Protein AF-0000000073184006 (afdb_homodimer)

Solvent-accessible surface area (backbone atoms only — not comparable to full-atom values): 55940 Å² total; per-residue (Å²): 137,84,79,75,76,76,75,74,73,73,73,68,73,70,74,76,70,82,68,46,38,36,36,34,36,39,58,52,59,40,64,73,55,41,53,49,51,47,51,55,48,47,58,39,32,74,72,57,28,47,37,34,39,36,26,44,23,31,24,74,56,84,70,75,70,82,86,47,90,74,44,45,78,46,77,43,80,19,70,65,43,59,43,68,60,50,50,52,52,45,60,64,46,42,82,42,94,69,55,82,81,32,68,66,49,44,50,49,50,50,51,54,47,51,31,54,53,52,19,42,52,44,48,68,67,34,57,67,58,51,52,50,53,41,70,63,62,40,46,28,35,38,24,35,73,82,38,63,56,38,55,54,48,36,59,73,39,62,34,69,25,50,32,45,34,28,83,35,62,81,44,58,66,59,35,54,45,50,49,38,66,66,54,39,40,30,41,57,47,57,65,32,80,45,43,42,76,53,53,72,68,53,26,44,51,32,45,53,48,52,56,49,51,54,54,47,46,42,65,61,43,46,48,53,52,30,50,48,42,21,72,72,74,33,78,77,50,70,54,47,63,62,54,52,37,61,49,42,33,34,38,23,38,28,44,70,76,67,39,82,36,52,56,33,44,88,33,54,43,61,38,33,66,68,88,49,47,77,89,63,55,54,85,71,57,70,68,58,30,55,52,56,70,74,38,77,27,30,30,39,36,42,38,62,91,81,40,53,54,61,71,50,52,67,68,53,54,51,18,51,52,58,28,51,61,73,40,73,65,36,33,34,41,31,44,32,70,66,68,87,54,67,93,68,60,52,91,42,49,43,77,28,68,70,72,65,60,70,38,49,44,62,33,89,46,33,62,33,36,36,30,28,23,50,65,68,60,47,49,43,29,38,56,44,25,28,16,34,40,25,40,36,54,55,63,48,10,35,24,43,38,36,42,38,37,72,60,40,23,34,41,76,45,53,70,91,57,71,36,37,65,49,52,36,50,44,49,47,50,51,74,68,37,63,60,19,43,50,34,12,38,51,52,19,51,48,65,73,58,44,67,80,50,30,67,58,50,52,47,41,46,50,53,45,39,56,71,58,36,68,42,71,47,47,44,36,56,58,58,77,45,53,75,52,54,46,68,36,44,64,50,49,49,52,52,50,50,52,50,49,51,49,50,51,50,50,50,50,50,51,50,50,51,49,51,52,52,52,51,52,52,53,51,50,53,51,55,53,68,73,100,138,84,79,76,78,78,76,76,74,74,75,69,75,70,74,76,72,82,68,45,38,36,35,34,36,38,58,51,58,39,63,74,53,41,53,50,50,47,51,55,49,48,58,39,32,72,71,57,28,47,36,34,41,36,26,46,23,31,24,74,56,85,72,76,70,81,84,47,90,73,44,46,76,46,77,45,81,17,70,65,43,61,44,67,60,50,50,52,53,46,60,64,48,42,84,43,92,70,54,82,80,31,66,66,50,44,50,51,50,50,51,54,46,50,30,52,53,53,20,41,52,43,50,68,66,33,58,69,58,52,52,51,53,41,70,62,60,39,45,28,35,38,23,34,73,82,39,63,56,39,55,53,48,38,59,73,38,62,33,70,25,51,32,46,34,28,82,34,62,80,44,59,66,59,36,55,45,50,48,36,65,64,52,39,39,30,42,58,46,56,66,31,80,45,43,43,77,53,52,74,68,51,28,43,51,34,45,53,48,52,56,48,51,54,53,47,46,43,65,63,43,44,48,51,51,32,50,48,42,22,72,71,73,33,78,77,50,70,55,47,65,62,54,49,37,61,51,41,34,34,37,23,39,30,41,69,75,65,39,80,37,53,57,33,42,88,34,54,44,60,37,34,64,67,88,47,47,75,88,64,57,55,86,70,57,70,68,58,32,55,53,55,71,73,37,76,26,31,31,39,35,42,38,63,91,82,40,53,54,62,71,51,53,68,69,54,54,51,17,50,54,59,28,51,61,74,40,72,66,36,34,35,41,30,44,31,71,65,69,87,55,66,93,67,59,53,92,43,49,43,77,28,69,68,72,67,60,67,37,50,45,62,33,87,46,34,63,33,38,36,30,29,22,49,64,67,61,48,50,42,30,37,56,44,26,29,16,32,40,23,40,37,54,56,62,51,12,36,25,43,38,35,42,39,37,72,61,40,21,34,41,76,46,55,70,91,56,70,35,36,65,51,50,36,50,44,49,47,50,51,74,69,37,63,60,20,42,53,34,13,37,51,52,19,52,46,66,74,57,45,68,79,49,29,67,58,50,52,48,42,46,49,53,45,38,56,72,58,37,69,41,70,48,48,46,34,55,55,59,77,45,52,75,49,53,46,66,37,44,64,50,50,50,52,52,50,50,52,50,50,50,50,50,51,50,51,49,52,50,52,50,51,51,51,50,52,51,51,51,52,53,53,51,51,54,52,54,54,68,75,99

pLDDT: mean 89.47, std 13.34, range [26.56, 98.81]

Foldseek 3Di:
DPPPPPPPPPPPVPPVQDAFEEEEEFQVQDPLRLVLVVLLQVLQLVVPHQAEYEHLYQDPDPPDRPDDPRYHYHYDYQHDDHSVVLLVLLQVQLLDDDDCPDPSVVVNVLSVLVSLLSSLLSCLVPPVNLVVLLVSQGLEYEYEQQNLSVLLSCVLSPRLAYEDEYSAADALQLCVLLPWDAQLCQRAHLFALDHSHDDPVSSVVRVVVSVVVNVCCVVRPQVSSQVSCCVRPNVPRDRSSVSSNQHFAYEHQDDPLQDRDGTDFPRYHYQHDRCQAPVNADDDDDPVNVLLVPAQAEEEEDADPSHAPQSDDPQLVVLVQLLVVVCQRYQYEYQHQDCPCPPPHDPSYHYDVDDPLSNLLLDPRYAEYEYQQPRNSLSNNLLSLHAYEHEHRGGSSSVSQNRLVVLLQAHYDYSVRRGSVVVNVRCCCRRVDCSNSVSSVVSNVCQVPPPDHSSRCSNVVVSVCSVVSGDSVRRDPLSVDDPCVSVVVVVVVVVVVVVVVVVVVVVVVVVVVVVVVVVVVVVVVVVVVVD/DPPPPPPPPPPPVPPVQDAFEEEEEFQVQDPLRLVLVVLLQVLQLVVPHQAEYEHLYQDPHPPDRPDDPRYHYHYDYQHDDHSVVLLVLLQVQLLDDDDCPDPSVVVNVLSVLVSLLSSLLSCLVPPVNLVVLLVVQGLEYEYEQQNLSVLLSCVLSPRLAYEYEYSAADALQLCVLLPWDAQLCQRAHLFALDHSHDDPVSSVVRVVVSVVVNVCCVVRPQVSSQVSCCVRPNVPRDRSSVSSNQHFAYEHQDDPLQDRDGTDFPRYHYQHDRCQAPVNADDDDDPVNVLLVPAQAEEEEDADPSHAPQSDDPQLVVLVQLLVVVPQRYQYEYQHQDCPCPPVHDPSYHYDVDDPLSNLLLDPRYAEYEYQQPRNSLSNNLLSLHAYEHEHRGGSSSVSQNRLVVLLQAHYDYSVRRGNVVVNVRCCCRRVDCSNSVSSVVSNVCQVPPPDHSSRCSNVVVSVCSVVSGDSVRRDPLSVDDPCVSVVVVVVVVVVVVVVVVVVVVVVVVVVVVVVVVVVVVVVVVVVVVD

Radius of gyration: 33.99 Å; Cα contacts (8 Å, |Δi|>4): 1767; chains: 2; bounding box: 88×113×123 Å

Structure (mmCIF, N/CA/C/O backbone):
data_AF-0000000073184006-model_v1
#
loop_
_entity.id
_entity.type
_entity.pdbx_description
1 polymer UDP-glucuronosyltransferase
#
loop_
_atom_site.group_PDB
_atom_site.id
_atom_site.type_symbol
_atom_site.label_atom_id
_atom_site.label_alt_id
_atom_site.label_comp_id
_atom_site.label_asym_id
_atom_site.label_entity_id
_atom_site.label_seq_id
_atom_site.pdbx_PDB_ins_code
_atom_site.Cartn_x
_atom_site.Cartn_y
_atom_site.Cartn_z
_atom_site.occupancy
_atom_site.B_iso_or_equiv
_atom_site.auth_seq_id
_atom_site.auth_comp_id
_atom_site.auth_asym_id
_atom_site.auth_atom_id
_atom_site.pdbx_PDB_model_num
ATOM 1 N N . MET A 1 1 ? 23.328 18.406 -59.219 1 26.56 1 MET A N 1
ATOM 2 C CA . MET A 1 1 ? 23.328 17.562 -58.031 1 26.56 1 MET A CA 1
ATOM 3 C C . MET A 1 1 ? 22.422 18.141 -56.938 1 26.56 1 MET A C 1
ATOM 5 O O . MET A 1 1 ? 22.781 19.109 -56.281 1 26.56 1 MET A O 1
ATOM 9 N N . ARG A 1 2 ? 21.047 18.125 -57.156 1 30.03 2 ARG A N 1
ATOM 10 C CA . ARG A 1 2 ? 19.875 18.641 -56.469 1 30.03 2 ARG A CA 1
ATOM 11 C C . ARG A 1 2 ? 19.703 17.953 -55.125 1 30.03 2 ARG A C 1
ATOM 13 O O . ARG A 1 2 ? 19.578 16.734 -55.062 1 30.03 2 ARG A O 1
ATOM 20 N N . VAL A 1 3 ? 20.344 18.5 -54 1 33.91 3 VAL A N 1
ATOM 21 C CA . VAL A 1 3 ? 20.328 18.094 -52.594 1 33.91 3 VAL A CA 1
ATOM 22 C C . VAL A 1 3 ? 18.891 17.953 -52.125 1 33.91 3 VAL A C 1
ATOM 24 O O . VAL A 1 3 ? 18.141 18.938 -52.062 1 33.91 3 VAL A O 1
ATOM 27 N N . SER A 1 4 ? 18.188 16.906 -52.531 1 35.41 4 SER A N 1
ATOM 28 C CA . SER A 1 4 ? 16.859 16.625 -51.969 1 35.41 4 SER A CA 1
ATOM 29 C C . SER A 1 4 ? 16.891 16.547 -50.469 1 35.41 4 SER A C 1
ATOM 31 O O . SER A 1 4 ? 17.609 15.727 -49.906 1 35.41 4 SER A O 1
ATOM 33 N N . GLY A 1 5 ? 16.859 17.703 -49.75 1 34.31 5 GLY A N 1
ATOM 34 C CA . GLY A 1 5 ? 16.672 17.812 -48.312 1 34.31 5 GLY A CA 1
ATOM 35 C C . GLY A 1 5 ? 15.57 16.922 -47.781 1 34.31 5 GLY A C 1
ATOM 36 O O . GLY A 1 5 ? 14.414 17.047 -48.188 1 34.31 5 GLY A O 1
ATOM 37 N N . LEU A 1 6 ? 15.859 15.672 -47.562 1 35.38 6 LEU A N 1
ATOM 38 C CA . LEU A 1 6 ? 14.945 14.758 -46.875 1 35.38 6 LEU A CA 1
ATOM 39 C C . LEU A 1 6 ? 14.422 15.367 -45.594 1 35.38 6 LEU A C 1
ATOM 41 O O . LEU A 1 6 ? 15.195 15.609 -44.656 1 35.38 6 LEU A O 1
ATOM 45 N N . LEU A 1 7 ? 13.383 16.156 -45.656 1 35.84 7 LEU A N 1
ATOM 46 C CA . LEU A 1 7 ? 12.586 16.547 -44.5 1 35.84 7 LEU A CA 1
ATOM 47 C C . LEU A 1 7 ? 12.18 15.344 -43.688 1 35.84 7 LEU A C 1
ATOM 49 O O . LEU A 1 7 ? 11.438 14.477 -44.156 1 35.84 7 LEU A O 1
ATOM 53 N N . CYS A 1 8 ? 13.047 14.836 -42.875 1 33.84 8 CYS A N 1
ATOM 54 C CA . CYS A 1 8 ? 12.617 13.906 -41.812 1 33.84 8 CYS A CA 1
ATOM 55 C C . CYS A 1 8 ? 11.414 14.445 -41.062 1 33.84 8 CYS A C 1
ATOM 57 O O . CYS A 1 8 ? 11.531 15.398 -40.312 1 33.84 8 CYS A O 1
ATOM 59 N N . LEU A 1 9 ? 10.289 14.32 -41.625 1 34.09 9 LEU A N 1
ATOM 60 C CA . LEU A 1 9 ? 9.07 14.492 -40.844 1 34.09 9 LEU A CA 1
ATOM 61 C C . LEU A 1 9 ? 9.133 13.688 -39.562 1 34.09 9 LEU A C 1
ATOM 63 O O . LEU A 1 9 ? 9.133 12.453 -39.594 1 34.09 9 LEU A O 1
ATOM 67 N N . ILE A 1 10 ? 9.812 14.102 -38.562 1 37.25 10 ILE A N 1
ATOM 68 C CA . ILE A 1 10 ? 9.586 13.617 -37.188 1 37.25 10 ILE A CA 1
ATOM 69 C C . ILE A 1 10 ? 8.086 13.516 -36.938 1 37.25 10 ILE A C 1
ATOM 71 O O . ILE A 1 10 ? 7.379 14.523 -36.906 1 37.25 10 ILE A O 1
ATOM 75 N N . SER A 1 11 ? 7.504 12.5 -37.375 1 35.28 11 SER A N 1
ATOM 76 C CA . SER A 1 11 ? 6.176 12.188 -36.875 1 35.28 11 SER A CA 1
ATOM 77 C C . SER A 1 11 ? 6.129 12.289 -35.344 1 35.28 11 SER A C 1
ATOM 79 O O . SER A 1 11 ? 6.695 11.453 -34.656 1 35.28 11 SER A O 1
ATOM 81 N N . LEU A 1 12 ? 6.238 13.43 -34.812 1 37.41 12 LEU A N 1
ATOM 82 C CA . LEU A 1 12 ? 5.715 13.578 -33.469 1 37.41 12 LEU A CA 1
ATOM 83 C C . LEU A 1 12 ? 4.395 12.836 -33.312 1 37.41 12 LEU A C 1
ATOM 85 O O . LEU A 1 12 ? 3.367 13.258 -33.844 1 37.41 12 LEU A O 1
ATOM 89 N N . GLY A 1 13 ? 4.426 11.57 -33.375 1 37.16 13 GLY A N 1
ATOM 90 C CA . GLY A 1 13 ? 3.215 10.953 -32.875 1 37.16 13 GLY A CA 1
ATOM 91 C C . GLY A 1 13 ? 2.58 11.742 -31.734 1 37.16 13 GLY A C 1
ATOM 92 O O . GLY A 1 13 ? 3.174 11.883 -30.656 1 37.16 13 GLY A O 1
ATOM 93 N N . VAL A 1 14 ? 1.919 12.758 -32.031 1 40.69 14 VAL A N 1
ATOM 94 C CA . VAL A 1 14 ? 0.985 13.422 -31.125 1 40.69 14 VAL A CA 1
ATOM 95 C C . VAL A 1 14 ? 0.227 12.367 -30.312 1 40.69 14 VAL A C 1
ATOM 97 O O . VAL A 1 14 ? -0.559 11.594 -30.875 1 40.69 14 VAL A O 1
ATOM 100 N N . VAL A 1 15 ? 0.821 11.68 -29.406 1 45.91 15 VAL A N 1
ATOM 101 C CA . VAL A 1 15 ? -0.024 11.008 -28.422 1 45.91 15 VAL A CA 1
ATOM 102 C C . VAL A 1 15 ? -1.228 11.891 -28.078 1 45.91 15 VAL A C 1
ATOM 104 O O . VAL A 1 15 ? -1.075 12.977 -27.516 1 45.91 15 VAL A O 1
ATOM 107 N N . SER A 1 16 ? -2.137 12.062 -28.938 1 49.19 16 SER A N 1
ATOM 108 C CA . SER A 1 16 ? -3.396 12.75 -28.672 1 49.19 16 SER A CA 1
ATOM 109 C C . SER A 1 16 ? -3.877 12.484 -27.25 1 49.19 16 SER A C 1
ATOM 111 O O . SER A 1 16 ? -4.352 11.391 -26.938 1 49.19 16 SER A O 1
ATOM 113 N N . SER A 1 17 ? -3.223 12.938 -26.281 1 65.44 17 SER A N 1
ATOM 114 C CA . SER A 1 17 ? -3.762 12.906 -24.922 1 65.44 17 SER A CA 1
ATOM 115 C C . SER A 1 17 ? -5.18 13.469 -24.891 1 65.44 17 SER A C 1
ATOM 117 O O . SER A 1 17 ? -5.445 14.539 -25.438 1 65.44 17 SER A O 1
ATOM 119 N N . ASN A 1 18 ? -6.246 12.602 -24.688 1 84.75 18 ASN A N 1
ATOM 120 C CA . ASN A 1 18 ? -7.637 13 -24.5 1 84.75 18 ASN A CA 1
ATOM 121 C C . ASN A 1 18 ? -7.758 14.133 -23.484 1 84.75 18 ASN A C 1
ATOM 123 O O . ASN A 1 18 ? -7.109 14.102 -22.438 1 84.75 18 ASN A O 1
ATOM 127 N N . VAL A 1 19 ? -8.25 15.266 -23.953 1 95.56 19 VAL A N 1
ATOM 128 C CA . VAL A 1 19 ? -8.562 16.375 -23.062 1 95.56 19 VAL A CA 1
ATOM 129 C C . VAL A 1 19 ? -9.797 16.031 -22.234 1 95.56 19 VAL A C 1
ATOM 131 O O . VAL A 1 19 ? -10.867 15.766 -22.781 1 95.56 19 VAL A O 1
ATOM 134 N N . TYR A 1 20 ? -9.648 16 -20.922 1 98 20 TYR A N 1
ATOM 135 C CA . TYR A 1 20 ? -10.758 15.656 -20.031 1 98 20 TYR A CA 1
ATOM 136 C C . TYR A 1 20 ? -11.297 16.906 -19.328 1 98 20 TYR A C 1
ATOM 138 O O . TYR A 1 20 ? -10.547 17.828 -19.016 1 98 20 TYR A O 1
ATOM 146 N N . LYS A 1 21 ? -12.617 16.969 -19.141 1 98.25 21 LYS A N 1
ATOM 147 C CA . LYS A 1 21 ? -13.266 17.953 -18.297 1 98.25 21 LYS A CA 1
ATOM 148 C C . LYS A 1 21 ? -13.305 17.484 -16.844 1 98.25 21 LYS A C 1
ATOM 150 O O . LYS A 1 21 ? -13.977 16.5 -16.516 1 98.25 21 LYS A O 1
ATOM 155 N N . ILE A 1 22 ? -12.664 18.281 -15.961 1 98.56 22 ILE A N 1
ATOM 156 C CA . ILE A 1 22 ? -12.477 17.812 -14.594 1 98.56 22 ILE A CA 1
ATOM 157 C C . ILE A 1 22 ? -13.062 18.828 -13.617 1 98.56 22 ILE A C 1
ATOM 159 O O . ILE A 1 22 ? -12.781 20.031 -13.719 1 98.56 22 ILE A O 1
ATOM 163 N N . ALA A 1 23 ? -13.875 18.375 -12.688 1 98.19 23 ALA A N 1
ATOM 164 C CA . ALA A 1 23 ? -14.461 19.234 -11.656 1 98.19 23 ALA A CA 1
ATOM 165 C C . ALA A 1 23 ? -13.781 19 -10.305 1 98.19 23 ALA A C 1
ATOM 167 O O . ALA A 1 23 ? -13.438 17.875 -9.953 1 98.19 23 ALA A O 1
ATOM 168 N N . PHE A 1 24 ? -13.562 20.078 -9.586 1 96.94 24 PHE A N 1
ATOM 169 C CA . PHE A 1 24 ? -13.086 20.031 -8.211 1 96.94 24 PHE A CA 1
ATOM 170 C C . PHE A 1 24 ? -14.141 20.578 -7.254 1 96.94 24 PHE A C 1
ATOM 172 O O . PHE A 1 24 ? -14.492 21.75 -7.316 1 96.94 24 PHE A O 1
ATOM 179 N N . PHE A 1 25 ? -14.656 19.719 -6.348 1 95.12 25 PHE A N 1
ATOM 180 C CA . PHE A 1 25 ? -15.516 20.203 -5.27 1 95.12 25 PHE A CA 1
ATOM 181 C C . PHE A 1 25 ? -14.688 20.547 -4.035 1 95.12 25 PHE A C 1
ATOM 183 O O . PHE A 1 25 ? -14 19.672 -3.482 1 95.12 25 PHE A O 1
ATOM 190 N N . VAL A 1 26 ? -14.742 21.781 -3.562 1 90 26 VAL A N 1
ATOM 191 C CA . VAL A 1 26 ? -13.867 22.188 -2.469 1 90 26 VAL A CA 1
ATOM 192 C C . VAL A 1 26 ? -14.617 23.156 -1.545 1 90 26 VAL A C 1
ATOM 194 O O . VAL A 1 26 ? -15.422 23.969 -2.004 1 90 26 VAL A O 1
ATOM 197 N N . PRO A 1 27 ? -14.422 22.906 -0.224 1 83.06 27 PRO A N 1
ATOM 198 C CA . PRO A 1 27 ? -14.898 23.953 0.671 1 83.06 27 PRO A CA 1
ATOM 199 C C . PRO A 1 27 ? -14.078 25.234 0.557 1 83.06 27 PRO A C 1
ATOM 201 O O . PRO A 1 27 ? -13.016 25.359 1.163 1 83.06 27 PRO A O 1
ATOM 204 N N . SER A 1 28 ? -14.57 26.219 -0.041 1 74.88 28 SER A N 1
ATOM 205 C CA . SER A 1 28 ? -13.781 27.375 -0.485 1 74.88 28 SER A CA 1
ATOM 206 C C . SER A 1 28 ? -13.641 28.406 0.625 1 74.88 28 SER A C 1
ATOM 208 O O . SER A 1 28 ? -12.977 29.422 0.442 1 74.88 28 SER A O 1
ATOM 210 N N . TRP A 1 29 ? -14.141 28.031 1.824 1 72.62 29 TRP A N 1
ATOM 211 C CA . TRP A 1 29 ? -14.008 29 2.918 1 72.62 29 TRP A CA 1
ATOM 212 C C . TRP A 1 29 ? -12.773 28.688 3.76 1 72.62 29 TRP A C 1
ATOM 214 O O . TRP A 1 29 ? -12.414 29.469 4.648 1 72.62 29 TRP A O 1
ATOM 224 N N . ILE A 1 30 ? -12.109 27.625 3.428 1 74.75 30 ILE A N 1
ATOM 225 C CA . ILE A 1 30 ? -10.875 27.266 4.113 1 74.75 30 ILE A CA 1
ATOM 226 C C . ILE A 1 30 ? -9.68 27.484 3.182 1 74.75 30 ILE A C 1
ATOM 228 O O . ILE A 1 30 ? -9.438 26.688 2.279 1 74.75 30 ILE A O 1
ATOM 232 N N . PRO A 1 31 ? -8.93 28.484 3.418 1 74.75 31 PRO A N 1
ATOM 233 C CA . PRO A 1 31 ? -7.887 28.891 2.477 1 74.75 31 PRO A CA 1
ATOM 234 C C . PRO A 1 31 ? -6.859 27.781 2.223 1 74.75 31 PRO A C 1
ATOM 236 O O . PRO A 1 31 ? -6.465 27.562 1.077 1 74.75 31 PRO A O 1
ATOM 239 N N . SER A 1 32 ? -6.348 27.141 3.258 1 76.56 32 SER A N 1
ATOM 240 C CA . SER A 1 32 ? -5.32 26.125 3.092 1 76.56 32 SER A CA 1
ATOM 241 C C . SER A 1 32 ? -5.805 25 2.184 1 76.56 32 SER A C 1
ATOM 243 O O . SER A 1 32 ? -5.031 24.453 1.391 1 76.56 32 SER A O 1
ATOM 245 N N . GLN A 1 33 ? -7.098 24.688 2.225 1 82.44 33 GLN A N 1
ATOM 246 C CA . GLN A 1 33 ? -7.672 23.641 1.384 1 82.44 33 GLN A CA 1
ATOM 247 C C . GLN A 1 33 ? -7.762 24.094 -0.071 1 82.44 33 GLN A C 1
ATOM 249 O O . GLN A 1 33 ? -7.512 23.312 -0.987 1 82.44 33 GLN A O 1
ATOM 254 N N . LEU A 1 34 ? -8.109 25.328 -0.178 1 82.06 34 LEU A N 1
ATOM 255 C CA . LEU A 1 34 ? -8.219 25.891 -1.521 1 82.06 34 LEU A CA 1
ATOM 256 C C . LEU A 1 34 ? -6.848 25.953 -2.191 1 82.06 34 LEU A C 1
ATOM 258 O O . LEU A 1 34 ? -6.715 25.641 -3.377 1 82.06 34 LEU A O 1
ATOM 262 N N . ILE A 1 35 ? -5.852 26.328 -1.453 1 81.38 35 ILE A N 1
ATOM 263 C CA . ILE A 1 35 ? -4.496 26.438 -1.988 1 81.38 35 ILE A CA 1
ATOM 264 C C . ILE A 1 35 ? -4.047 25.062 -2.51 1 81.38 35 ILE A C 1
ATOM 266 O O . ILE A 1 35 ? -3.521 24.969 -3.619 1 81.38 35 ILE A O 1
ATOM 270 N N . TRP A 1 36 ? -4.258 24.062 -1.742 1 87.19 36 TRP A N 1
ATOM 271 C CA . TRP A 1 36 ? -3.893 22.703 -2.141 1 87.19 36 TRP A CA 1
ATOM 272 C C . TRP A 1 36 ? -4.648 22.281 -3.396 1 87.19 36 TRP A C 1
ATOM 274 O O . TRP A 1 36 ? -4.051 21.766 -4.344 1 87.19 36 TRP A O 1
ATOM 284 N N . THR A 1 37 ? -5.898 22.531 -3.396 1 90.44 37 THR A N 1
ATOM 285 C CA . THR A 1 37 ? -6.738 22.156 -4.531 1 90.44 37 THR A CA 1
ATOM 286 C C . THR A 1 37 ? -6.273 22.859 -5.805 1 90.44 37 THR A C 1
ATOM 288 O O . THR A 1 37 ? -6.227 22.25 -6.875 1 90.44 37 THR A O 1
ATOM 291 N N . VAL A 1 38 ? -5.93 24.062 -5.648 1 89 38 VAL A N 1
ATOM 292 C CA . VAL A 1 38 ? -5.492 24.844 -6.797 1 89 38 VAL A CA 1
ATOM 293 C C . VAL A 1 38 ? -4.188 24.281 -7.348 1 89 38 VAL A C 1
ATOM 295 O O . VAL A 1 38 ? -4 24.203 -8.562 1 89 38 VAL A O 1
ATOM 298 N N . ARG A 1 39 ? -3.281 23.891 -6.477 1 89.38 39 ARG A N 1
ATOM 299 C CA . ARG A 1 39 ? -2.025 23.297 -6.922 1 89.38 39 ARG A CA 1
ATOM 300 C C . ARG A 1 39 ? -2.279 22.031 -7.746 1 89.38 39 ARG A C 1
ATOM 302 O O . ARG A 1 39 ? -1.637 21.812 -8.773 1 89.38 39 ARG A O 1
ATOM 309 N N . VAL A 1 40 ? -3.201 21.234 -7.309 1 95.62 40 VAL A N 1
ATOM 310 C CA . VAL A 1 40 ? -3.561 20.016 -8.023 1 95.62 40 VAL A CA 1
ATOM 311 C C . VAL A 1 40 ? -4.188 20.375 -9.367 1 95.62 40 VAL A C 1
ATOM 313 O O . VAL A 1 40 ? -3.805 19.828 -10.406 1 95.62 40 VAL A O 1
ATOM 316 N N . ALA A 1 41 ? -5.082 21.328 -9.344 1 95.19 41 ALA A N 1
ATOM 317 C CA . ALA A 1 41 ? -5.793 21.781 -10.539 1 95.19 41 ALA A CA 1
ATOM 318 C C . ALA A 1 41 ? -4.832 22.359 -11.57 1 95.19 41 ALA A C 1
ATOM 320 O O . ALA A 1 41 ? -4.961 22.094 -12.766 1 95.19 41 ALA A O 1
ATOM 321 N N . GLU A 1 42 ? -3.895 23.078 -11.094 1 92.56 42 GLU A N 1
ATOM 322 C CA . GLU A 1 42 ? -2.928 23.719 -11.984 1 92.56 42 GLU A CA 1
ATOM 323 C C . GLU A 1 42 ? -2.104 22.672 -12.734 1 92.56 42 GLU A C 1
ATOM 325 O O . GLU A 1 42 ? -1.852 22.812 -13.938 1 92.56 42 GLU A O 1
ATOM 330 N N . GLU A 1 43 ? -1.637 21.688 -12.031 1 94.19 43 GLU A N 1
ATOM 331 C CA . GLU A 1 43 ? -0.847 20.641 -12.664 1 94.19 43 GLU A CA 1
ATOM 332 C C . GLU A 1 43 ? -1.646 19.922 -13.758 1 94.19 43 GLU A C 1
ATOM 334 O O . GLU A 1 43 ? -1.104 19.594 -14.812 1 94.19 43 GLU A O 1
ATOM 339 N N . LEU A 1 44 ? -2.891 19.703 -13.547 1 96.81 44 LEU A N 1
ATOM 340 C CA . LEU A 1 44 ? -3.744 19.047 -14.523 1 96.81 44 LEU A CA 1
ATOM 341 C C . LEU A 1 44 ? -4.039 19.969 -15.703 1 96.81 44 LEU A C 1
ATOM 343 O O . LEU A 1 44 ? -4.129 19.531 -16.844 1 96.81 44 LEU A O 1
ATOM 347 N N . ALA A 1 45 ? -4.215 21.266 -15.398 1 95.5 45 ALA A N 1
ATOM 348 C CA . ALA A 1 45 ? -4.406 22.25 -16.469 1 95.5 45 ALA A CA 1
ATOM 349 C C . ALA A 1 45 ? -3.184 22.328 -17.375 1 95.5 45 ALA A C 1
ATOM 351 O O . ALA A 1 45 ? -3.314 22.391 -18.594 1 95.5 45 ALA A O 1
ATOM 352 N N . LYS A 1 46 ? -2.033 22.297 -16.766 1 92.56 46 LYS A N 1
ATOM 353 C CA . LYS A 1 46 ? -0.783 22.297 -17.516 1 92.56 46 LYS A CA 1
ATOM 354 C C . LYS A 1 46 ? -0.712 21.094 -18.453 1 92.56 46 LYS A C 1
ATOM 356 O O . LYS A 1 46 ? -0.126 21.172 -19.547 1 92.56 46 LYS A O 1
ATOM 361 N N . ALA A 1 47 ? -1.275 20.031 -18.016 1 95 47 ALA A N 1
ATOM 362 C CA . ALA A 1 47 ? -1.268 18.797 -18.812 1 95 47 ALA A CA 1
ATOM 363 C C . ALA A 1 47 ? -2.299 18.875 -19.938 1 95 47 ALA A C 1
ATOM 365 O O . ALA A 1 47 ? -2.43 17.922 -20.719 1 95 47 ALA A O 1
ATOM 366 N N . GLY A 1 48 ? -3.104 19.922 -20 1 95.12 48 GLY A N 1
ATOM 367 C CA . GLY A 1 48 ? -3.979 20.156 -21.141 1 95.12 48 GLY A CA 1
ATOM 368 C C . GLY A 1 48 ? -5.438 19.875 -20.828 1 95.12 48 GLY A C 1
ATOM 369 O O . GLY A 1 48 ? -6.289 19.953 -21.719 1 95.12 48 GLY A O 1
ATOM 370 N N . HIS A 1 49 ? -5.797 19.609 -19.594 1 97.44 49 HIS A N 1
ATOM 371 C CA . HIS A 1 49 ? -7.176 19.297 -19.25 1 97.44 49 HIS A CA 1
ATOM 372 C C . HIS A 1 49 ? -7.977 20.547 -18.938 1 97.44 49 HIS A C 1
ATOM 374 O O . HIS A 1 49 ? -7.398 21.594 -18.656 1 97.44 49 HIS A O 1
ATOM 380 N N . LYS A 1 50 ? -9.273 20.5 -19.078 1 97.44 50 LYS A N 1
ATOM 381 C CA . LYS A 1 50 ? -10.18 21.609 -18.734 1 97.44 50 LYS A CA 1
ATOM 382 C C . LYS A 1 50 ? -10.656 21.484 -17.281 1 97.44 50 LYS A C 1
ATOM 384 O O . LYS A 1 50 ? -11.375 20.547 -16.938 1 97.44 50 LYS A O 1
ATOM 389 N N . ILE A 1 51 ? -10.305 22.5 -16.547 1 97.75 51 ILE A N 1
ATOM 390 C CA . ILE A 1 51 ? -10.516 22.375 -15.109 1 97.75 51 ILE A CA 1
ATOM 391 C C . ILE A 1 51 ? -11.586 23.375 -14.664 1 97.75 51 ILE A C 1
ATOM 393 O O . ILE A 1 51 ? -11.586 24.531 -15.109 1 97.75 51 ILE A O 1
ATOM 397 N N . THR A 1 52 ? -12.508 22.922 -13.82 1 97 52 THR A N 1
ATOM 398 C CA . THR A 1 52 ? -13.469 23.781 -13.133 1 97 52 THR A CA 1
ATOM 399 C C . THR A 1 52 ? -13.406 23.547 -11.625 1 97 52 THR A C 1
ATOM 401 O O . THR A 1 52 ? -13.641 22.438 -11.148 1 97 52 THR A O 1
ATOM 404 N N . ILE A 1 53 ? -13.094 24.562 -10.891 1 94.81 53 ILE A N 1
ATOM 405 C CA . ILE A 1 53 ? -13.148 24.516 -9.438 1 94.81 53 ILE A CA 1
ATOM 406 C C . ILE A 1 53 ? -14.516 24.984 -8.953 1 94.81 53 ILE A C 1
ATOM 408 O O . ILE A 1 53 ? -14.93 26.109 -9.242 1 94.81 53 ILE A O 1
ATOM 412 N N . ILE A 1 54 ? -15.18 24.141 -8.273 1 94.12 54 ILE A N 1
ATOM 413 C CA . ILE A 1 54 ? -16.5 24.438 -7.719 1 94.12 54 ILE A CA 1
ATOM 414 C C . ILE A 1 54 ? -16.391 24.641 -6.211 1 94.12 54 ILE A C 1
ATOM 416 O O . ILE A 1 54 ? -16.344 23.672 -5.445 1 94.12 54 ILE A O 1
ATOM 420 N N . GLY A 1 55 ? -16.422 25.906 -5.863 1 89.88 55 GLY A N 1
ATOM 421 C CA . GLY A 1 55 ? -16.344 26.281 -4.457 1 89.88 55 GLY A CA 1
ATOM 422 C C . GLY A 1 55 ? -17.703 26.359 -3.783 1 89.88 55 GLY A C 1
ATOM 423 O O . GLY A 1 55 ? -18.547 27.172 -4.184 1 89.88 55 GLY A O 1
ATOM 424 N N . ILE A 1 56 ? -17.922 25.484 -2.822 1 86.25 56 ILE A N 1
ATOM 425 C CA . ILE A 1 56 ? -19.094 25.609 -1.969 1 86.25 56 ILE A CA 1
ATOM 426 C C . ILE A 1 56 ? -18.797 26.562 -0.815 1 86.25 56 ILE A C 1
ATOM 428 O O . ILE A 1 56 ? -17.984 26.266 0.056 1 86.25 56 ILE A O 1
ATOM 432 N N . ARG A 1 57 ? -19.438 27.672 -0.867 1 82.62 57 ARG A N 1
ATOM 433 C CA . ARG A 1 57 ? -19.141 28.734 0.095 1 82.62 57 ARG A CA 1
ATOM 434 C C . ARG A 1 57 ? -20.141 28.703 1.248 1 82.62 57 ARG A C 1
ATOM 436 O O . ARG A 1 57 ? -21.234 29.266 1.137 1 82.62 57 ARG A O 1
ATOM 443 N N . GLU A 1 58 ? -19.688 28.156 2.314 1 77.81 58 GLU A N 1
ATOM 444 C CA . GLU A 1 58 ? -20.531 28.094 3.496 1 77.81 58 GLU A CA 1
ATOM 445 C C . GLU A 1 58 ? -20.438 29.359 4.332 1 77.81 58 GLU A C 1
ATOM 447 O O . GLU A 1 58 ? -21.266 29.594 5.215 1 77.81 58 GLU A O 1
ATOM 452 N N . ALA A 1 59 ? -19.375 30.047 4.07 1 76.19 59 ALA A N 1
ATOM 453 C CA . ALA A 1 59 ? -19.188 31.344 4.734 1 76.19 59 ALA A CA 1
ATOM 454 C C . ALA A 1 59 ? -18.766 32.406 3.734 1 76.19 59 ALA A C 1
ATOM 456 O O . ALA A 1 59 ? -18.172 32.125 2.701 1 76.19 59 ALA A O 1
ATOM 457 N N . GLU A 1 60 ? -19.266 33.594 4.078 1 69.25 60 GLU A N 1
ATOM 458 C CA . GLU A 1 60 ? -18.859 34.719 3.225 1 69.25 60 GLU A CA 1
ATOM 459 C C . GLU A 1 60 ? -17.375 35.031 3.41 1 69.25 60 GLU A C 1
ATOM 461 O O . GLU A 1 60 ? -16.922 35.219 4.535 1 69.25 60 GLU A O 1
ATOM 466 N N . SER A 1 61 ? -16.594 34.312 2.631 1 63.09 61 SER A N 1
ATOM 467 C CA . SER A 1 61 ? -15.172 34.594 2.775 1 63.09 61 SER A CA 1
ATOM 468 C C . SER A 1 61 ? -14.672 35.531 1.669 1 63.09 61 SER A C 1
ATOM 470 O O . SER A 1 61 ? -15.203 35.5 0.556 1 63.09 61 SER A O 1
ATOM 472 N N . THR A 1 62 ? -13.875 36.531 2.131 1 56.31 62 THR A N 1
ATOM 473 C CA . THR A 1 62 ? -13.188 37.406 1.202 1 56.31 62 THR A CA 1
ATOM 474 C C . THR A 1 62 ? -11.953 36.75 0.612 1 56.31 62 THR A C 1
ATOM 476 O O . THR A 1 62 ? -11.117 37.406 -0.008 1 56.31 62 THR A O 1
ATOM 479 N N . ILE A 1 63 ? -11.914 35.469 0.895 1 58.75 63 ILE A N 1
ATOM 480 C CA . ILE A 1 63 ? -10.695 34.844 0.375 1 58.75 63 ILE A CA 1
ATOM 481 C C . ILE A 1 63 ? -10.695 34.938 -1.151 1 58.75 63 ILE A C 1
ATOM 483 O O . ILE A 1 63 ? -11.641 34.469 -1.798 1 58.75 63 ILE A O 1
ATOM 487 N N . LYS A 1 64 ? -9.828 35.781 -1.695 1 56.53 64 LYS A N 1
ATOM 488 C CA . LYS A 1 64 ? -9.656 35.875 -3.143 1 56.53 64 LYS A CA 1
ATOM 489 C C . LYS A 1 64 ? -8.945 34.656 -3.689 1 56.53 64 LYS A C 1
ATOM 491 O O . LYS A 1 64 ? -7.805 34.375 -3.322 1 56.53 64 LYS A O 1
ATOM 496 N N . THR A 1 65 ? -9.695 33.75 -4.234 1 62.25 65 THR A N 1
ATOM 497 C CA . THR A 1 65 ? -9.078 32.625 -4.969 1 62.25 65 THR A CA 1
ATOM 498 C C . THR A 1 65 ? -8.195 33.156 -6.09 1 62.25 65 THR A C 1
ATOM 500 O O . THR A 1 65 ? -8.594 34.062 -6.84 1 62.25 65 THR A O 1
ATOM 503 N N . PRO A 1 66 ? -6.887 32.75 -5.992 1 62.59 66 PRO A N 1
ATOM 504 C CA . PRO A 1 66 ? -6.066 33.188 -7.113 1 62.59 66 PRO A CA 1
ATOM 505 C C . PRO A 1 66 ? -6.707 32.906 -8.469 1 62.59 66 PRO A C 1
ATOM 507 O O . PRO A 1 66 ? -7.293 31.844 -8.664 1 62.59 66 PRO A O 1
ATOM 510 N N . VAL A 1 67 ? -6.922 33.938 -9.164 1 66.06 67 VAL A N 1
ATOM 511 C CA . VAL A 1 67 ? -7.449 33.781 -10.516 1 66.06 67 VAL A CA 1
ATOM 512 C C . VAL A 1 67 ? -6.391 33.125 -11.414 1 66.06 67 VAL A C 1
ATOM 514 O O . VAL A 1 67 ? -5.289 33.688 -11.562 1 66.06 67 VAL A O 1
ATOM 517 N N . ILE A 1 68 ? -6.703 31.938 -11.703 1 73 68 ILE A N 1
ATOM 518 C CA . ILE A 1 68 ? -5.844 31.25 -12.656 1 73 68 ILE A CA 1
ATOM 519 C C . ILE A 1 68 ? -6.543 31.156 -14.016 1 73 68 ILE A C 1
ATOM 521 O O . ILE A 1 68 ? -7.629 30.594 -14.117 1 73 68 ILE A O 1
ATOM 525 N N . GLU A 1 69 ? -6.027 31.797 -15.031 1 74.56 69 GLU A N 1
ATOM 526 C CA . GLU A 1 69 ? -6.629 31.969 -16.344 1 74.56 69 GLU A CA 1
ATOM 527 C C . GLU A 1 69 ? -7.074 30.625 -16.938 1 74.56 69 GLU A C 1
ATOM 529 O O . GLU A 1 69 ? -8.141 30.531 -17.531 1 74.56 69 GLU A O 1
ATOM 534 N N . GLU A 1 70 ? -6.398 29.562 -16.703 1 85.75 70 GLU A N 1
ATOM 535 C CA . GLU A 1 70 ? -6.68 28.281 -17.359 1 85.75 70 GLU A CA 1
ATOM 536 C C . GLU A 1 70 ? -7.645 27.438 -16.531 1 85.75 70 GLU A C 1
ATOM 538 O O . GLU A 1 70 ? -7.992 26.328 -16.922 1 85.75 70 GLU A O 1
ATOM 543 N N . ILE A 1 71 ? -8.227 28.047 -15.5 1 92.06 71 ILE A N 1
ATOM 544 C CA . ILE A 1 71 ? -9.102 27.281 -14.609 1 92.06 71 ILE A CA 1
ATOM 545 C C . ILE A 1 71 ? -10.406 28.047 -14.406 1 92.06 71 ILE A C 1
ATOM 547 O O . ILE A 1 71 ? -10.398 29.219 -14.031 1 92.06 71 ILE A O 1
ATOM 551 N N . GLU A 1 72 ? -11.469 27.453 -14.766 1 94.12 72 GLU A N 1
ATOM 552 C CA . GLU A 1 72 ? -12.781 28.016 -14.516 1 94.12 72 GLU A CA 1
ATOM 553 C C . GLU A 1 72 ? -13.18 27.875 -13.047 1 94.12 72 GLU A C 1
ATOM 555 O O . GLU A 1 72 ? -12.914 26.828 -12.43 1 94.12 72 GLU A O 1
ATOM 560 N N . GLN A 1 73 ? -13.844 28.938 -12.516 1 92.12 73 GLN A N 1
ATOM 561 C CA . GLN A 1 73 ? -14.266 28.891 -11.117 1 92.12 73 GLN A CA 1
ATOM 562 C C . GLN A 1 73 ? -15.773 29.109 -10.992 1 92.12 73 GLN A C 1
ATOM 564 O O . GLN A 1 73 ? -16.312 30.047 -11.586 1 92.12 73 GLN A O 1
ATOM 569 N N . TRP A 1 74 ? -16.422 28.094 -10.359 1 92.12 74 TRP A N 1
ATOM 570 C CA . TRP A 1 74 ? -17.812 28.234 -9.961 1 92.12 74 TRP A CA 1
ATOM 571 C C . TRP A 1 74 ? -17.938 28.469 -8.453 1 92.12 74 TRP A C 1
ATOM 573 O O . TRP A 1 74 ? -17.109 27.969 -7.68 1 92.12 74 TRP A O 1
ATOM 583 N N . HIS A 1 75 ? -18.875 29.281 -8.094 1 88.5 75 HIS A N 1
ATOM 584 C CA . HIS A 1 75 ? -19.203 29.469 -6.688 1 88.5 75 HIS A CA 1
ATOM 585 C C . HIS A 1 75 ? -20.688 29.172 -6.434 1 88.5 75 HIS A C 1
ATOM 587 O O . HIS A 1 75 ? -21.531 29.531 -7.246 1 88.5 75 HIS A O 1
ATOM 593 N N . VAL A 1 76 ? -20.859 28.406 -5.422 1 88 76 VAL A N 1
ATOM 594 C CA . VAL A 1 76 ? -22.234 28.203 -4.957 1 88 76 VAL A CA 1
ATOM 595 C C . VAL A 1 76 ? -22.375 28.688 -3.518 1 88 76 VAL A C 1
ATOM 597 O O . VAL A 1 76 ? -21.672 28.203 -2.619 1 88 76 VAL A O 1
ATOM 600 N N . ASP A 1 77 ? -23.234 29.688 -3.387 1 83.38 77 ASP A N 1
ATOM 601 C CA . ASP A 1 77 ? -23.406 30.297 -2.076 1 83.38 77 ASP A CA 1
ATOM 602 C C . ASP A 1 77 ? -24.297 29.438 -1.18 1 83.38 77 ASP A C 1
ATOM 604 O O . ASP A 1 77 ? -25.391 29.031 -1.582 1 83.38 77 ASP A O 1
ATOM 608 N N . ALA A 1 78 ? -23.734 29 -0.078 1 80.19 78 ALA A N 1
ATOM 609 C CA . ALA A 1 78 ? -24.438 28.297 0.989 1 80.19 78 ALA A CA 1
ATOM 610 C C . ALA A 1 78 ? -24.094 28.875 2.355 1 80.19 78 ALA A C 1
ATOM 612 O O . ALA A 1 78 ? -23.703 28.141 3.27 1 80.19 78 ALA A O 1
ATOM 613 N N . PHE A 1 79 ? -24.281 30.156 2.43 1 75.44 79 PHE A N 1
ATOM 614 C CA . PHE A 1 79 ? -23.812 30.922 3.582 1 75.44 79 PHE A CA 1
ATOM 615 C C . PHE A 1 79 ? -24.578 30.516 4.84 1 75.44 79 PHE A C 1
ATOM 617 O O . PHE A 1 79 ? -25.797 30.734 4.93 1 75.44 79 PHE A O 1
ATOM 624 N N . VAL A 1 80 ? -23.812 29.812 5.688 1 77.19 80 VAL A N 1
ATOM 625 C CA . VAL A 1 80 ? -24.406 29.359 6.934 1 77.19 80 VAL A CA 1
ATOM 626 C C . VAL A 1 80 ? -23.594 29.859 8.125 1 77.19 80 VAL A C 1
ATOM 628 O O . VAL A 1 80 ? -24.094 29.953 9.242 1 77.19 80 VAL A O 1
ATOM 631 N N . LEU A 1 81 ? -22.312 30.188 7.781 1 77.5 81 LEU A N 1
ATOM 632 C CA . LEU A 1 81 ? -21.391 30.531 8.859 1 77.5 81 LEU A CA 1
ATOM 633 C C . LEU A 1 81 ? -20.969 32 8.766 1 77.5 81 LEU A C 1
ATOM 635 O O . LEU A 1 81 ? -20.75 32.5 7.672 1 77.5 81 LEU A O 1
ATOM 639 N N . ASN A 1 82 ? -20.984 32.562 9.938 1 74 82 ASN A N 1
ATOM 640 C CA . ASN A 1 82 ? -20.328 33.844 10.039 1 74 82 ASN A CA 1
ATOM 641 C C . ASN A 1 82 ? -18.812 33.719 10.195 1 74 82 ASN A C 1
ATOM 643 O O . ASN A 1 82 ? -18.328 33.344 11.258 1 74 82 ASN A O 1
ATOM 647 N N . LEU A 1 83 ? -18.094 34 9.117 1 74.5 83 LEU A N 1
ATOM 648 C CA . LEU A 1 83 ? -16.656 33.75 9.055 1 74.5 83 LEU A CA 1
ATOM 649 C C . LEU A 1 83 ? -15.922 34.562 10.125 1 74.5 83 LEU A C 1
ATOM 651 O O . LEU A 1 83 ? -14.977 34.062 10.742 1 74.5 83 LEU A O 1
ATOM 655 N N . THR A 1 84 ? -16.344 35.75 10.281 1 69.69 84 THR A N 1
ATOM 656 C CA . THR A 1 84 ? -15.688 36.594 11.266 1 69.69 84 THR A CA 1
ATOM 657 C C . THR A 1 84 ? -15.805 36 12.664 1 69.69 84 THR A C 1
ATOM 659 O O . THR A 1 84 ? -14.82 35.969 13.406 1 69.69 84 THR A O 1
ATOM 662 N N . GLU A 1 85 ? -16.969 35.562 12.945 1 69.56 85 GLU A N 1
ATOM 663 C CA . GLU A 1 85 ? -17.188 34.938 14.25 1 69.56 85 GLU A CA 1
ATOM 664 C C . GLU A 1 85 ? -16.391 33.656 14.391 1 69.56 85 GLU A C 1
ATOM 666 O O . GLU A 1 85 ? -15.805 33.406 15.445 1 69.56 85 GLU A O 1
ATOM 671 N N . PHE A 1 86 ? -16.391 33 13.352 1 73 86 PHE A N 1
ATOM 672 C CA . PHE A 1 86 ? -15.664 31.734 13.344 1 73 86 PHE A CA 1
ATOM 673 C C . PHE A 1 86 ? -14.172 31.953 13.539 1 73 86 PHE A C 1
ATOM 675 O O . PHE A 1 86 ? -13.539 31.297 14.367 1 73 86 PHE A O 1
ATOM 682 N N . GLU A 1 87 ? -13.625 32.875 12.859 1 70.5 87 GLU A N 1
ATOM 683 C CA . GLU A 1 87 ? -12.195 33.188 12.938 1 70.5 87 GLU A CA 1
ATOM 684 C C . GLU A 1 87 ? -11.82 33.75 14.305 1 70.5 87 GLU A C 1
ATOM 686 O O . GLU A 1 87 ? -10.75 33.438 14.836 1 70.5 87 GLU A O 1
ATOM 691 N N . SER A 1 88 ? -12.703 34.562 14.758 1 67.06 88 SER A N 1
ATOM 692 C CA . SER A 1 88 ? -12.453 35.125 16.078 1 67.06 88 SER A CA 1
ATOM 693 C C . SER A 1 88 ? -12.43 34.062 17.156 1 67.06 88 SER A C 1
ATOM 695 O O . SER A 1 88 ? -11.57 34.062 18.031 1 67.06 88 SER A O 1
ATOM 697 N N . ARG A 1 89 ? -13.297 33.156 17.062 1 68.88 89 ARG A N 1
ATOM 698 C CA . ARG A 1 89 ? -13.367 32.062 18.016 1 68.88 89 ARG A CA 1
ATOM 699 C C . ARG A 1 89 ? -12.148 31.141 17.875 1 68.88 89 ARG A C 1
ATOM 701 O O . ARG A 1 89 ? -11.562 30.734 18.891 1 68.88 89 ARG A O 1
ATOM 708 N N . LYS A 1 90 ? -11.852 30.953 16.703 1 71.38 90 LYS A N 1
ATOM 709 C CA . LYS A 1 90 ? -10.695 30.094 16.422 1 71.38 90 LYS A CA 1
ATOM 710 C C . LYS A 1 90 ? -9.414 30.719 16.969 1 71.38 90 LYS A C 1
ATOM 712 O O . LYS A 1 90 ? -8.609 30.031 17.609 1 71.38 90 LYS A O 1
ATOM 717 N N . SER A 1 91 ? -9.25 31.984 16.703 1 66.88 91 SER A N 1
ATOM 718 C CA . SER A 1 91 ? -8.039 32.688 17.125 1 66.88 91 SER A CA 1
ATOM 719 C C . SER A 1 91 ? -7.879 32.656 18.641 1 66.88 91 SER A C 1
ATOM 721 O O . SER A 1 91 ? -6.762 32.594 19.156 1 66.88 91 SER A O 1
ATOM 723 N N . ARG A 1 92 ? -9.016 32.656 19.328 1 64.5 92 ARG A N 1
ATOM 724 C CA . ARG A 1 92 ? -8.977 32.656 20.781 1 64.5 92 ARG A CA 1
ATOM 725 C C . ARG A 1 92 ? -8.633 31.281 21.328 1 64.5 92 ARG A C 1
ATOM 727 O O . ARG A 1 92 ? -8.008 31.156 22.375 1 64.5 92 ARG A O 1
ATOM 734 N N . LEU A 1 93 ? -8.93 30.344 20.531 1 71.56 93 LEU A N 1
ATOM 735 C CA . LEU A 1 93 ? -8.836 28.984 21.047 1 71.56 93 LEU A CA 1
ATOM 736 C C . LEU A 1 93 ? -7.508 28.344 20.656 1 71.56 93 LEU A C 1
ATOM 738 O O . LEU A 1 93 ? -7.008 27.469 21.359 1 71.56 93 LEU A O 1
ATOM 742 N N . ILE A 1 94 ? -6.871 28.906 19.703 1 75.88 94 ILE A N 1
ATOM 743 C CA . ILE A 1 94 ? -5.738 28.203 19.109 1 75.88 94 ILE A CA 1
ATOM 744 C C . ILE A 1 94 ? -4.547 28.234 20.062 1 75.88 94 ILE A C 1
ATOM 746 O O . ILE A 1 94 ? -3.764 27.281 20.125 1 75.88 94 ILE A O 1
ATOM 750 N N . TYR A 1 95 ? -4.438 29.25 20.922 1 74.69 95 TYR A N 1
ATOM 751 C CA . TYR A 1 95 ? -3.258 29.375 21.766 1 74.69 95 TYR A CA 1
ATOM 752 C C . TYR A 1 95 ? -3.543 28.859 23.172 1 74.69 95 TYR A C 1
ATOM 754 O O . TYR A 1 95 ? -2.643 28.797 24.016 1 74.69 95 TYR A O 1
ATOM 762 N N . LYS A 1 96 ? -4.84 28.344 23.297 1 71.31 96 LYS A N 1
ATOM 763 C CA . LYS A 1 96 ? -5.207 27.797 24.609 1 71.31 96 LYS A CA 1
ATOM 764 C C . LYS A 1 96 ? -5.047 26.281 24.625 1 71.31 96 LYS A C 1
ATOM 766 O O . LYS A 1 96 ? -5.16 25.625 23.594 1 71.31 96 LYS A O 1
ATOM 771 N N . GLU A 1 97 ? -4.605 25.828 25.781 1 67.75 97 GLU A N 1
ATOM 772 C CA . GLU A 1 97 ? -4.562 24.375 25.953 1 67.75 97 GLU A CA 1
ATOM 773 C C . GLU A 1 97 ? -5.961 23.797 26.156 1 67.75 97 GLU A C 1
ATOM 775 O O . GLU A 1 97 ? -6.633 24.109 27.141 1 67.75 97 GLU A O 1
ATOM 780 N N . MET A 1 98 ? -6.516 23.266 25.109 1 62.97 98 MET A N 1
ATOM 781 C CA . MET A 1 98 ? -7.879 22.781 25.297 1 62.97 98 MET A CA 1
ATOM 782 C C . MET A 1 98 ? -7.973 21.297 24.969 1 62.97 98 MET A C 1
ATOM 784 O O . MET A 1 98 ? -7.273 20.812 24.078 1 62.97 98 MET A O 1
ATOM 788 N N . SER A 1 99 ? -8.711 20.609 25.875 1 62.81 99 SER A N 1
ATOM 789 C CA . SER A 1 99 ? -9.047 19.219 25.625 1 62.81 99 SER A CA 1
ATOM 790 C C . SER A 1 99 ? -10.172 19.078 24.609 1 62.81 99 SER A C 1
ATOM 792 O O . SER A 1 99 ? -10.914 20.047 24.375 1 62.81 99 SER A O 1
ATOM 794 N N . ILE A 1 100 ? -10.195 18.047 23.953 1 63.69 100 ILE A N 1
ATOM 795 C CA . ILE A 1 100 ? -11.273 17.781 23.016 1 63.69 100 ILE A CA 1
ATOM 796 C C . ILE A 1 100 ? -12.617 17.828 23.734 1 63.69 100 ILE A C 1
ATOM 798 O O . ILE A 1 100 ? -13.656 18.047 23.125 1 63.69 100 ILE A O 1
ATOM 802 N N . LEU A 1 101 ? -12.516 17.797 25.094 1 63.44 101 LEU A N 1
ATOM 803 C CA . LEU A 1 101 ? -13.734 17.797 25.891 1 63.44 101 LEU A CA 1
ATOM 804 C C . LEU A 1 101 ? -14.148 19.203 26.266 1 63.44 101 LEU A C 1
ATOM 806 O O . LEU A 1 101 ? -15.227 19.422 26.828 1 63.44 101 LEU A O 1
ATOM 810 N N . ASP A 1 102 ? -13.352 20.078 25.781 1 70.25 102 ASP A N 1
ATOM 811 C CA . ASP A 1 102 ? -13.648 21.469 26.078 1 70.25 102 ASP A CA 1
ATOM 812 C C . ASP A 1 102 ? -14.906 21.938 25.344 1 70.25 102 ASP A C 1
ATOM 814 O O . ASP A 1 102 ? -15.07 21.688 24.156 1 70.25 102 ASP A O 1
ATOM 818 N N . PRO A 1 103 ? -15.836 22.5 26.094 1 72.25 103 PRO A N 1
ATOM 819 C CA . PRO A 1 103 ? -17.094 22.953 25.484 1 72.25 103 PRO A CA 1
ATOM 820 C C . PRO A 1 103 ? -16.875 23.844 24.281 1 72.25 103 PRO A C 1
ATOM 822 O O . PRO A 1 103 ? -17.641 23.797 23.312 1 72.25 103 PRO A O 1
ATOM 825 N N . ASP A 1 104 ? -15.828 24.594 24.344 1 70.81 104 ASP A N 1
ATOM 826 C CA . ASP A 1 104 ? -15.547 25.5 23.219 1 70.81 104 ASP A CA 1
ATOM 827 C C . ASP A 1 104 ? -15.148 24.703 21.984 1 70.81 104 ASP A C 1
ATOM 829 O O . ASP A 1 104 ? -15.555 25.047 20.859 1 70.81 104 ASP A O 1
ATOM 833 N N . MET A 1 105 ? -14.422 23.688 22.219 1 70.81 105 MET A N 1
ATOM 834 C CA . MET A 1 105 ? -14.008 22.844 21.109 1 70.81 105 MET A CA 1
ATOM 835 C C . MET A 1 105 ? -15.203 22.094 20.531 1 70.81 105 MET A C 1
ATOM 837 O O . MET A 1 105 ? -15.328 21.969 19.312 1 70.81 105 MET A O 1
ATOM 841 N N . ARG A 1 106 ? -16.016 21.672 21.391 1 71.94 106 ARG A N 1
ATOM 842 C CA . ARG A 1 106 ? -17.203 20.953 20.953 1 71.94 106 ARG A CA 1
ATOM 843 C C . ARG A 1 106 ? -18.109 21.859 20.125 1 71.94 106 ARG A C 1
ATOM 845 O O . ARG A 1 106 ? -18.672 21.438 19.125 1 71.94 106 ARG A O 1
ATOM 852 N N . GLU A 1 107 ? -18.266 23.078 20.656 1 72.38 107 GLU A N 1
ATOM 853 C CA . GLU A 1 107 ? -19.094 24.031 19.938 1 72.38 107 GLU A CA 1
ATOM 854 C C . GLU A 1 107 ? -18.484 24.375 18.578 1 72.38 107 GLU A C 1
ATOM 856 O O . GLU A 1 107 ? -19.219 24.531 17.594 1 72.38 107 GLU A O 1
ATOM 861 N N . PHE A 1 108 ? -17.25 24.469 18.625 1 72.19 108 PHE A N 1
ATOM 862 C CA . PHE A 1 108 ? -16.547 24.766 17.375 1 72.19 108 PHE A CA 1
ATOM 863 C C . PHE A 1 108 ? -16.766 23.641 16.359 1 72.19 108 PHE A C 1
ATOM 865 O O . PHE A 1 108 ? -17.094 23.891 15.203 1 72.19 108 PHE A O 1
ATOM 872 N N . PHE A 1 109 ? -16.656 22.453 16.781 1 71.69 109 PHE A N 1
ATOM 873 C CA . PHE A 1 109 ? -16.828 21.297 15.891 1 71.69 109 PHE A CA 1
ATOM 874 C C . PHE A 1 109 ? -18.266 21.172 15.438 1 71.69 109 PHE A C 1
ATOM 876 O O . PHE A 1 109 ? -18.531 20.828 14.289 1 71.69 109 PHE A O 1
ATOM 883 N N . SER A 1 110 ? -19.156 21.438 16.406 1 73.38 110 SER A N 1
ATOM 884 C CA . SER A 1 110 ? -20.578 21.375 16.078 1 73.38 110 SER A CA 1
ATOM 885 C C . SER A 1 110 ? -20.938 22.422 15.023 1 73.38 110 SER A C 1
ATOM 887 O O . SER A 1 110 ? -21.719 22.156 14.125 1 73.38 110 SER A O 1
ATOM 889 N N . MET A 1 111 ? -20.359 23.547 15.172 1 74.06 111 MET A N 1
ATOM 890 C CA . MET A 1 111 ? -20.594 24.625 14.211 1 74.06 111 MET A CA 1
ATOM 891 C C . MET A 1 111 ? -20.047 24.25 12.844 1 74.06 111 MET A C 1
ATOM 893 O O . MET A 1 111 ? -20.703 24.453 11.82 1 74.06 111 MET A O 1
ATOM 897 N N . ALA A 1 112 ? -18.906 23.719 12.914 1 73.19 112 ALA A N 1
ATOM 898 C CA . ALA A 1 112 ? -18.25 23.359 11.656 1 73.19 112 ALA A CA 1
ATOM 899 C C . ALA A 1 112 ? -19.031 22.266 10.93 1 73.19 112 ALA A C 1
ATOM 901 O O . ALA A 1 112 ? -19.328 22.375 9.742 1 73.19 112 ALA A O 1
ATOM 902 N N . THR A 1 113 ? -19.422 21.25 11.625 1 75.81 113 THR A N 1
ATOM 903 C CA . THR A 1 113 ? -20.125 20.125 11.016 1 75.81 113 THR A CA 1
ATOM 904 C C . THR A 1 113 ? -21.547 20.516 10.625 1 75.81 113 THR A C 1
ATOM 906 O O . THR A 1 113 ? -22.047 20.109 9.57 1 75.81 113 THR A O 1
ATOM 909 N N . GLY A 1 114 ? -22.219 21.281 11.5 1 76.12 114 GLY A N 1
ATOM 910 C CA . GLY A 1 114 ? -23.547 21.766 11.195 1 76.12 114 GLY A CA 1
ATOM 911 C C . GLY A 1 114 ? -23.594 22.625 9.961 1 76.12 114 GLY A C 1
ATOM 912 O O . GLY A 1 114 ? -24.547 22.547 9.172 1 76.12 114 GLY A O 1
ATOM 913 N N . SER A 1 115 ? -22.594 23.312 9.758 1 78.81 115 SER A N 1
ATOM 914 C CA . SER A 1 115 ? -22.531 24.188 8.602 1 78.81 115 SER A CA 1
ATOM 915 C C . SER A 1 115 ? -22.375 23.406 7.305 1 78.81 115 SER A C 1
ATOM 917 O O . SER A 1 115 ? -22.891 23.797 6.258 1 78.81 115 SER A O 1
ATOM 919 N N . LEU A 1 116 ? -21.641 22.328 7.391 1 80.88 116 LEU A N 1
ATOM 920 C CA . LEU A 1 116 ? -21.469 21.5 6.195 1 80.88 116 LEU A CA 1
ATOM 921 C C . LEU A 1 116 ? -22.797 20.859 5.781 1 80.88 116 LEU A C 1
ATOM 923 O O . LEU A 1 116 ? -23.109 20.797 4.594 1 80.88 116 LEU A O 1
ATOM 927 N N . ASN A 1 117 ? -23.594 20.453 6.773 1 85.94 117 ASN A N 1
ATOM 928 C CA . ASN A 1 117 ? -24.891 19.844 6.477 1 85.94 117 ASN A CA 1
ATOM 929 C C . ASN A 1 117 ? -25.859 20.875 5.91 1 85.94 117 ASN A C 1
ATOM 931 O O . ASN A 1 117 ? -26.516 20.625 4.891 1 85.94 117 ASN A O 1
ATOM 935 N N . LYS A 1 118 ? -25.891 21.953 6.566 1 87.81 118 LYS A N 1
ATOM 936 C CA . LYS A 1 118 ? -26.797 23 6.102 1 87.81 118 LYS A CA 1
ATOM 937 C C . LYS A 1 118 ? -26.344 23.547 4.75 1 87.81 118 LYS A C 1
ATOM 939 O O . LYS A 1 118 ? -27.188 23.875 3.906 1 87.81 118 LYS A O 1
ATOM 944 N N . GLY A 1 119 ? -25.094 23.688 4.613 1 88.44 119 GLY A N 1
ATOM 945 C CA . GLY A 1 119 ? -24.578 24.094 3.32 1 88.44 119 GLY A CA 1
ATOM 946 C C . GLY A 1 119 ? -24.969 23.172 2.189 1 88.44 119 GLY A C 1
ATOM 947 O O . GLY A 1 119 ? -25.375 23.625 1.117 1 88.44 119 GLY A O 1
ATOM 948 N N . CYS A 1 120 ? -24.859 21.875 2.416 1 92.31 120 CYS A N 1
ATOM 949 C CA . CYS A 1 120 ? -25.234 20.891 1.411 1 92.31 120 CYS A CA 1
ATOM 950 C C . CYS A 1 120 ? -26.719 20.984 1.083 1 92.31 120 CYS A C 1
ATOM 952 O O . CYS A 1 120 ? -27.109 20.875 -0.08 1 92.31 120 CYS A O 1
ATOM 954 N N . GLU A 1 121 ? -27.5 21.219 2.109 1 94.12 121 GLU A N 1
ATOM 955 C CA . GLU A 1 121 ? -28.938 21.375 1.906 1 94.12 121 GLU A CA 1
ATOM 956 C C . GLU A 1 121 ? -29.25 22.547 0.985 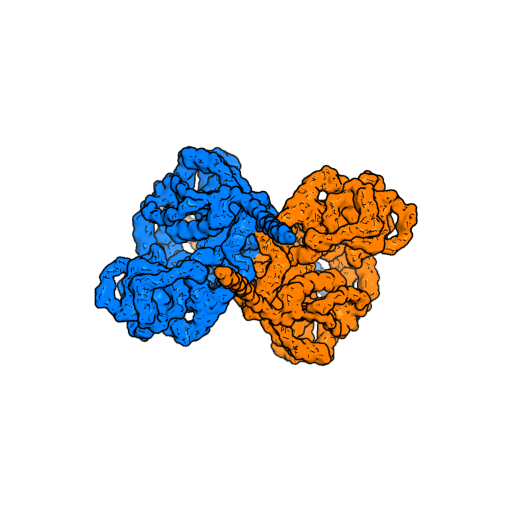1 94.12 121 GLU A C 1
ATOM 958 O O . GLU A 1 121 ? -30.062 22.438 0.065 1 94.12 121 GLU A O 1
ATOM 963 N N . LEU A 1 122 ? -28.594 23.609 1.215 1 93.56 122 LEU A N 1
ATOM 964 C CA . LEU A 1 122 ? -28.797 24.812 0.409 1 93.56 122 LEU A CA 1
ATOM 965 C C . LEU A 1 122 ? -28.344 24.578 -1.025 1 93.56 122 LEU A C 1
ATOM 967 O O . LEU A 1 122 ? -28.984 25.047 -1.97 1 93.56 122 LEU A O 1
ATOM 971 N N . VAL A 1 123 ? -27.281 23.875 -1.177 1 94.75 123 VAL A N 1
ATOM 972 C CA . VAL A 1 123 ? -26.766 23.578 -2.506 1 94.75 123 VAL A CA 1
ATOM 973 C C . VAL A 1 123 ? -27.781 22.734 -3.279 1 94.75 123 VAL A C 1
ATOM 975 O O . VAL A 1 123 ? -28.047 23 -4.457 1 94.75 123 VAL A O 1
ATOM 978 N N . LEU A 1 124 ? -28.406 21.766 -2.629 1 96.06 124 LEU A N 1
ATOM 979 C CA . LEU A 1 124 ? -29.344 20.859 -3.266 1 96.06 124 LEU A CA 1
ATOM 980 C C . LEU A 1 124 ? -30.641 21.578 -3.643 1 96.06 124 LEU A C 1
ATOM 982 O O . LEU A 1 124 ? -31.359 21.156 -4.555 1 96.06 124 LEU A O 1
ATOM 986 N N . GLN A 1 125 ? -30.859 22.703 -2.979 1 95.56 125 GLN A N 1
ATOM 987 C CA . GLN A 1 125 ? -32.062 23.5 -3.26 1 95.56 125 GLN A CA 1
ATOM 988 C C . GLN A 1 125 ? -31.797 24.484 -4.387 1 95.56 125 GLN A C 1
ATOM 990 O O . GLN A 1 125 ? -32.75 25.078 -4.926 1 95.56 125 GLN A O 1
ATOM 995 N N . ASN A 1 126 ? -30.531 24.688 -4.699 1 95.69 126 ASN A N 1
ATOM 996 C CA . ASN A 1 126 ? -30.172 25.578 -5.785 1 95.69 126 ASN A CA 1
ATOM 997 C C . ASN A 1 126 ? -30.328 24.922 -7.148 1 95.69 126 ASN A C 1
ATOM 999 O O . ASN A 1 126 ? -29.359 24.438 -7.719 1 95.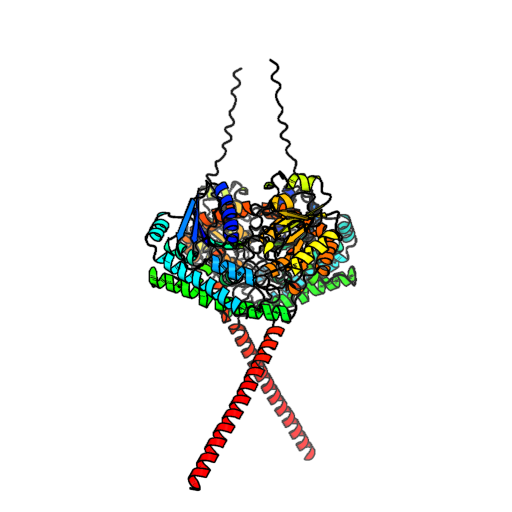69 126 ASN A O 1
ATOM 1003 N N . LYS A 1 127 ? -31.469 25.078 -7.707 1 95.88 127 LYS A N 1
ATOM 1004 C CA . LYS A 1 127 ? -31.812 24.375 -8.945 1 95.88 127 LYS A CA 1
ATOM 1005 C C . LYS A 1 127 ? -30.953 24.859 -10.109 1 95.88 127 LYS A C 1
ATOM 1007 O O . LYS A 1 127 ? -30.578 24.078 -10.977 1 95.88 127 LYS A O 1
ATOM 1012 N N . THR A 1 128 ? -30.688 26.078 -10.086 1 96.25 128 THR A N 1
ATOM 1013 C CA . THR A 1 128 ? -29.875 26.656 -11.148 1 96.25 128 THR A CA 1
ATOM 1014 C C . THR A 1 128 ? -28.484 26.016 -11.156 1 96.25 128 THR A C 1
ATOM 1016 O O . THR A 1 128 ? -27.969 25.656 -12.219 1 96.25 128 THR A O 1
ATOM 1019 N N . PHE A 1 129 ? -27.938 25.922 -10.07 1 96.12 129 PHE A N 1
ATOM 1020 C CA . PHE A 1 129 ? -26.625 25.328 -9.953 1 96.12 129 PHE A CA 1
ATOM 1021 C C . PHE A 1 129 ? -26.641 23.859 -10.352 1 96.12 129 PHE A C 1
ATOM 1023 O O . PHE A 1 129 ? -25.766 23.391 -11.086 1 96.12 129 PHE A O 1
ATOM 1030 N N . ILE A 1 130 ? -27.641 23.094 -9.875 1 97.31 130 ILE A N 1
ATOM 1031 C CA . ILE A 1 130 ? -27.734 21.672 -10.148 1 97.31 130 ILE A CA 1
ATOM 1032 C C . ILE A 1 130 ? -27.875 21.438 -11.648 1 97.31 130 ILE A C 1
ATOM 1034 O O . ILE A 1 130 ? -27.234 20.531 -12.203 1 97.31 130 ILE A O 1
ATOM 1038 N N . ASP A 1 131 ? -28.672 22.266 -12.266 1 97.62 131 ASP A N 1
ATOM 1039 C CA . ASP A 1 131 ? -28.875 22.125 -13.711 1 97.62 131 ASP A CA 1
ATOM 1040 C C . ASP A 1 131 ? -27.578 22.422 -14.469 1 97.62 131 ASP A C 1
ATOM 1042 O O . ASP A 1 131 ? -27.25 21.719 -15.43 1 97.62 131 ASP A O 1
ATOM 1046 N N . ARG A 1 132 ? -26.875 23.438 -14.023 1 97.56 132 ARG A N 1
ATOM 1047 C CA . ARG A 1 132 ? -25.578 23.766 -14.625 1 97.56 132 ARG A CA 1
ATOM 1048 C C . ARG A 1 132 ? -24.594 22.609 -14.469 1 97.56 132 ARG A C 1
ATOM 1050 O O . ARG A 1 132 ? -23.859 22.281 -15.406 1 97.56 132 ARG A O 1
ATOM 1057 N N . LEU A 1 133 ? -24.562 22.047 -13.312 1 98.12 133 LEU A N 1
ATOM 1058 C CA . LEU A 1 133 ? -23.656 20.938 -13.008 1 98.12 133 LEU A CA 1
ATOM 1059 C C . LEU A 1 133 ? -23.953 19.734 -13.898 1 98.12 133 LEU A C 1
ATOM 1061 O O . LEU A 1 133 ? -23.031 19.125 -14.453 1 98.12 133 LEU A O 1
ATOM 1065 N N . LYS A 1 134 ? -25.234 19.422 -14.07 1 98.06 134 LYS A N 1
ATOM 1066 C CA . LYS A 1 134 ? -25.641 18.312 -14.922 1 98.06 134 LYS A CA 1
ATOM 1067 C C . LYS A 1 134 ? -25.281 18.578 -16.391 1 98.06 134 LYS A C 1
ATOM 1069 O O . LYS A 1 134 ? -24.844 17.672 -17.094 1 98.06 134 LYS A O 1
ATOM 1074 N N . ALA A 1 135 ? -25.406 19.766 -16.797 1 98.12 135 ALA A N 1
ATOM 1075 C CA . ALA A 1 135 ? -25.203 20.156 -18.188 1 98.12 135 ALA A CA 1
ATOM 1076 C C . ALA A 1 135 ? -23.719 20.156 -18.547 1 98.12 135 ALA A C 1
ATOM 1078 O O . ALA A 1 135 ? -23.344 20.031 -19.703 1 98.12 135 ALA A O 1
ATOM 1079 N N . ALA A 1 136 ? -22.875 20.281 -17.562 1 97.81 136 ALA A N 1
ATOM 1080 C CA . ALA A 1 136 ? -21.438 20.422 -17.797 1 97.81 136 ALA A CA 1
ATOM 1081 C C . ALA A 1 136 ? -20.828 19.125 -18.312 1 97.81 136 ALA A C 1
ATOM 1083 O O . ALA A 1 136 ? -19.844 19.141 -19.047 1 97.81 136 ALA A O 1
ATOM 1084 N N . LYS A 1 137 ? -21.359 18.031 -17.938 1 98.12 137 LYS A N 1
ATOM 1085 C CA . LYS A 1 137 ? -20.938 16.703 -18.375 1 98.12 137 LYS A CA 1
ATOM 1086 C C . LYS A 1 137 ? -19.453 16.5 -18.109 1 98.12 137 LYS A C 1
ATOM 1088 O O . LYS A 1 137 ? -18.703 16.125 -19.016 1 98.12 137 LYS A O 1
ATOM 1093 N N . PHE A 1 138 ? -19.031 16.625 -16.875 1 98.62 138 PHE A N 1
ATOM 1094 C CA . PHE A 1 138 ? -17.656 16.375 -16.469 1 98.62 138 PHE A CA 1
ATOM 1095 C C . PHE A 1 138 ? -17.297 14.898 -16.641 1 98.62 138 PHE A C 1
ATOM 1097 O O . PHE A 1 138 ? -18.156 14.023 -16.5 1 98.62 138 PHE A O 1
ATOM 1104 N N . ASP A 1 139 ? -16.031 14.672 -17 1 98.44 139 ASP A N 1
ATOM 1105 C CA . ASP A 1 139 ? -15.531 13.312 -17.156 1 98.44 139 ASP A CA 1
ATOM 1106 C C . ASP A 1 139 ? -15.125 12.719 -15.805 1 98.44 139 ASP A C 1
ATOM 1108 O O . ASP A 1 139 ? -15.164 11.5 -15.617 1 98.44 139 ASP A O 1
ATOM 1112 N N . LEU A 1 140 ? -14.695 13.594 -14.914 1 98.44 140 LEU A N 1
ATOM 1113 C CA . LEU A 1 140 ? -14.117 13.18 -13.641 1 98.44 140 LEU A CA 1
ATOM 1114 C C . LEU A 1 140 ? -14.258 14.281 -12.594 1 98.44 140 LEU A C 1
ATOM 1116 O O . LEU A 1 140 ? -14.203 15.469 -12.93 1 98.44 140 LEU A O 1
ATOM 1120 N N . ALA A 1 141 ? -14.414 13.875 -11.352 1 98.5 141 ALA A N 1
ATOM 1121 C CA . ALA A 1 141 ? -14.484 14.844 -10.266 1 98.5 141 ALA A CA 1
ATOM 1122 C C . ALA A 1 141 ? -13.438 14.547 -9.195 1 98.5 141 ALA A C 1
ATOM 1124 O O . ALA A 1 141 ? -13.109 13.383 -8.953 1 98.5 141 ALA A O 1
ATOM 1125 N N . PHE A 1 142 ? -12.883 15.586 -8.664 1 98.38 142 PHE A N 1
ATOM 1126 C CA . PHE A 1 142 ? -12.133 15.516 -7.414 1 98.38 142 PHE A CA 1
ATOM 1127 C C . PHE A 1 142 ? -12.992 15.977 -6.242 1 98.38 142 PHE A C 1
ATOM 1129 O O . PHE A 1 142 ? -13.555 17.078 -6.273 1 98.38 142 PHE A O 1
ATOM 1136 N N . ASN A 1 143 ? -13.117 15.117 -5.266 1 97 143 ASN A N 1
ATOM 1137 C CA . ASN A 1 143 ? -13.852 15.469 -4.051 1 97 143 ASN A CA 1
ATOM 1138 C C . ASN A 1 143 ? -12.914 15.617 -2.855 1 97 143 ASN A C 1
ATOM 1140 O O . ASN A 1 143 ? -12.062 14.758 -2.619 1 97 143 ASN A O 1
ATOM 1144 N N . HIS A 1 144 ? -13.125 16.625 -2.158 1 92.75 144 HIS A N 1
ATOM 1145 C CA . HIS A 1 144 ? -12.305 16.922 -0.989 1 92.75 144 HIS A CA 1
ATOM 1146 C C . HIS A 1 144 ? -12.609 15.953 0.152 1 92.75 144 HIS A C 1
ATOM 1148 O O . HIS A 1 144 ? -13.742 15.484 0.29 1 92.75 144 HIS A O 1
ATOM 1154 N N . MET A 1 145 ? -11.703 15.68 1.026 1 89.81 145 MET A N 1
ATOM 1155 C CA . MET A 1 145 ? -11.766 14.727 2.125 1 89.81 145 MET A CA 1
ATOM 1156 C C . MET A 1 145 ? -12.945 15.031 3.049 1 89.81 145 MET A C 1
ATOM 1158 O O . MET A 1 145 ? -13.57 14.125 3.582 1 89.81 145 MET A O 1
ATOM 1162 N N . GLY A 1 146 ? -13.242 16.266 3.248 1 82.31 146 GLY A N 1
ATOM 1163 C CA . GLY A 1 146 ? -14.258 16.656 4.211 1 82.31 146 GLY A CA 1
ATOM 1164 C C . GLY A 1 146 ? -15.562 17.078 3.564 1 82.31 146 GLY A C 1
ATOM 1165 O O . GLY A 1 146 ? -16.547 17.328 4.254 1 82.31 146 GLY A O 1
ATOM 1166 N N . GLN A 1 147 ? -15.562 17.25 2.303 1 79.62 147 GLN A N 1
ATOM 1167 C CA . GLN A 1 147 ? -16.75 17.703 1.593 1 79.62 147 GLN A CA 1
ATOM 1168 C C . GLN A 1 147 ? -17.547 16.516 1.03 1 79.62 147 GLN A C 1
ATOM 1170 O O . GLN A 1 147 ? -17.531 16.281 -0.178 1 79.62 147 GLN A O 1
ATOM 1175 N N . LEU A 1 148 ? -18.359 15.945 1.831 1 88.5 148 LEU A N 1
ATOM 1176 C CA . LEU A 1 148 ? -19.078 14.734 1.446 1 88.5 148 LEU A CA 1
ATOM 1177 C C . LEU A 1 148 ? -20.234 15.07 0.514 1 88.5 148 LEU A C 1
ATOM 1179 O O . LEU A 1 148 ? -20.688 14.219 -0.26 1 88.5 148 LEU A O 1
ATOM 1183 N N . CYS A 1 149 ? -20.625 16.359 0.622 1 93.06 149 CYS A N 1
ATOM 1184 C CA . CYS A 1 149 ? -21.656 16.812 -0.314 1 93.06 149 CYS A CA 1
ATOM 1185 C C . CYS A 1 149 ? -21.203 16.625 -1.755 1 93.06 149 CYS A C 1
ATOM 1187 O O . CYS A 1 149 ? -21.984 16.25 -2.623 1 93.06 149 CYS A O 1
ATOM 1189 N N . GLY A 1 150 ? -19.938 16.875 -1.998 1 95.19 150 GLY A N 1
ATOM 1190 C CA . GLY A 1 150 ? -19.375 16.719 -3.328 1 95.19 150 GLY A CA 1
ATOM 1191 C C . GLY A 1 150 ? -19.516 15.312 -3.879 1 95.19 150 GLY A C 1
ATOM 1192 O O . GLY A 1 150 ? -19.734 15.133 -5.078 1 95.19 150 GLY A O 1
ATOM 1193 N N . VAL A 1 151 ? -19.422 14.289 -3.043 1 96.56 151 VAL A N 1
ATOM 1194 C CA . VAL A 1 151 ? -19.562 12.898 -3.447 1 96.56 151 VAL A CA 1
ATOM 1195 C C . VAL A 1 151 ? -20.969 12.648 -3.977 1 96.56 151 VAL A C 1
ATOM 1197 O O . VAL A 1 151 ? -21.156 12.047 -5.035 1 96.56 151 VAL A O 1
ATOM 1200 N N . GLY A 1 152 ? -21.953 13.164 -3.225 1 97.31 152 GLY A N 1
ATOM 1201 C CA . GLY A 1 152 ? -23.328 13.031 -3.682 1 97.31 152 GLY A CA 1
ATOM 1202 C C . GLY A 1 152 ? -23.594 13.773 -4.98 1 97.31 152 GLY A C 1
ATOM 1203 O O . GLY A 1 152 ? -24.312 13.266 -5.852 1 97.31 152 GLY A O 1
ATOM 1204 N N . LEU A 1 153 ? -23.047 14.953 -5.094 1 97.69 153 LEU A N 1
ATOM 1205 C CA . LEU A 1 153 ? -23.219 15.766 -6.297 1 97.69 153 LEU A CA 1
ATOM 1206 C C . LEU A 1 153 ? -22.609 15.07 -7.508 1 97.69 153 LEU A C 1
ATOM 1208 O O . LEU A 1 153 ? -23.125 15.195 -8.625 1 97.69 153 LEU A O 1
ATOM 1212 N N . THR A 1 154 ? -21.484 14.414 -7.273 1 98.06 154 THR A N 1
ATOM 1213 C CA . THR A 1 154 ? -20.844 13.648 -8.344 1 98.06 154 THR A CA 1
ATOM 1214 C C . THR A 1 154 ? -21.797 12.586 -8.891 1 98.06 154 THR A C 1
ATOM 1216 O O . THR A 1 154 ? -21.922 12.43 -10.102 1 98.06 154 THR A O 1
ATOM 1219 N N . ARG A 1 155 ? -22.422 11.867 -7.984 1 97.62 155 ARG A N 1
ATOM 1220 C CA . ARG A 1 155 ? -23.391 10.859 -8.367 1 97.62 155 ARG A CA 1
ATOM 1221 C C . ARG A 1 155 ? -24.625 11.492 -9.023 1 97.62 155 ARG A C 1
ATOM 1223 O O . ARG A 1 155 ? -25.125 10.992 -10.023 1 97.62 155 ARG A O 1
ATOM 1230 N N . LEU A 1 156 ? -25.094 12.586 -8.414 1 97.88 156 LEU A N 1
ATOM 1231 C CA . LEU A 1 156 ? -26.281 13.289 -8.891 1 97.88 156 LEU A CA 1
ATOM 1232 C C . LEU A 1 156 ? -26.078 13.766 -10.328 1 97.88 156 LEU A C 1
ATOM 1234 O O . LEU A 1 156 ? -27 13.688 -11.141 1 97.88 156 LEU A O 1
ATOM 1238 N N . ALA A 1 157 ? -24.906 14.227 -10.664 1 98.19 157 ALA A N 1
ATOM 1239 C CA . ALA A 1 157 ? -24.609 14.797 -11.977 1 98.19 157 ALA A CA 1
ATOM 1240 C C . ALA A 1 157 ? -24.172 13.719 -12.953 1 98.19 157 ALA A C 1
ATOM 1242 O O . ALA A 1 157 ? -23.828 14.016 -14.102 1 98.19 157 ALA A O 1
ATOM 1243 N N . ASN A 1 158 ? -24.109 12.523 -12.562 1 97.56 158 ASN A N 1
ATOM 1244 C CA . ASN A 1 158 ? -23.719 11.375 -13.375 1 97.56 158 ASN A CA 1
ATOM 1245 C C . ASN A 1 158 ? -22.297 11.523 -13.906 1 97.56 158 ASN A C 1
ATOM 1247 O O . ASN A 1 158 ? -22.031 11.258 -15.078 1 97.56 158 ASN A O 1
ATOM 1251 N N . ILE A 1 159 ? -21.469 12.07 -13.086 1 98.38 159 ILE A N 1
ATOM 1252 C CA . ILE A 1 159 ? -20.047 12.062 -13.43 1 98.38 159 ILE A CA 1
ATOM 1253 C C . ILE A 1 159 ? -19.5 10.641 -13.344 1 98.38 159 ILE A C 1
ATOM 1255 O O . ILE A 1 159 ? -19.625 9.984 -12.305 1 98.38 159 ILE A O 1
ATOM 1259 N N . PRO A 1 160 ? -18.844 10.18 -14.383 1 97.75 160 PRO A N 1
ATOM 1260 C CA . PRO A 1 160 ? -18.562 8.75 -14.523 1 97.75 160 PRO A CA 1
ATOM 1261 C C . PRO A 1 160 ? -17.609 8.234 -13.445 1 97.75 160 PRO A C 1
ATOM 1263 O O . PRO A 1 160 ? -17.609 7.035 -13.141 1 97.75 160 PRO A O 1
ATOM 1266 N N . THR A 1 161 ? -16.703 9.133 -12.961 1 98.25 161 THR A N 1
ATOM 1267 C CA . THR A 1 161 ? -15.719 8.68 -11.992 1 98.25 161 THR A CA 1
ATOM 1268 C C . THR A 1 161 ? -15.227 9.836 -11.133 1 98.25 161 THR A C 1
ATOM 1270 O O . THR A 1 161 ? -15.625 10.984 -11.344 1 98.25 161 THR A O 1
ATOM 1273 N N . TRP A 1 162 ? -14.445 9.484 -10.086 1 98.19 162 TRP A N 1
ATOM 1274 C CA . TRP A 1 162 ? -13.984 10.555 -9.203 1 98.19 162 TRP A CA 1
ATOM 1275 C C . TRP A 1 162 ? -12.805 10.086 -8.352 1 98.19 162 TRP A C 1
ATOM 1277 O O . TRP A 1 162 ? -12.516 8.891 -8.289 1 98.19 162 TRP A O 1
ATOM 1287 N N . ILE A 1 163 ? -12.094 11.031 -7.809 1 98.62 163 ILE A N 1
ATOM 1288 C CA . ILE A 1 163 ? -10.945 10.828 -6.938 1 98.62 163 ILE A CA 1
ATOM 1289 C C . ILE A 1 163 ? -11.188 11.523 -5.594 1 98.62 163 ILE A C 1
ATOM 1291 O O . ILE A 1 163 ? -11.625 12.672 -5.555 1 98.62 163 ILE A O 1
ATOM 1295 N N . TRP A 1 164 ? -11.023 10.773 -4.488 1 98.19 164 TRP A N 1
ATOM 1296 C CA . TRP A 1 164 ? -11.07 11.367 -3.154 1 98.19 164 TRP A CA 1
ATOM 1297 C C . TRP A 1 164 ? -9.742 12.023 -2.801 1 98.19 164 TRP A C 1
ATOM 1299 O O . TRP A 1 164 ? -8.695 11.359 -2.801 1 98.19 164 TRP A O 1
ATOM 1309 N N . LEU A 1 165 ? -9.734 13.312 -2.566 1 97.56 165 LEU A N 1
ATOM 1310 C CA . LEU A 1 165 ? -8.516 14.109 -2.432 1 97.56 165 LEU A CA 1
ATOM 1311 C C . LEU A 1 165 ? -8.312 14.547 -0.987 1 97.56 165 LEU A C 1
ATOM 1313 O O . LEU A 1 165 ? -9.18 15.211 -0.41 1 97.56 165 LEU A O 1
ATOM 1317 N N . SER A 1 166 ? -7.207 14.117 -0.441 1 95.69 166 SER A N 1
ATOM 1318 C CA . SER A 1 166 ? -6.832 14.547 0.903 1 95.69 166 SER A CA 1
ATOM 1319 C C . SER A 1 166 ? -5.84 15.703 0.859 1 95.69 166 SER A C 1
ATOM 1321 O O . SER A 1 166 ? -4.824 15.625 0.164 1 95.69 166 SER A O 1
ATOM 1323 N N . SER A 1 167 ? -6.074 16.766 1.601 1 92.31 167 SER A N 1
ATOM 1324 C CA . SER A 1 167 ? -5.207 17.938 1.587 1 92.31 167 SER A CA 1
ATOM 1325 C C . SER A 1 167 ? -4.023 17.766 2.535 1 92.31 167 SER A C 1
ATOM 1327 O O . SER A 1 167 ? -3.109 18.594 2.555 1 92.31 167 SER A O 1
ATOM 1329 N N . GLY A 1 168 ? -3.977 16.75 3.275 1 92.44 168 GLY A N 1
ATOM 1330 C CA . GLY A 1 168 ? -2.896 16.344 4.152 1 92.44 168 GLY A CA 1
ATOM 1331 C C . GLY A 1 168 ? -2.654 14.844 4.133 1 92.44 168 GLY A C 1
ATOM 1332 O O . GLY A 1 168 ? -2.777 14.203 3.086 1 92.44 168 GLY A O 1
ATOM 1333 N N . GLN A 1 169 ? -2.273 14.344 5.258 1 93.75 169 GLN A N 1
ATOM 1334 C CA . GLN A 1 169 ? -2.119 12.898 5.375 1 93.75 169 GLN A CA 1
ATOM 1335 C C . GLN A 1 169 ? -3.451 12.18 5.168 1 93.75 169 GLN A C 1
ATOM 1337 O O . GLN A 1 169 ? -4.508 12.812 5.184 1 93.75 169 GLN A O 1
ATOM 1342 N N . LEU A 1 170 ? -3.361 10.922 4.898 1 95.75 170 LEU A N 1
ATOM 1343 C CA . LEU A 1 170 ? -4.582 10.133 4.773 1 95.75 170 LEU A CA 1
ATOM 1344 C C . LEU A 1 170 ? -5.422 10.219 6.043 1 95.75 170 LEU A C 1
ATOM 1346 O O . LEU A 1 170 ? -4.984 9.797 7.113 1 95.75 170 LEU A O 1
ATOM 1350 N N . VAL A 1 171 ? -6.586 10.766 5.93 1 93.88 171 VAL A N 1
ATOM 1351 C CA . VAL A 1 171 ? -7.414 11.016 7.105 1 93.88 171 VAL A CA 1
ATOM 1352 C C . VAL A 1 171 ? -8.078 9.711 7.551 1 93.88 171 VAL A C 1
ATOM 1354 O O . VAL A 1 171 ? -8.281 8.805 6.742 1 93.88 171 VAL A O 1
ATOM 1357 N N . ASP A 1 172 ? -8.43 9.656 8.805 1 94.75 172 ASP A N 1
ATOM 1358 C CA . ASP A 1 172 ? -8.891 8.43 9.445 1 94.75 172 ASP A CA 1
ATOM 1359 C C . ASP A 1 172 ? -10.148 7.891 8.781 1 94.75 172 ASP A C 1
ATOM 1361 O O . ASP A 1 172 ? -10.242 6.695 8.484 1 94.75 172 ASP A O 1
ATOM 1365 N N . HIS A 1 173 ? -11.102 8.766 8.57 1 94.5 173 HIS A N 1
ATOM 1366 C CA . HIS A 1 173 ? -12.359 8.273 8.023 1 94.5 173 HIS A CA 1
ATOM 1367 C C . HIS A 1 173 ? -12.188 7.793 6.586 1 94.5 173 HIS A C 1
ATOM 1369 O O . HIS A 1 173 ? -12.828 6.828 6.168 1 94.5 173 HIS A O 1
ATOM 1375 N N . MET A 1 174 ? -11.352 8.469 5.797 1 96.25 174 MET A N 1
ATOM 1376 C CA . MET A 1 174 ? -11.07 7.992 4.445 1 96.25 174 MET A CA 1
ATOM 1377 C C . MET A 1 174 ? -10.469 6.594 4.477 1 96.25 174 MET A C 1
ATOM 1379 O O . MET A 1 174 ? -10.922 5.699 3.758 1 96.25 174 MET A O 1
ATOM 1383 N N . ALA A 1 175 ? -9.43 6.457 5.34 1 96.69 175 ALA A N 1
ATOM 1384 C CA . ALA A 1 175 ? -8.773 5.156 5.469 1 96.69 175 ALA A CA 1
ATOM 1385 C C . ALA A 1 175 ? -9.773 4.07 5.844 1 96.69 175 ALA A C 1
ATOM 1387 O O . ALA A 1 175 ? -9.758 2.979 5.27 1 96.69 175 ALA A O 1
ATOM 1388 N N . GLU A 1 176 ? -10.586 4.414 6.738 1 94.81 176 GLU A N 1
ATOM 1389 C CA . GLU A 1 176 ? -11.57 3.455 7.227 1 94.81 176 GLU A CA 1
ATOM 1390 C C . GLU A 1 176 ? -12.539 3.047 6.121 1 94.81 176 GLU A C 1
ATOM 1392 O O . GLU A 1 176 ? -12.766 1.857 5.891 1 94.81 176 GLU A O 1
ATOM 1397 N N . TYR A 1 177 ? -13.125 3.973 5.449 1 95.69 177 TYR A N 1
ATOM 1398 C CA . TYR A 1 177 ? -14.172 3.691 4.477 1 95.69 177 TYR A CA 1
ATOM 1399 C C . TYR A 1 177 ? -13.602 2.99 3.25 1 95.69 177 TYR A C 1
ATOM 1401 O O . TYR A 1 177 ? -14.273 2.152 2.639 1 95.69 177 TYR A O 1
ATOM 1409 N N . ILE A 1 178 ? -12.383 3.281 2.889 1 96.56 178 ILE A N 1
ATOM 1410 C CA . ILE A 1 178 ? -11.836 2.689 1.669 1 96.56 178 ILE A CA 1
ATOM 1411 C C . ILE A 1 178 ? -11.195 1.342 1.989 1 96.56 178 ILE A C 1
ATOM 1413 O O . ILE A 1 178 ? -10.734 0.637 1.088 1 96.56 178 ILE A O 1
ATOM 1417 N N . GLY A 1 179 ? -11.055 1.026 3.211 1 95.56 179 GLY A N 1
ATOM 1418 C CA . GLY A 1 179 ? -10.672 -0.323 3.598 1 95.56 179 GLY A CA 1
ATOM 1419 C C . GLY A 1 179 ? -9.203 -0.459 3.93 1 95.56 179 GLY A C 1
ATOM 1420 O O . GLY A 1 179 ? -8.625 -1.538 3.783 1 95.56 179 GLY A O 1
ATOM 1421 N N . VAL A 1 180 ? -8.516 0.553 4.352 1 96.69 180 VAL A N 1
ATOM 1422 C CA . VAL A 1 180 ? -7.113 0.505 4.766 1 96.69 180 VAL A CA 1
ATOM 1423 C C . VAL A 1 180 ? -7.027 0.142 6.246 1 96.69 180 VAL A C 1
ATOM 1425 O O . VAL A 1 180 ? -7.586 0.838 7.094 1 96.69 180 VAL A O 1
ATOM 1428 N N . PRO A 1 181 ? -6.305 -0.967 6.539 1 95.75 181 PRO A N 1
ATOM 1429 C CA . PRO A 1 181 ? -6.086 -1.233 7.961 1 95.75 181 PRO A CA 1
ATOM 1430 C C . PRO A 1 181 ? -5.254 -0.149 8.641 1 95.75 181 PRO A C 1
ATOM 1432 O O . PRO A 1 181 ? -4.27 0.329 8.07 1 95.75 181 PRO A O 1
ATOM 1435 N N . SER A 1 182 ? -5.723 0.28 9.812 1 96.19 182 SER A N 1
ATOM 1436 C CA . SER A 1 182 ? -5 1.255 10.625 1 96.19 182 SER A CA 1
ATOM 1437 C C . SER A 1 182 ? -4.836 0.765 12.055 1 96.19 182 SER A C 1
ATOM 1439 O O . SER A 1 182 ? -5.52 1.242 12.969 1 96.19 182 SER A O 1
ATOM 1441 N N . PRO A 1 183 ? -3.885 -0.157 12.273 1 96.5 183 PRO A N 1
ATOM 1442 C CA . PRO A 1 183 ? -3.693 -0.645 13.641 1 96.5 183 PRO A CA 1
ATOM 1443 C C . PRO A 1 183 ? -3.416 0.48 14.641 1 96.5 183 PRO A C 1
ATOM 1445 O O . PRO A 1 183 ? -2.473 1.253 14.453 1 96.5 183 PRO A O 1
ATOM 1448 N N . PRO A 1 184 ? -4.199 0.522 15.68 1 96.12 184 PRO A N 1
ATOM 1449 C CA . PRO A 1 184 ? -4.027 1.622 16.641 1 96.12 184 PRO A CA 1
ATOM 1450 C C . PRO A 1 184 ? -2.707 1.544 17.391 1 96.12 184 PRO A C 1
ATOM 1452 O O . PRO A 1 184 ? -2.311 2.51 18.047 1 96.12 184 PRO A O 1
ATOM 1455 N N . SER A 1 185 ? -2.062 0.445 17.297 1 97.44 185 SER A N 1
ATOM 1456 C CA . SER A 1 185 ? -0.828 0.231 18.047 1 97.44 185 SER A CA 1
ATOM 1457 C C . SER A 1 185 ? 0.322 1.045 17.453 1 97.44 185 SER A C 1
ATOM 1459 O O . SER A 1 185 ? 1.307 1.322 18.141 1 97.44 185 SER A O 1
ATOM 1461 N N . TYR A 1 186 ? 0.21 1.434 16.156 1 97.75 186 TYR A N 1
ATOM 1462 C CA . TYR A 1 186 ? 1.358 2.156 15.625 1 97.75 186 TYR A CA 1
ATOM 1463 C C . TYR A 1 186 ? 0.93 3.131 14.531 1 97.75 186 TYR A C 1
ATOM 1465 O O . TYR A 1 186 ? 1.767 3.816 13.945 1 97.75 186 TYR A O 1
ATOM 1473 N N . VAL A 1 187 ? -0.347 3.182 14.164 1 97.62 187 VAL A N 1
ATOM 1474 C CA . VAL A 1 187 ? -0.87 4.176 13.227 1 97.62 187 VAL A CA 1
ATOM 1475 C C . VAL A 1 187 ? -1.655 5.238 13.992 1 97.62 187 VAL A C 1
ATOM 1477 O O . VAL A 1 187 ? -2.795 5.004 14.398 1 97.62 187 VAL A O 1
ATOM 1480 N N . PRO A 1 188 ? -1.121 6.359 14.133 1 96.25 188 PRO A N 1
ATOM 1481 C CA . PRO A 1 188 ? -1.818 7.402 14.883 1 96.25 188 PRO A CA 1
ATOM 1482 C C . PRO A 1 188 ? -3.021 7.969 14.133 1 96.25 188 PRO A C 1
ATOM 1484 O O . PRO A 1 188 ? -3.119 7.812 12.914 1 96.25 188 PRO A O 1
ATOM 1487 N N . THR A 1 189 ? -3.9 8.539 14.875 1 93.81 189 THR A N 1
ATOM 1488 C CA . THR A 1 189 ? -4.98 9.289 14.242 1 93.81 189 THR A CA 1
ATOM 1489 C C . THR A 1 189 ? -4.508 10.68 13.828 1 93.81 189 THR A C 1
ATOM 1491 O O . THR A 1 189 ? -3.461 11.141 14.289 1 93.81 189 THR A O 1
ATOM 1494 N N . LEU A 1 190 ? -5.199 11.281 13 1 84.25 190 LEU A N 1
ATOM 1495 C CA . LEU A 1 190 ? -4.816 12.578 12.445 1 84.25 190 LEU A CA 1
ATOM 1496 C C . LEU A 1 190 ? -4.633 13.609 13.555 1 84.25 190 LEU A C 1
ATOM 1498 O O . LEU A 1 190 ? -3.77 14.484 13.461 1 84.25 190 LEU A O 1
ATOM 1502 N N . PHE A 1 191 ? -5.375 13.5 14.695 1 82.06 191 PHE A N 1
ATOM 1503 C CA . PHE A 1 191 ? -5.363 14.547 15.703 1 82.06 191 PHE A CA 1
ATOM 1504 C C . PHE A 1 191 ? -4.562 14.109 16.922 1 82.06 191 PHE A C 1
ATOM 1506 O O . PHE A 1 191 ? -4.477 14.844 17.922 1 82.06 191 PHE A O 1
ATOM 1513 N N . SER A 1 192 ? -3.975 13 16.75 1 87 192 SER A N 1
ATOM 1514 C CA . SER A 1 192 ? -3.246 12.508 17.906 1 87 192 SER A CA 1
ATOM 1515 C C . SER A 1 192 ? -1.856 13.125 18 1 87 192 SER A C 1
ATOM 1517 O O . SER A 1 192 ? -1.242 13.438 16.984 1 87 192 SER A O 1
ATOM 1519 N N . ASP A 1 193 ? -1.47 13.375 19.203 1 89.62 193 ASP A N 1
ATOM 1520 C CA . ASP A 1 193 ? -0.093 13.766 19.5 1 89.62 193 ASP A CA 1
ATOM 1521 C C . ASP A 1 193 ? 0.781 12.547 19.766 1 89.62 193 ASP A C 1
ATOM 1523 O O . ASP A 1 193 ? 1.255 12.359 20.891 1 89.62 193 ASP A O 1
ATOM 1527 N N . SER A 1 194 ? 0.954 11.75 18.781 1 92.56 194 SER A N 1
ATOM 1528 C CA . SER A 1 194 ? 1.76 10.539 18.906 1 92.56 194 SER A CA 1
ATOM 1529 C C . SER A 1 194 ? 2.439 10.188 17.594 1 92.56 194 SER A C 1
ATOM 1531 O O . SER A 1 194 ? 1.924 10.508 16.516 1 92.56 194 SER A O 1
ATOM 1533 N N . SER A 1 195 ? 3.588 9.602 17.719 1 94.94 195 SER A N 1
ATOM 1534 C CA . SER A 1 195 ? 4.246 8.984 16.562 1 94.94 195 SER A CA 1
ATOM 1535 C C . SER A 1 195 ? 3.77 7.551 16.359 1 94.94 195 SER A C 1
ATOM 1537 O O . SER A 1 195 ? 2.773 7.133 16.953 1 94.94 195 SER A O 1
ATOM 1539 N N . ASP A 1 196 ? 4.406 6.855 15.453 1 96.31 196 ASP A N 1
ATOM 1540 C CA . ASP A 1 196 ? 4.09 5.445 15.234 1 96.31 196 ASP A CA 1
ATOM 1541 C C . ASP A 1 196 ? 4.695 4.574 16.328 1 96.31 196 ASP A C 1
ATOM 1543 O O . ASP A 1 196 ? 4.391 3.383 16.422 1 96.31 196 ASP A O 1
ATOM 1547 N N . GLU A 1 197 ? 5.602 5.109 17.109 1 96.75 197 GLU A N 1
ATOM 1548 C CA . GLU A 1 197 ? 6.086 4.484 18.344 1 96.75 197 GLU A CA 1
ATOM 1549 C C . GLU A 1 197 ? 5.305 4.977 19.562 1 96.75 197 GLU A C 1
ATOM 1551 O O . GLU A 1 197 ? 5.547 6.078 20.047 1 96.75 197 GLU A O 1
ATOM 1556 N N . MET A 1 198 ? 4.457 4.137 20.078 1 97.12 198 MET A N 1
ATOM 1557 C CA . MET A 1 198 ? 3.486 4.629 21.062 1 97.12 198 MET A CA 1
ATOM 1558 C C . MET A 1 198 ? 3.676 3.945 22.406 1 97.12 198 MET A C 1
ATOM 1560 O O . MET A 1 198 ? 3.965 2.75 22.469 1 97.12 198 MET A O 1
ATOM 1564 N N . SER A 1 199 ? 3.453 4.727 23.438 1 96.69 199 SER A N 1
ATOM 1565 C CA . SER A 1 199 ? 3.307 4.176 24.781 1 96.69 199 SER A CA 1
ATOM 1566 C C . SER A 1 199 ? 1.932 3.547 24.969 1 96.69 199 SER A C 1
ATOM 1568 O O . SER A 1 199 ? 1.069 3.646 24.094 1 96.69 199 SER A O 1
ATOM 1570 N N . PHE A 1 200 ? 1.786 2.867 26.156 1 97.19 200 PHE A N 1
ATOM 1571 C CA . PHE A 1 200 ? 0.495 2.277 26.484 1 97.19 200 PHE A CA 1
ATOM 1572 C C . PHE A 1 200 ? -0.606 3.33 26.453 1 97.19 200 PHE A C 1
ATOM 1574 O O . PHE A 1 200 ? -1.662 3.111 25.859 1 97.19 200 PHE A O 1
ATOM 1581 N N . THR A 1 201 ? -0.366 4.488 27.062 1 96.62 201 THR A N 1
ATOM 1582 C CA . THR A 1 201 ? -1.358 5.555 27.156 1 96.62 201 THR A CA 1
ATOM 1583 C C . THR A 1 201 ? -1.684 6.113 25.766 1 96.62 201 THR A C 1
ATOM 1585 O O . THR A 1 201 ? -2.836 6.441 25.484 1 96.62 201 THR A O 1
ATOM 1588 N N . GLU A 1 202 ? -0.704 6.258 24.938 1 96.31 202 GLU A N 1
ATOM 1589 C CA . GLU A 1 202 ? -0.931 6.754 23.578 1 96.31 202 GLU A CA 1
ATOM 1590 C C . GLU A 1 202 ? -1.775 5.777 22.766 1 96.31 202 GLU A C 1
ATOM 1592 O O . GLU A 1 202 ? -2.688 6.188 22.047 1 96.31 202 GLU A O 1
ATOM 1597 N N . ARG A 1 203 ? -1.474 4.453 22.875 1 97.31 203 ARG A N 1
ATOM 1598 C CA . ARG A 1 203 ? -2.279 3.443 22.203 1 97.31 203 ARG A CA 1
ATOM 1599 C C . ARG A 1 203 ? -3.725 3.48 22.688 1 97.31 203 ARG A C 1
ATOM 1601 O O . ARG A 1 203 ? -4.656 3.318 21.891 1 97.31 203 ARG A O 1
ATOM 1608 N N . LEU A 1 204 ? -3.832 3.646 24.016 1 96.75 204 LEU A N 1
ATOM 1609 C CA . LEU A 1 204 ? -5.164 3.76 24.609 1 96.75 204 LEU A CA 1
ATOM 1610 C C . LEU A 1 204 ? -5.938 4.914 23.984 1 96.75 204 LEU A C 1
ATOM 1612 O O . LEU A 1 204 ? -7.082 4.738 23.547 1 96.75 204 LEU A O 1
ATOM 1616 N N . LYS A 1 205 ? -5.34 6.078 23.906 1 94.12 205 LYS A N 1
ATOM 1617 C CA . LYS A 1 205 ? -5.98 7.266 23.344 1 94.12 205 LYS A CA 1
ATOM 1618 C C . LYS A 1 205 ? -6.312 7.066 21.859 1 94.12 205 LYS A C 1
ATOM 1620 O O . LYS A 1 205 ? -7.383 7.465 21.406 1 94.12 205 LYS A O 1
ATOM 1625 N N . VAL A 1 206 ? -5.387 6.457 21.156 1 95.94 206 VAL A N 1
ATOM 1626 C CA . VAL A 1 206 ? -5.57 6.254 19.719 1 95.94 206 VAL A CA 1
ATOM 1627 C C . VAL A 1 206 ? -6.719 5.273 19.484 1 95.94 206 VAL A C 1
ATOM 1629 O O . VAL A 1 206 ? -7.562 5.5 18.609 1 95.94 206 VAL A O 1
ATOM 1632 N N . LEU A 1 207 ? -6.738 4.207 20.266 1 96 207 LEU A N 1
ATOM 1633 C CA . LEU A 1 207 ? -7.805 3.221 20.109 1 96 207 LEU A CA 1
ATOM 1634 C C . LEU A 1 207 ? -9.172 3.854 20.375 1 96 207 LEU A C 1
ATOM 1636 O O . LEU A 1 207 ? -10.094 3.68 19.578 1 96 207 LEU A O 1
ATOM 1640 N N . ILE A 1 208 ? -9.305 4.59 21.438 1 93.38 208 ILE A N 1
ATOM 1641 C CA . ILE A 1 208 ? -10.555 5.258 21.781 1 93.38 208 ILE A CA 1
ATOM 1642 C C . ILE A 1 208 ? -10.914 6.285 20.703 1 93.38 208 ILE A C 1
ATOM 1644 O O . ILE A 1 208 ? -12.062 6.355 20.266 1 93.38 208 ILE A O 1
ATOM 1648 N N . GLY A 1 209 ? -9.898 7.102 20.328 1 91.62 209 GLY A N 1
ATOM 1649 C CA . GLY A 1 209 ? -10.109 8.109 19.297 1 91.62 209 GLY A CA 1
ATOM 1650 C C . GLY A 1 209 ? -10.625 7.531 17.984 1 91.62 209 GLY A C 1
ATOM 1651 O O . GLY A 1 209 ? -11.516 8.109 17.359 1 91.62 209 GLY A O 1
ATOM 1652 N N . ARG A 1 210 ? -10.141 6.426 17.609 1 92.88 210 ARG A N 1
ATOM 1653 C CA . ARG A 1 210 ? -10.547 5.797 16.344 1 92.88 210 ARG A CA 1
ATOM 1654 C C . ARG A 1 210 ? -12.016 5.379 16.406 1 92.88 210 ARG A C 1
ATOM 1656 O O . ARG A 1 210 ? -12.75 5.547 15.422 1 92.88 210 ARG A O 1
ATOM 1663 N N . VAL A 1 211 ? -12.414 4.816 17.5 1 90.69 211 VAL A N 1
ATOM 1664 C CA . VAL A 1 211 ? -13.805 4.406 17.656 1 90.69 211 VAL A CA 1
ATOM 1665 C C . VAL A 1 211 ? -14.719 5.637 17.625 1 90.69 211 VAL A C 1
ATOM 1667 O O . VAL A 1 211 ? -15.734 5.641 16.938 1 90.69 211 VAL A O 1
ATOM 1670 N N . ILE A 1 212 ? -14.312 6.668 18.281 1 89.12 212 ILE A N 1
ATOM 1671 C CA . ILE A 1 212 ? -15.117 7.883 18.375 1 89.12 212 ILE A CA 1
ATOM 1672 C C . ILE A 1 212 ? -15.227 8.539 17 1 89.12 212 ILE A C 1
ATOM 1674 O O . ILE A 1 212 ? -16.312 8.945 16.578 1 89.12 212 ILE A O 1
ATOM 1678 N N . ILE A 1 213 ? -14.117 8.664 16.281 1 89.69 213 ILE A N 1
ATOM 1679 C CA . ILE A 1 213 ? -14.102 9.305 14.977 1 89.69 213 ILE A CA 1
ATOM 1680 C C . ILE A 1 213 ? -15.055 8.586 14.031 1 89.69 213 ILE A C 1
ATOM 1682 O O . ILE A 1 213 ? -15.828 9.227 13.32 1 89.69 213 ILE A O 1
ATOM 1686 N N . ARG A 1 214 ? -15.016 7.309 14.016 1 89.31 214 ARG A N 1
ATOM 1687 C CA . ARG A 1 214 ? -15.891 6.539 13.141 1 89.31 214 ARG A CA 1
ATOM 1688 C C . ARG A 1 214 ? -17.359 6.824 13.445 1 89.31 214 ARG A C 1
ATOM 1690 O O . ARG A 1 214 ? -18.156 7.066 12.531 1 89.31 214 ARG A O 1
ATOM 1697 N N . LEU A 1 215 ? -17.734 6.82 14.703 1 90 215 LEU A N 1
ATOM 1698 C CA . LEU A 1 215 ? -19.109 7.023 15.125 1 90 215 LEU A CA 1
ATOM 1699 C C . LEU A 1 215 ? -19.562 8.445 14.812 1 90 215 LEU A C 1
ATOM 1701 O O . LEU A 1 215 ? -20.672 8.648 14.312 1 90 215 LEU A O 1
ATOM 1705 N N . VAL A 1 216 ? -18.734 9.367 15.055 1 86.81 216 VAL A N 1
ATOM 1706 C CA . VAL A 1 216 ? -19.062 10.773 14.883 1 86.81 216 VAL A CA 1
ATOM 1707 C C . VAL A 1 216 ? -19.234 11.086 13.398 1 86.81 216 VAL A C 1
ATOM 1709 O O . VAL A 1 216 ? -20.203 11.734 13 1 86.81 216 VAL A O 1
ATOM 1712 N N . VAL A 1 217 ? -18.328 10.648 12.586 1 89.31 217 VAL A N 1
ATOM 1713 C CA . VAL A 1 217 ? -18.391 10.93 11.156 1 89.31 217 VAL A CA 1
ATOM 1714 C C . VAL A 1 217 ? -19.656 10.305 10.562 1 89.31 217 VAL A C 1
ATOM 1716 O O . VAL A 1 217 ? -20.344 10.93 9.758 1 89.31 217 VAL A O 1
ATOM 1719 N N . GLU A 1 218 ? -19.969 9.133 10.945 1 91.88 218 GLU A N 1
ATOM 1720 C CA . GLU A 1 218 ? -21.141 8.453 10.43 1 91.88 218 GLU A CA 1
ATOM 1721 C C . GLU A 1 218 ? -22.422 9.18 10.852 1 91.88 218 GLU A C 1
ATOM 1723 O O . GLU A 1 218 ? -23.297 9.438 10.016 1 91.88 218 GLU A O 1
ATOM 1728 N N . LYS A 1 219 ? -22.516 9.578 12.117 1 89.56 219 LYS A N 1
ATOM 1729 C CA . LYS A 1 219 ? -23.75 10.125 12.68 1 89.56 219 LYS A CA 1
ATOM 1730 C C . LYS A 1 219 ? -23.922 11.594 12.305 1 89.56 219 LYS A C 1
ATOM 1732 O O . LYS A 1 219 ? -25.031 12.062 12.086 1 89.56 219 LYS A O 1
ATOM 1737 N N . ILE A 1 220 ? -22.844 12.266 12.156 1 88.12 220 ILE A N 1
ATOM 1738 C CA . ILE A 1 220 ? -22.953 13.711 12.055 1 88.12 220 ILE A CA 1
ATOM 1739 C C . ILE A 1 220 ? -22.734 14.148 10.609 1 88.12 220 ILE A C 1
ATOM 1741 O O . ILE A 1 220 ? -23.109 15.258 10.219 1 88.12 220 ILE A O 1
ATOM 1745 N N . SER A 1 221 ? -22.141 13.281 9.82 1 89.38 221 SER A N 1
ATOM 1746 C CA . SER A 1 221 ? -21.812 13.727 8.469 1 89.38 221 SER A CA 1
ATOM 1747 C C . SER A 1 221 ? -22.406 12.781 7.426 1 89.38 221 SER A C 1
ATOM 1749 O O . SER A 1 221 ? -23.328 13.141 6.699 1 89.38 221 SER A O 1
ATOM 1751 N N . MET A 1 222 ? -22.078 11.492 7.43 1 92.19 222 MET A N 1
ATOM 1752 C CA . MET A 1 222 ? -22.453 10.562 6.367 1 92.19 222 MET A CA 1
ATOM 1753 C C . MET A 1 222 ? -23.969 10.352 6.332 1 92.19 222 MET A C 1
ATOM 1755 O O . MET A 1 222 ? -24.594 10.484 5.281 1 92.19 222 MET A O 1
ATOM 1759 N N . ASN A 1 223 ? -24.531 10.086 7.469 1 94.06 223 ASN A N 1
ATOM 1760 C CA . ASN A 1 223 ? -25.953 9.789 7.512 1 94.06 223 ASN A CA 1
ATOM 1761 C C . ASN A 1 223 ? -26.797 11.016 7.16 1 94.06 223 ASN A C 1
ATOM 1763 O O . ASN A 1 223 ? -27.688 10.945 6.301 1 94.06 223 ASN A O 1
ATOM 1767 N N . PRO A 1 224 ? -26.5 12.148 7.781 1 93.19 224 PRO A N 1
ATOM 1768 C CA . PRO A 1 224 ? -27.281 13.328 7.434 1 93.19 224 PRO A CA 1
ATOM 1769 C C . PRO A 1 224 ? -27.172 13.703 5.957 1 93.19 224 PRO A C 1
ATOM 1771 O O . PRO A 1 224 ? -28.172 14.094 5.34 1 93.19 224 PRO A O 1
ATOM 1774 N N . HIS A 1 225 ? -26.031 13.586 5.359 1 94.56 225 HIS A N 1
ATOM 1775 C CA . HIS A 1 225 ? -25.875 13.883 3.938 1 94.56 225 HIS A CA 1
ATOM 1776 C C . HIS A 1 225 ? -26.688 12.914 3.08 1 94.56 225 HIS A C 1
ATOM 1778 O O . HIS A 1 225 ? -27.312 13.32 2.102 1 94.56 225 HIS A O 1
ATOM 1784 N N . THR A 1 226 ? -26.594 11.609 3.408 1 96.88 226 THR A N 1
ATOM 1785 C CA . THR A 1 226 ? -27.391 10.625 2.693 1 96.88 226 THR A CA 1
ATOM 1786 C C . THR A 1 226 ? -28.875 10.992 2.736 1 96.88 226 THR A C 1
ATOM 1788 O O . THR A 1 226 ? -29.562 10.938 1.713 1 96.88 226 THR A O 1
ATOM 1791 N N . GLU A 1 227 ? -29.359 11.43 3.914 1 96.94 227 GLU A N 1
ATOM 1792 C CA . GLU A 1 227 ? -30.766 11.789 4.086 1 96.94 227 GLU A CA 1
ATOM 1793 C C . GLU A 1 227 ? -31.125 13.016 3.25 1 96.94 227 GLU A C 1
ATOM 1795 O O . GLU A 1 227 ? -32.219 13.102 2.701 1 96.94 227 GLU A O 1
ATOM 1800 N N . LEU A 1 228 ? -30.25 13.977 3.176 1 96.69 228 LEU A N 1
ATOM 1801 C CA . LEU A 1 228 ? -30.484 15.172 2.373 1 96.69 228 LEU A CA 1
ATOM 1802 C C . LEU A 1 228 ? -30.641 14.812 0.898 1 96.69 228 LEU A C 1
ATOM 1804 O O . LEU A 1 228 ? -31.547 15.312 0.227 1 96.69 228 LEU A O 1
ATOM 1808 N N . PHE A 1 229 ? -29.797 13.945 0.39 1 97.88 229 PHE A N 1
ATOM 1809 C CA . PHE A 1 229 ? -29.875 13.547 -1.011 1 97.88 229 PHE A CA 1
ATOM 1810 C C . PHE A 1 229 ? -31.141 12.727 -1.266 1 97.88 229 PHE A C 1
ATOM 1812 O O . PHE A 1 229 ? -31.75 12.836 -2.332 1 97.88 229 PHE A O 1
ATOM 1819 N N . ARG A 1 230 ? -31.516 11.922 -0.332 1 97.94 230 ARG A N 1
ATOM 1820 C CA . ARG A 1 230 ? -32.75 11.148 -0.471 1 97.94 230 ARG A CA 1
ATOM 1821 C C . ARG A 1 230 ? -33.969 12.062 -0.423 1 97.94 230 ARG A C 1
ATOM 1823 O O . ARG A 1 230 ? -34.969 11.805 -1.1 1 97.94 230 ARG A O 1
ATOM 1830 N N . LYS A 1 231 ? -33.906 13.133 0.34 1 97.69 231 LYS A N 1
ATOM 1831 C CA . LYS A 1 231 ? -35 14.086 0.487 1 97.69 231 LYS A CA 1
ATOM 1832 C C . LYS A 1 231 ? -35.156 14.953 -0.758 1 97.69 231 LYS A C 1
ATOM 1834 O O . LYS A 1 231 ? -36.25 15.188 -1.237 1 97.69 231 LYS A O 1
ATOM 1839 N N . TYR A 1 232 ? -34.031 15.461 -1.332 1 97 232 TYR A N 1
ATOM 1840 C CA . TYR A 1 232 ? -34.094 16.531 -2.326 1 97 232 TYR A CA 1
ATOM 1841 C C . TYR A 1 232 ? -33.844 15.984 -3.727 1 97 232 TYR A C 1
ATOM 1843 O O . TYR A 1 232 ? -34.125 16.656 -4.723 1 97 232 TYR A O 1
ATOM 1851 N N . VAL A 1 233 ? -33.281 14.766 -3.834 1 96.75 233 VAL A N 1
ATOM 1852 C CA . VAL A 1 233 ? -32.906 14.258 -5.145 1 96.75 233 VAL A CA 1
ATOM 1853 C C . VAL A 1 233 ? -33.719 13.016 -5.473 1 96.75 233 VAL A C 1
ATOM 1855 O O . VAL A 1 233 ? -34.5 13.008 -6.438 1 96.75 233 VAL A O 1
ATOM 1858 N N . ASP A 1 234 ? -33.5 11.953 -4.719 1 97 234 ASP A N 1
ATOM 1859 C CA . ASP A 1 234 ? -34.125 10.656 -4.957 1 97 234 ASP A CA 1
ATOM 1860 C C . ASP A 1 234 ? -34.25 9.852 -3.662 1 97 234 ASP A C 1
ATOM 1862 O O . ASP A 1 234 ? -33.219 9.555 -3.025 1 97 234 ASP A O 1
ATOM 1866 N N . PRO A 1 235 ? -35.438 9.484 -3.303 1 97.38 235 PRO A N 1
ATOM 1867 C CA . PRO A 1 235 ? -35.594 8.703 -2.074 1 97.38 235 PRO A CA 1
ATOM 1868 C C . PRO A 1 235 ? -34.75 7.426 -2.082 1 97.38 235 PRO A C 1
ATOM 1870 O O . PRO A 1 235 ? -34.469 6.871 -1.021 1 97.38 235 PRO A O 1
ATOM 1873 N N . ASN A 1 236 ? -34.344 7 -3.246 1 97.38 236 ASN A N 1
ATOM 1874 C CA . ASN A 1 236 ? -33.562 5.793 -3.363 1 97.38 236 ASN A CA 1
ATOM 1875 C C . ASN A 1 236 ? -32.094 6.121 -3.627 1 97.38 236 ASN A C 1
ATOM 1877 O O . ASN A 1 236 ? -31.328 5.273 -4.105 1 97.38 236 ASN A O 1
ATOM 1881 N N . PHE A 1 237 ? -31.719 7.363 -3.387 1 97.69 237 PHE A N 1
ATOM 1882 C CA . PHE A 1 237 ? -30.328 7.734 -3.541 1 97.69 237 PHE A CA 1
ATOM 1883 C C . PHE A 1 237 ? -29.422 6.805 -2.738 1 97.69 237 PHE A C 1
ATOM 1885 O O . PHE A 1 237 ? -29.734 6.449 -1.603 1 97.69 237 PHE A O 1
ATOM 1892 N N . PRO A 1 238 ? -28.359 6.32 -3.307 1 97.06 238 PRO A N 1
ATOM 1893 C CA . PRO A 1 238 ? -27.469 5.398 -2.586 1 97.06 238 PRO A CA 1
ATOM 1894 C C . PRO A 1 238 ? -26.875 6.016 -1.321 1 97.06 238 PRO A C 1
ATOM 1896 O O . PRO A 1 238 ? -26.703 7.234 -1.251 1 97.06 238 PRO A O 1
ATOM 1899 N N . ASP A 1 239 ? -26.578 5.109 -0.351 1 96.75 239 ASP A N 1
ATOM 1900 C CA . ASP A 1 239 ? -25.875 5.555 0.847 1 96.75 239 ASP A CA 1
ATOM 1901 C C . ASP A 1 239 ? -24.484 6.105 0.498 1 96.75 239 ASP A C 1
ATOM 1903 O O . ASP A 1 239 ? -23.75 5.5 -0.283 1 96.75 239 ASP A O 1
ATOM 1907 N N . LEU A 1 240 ? -24.203 7.273 1.062 1 96.25 240 LEU A N 1
ATOM 1908 C CA . LEU A 1 240 ? -22.922 7.883 0.773 1 96.25 240 LEU A CA 1
ATOM 1909 C C . LEU A 1 240 ? -21.766 6.969 1.202 1 96.25 240 LEU A C 1
ATOM 1911 O O . LEU A 1 240 ? -20.703 6.973 0.589 1 96.25 240 LEU A O 1
ATOM 1915 N N . ILE A 1 241 ? -21.969 6.176 2.215 1 95.38 241 ILE A N 1
ATOM 1916 C CA . ILE A 1 241 ? -20.938 5.238 2.68 1 95.38 241 ILE A CA 1
ATOM 1917 C C . ILE A 1 241 ? -20.641 4.227 1.579 1 95.38 241 ILE A C 1
ATOM 1919 O O . ILE A 1 241 ? -19.469 3.922 1.314 1 95.38 241 ILE A O 1
ATOM 1923 N N . ASP A 1 242 ? -21.656 3.738 0.918 1 95.56 242 ASP A N 1
ATOM 1924 C CA . ASP A 1 242 ? -21.469 2.805 -0.188 1 95.56 242 ASP A CA 1
ATOM 1925 C C . ASP A 1 242 ? -20.688 3.457 -1.325 1 95.56 242 ASP A C 1
ATOM 1927 O O . ASP A 1 242 ? -19.828 2.818 -1.946 1 95.56 242 ASP A O 1
ATOM 1931 N N . LEU A 1 243 ? -21 4.707 -1.541 1 96.19 243 LEU A N 1
ATOM 1932 C CA . LEU A 1 243 ? -20.328 5.426 -2.623 1 96.19 243 LEU A CA 1
ATOM 1933 C C . LEU A 1 243 ? -18.844 5.609 -2.33 1 96.19 243 LEU A C 1
ATOM 1935 O O . LEU A 1 243 ? -18 5.402 -3.207 1 96.19 243 LEU A O 1
ATOM 1939 N N . VAL A 1 244 ? -18.516 5.992 -1.099 1 96.44 244 VAL A N 1
ATOM 1940 C CA . VAL A 1 244 ? -17.125 6.273 -0.795 1 96.44 244 VAL A CA 1
ATOM 1941 C C . VAL A 1 244 ? -16.344 4.965 -0.674 1 96.44 244 VAL A C 1
ATOM 1943 O O . VAL A 1 244 ? -15.148 4.914 -0.983 1 96.44 244 VAL A O 1
ATOM 1946 N N . GLN A 1 245 ? -16.984 3.889 -0.236 1 95.94 245 GLN A N 1
ATOM 1947 C CA . GLN A 1 245 ? -16.344 2.584 -0.167 1 95.94 245 GLN A CA 1
ATOM 1948 C C . GLN A 1 245 ? -15.938 2.096 -1.555 1 95.94 245 GLN A C 1
ATOM 1950 O O . GLN A 1 245 ? -14.945 1.375 -1.701 1 95.94 245 GLN A O 1
ATOM 1955 N N . ALA A 1 246 ? -16.625 2.539 -2.541 1 95.38 246 ALA A N 1
ATOM 1956 C CA . ALA A 1 246 ? -16.375 2.131 -3.92 1 95.38 246 ALA A CA 1
ATOM 1957 C C . ALA A 1 246 ? -15.453 3.125 -4.621 1 95.38 246 ALA A C 1
ATOM 1959 O O . ALA A 1 246 ? -15.172 2.99 -5.812 1 95.38 246 ALA A O 1
ATOM 1960 N N . CYS A 1 247 ? -14.961 4.105 -3.889 1 96 247 CYS A N 1
ATOM 1961 C CA . CYS A 1 247 ? -14.078 5.113 -4.477 1 96 247 CYS A CA 1
ATOM 1962 C C . CYS A 1 247 ? -12.945 4.457 -5.25 1 96 247 CYS A C 1
ATOM 1964 O O . CYS A 1 247 ? -12.242 3.598 -4.719 1 96 247 CYS A O 1
ATOM 1966 N N . PRO A 1 248 ? -12.727 4.844 -6.48 1 97.31 248 PRO A N 1
ATOM 1967 C CA . PRO A 1 248 ? -11.742 4.141 -7.305 1 97.31 248 PRO A CA 1
ATOM 1968 C C . PRO A 1 248 ? -10.305 4.52 -6.957 1 97.31 248 PRO A C 1
ATOM 1970 O O . PRO A 1 248 ? -9.414 3.666 -6.969 1 97.31 248 PRO A O 1
ATOM 1973 N N . LEU A 1 249 ? -10.086 5.832 -6.684 1 98.19 249 LEU A N 1
ATOM 1974 C CA . LEU A 1 249 ? -8.734 6.309 -6.391 1 98.19 249 LEU A CA 1
ATOM 1975 C C . LEU A 1 249 ? -8.758 7.355 -5.285 1 98.19 249 LEU A C 1
ATOM 1977 O O . LEU A 1 249 ? -9.703 8.133 -5.18 1 98.19 249 LEU A O 1
ATOM 1981 N N . VAL A 1 250 ? -7.746 7.301 -4.52 1 98.5 250 VAL A N 1
ATOM 1982 C CA . VAL A 1 250 ? -7.5 8.297 -3.482 1 98.5 250 VAL A CA 1
ATOM 1983 C C . VAL A 1 250 ? -6.141 8.953 -3.705 1 98.5 250 VAL A C 1
ATOM 1985 O O . VAL A 1 250 ? -5.16 8.266 -4.016 1 98.5 250 VAL A O 1
ATOM 1988 N N . MET A 1 251 ? -6.098 10.234 -3.646 1 98.44 251 MET A N 1
ATOM 1989 C CA . MET A 1 251 ? -4.828 10.945 -3.715 1 98.44 251 MET A CA 1
ATOM 1990 C C . MET A 1 251 ? -4.574 11.734 -2.432 1 98.44 251 MET A C 1
ATOM 1992 O O . MET A 1 251 ? -5.488 12.367 -1.897 1 98.44 251 MET A O 1
ATOM 1996 N N . VAL A 1 252 ? -3.393 11.617 -1.949 1 97.56 252 VAL A N 1
ATOM 1997 C CA . VAL A 1 252 ? -3.053 12.125 -0.625 1 97.56 252 VAL A CA 1
ATOM 1998 C C . VAL A 1 252 ? -1.92 13.141 -0.739 1 97.56 252 VAL A C 1
ATOM 2000 O O . VAL A 1 252 ? -0.908 12.883 -1.395 1 97.56 252 VAL A O 1
ATOM 2003 N N . ASN A 1 253 ? -2.156 14.297 -0.064 1 96.38 253 ASN A N 1
ATOM 2004 C CA . ASN A 1 253 ? -1.113 15.32 0 1 96.38 253 ASN A CA 1
ATOM 2005 C C . ASN A 1 253 ? -0.018 14.938 0.992 1 96.38 253 ASN A C 1
ATOM 2007 O O . ASN A 1 253 ? 0.186 15.625 1.993 1 96.38 253 ASN A O 1
ATOM 2011 N N . SER A 1 254 ? 0.642 13.875 0.75 1 95.94 254 SER A N 1
ATOM 2012 C CA . SER A 1 254 ? 1.78 13.398 1.528 1 95.94 254 SER A CA 1
ATOM 2013 C C . SER A 1 254 ? 2.766 12.633 0.652 1 95.94 254 SER A C 1
ATOM 2015 O O . SER A 1 254 ? 2.668 12.664 -0.576 1 95.94 254 SER A O 1
ATOM 2017 N N . ASN A 1 255 ? 3.787 12.148 1.293 1 96.5 255 ASN A N 1
ATOM 2018 C CA . ASN A 1 255 ? 4.836 11.414 0.591 1 96.5 255 ASN A CA 1
ATOM 2019 C C . ASN A 1 255 ? 5.332 10.227 1.407 1 96.5 255 ASN A C 1
ATOM 2021 O O . ASN A 1 255 ? 5.484 10.32 2.627 1 96.5 255 ASN A O 1
ATOM 2025 N N . GLU A 1 256 ? 5.609 9.148 0.728 1 95.44 256 GLU A N 1
ATOM 2026 C CA . GLU A 1 256 ? 5.984 7.918 1.418 1 95.44 256 GLU A CA 1
ATOM 2027 C C . GLU A 1 256 ? 7.34 8.062 2.105 1 95.44 256 GLU A C 1
ATOM 2029 O O . GLU A 1 256 ? 7.645 7.324 3.045 1 95.44 256 GLU A O 1
ATOM 2034 N N . MET A 1 257 ? 8.156 9 1.683 1 96.5 257 MET A N 1
ATOM 2035 C CA . MET A 1 257 ? 9.492 9.148 2.252 1 96.5 257 MET A CA 1
ATOM 2036 C C . MET A 1 257 ? 9.422 9.758 3.65 1 96.5 257 MET A C 1
ATOM 2038 O O . MET A 1 257 ? 10.297 9.508 4.48 1 96.5 257 MET A O 1
ATOM 2042 N N . TYR A 1 258 ? 8.406 10.531 3.871 1 96.12 258 TYR A N 1
ATOM 2043 C CA . TYR A 1 258 ? 8.445 11.148 5.191 1 96.12 258 TYR A CA 1
ATOM 2044 C C . TYR A 1 258 ? 7.184 10.828 5.98 1 96.12 258 TYR A C 1
ATOM 2046 O O . TYR A 1 258 ? 7.129 11.047 7.195 1 96.12 258 TYR A O 1
ATOM 2054 N N . ASN A 1 259 ? 6.164 10.273 5.398 1 96.19 259 ASN A N 1
ATOM 2055 C CA . ASN A 1 259 ? 5 9.844 6.164 1 96.19 259 ASN A CA 1
ATOM 2056 C C . ASN A 1 259 ? 5.336 8.672 7.082 1 96.19 259 ASN A C 1
ATOM 2058 O O . ASN A 1 259 ? 6.266 7.91 6.812 1 96.19 259 ASN A O 1
ATOM 2062 N N . PHE A 1 260 ? 4.551 8.594 8.219 1 95.56 260 PHE A N 1
ATOM 2063 C CA . PHE A 1 260 ? 4.711 7.367 8.984 1 95.56 260 PHE A CA 1
ATOM 2064 C C . PHE A 1 260 ? 4.422 6.148 8.117 1 95.56 260 PHE A C 1
ATOM 2066 O O . PHE A 1 260 ? 3.471 6.152 7.332 1 95.56 260 PHE A O 1
ATOM 2073 N N . ALA A 1 261 ? 5.332 5.156 8.242 1 96.5 261 ALA A N 1
ATOM 2074 C CA . ALA A 1 261 ? 5.082 3.922 7.504 1 96.5 261 ALA A CA 1
ATOM 2075 C C . ALA A 1 261 ? 3.822 3.225 8.016 1 96.5 261 ALA A C 1
ATOM 2077 O O . ALA A 1 261 ? 3.725 2.893 9.195 1 96.5 261 ALA A O 1
ATOM 2078 N N . ARG A 1 262 ? 2.842 3.09 7.191 1 96.81 262 ARG A N 1
ATOM 2079 C CA . ARG A 1 262 ? 1.555 2.48 7.512 1 96.81 262 ARG A CA 1
ATOM 2080 C C . ARG A 1 262 ? 1.072 1.589 6.371 1 96.81 262 ARG A C 1
ATOM 2082 O O . ARG A 1 262 ? 1.553 1.702 5.242 1 96.81 262 ARG A O 1
ATOM 2089 N N . PRO A 1 263 ? 0.107 0.685 6.711 1 97.94 263 PRO A N 1
ATOM 2090 C CA . PRO A 1 263 ? -0.541 -0.033 5.609 1 97.94 263 PRO A CA 1
ATOM 2091 C C . PRO A 1 263 ? -1.239 0.902 4.625 1 97.94 263 PRO A C 1
ATOM 2093 O O . PRO A 1 263 ? -1.705 1.977 5.012 1 97.94 263 PRO A O 1
ATOM 2096 N N . THR A 1 264 ? -1.246 0.537 3.432 1 98.19 264 THR A N 1
ATOM 2097 C CA . THR A 1 264 ? -1.897 1.295 2.369 1 98.19 264 THR A CA 1
ATOM 2098 C C . THR A 1 264 ? -2.527 0.357 1.344 1 98.19 264 THR A C 1
ATOM 2100 O O . THR A 1 264 ? -2.709 -0.833 1.611 1 98.19 264 THR A O 1
ATOM 2103 N N . LEU A 1 265 ? -3.074 0.895 0.291 1 98.12 265 LEU A N 1
ATOM 2104 C CA . LEU A 1 265 ? -3.619 0.188 -0.863 1 98.12 265 LEU A CA 1
ATOM 2105 C C . LEU A 1 265 ? -3.027 0.728 -2.16 1 98.12 265 LEU A C 1
ATOM 2107 O O . LEU A 1 265 ? -2.564 1.869 -2.209 1 98.12 265 LEU A O 1
ATOM 2111 N N . HIS A 1 266 ? -3.074 -0.071 -3.145 1 97.44 266 HIS A N 1
ATOM 2112 C CA . HIS A 1 266 ? -2.525 0.36 -4.426 1 97.44 266 HIS A CA 1
ATOM 2113 C C . HIS A 1 266 ? -3.334 1.512 -5.012 1 97.44 266 HIS A C 1
ATOM 2115 O O . HIS A 1 266 ? -2.816 2.295 -5.812 1 97.44 266 HIS A O 1
ATOM 2121 N N . LYS A 1 267 ? -4.602 1.698 -4.586 1 97.69 267 LYS A N 1
ATOM 2122 C CA . LYS A 1 267 ? -5.422 2.777 -5.129 1 97.69 267 LYS A CA 1
ATOM 2123 C C . LYS A 1 267 ? -5.141 4.094 -4.414 1 97.69 267 LYS A C 1
ATOM 2125 O O . LYS A 1 267 ? -5.727 5.125 -4.746 1 97.69 267 LYS A O 1
ATOM 2130 N N . ILE A 1 268 ? -4.305 4.117 -3.42 1 98.31 268 ILE A N 1
ATOM 2131 C CA . ILE A 1 268 ? -3.924 5.332 -2.709 1 98.31 268 ILE A CA 1
ATOM 2132 C C . ILE A 1 268 ? -2.604 5.863 -3.264 1 98.31 268 ILE A C 1
ATOM 2134 O O . ILE A 1 268 ? -1.56 5.223 -3.119 1 98.31 268 ILE A O 1
ATOM 2138 N N . ILE A 1 269 ? -2.67 7.055 -3.889 1 98.19 269 ILE A N 1
ATOM 2139 C CA . ILE A 1 269 ? -1.506 7.645 -4.539 1 98.19 269 ILE A CA 1
ATOM 2140 C C . ILE A 1 269 ? -1.042 8.875 -3.756 1 98.19 269 ILE A C 1
ATOM 2142 O O . ILE A 1 269 ? -1.814 9.812 -3.545 1 98.19 269 ILE A O 1
ATOM 2146 N N . TYR A 1 270 ? 0.179 8.828 -3.307 1 97.62 270 TYR A N 1
ATOM 2147 C CA . TYR A 1 270 ? 0.756 9.984 -2.625 1 97.62 270 TYR A CA 1
ATOM 2148 C C . TYR A 1 270 ? 1.297 10.992 -3.627 1 97.62 270 TYR A C 1
ATOM 2150 O O . TYR A 1 270 ? 2.135 10.656 -4.469 1 97.62 270 TYR A O 1
ATOM 2158 N N . ILE A 1 271 ? 0.812 12.227 -3.518 1 97.06 271 ILE A N 1
ATOM 2159 C CA . ILE A 1 271 ? 1.2 13.242 -4.496 1 97.06 271 ILE A CA 1
ATOM 2160 C C . ILE A 1 271 ? 1.668 14.5 -3.771 1 97.06 271 ILE A C 1
ATOM 2162 O O . ILE A 1 271 ? 1.475 15.609 -4.266 1 97.06 271 ILE A O 1
ATOM 2166 N N . GLY A 1 272 ? 2.191 14.32 -2.594 1 94.31 272 GLY A N 1
ATOM 2167 C CA . GLY A 1 272 ? 2.711 15.453 -1.848 1 94.31 272 GLY A CA 1
ATOM 2168 C C . GLY A 1 272 ? 3.906 16.109 -2.514 1 94.31 272 GLY A C 1
ATOM 2169 O O . GLY A 1 272 ? 4.719 15.43 -3.148 1 94.31 272 GLY A O 1
ATOM 2170 N N . GLY A 1 273 ? 4.016 17.469 -2.322 1 89 273 GLY A N 1
ATOM 2171 C CA . GLY A 1 273 ? 5.16 18.219 -2.83 1 89 273 GLY A CA 1
ATOM 2172 C C . GLY A 1 273 ? 4.863 18.969 -4.113 1 89 273 GLY A C 1
ATOM 2173 O O . GLY A 1 273 ? 5.746 19.625 -4.668 1 89 273 GLY A O 1
ATOM 2174 N N . LEU A 1 274 ? 3.645 18.906 -4.543 1 89.94 274 LEU A N 1
ATOM 2175 C CA . LEU A 1 274 ? 3.277 19.641 -5.75 1 89.94 274 LEU A CA 1
ATOM 2176 C C . LEU A 1 274 ? 3.492 21.141 -5.566 1 89.94 274 LEU A C 1
ATOM 2178 O O . LEU A 1 274 ? 3.096 21.703 -4.547 1 89.94 274 LEU A O 1
ATOM 2182 N N . GLY A 1 275 ? 4.184 21.781 -6.426 1 77 275 GLY A N 1
ATOM 2183 C CA . GLY A 1 275 ? 4.375 23.234 -6.418 1 77 275 GLY A CA 1
ATOM 2184 C C . GLY A 1 275 ? 5.441 23.688 -5.438 1 77 275 GLY A C 1
ATOM 2185 O O . GLY A 1 275 ? 5.523 24.859 -5.105 1 77 275 GLY A O 1
ATOM 2186 N N . MET A 1 276 ? 6.207 22.766 -4.879 1 76.25 276 MET A N 1
ATOM 2187 C CA . MET A 1 276 ? 7.16 23.141 -3.836 1 76.25 276 MET A CA 1
ATOM 2188 C C . MET A 1 276 ? 8.586 22.766 -4.242 1 76.25 276 MET A C 1
ATOM 2190 O O . MET A 1 276 ? 9.5 22.797 -3.416 1 76.25 276 MET A O 1
ATOM 2194 N N . THR A 1 277 ? 8.781 22.516 -5.441 1 68.69 277 THR A N 1
ATOM 2195 C CA . THR A 1 277 ? 10.109 22.062 -5.836 1 68.69 277 THR A CA 1
ATOM 2196 C C . THR A 1 277 ? 11.016 23.25 -6.137 1 68.69 277 THR A C 1
ATOM 2198 O O . THR A 1 277 ? 10.555 24.391 -6.223 1 68.69 277 THR A O 1
ATOM 2201 N N . ILE A 1 278 ? 12.266 23 -6.16 1 67.94 278 ILE A N 1
ATOM 2202 C CA . ILE A 1 278 ? 13.32 23.984 -6.422 1 67.94 278 ILE A CA 1
ATOM 2203 C C . ILE A 1 278 ? 13.039 24.703 -7.742 1 67.94 278 ILE A C 1
ATOM 2205 O O . ILE A 1 278 ? 13.344 25.891 -7.891 1 67.94 278 ILE A O 1
ATOM 2209 N N . LYS A 1 279 ? 12.445 23.938 -8.555 1 64.5 279 LYS A N 1
ATOM 2210 C CA . LYS A 1 279 ? 12.141 24.5 -9.859 1 64.5 279 LYS A CA 1
ATOM 2211 C C . LYS A 1 279 ? 11.156 25.656 -9.742 1 64.5 279 LYS A C 1
ATOM 2213 O O . LYS A 1 279 ? 11.078 26.516 -10.633 1 64.5 279 LYS A O 1
ATOM 2218 N N . SER A 1 280 ? 10.625 25.734 -8.562 1 68.19 280 SER A N 1
ATOM 2219 C CA . SER A 1 280 ? 9.594 26.734 -8.359 1 68.19 280 SER A CA 1
ATOM 2220 C C . SER A 1 280 ? 10.156 27.969 -7.664 1 68.19 280 SER A C 1
ATOM 2222 O O . SER A 1 280 ? 9.453 28.969 -7.504 1 68.19 280 SER A O 1
ATOM 2224 N N . ALA A 1 281 ? 11.469 27.938 -7.352 1 77.94 281 ALA A N 1
ATOM 2225 C CA . ALA A 1 281 ? 12.055 29.016 -6.562 1 77.94 281 ALA A CA 1
ATOM 2226 C C . ALA A 1 281 ? 12.234 30.281 -7.398 1 77.94 281 ALA A C 1
ATOM 2228 O O . ALA A 1 281 ? 12.68 30.203 -8.547 1 77.94 281 ALA A O 1
ATOM 2229 N N . LYS A 1 282 ? 11.883 31.375 -6.844 1 84.25 282 LYS A N 1
ATOM 2230 C CA . LYS A 1 282 ? 12.102 32.688 -7.438 1 84.25 282 LYS A CA 1
ATOM 2231 C C . LYS A 1 282 ? 13.164 33.469 -6.668 1 84.25 282 LYS A C 1
ATOM 2233 O O . LYS A 1 282 ? 13.289 33.312 -5.449 1 84.25 282 LYS A O 1
ATOM 2238 N N . PRO A 1 283 ? 13.875 34.281 -7.43 1 90.5 283 PRO A N 1
ATOM 2239 C CA . PRO A 1 283 ? 14.867 35.094 -6.723 1 90.5 283 PRO A CA 1
ATOM 2240 C C . PRO A 1 283 ? 14.234 36.062 -5.738 1 90.5 283 PRO A C 1
ATOM 2242 O O . PRO A 1 283 ? 13.172 36.656 -6.02 1 90.5 283 PRO A O 1
ATOM 2245 N N . LEU A 1 284 ? 14.945 36.219 -4.609 1 93.69 284 LEU A N 1
ATOM 2246 C CA . LEU A 1 284 ? 14.461 37.156 -3.611 1 93.69 284 LEU A CA 1
ATOM 2247 C C . LEU A 1 284 ? 14.648 38.594 -4.094 1 93.69 284 LEU A C 1
ATOM 2249 O O . LEU A 1 284 ? 15.602 38.906 -4.812 1 93.69 284 LEU A O 1
ATOM 2253 N N . THR A 1 285 ? 13.727 39.438 -3.744 1 93 285 THR A N 1
ATOM 2254 C CA . THR A 1 285 ? 13.781 40.844 -4.156 1 93 285 THR A CA 1
ATOM 2255 C C . THR A 1 285 ? 13.57 41.75 -2.961 1 93 285 THR A C 1
ATOM 2257 O O . THR A 1 285 ? 13.227 41.312 -1.87 1 93 285 THR A O 1
ATOM 2260 N N . GLY A 1 286 ? 14.023 43 -3.125 1 94.06 286 GLY A N 1
ATOM 2261 C CA . GLY A 1 286 ? 13.734 44.031 -2.137 1 94.06 286 GLY A CA 1
ATOM 2262 C C . GLY A 1 286 ? 14.422 43.781 -0.807 1 94.06 286 GLY A C 1
ATOM 2263 O O . GLY A 1 286 ? 15.609 43.469 -0.765 1 94.06 286 GLY A O 1
ATOM 2264 N N . ASP A 1 287 ? 13.609 43.938 0.254 1 94.25 287 ASP A N 1
ATOM 2265 C CA . ASP A 1 287 ? 14.117 43.875 1.619 1 94.25 287 ASP A CA 1
ATOM 2266 C C . ASP A 1 287 ? 14.648 42.469 1.918 1 94.25 287 ASP A C 1
ATOM 2268 O O . ASP A 1 287 ? 15.672 42.312 2.596 1 94.25 287 ASP A O 1
ATOM 2272 N N . PHE A 1 288 ? 14 41.562 1.394 1 96.75 288 PHE A N 1
ATOM 2273 C CA . PHE A 1 288 ? 14.383 40.156 1.677 1 96.75 288 PHE A CA 1
ATOM 2274 C C . PHE A 1 288 ? 15.75 39.844 1.079 1 96.75 288 PHE A C 1
ATOM 2276 O O . PHE A 1 288 ? 16.578 39.188 1.712 1 96.75 288 PHE A O 1
ATOM 2283 N N . LYS A 1 289 ? 15.945 40.312 -0.184 1 96.12 289 LYS A N 1
ATOM 2284 C CA . LYS A 1 289 ? 17.25 40.156 -0.806 1 96.12 289 LYS A CA 1
ATOM 2285 C C . LYS A 1 289 ? 18.344 40.812 0.024 1 96.12 289 LYS A C 1
ATOM 2287 O O . LYS A 1 289 ? 19.406 40.219 0.243 1 96.12 289 LYS A O 1
ATOM 2292 N N . SER A 1 290 ? 18.078 42 0.419 1 96.56 290 SER A N 1
ATOM 2293 C CA . SER A 1 290 ? 19.047 42.75 1.203 1 96.56 290 SER A CA 1
ATOM 2294 C C . SER A 1 290 ? 19.375 42.031 2.512 1 96.56 290 SER A C 1
ATOM 2296 O O . SER A 1 290 ? 20.547 41.906 2.877 1 96.56 290 SER A O 1
ATOM 2298 N N . ILE A 1 291 ? 18.359 41.562 3.221 1 96.94 291 ILE A N 1
ATOM 2299 C CA . ILE A 1 291 ? 18.547 40.875 4.496 1 96.94 291 ILE A CA 1
ATOM 2300 C C . ILE A 1 291 ? 19.391 39.625 4.293 1 96.94 291 ILE A C 1
ATOM 2302 O O . ILE A 1 291 ? 20.375 39.406 5.012 1 96.94 291 ILE A O 1
ATOM 2306 N N . VAL A 1 292 ? 19.062 38.844 3.297 1 97 292 VAL A N 1
ATOM 2307 C CA . VAL A 1 292 ? 19.688 37.531 3.074 1 97 292 VAL A CA 1
ATOM 2308 C C . VAL A 1 292 ? 21.125 37.75 2.594 1 97 292 VAL A C 1
ATOM 2310 O O . VAL A 1 292 ? 22.031 37.031 3.02 1 97 292 VAL A O 1
ATOM 2313 N N . ASP A 1 293 ? 21.312 38.719 1.738 1 95.88 293 ASP A N 1
ATOM 2314 C CA . ASP A 1 293 ? 22.656 39 1.208 1 95.88 293 ASP A CA 1
ATOM 2315 C C . ASP A 1 293 ? 23.625 39.344 2.324 1 95.88 293 ASP A C 1
ATOM 2317 O O . ASP A 1 293 ? 24.812 39 2.268 1 95.88 293 ASP A O 1
ATOM 2321 N N . ASN A 1 294 ? 23.141 39.969 3.268 1 95.62 294 ASN A N 1
ATOM 2322 C CA . ASN A 1 294 ? 24.016 40.5 4.332 1 95.62 294 ASN A CA 1
ATOM 2323 C C . ASN A 1 294 ? 24.047 39.531 5.523 1 95.62 294 ASN A C 1
ATOM 2325 O O . ASN A 1 294 ? 24.75 39.781 6.504 1 95.62 294 ASN A O 1
ATOM 2329 N N . ALA A 1 295 ? 23.297 38.469 5.457 1 97.06 295 ALA A N 1
ATOM 2330 C CA . ALA A 1 295 ? 23.203 37.562 6.578 1 97.06 295 ALA A CA 1
ATOM 2331 C C . ALA A 1 295 ? 24.203 36.406 6.434 1 97.06 295 ALA A C 1
ATOM 2333 O O . ALA A 1 295 ? 24.547 36.031 5.316 1 97.06 295 ALA A O 1
ATOM 2334 N N . LYS A 1 296 ? 24.719 35.938 7.504 1 96.81 296 LYS A N 1
ATOM 2335 C CA . LYS A 1 296 ? 25.453 34.688 7.516 1 96.81 296 LYS A CA 1
ATOM 2336 C C . LYS A 1 296 ? 24.5 33.5 7.461 1 96.81 296 LYS A C 1
ATOM 2338 O O . LYS A 1 296 ? 24.688 32.594 6.656 1 96.81 296 LYS A O 1
ATOM 2343 N N . GLN A 1 297 ? 23.594 33.531 8.297 1 97.88 297 GLN A N 1
ATOM 2344 C CA . GLN A 1 297 ? 22.516 32.531 8.367 1 97.88 297 GLN A CA 1
ATOM 2345 C C . GLN A 1 297 ? 21.156 33.188 8.523 1 97.88 297 GLN A C 1
ATOM 2347 O O . GLN A 1 297 ? 21.062 34.281 9.086 1 97.88 297 GLN A O 1
ATOM 2352 N N . VAL A 1 298 ? 20.172 32.531 7.977 1 98.5 298 VAL A N 1
ATOM 2353 C CA . VAL A 1 298 ? 18.812 33.062 8.039 1 98.5 298 VAL A CA 1
ATOM 2354 C C . VAL A 1 298 ? 17.875 32.031 8.664 1 98.5 298 VAL A C 1
ATOM 2356 O O . VAL A 1 298 ? 18 30.828 8.383 1 98.5 298 VAL A O 1
ATOM 2359 N N . ALA A 1 299 ? 17.047 32.438 9.531 1 98.69 299 ALA A N 1
ATOM 2360 C CA . ALA A 1 299 ? 15.938 31.641 10.062 1 98.69 299 ALA A CA 1
ATOM 2361 C C . ALA A 1 299 ? 14.602 32.281 9.734 1 98.69 299 ALA A C 1
ATOM 2363 O O . ALA A 1 299 ? 14.461 33.5 9.805 1 98.69 299 ALA A O 1
ATOM 2364 N N . VAL A 1 300 ? 13.688 31.453 9.352 1 98.19 300 VAL A N 1
ATOM 2365 C CA . VAL A 1 300 ? 12.352 31.938 9 1 98.19 300 VAL A CA 1
ATOM 2366 C C . VAL A 1 300 ? 11.352 31.484 10.062 1 98.19 300 VAL A C 1
ATOM 2368 O O . VAL A 1 300 ? 11.359 30.328 10.484 1 98.19 300 VAL A O 1
ATOM 2371 N N . MET A 1 301 ? 10.539 32.406 10.523 1 97.5 301 MET A N 1
ATOM 2372 C CA . MET A 1 301 ? 9.484 32.062 11.469 1 97.5 301 MET A CA 1
ATOM 2373 C C . MET A 1 301 ? 8.117 32.438 10.922 1 97.5 301 MET A C 1
ATOM 2375 O O . MET A 1 301 ? 7.871 33.625 10.602 1 97.5 301 MET A O 1
ATOM 2379 N N . THR A 1 302 ? 7.281 31.438 10.844 1 93.56 302 THR A N 1
ATOM 2380 C CA . THR A 1 302 ? 5.91 31.641 10.398 1 93.56 302 THR A CA 1
ATOM 2381 C C . THR A 1 302 ? 4.957 30.672 11.078 1 93.56 302 THR A C 1
ATOM 2383 O O . THR A 1 302 ? 5.285 29.5 11.266 1 93.56 302 THR A O 1
ATOM 2386 N N . PHE A 1 303 ? 3.828 31.172 11.547 1 85.75 303 PHE A N 1
ATOM 2387 C CA . PHE A 1 303 ? 2.787 30.312 12.094 1 85.75 303 PHE A CA 1
ATOM 2388 C C . PHE A 1 303 ? 1.612 30.188 11.133 1 85.75 303 PHE A C 1
ATOM 2390 O O . PHE A 1 303 ? 0.466 30.031 11.555 1 85.75 303 PHE A O 1
ATOM 2397 N N . GLY A 1 304 ? 1.909 30.359 9.875 1 73.12 304 GLY A N 1
ATOM 2398 C CA . GLY A 1 304 ? 0.971 30.078 8.805 1 73.12 304 GLY A CA 1
ATOM 2399 C C . GLY A 1 304 ? -0.19 31.062 8.758 1 73.12 304 GLY A C 1
ATOM 2400 O O . GLY A 1 304 ? -0.167 32.094 9.43 1 73.12 304 GLY A O 1
ATOM 2401 N N . SER A 1 305 ? -1.157 30.734 7.93 1 63.69 305 SER A N 1
ATOM 2402 C CA . SER A 1 305 ? -2.311 31.578 7.66 1 63.69 305 SER A CA 1
ATOM 2403 C C . SER A 1 305 ? -3.348 31.469 8.773 1 63.69 305 SER A C 1
ATOM 2405 O O . SER A 1 305 ? -4.137 32.406 8.984 1 63.69 305 SER A O 1
ATOM 2407 N N . HIS A 1 306 ? -3.227 30.391 9.492 1 64.88 306 HIS A N 1
ATOM 2408 C CA . HIS A 1 306 ? -4.293 30.141 10.461 1 64.88 306 HIS A CA 1
ATOM 2409 C C . HIS A 1 306 ? -3.943 30.719 11.828 1 64.88 306 HIS A C 1
ATOM 2411 O O . HIS A 1 306 ? -4.832 31.125 12.578 1 64.88 306 HIS A O 1
ATOM 2417 N N . ALA A 1 307 ? -2.646 30.594 12.047 1 66.62 307 ALA A N 1
ATOM 2418 C CA . ALA A 1 307 ? -2.193 31.125 13.328 1 66.62 307 ALA A CA 1
ATOM 2419 C C . ALA A 1 307 ? -1.39 32.406 13.125 1 66.62 307 ALA A C 1
ATOM 2421 O O . ALA A 1 307 ? -0.219 32.375 12.742 1 66.62 307 ALA A O 1
ATOM 2422 N N . ASN A 1 308 ? -2.104 33.469 13.297 1 72.44 308 ASN A N 1
ATOM 2423 C CA . ASN A 1 308 ? -1.405 34.75 13.18 1 72.44 308 ASN A CA 1
ATOM 2424 C C . ASN A 1 308 ? -0.416 34.969 14.32 1 72.44 308 ASN A C 1
ATOM 2426 O O . ASN A 1 308 ? -0.813 35.031 15.484 1 72.44 308 ASN A O 1
ATOM 2430 N N . SER A 1 309 ? 0.832 35 13.945 1 80.12 309 SER A N 1
ATOM 2431 C CA . SER A 1 309 ? 1.883 35.188 14.945 1 80.12 309 SER A CA 1
ATOM 2432 C C . SER A 1 309 ? 1.662 36.438 15.773 1 80.12 309 SER A C 1
ATOM 2434 O O . SER A 1 309 ? 2.096 36.5 16.922 1 80.12 309 SER A O 1
ATOM 2436 N N . SER A 1 310 ? 0.927 37.312 15.211 1 81.44 310 SER A N 1
ATOM 2437 C CA . SER A 1 310 ? 0.676 38.562 15.93 1 81.44 310 SER A CA 1
ATOM 2438 C C . SER A 1 310 ? -0.283 38.344 17.094 1 81.44 310 SER A C 1
ATOM 2440 O O . SER A 1 310 ? -0.384 39.188 17.984 1 81.44 310 SER A O 1
ATOM 2442 N N . ALA A 1 311 ? -0.984 37.219 17.016 1 80.25 311 ALA A N 1
ATOM 2443 C CA . ALA A 1 311 ? -1.972 36.938 18.047 1 80.25 311 ALA A CA 1
ATOM 2444 C C . ALA A 1 311 ? -1.354 36.125 19.188 1 80.25 311 ALA A C 1
ATOM 2446 O O . ALA A 1 311 ? -2.037 35.781 20.156 1 80.25 311 ALA A O 1
ATOM 2447 N N . MET A 1 312 ? -0.084 35.938 19.141 1 87.5 312 MET A N 1
ATOM 2448 C CA . MET A 1 312 ? 0.599 35.219 20.219 1 87.5 312 MET A CA 1
ATOM 2449 C C . MET A 1 312 ? 0.485 36 21.531 1 87.5 312 MET A C 1
ATOM 2451 O O . MET A 1 312 ? 0.507 37.219 21.531 1 87.5 312 MET A O 1
ATOM 2455 N N . PRO A 1 313 ? 0.428 35.219 22.562 1 88 313 PRO A N 1
ATOM 2456 C CA . PRO A 1 313 ? 0.49 35.906 23.859 1 88 313 PRO A CA 1
ATOM 2457 C C . PRO A 1 313 ? 1.781 36.688 24.047 1 88 313 PRO A C 1
ATOM 2459 O O . PRO A 1 313 ? 2.828 36.312 23.516 1 88 313 PRO A O 1
ATOM 2462 N N . GLU A 1 314 ? 1.676 37.75 24.844 1 91.5 314 GLU A N 1
ATOM 2463 C CA . GLU A 1 314 ? 2.82 38.625 25.094 1 91.5 314 GLU A CA 1
ATOM 2464 C C . GLU A 1 314 ? 4.008 37.844 25.625 1 91.5 314 GLU A C 1
ATOM 2466 O O . GLU A 1 314 ? 5.156 38.094 25.281 1 91.5 314 GLU A O 1
ATOM 2471 N N . LYS A 1 315 ? 3.67 36.875 26.438 1 93.44 315 LYS A N 1
ATOM 2472 C CA . LYS A 1 315 ? 4.719 36.062 27 1 93.44 315 LYS A CA 1
ATOM 2473 C C . LYS A 1 315 ? 5.508 35.344 25.922 1 93.44 315 LYS A C 1
ATOM 2475 O O . LYS A 1 315 ? 6.73 35.219 26 1 93.44 315 LYS A O 1
ATOM 2480 N N . TRP A 1 316 ? 4.863 34.844 24.875 1 94.5 316 TRP A N 1
ATOM 2481 C CA . TRP A 1 316 ? 5.523 34.156 23.766 1 94.5 316 TRP A CA 1
ATOM 2482 C C . TRP A 1 316 ? 6.367 35.125 22.953 1 94.5 316 TRP A C 1
ATOM 2484 O O . TRP A 1 316 ? 7.508 34.844 22.594 1 94.5 316 TRP A O 1
ATOM 2494 N N . LYS A 1 317 ? 5.789 36.281 22.703 1 95.12 317 LYS A N 1
ATOM 2495 C CA . LYS A 1 317 ? 6.5 37.312 21.938 1 95.12 317 LYS A CA 1
ATOM 2496 C C . LYS A 1 317 ? 7.836 37.656 22.578 1 95.12 317 LYS A C 1
ATOM 2498 O O . LYS A 1 317 ? 8.875 37.656 21.922 1 95.12 317 LYS A O 1
ATOM 2503 N N . ASN A 1 318 ? 7.727 37.906 23.844 1 96.12 318 ASN A N 1
ATOM 2504 C CA . ASN A 1 318 ? 8.93 38.219 24.594 1 96.12 318 ASN A CA 1
ATOM 2505 C C . ASN A 1 318 ? 9.922 37.062 24.625 1 96.12 318 ASN A C 1
ATOM 2507 O O . ASN A 1 318 ? 11.133 37.281 24.516 1 96.12 318 ASN A O 1
ATOM 2511 N N . ALA A 1 319 ? 9.398 35.938 24.781 1 97.38 319 ALA A N 1
ATOM 2512 C CA . ALA A 1 319 ? 10.25 34.75 24.844 1 97.38 319 ALA A CA 1
ATOM 2513 C C . ALA A 1 319 ? 11.023 34.562 23.531 1 97.38 319 ALA A C 1
ATOM 2515 O O . ALA A 1 319 ? 12.219 34.25 23.547 1 97.38 319 ALA A O 1
ATOM 2516 N N . PHE A 1 320 ? 10.391 34.75 22.406 1 97.56 320 PHE A N 1
ATOM 2517 C CA . PHE A 1 320 ? 11.039 34.594 21.109 1 97.56 320 PHE A CA 1
ATOM 2518 C C . PHE A 1 320 ? 12.109 35.688 20.922 1 97.56 320 PHE A C 1
ATOM 2520 O O . PHE A 1 320 ? 13.242 35.375 20.531 1 97.56 320 PHE A O 1
ATOM 2527 N N . LEU A 1 321 ? 11.75 36.938 21.266 1 97.62 321 LEU A N 1
ATOM 2528 C CA . LEU A 1 321 ? 12.688 38.031 21.078 1 97.62 321 LEU A CA 1
ATOM 2529 C C . LEU A 1 321 ? 13.93 37.844 21.953 1 97.62 321 LEU A C 1
ATOM 2531 O O . LEU A 1 321 ? 15.055 38.031 21.5 1 97.62 321 LEU A O 1
ATOM 2535 N N . ASP A 1 322 ? 13.648 37.438 23.172 1 97.94 322 ASP A N 1
ATOM 2536 C CA . ASP A 1 322 ? 14.758 37.188 24.094 1 97.94 322 ASP A CA 1
ATOM 2537 C C . ASP A 1 322 ? 15.641 36.031 23.609 1 97.94 322 ASP A C 1
ATOM 2539 O O . ASP A 1 322 ? 16.875 36.125 23.719 1 97.94 322 ASP A O 1
ATOM 2543 N N . ALA A 1 323 ? 15.062 35.031 23.094 1 98.5 323 ALA A N 1
ATOM 2544 C CA . ALA A 1 323 ? 15.82 33.875 22.562 1 98.5 323 ALA A CA 1
ATOM 2545 C C . ALA A 1 323 ? 16.609 34.281 21.328 1 98.5 323 ALA A C 1
ATOM 2547 O O . ALA A 1 323 ? 17.781 33.938 21.188 1 98.5 323 ALA A O 1
ATOM 2548 N N . PHE A 1 324 ? 16.016 35.062 20.422 1 98.5 324 PHE A N 1
ATOM 2549 C CA . PHE A 1 324 ? 16.641 35.469 19.172 1 98.5 324 PHE A CA 1
ATOM 2550 C C . PHE A 1 324 ? 17.891 36.312 19.438 1 98.5 324 PHE A C 1
ATOM 2552 O O . PHE A 1 324 ? 18.859 36.219 18.703 1 98.5 324 PHE A O 1
ATOM 2559 N N . ARG A 1 325 ? 17.875 37.062 20.516 1 97.38 325 ARG A N 1
ATOM 2560 C CA . ARG A 1 325 ? 18.984 37.938 20.891 1 97.38 325 ARG A CA 1
ATOM 2561 C C . ARG A 1 325 ? 20.234 37.094 21.172 1 97.38 325 ARG A C 1
ATOM 2563 O O . ARG A 1 325 ? 21.359 37.594 21 1 97.38 325 ARG A O 1
ATOM 2570 N N . LYS A 1 326 ? 20.031 35.969 21.5 1 97.69 326 LYS A N 1
ATOM 2571 C CA . LYS A 1 326 ? 21.156 35.094 21.891 1 97.69 326 LYS A CA 1
ATOM 2572 C C . LYS A 1 326 ? 21.844 34.5 20.672 1 97.69 326 LYS A C 1
ATOM 2574 O O . LYS A 1 326 ? 22.891 33.844 20.797 1 97.69 326 LYS A O 1
ATOM 2579 N N . PHE A 1 327 ? 21.359 34.656 19.484 1 97.94 327 PHE A N 1
ATOM 2580 C CA . PHE A 1 327 ? 21.922 34.125 18.234 1 97.94 327 PHE A CA 1
ATOM 2581 C C . PHE A 1 327 ? 22.188 35.281 17.25 1 97.94 327 PHE A C 1
ATOM 2583 O O . PHE A 1 327 ? 21.578 35.312 16.172 1 97.94 327 PHE A O 1
ATOM 2590 N N . PRO A 1 328 ? 23.109 36.125 17.5 1 95.94 328 PRO A N 1
ATOM 2591 C CA . PRO A 1 328 ? 23.328 37.344 16.703 1 95.94 328 PRO A CA 1
ATOM 2592 C C . PRO A 1 328 ? 23.75 37 15.266 1 95.94 328 PRO A C 1
ATOM 2594 O O . PRO A 1 328 ? 23.594 37.844 14.367 1 95.94 328 PRO A O 1
ATOM 2597 N N . ASP A 1 329 ? 24.281 35.812 15.031 1 96.06 329 ASP A N 1
ATOM 2598 C CA . ASP A 1 329 ? 24.75 35.438 13.703 1 96.06 329 ASP A CA 1
ATOM 2599 C C . ASP A 1 329 ? 23.594 34.969 12.82 1 96.06 329 ASP A C 1
ATOM 2601 O O . ASP A 1 329 ? 23.797 34.719 11.625 1 96.06 329 ASP A O 1
ATOM 2605 N N . VAL A 1 330 ? 22.406 34.875 13.398 1 98.31 330 VAL A N 1
ATOM 2606 C CA . VAL A 1 330 ? 21.234 34.438 12.656 1 98.31 330 VAL A CA 1
ATOM 2607 C C . VAL A 1 330 ? 20.266 35.594 12.477 1 98.31 330 VAL A C 1
ATOM 2609 O O . VAL A 1 330 ? 19.906 36.25 13.453 1 98.31 330 VAL A O 1
ATOM 2612 N N . GLN A 1 331 ? 19.953 35.875 11.242 1 98.5 331 GLN A N 1
ATOM 2613 C CA . GLN A 1 331 ? 18.906 36.844 10.961 1 98.5 331 GLN A CA 1
ATOM 2614 C C . GLN A 1 331 ? 17.531 36.188 10.938 1 98.5 331 GLN A C 1
ATOM 2616 O O . GLN A 1 331 ? 17.281 35.312 10.102 1 98.5 331 GLN A O 1
ATOM 2621 N N . PHE A 1 332 ? 16.688 36.594 11.82 1 98.38 332 PHE A N 1
ATOM 2622 C CA . PHE A 1 332 ? 15.352 36 11.922 1 98.38 332 PHE A CA 1
ATOM 2623 C C . PHE A 1 332 ? 14.336 36.812 11.141 1 98.38 332 PHE A C 1
ATOM 2625 O O . PHE A 1 332 ? 14.094 38 11.453 1 98.38 332 PHE A O 1
ATOM 2632 N N . ILE A 1 333 ? 13.797 36.219 10.109 1 97.88 333 ILE A N 1
ATOM 2633 C CA . ILE A 1 333 ? 12.695 36.844 9.367 1 97.88 333 ILE A CA 1
ATOM 2634 C C . ILE A 1 333 ? 11.367 36.281 9.875 1 97.88 333 ILE A C 1
ATOM 2636 O O . ILE A 1 333 ? 11.086 35.094 9.727 1 97.88 333 ILE A O 1
ATOM 2640 N N . VAL A 1 334 ? 10.555 37.156 10.445 1 96.38 334 VAL A N 1
ATOM 2641 C CA . VAL A 1 334 ? 9.352 36.719 11.156 1 96.38 334 VAL A CA 1
ATOM 2642 C C . VAL A 1 334 ? 8.117 37.312 10.477 1 96.38 334 VAL A C 1
ATOM 2644 O O . VAL A 1 334 ? 8.023 38.531 10.289 1 96.38 334 VAL A O 1
ATOM 2647 N N . ARG A 1 335 ? 7.188 36.438 10.117 1 94.62 335 ARG A N 1
ATOM 2648 C CA . ARG A 1 335 ? 5.902 36.938 9.648 1 94.62 335 ARG A CA 1
ATOM 2649 C C . ARG A 1 335 ? 5.094 37.531 10.797 1 94.62 335 ARG A C 1
ATOM 2651 O O . ARG A 1 335 ? 4.707 36.812 11.727 1 94.62 335 ARG A O 1
ATOM 2658 N N . TYR A 1 336 ? 4.879 38.75 10.742 1 92.12 336 TYR A N 1
ATOM 2659 C CA . TYR A 1 336 ? 4.219 39.5 11.805 1 92.12 336 TYR A CA 1
ATOM 2660 C C . TYR A 1 336 ? 3.449 40.688 11.234 1 92.12 336 TYR A C 1
ATOM 2662 O O . TYR A 1 336 ? 4.016 41.5 10.516 1 92.12 336 TYR A O 1
ATOM 2670 N N . THR A 1 337 ? 2.158 40.812 11.555 1 88.31 337 THR A N 1
ATOM 2671 C CA . THR A 1 337 ? 1.309 41.781 10.836 1 88.31 337 THR A CA 1
ATOM 2672 C C . THR A 1 337 ? 1.05 43.031 11.672 1 88.31 337 THR A C 1
ATOM 2674 O O . THR A 1 337 ? 0.815 44.094 11.125 1 88.31 337 THR A O 1
ATOM 2677 N N . THR A 1 338 ? 1.069 42.906 13.016 1 88.75 338 THR A N 1
ATOM 2678 C CA . THR A 1 338 ? 0.752 44.062 13.867 1 88.75 338 THR A CA 1
ATOM 2679 C C . THR A 1 338 ? 2.01 44.844 14.188 1 88.75 338 THR A C 1
ATOM 2681 O O . THR A 1 338 ? 3.123 44.406 13.875 1 88.75 338 THR A O 1
ATOM 2684 N N . LYS A 1 339 ? 1.811 46.031 14.812 1 92.12 339 LYS A N 1
ATOM 2685 C CA . LYS A 1 339 ? 2.928 46.969 15.023 1 92.12 339 LYS A CA 1
ATOM 2686 C C . LYS A 1 339 ? 3.299 47.062 16.5 1 92.12 339 LYS A C 1
ATOM 2688 O O . LYS A 1 339 ? 4.086 47.906 16.906 1 92.12 339 LYS A O 1
ATOM 2693 N N . ASP A 1 340 ? 2.791 46.219 17.234 1 91.44 340 ASP A N 1
ATOM 2694 C CA . ASP A 1 340 ? 2.98 46.281 18.688 1 91.44 340 ASP A CA 1
ATOM 2695 C C . ASP A 1 340 ? 4.434 46 19.062 1 91.44 340 ASP A C 1
ATOM 2697 O O . ASP A 1 340 ? 4.875 46.344 20.156 1 91.44 340 ASP A O 1
ATOM 2701 N N . LEU A 1 341 ? 5.219 45.438 18.141 1 93.06 341 LEU A N 1
ATOM 2702 C CA . LEU A 1 341 ? 6.605 45.094 18.438 1 93.06 341 LEU A CA 1
ATOM 2703 C C . LEU A 1 341 ? 7.566 46.094 17.781 1 93.06 341 LEU A C 1
ATOM 2705 O O . LEU A 1 341 ? 8.789 45.938 17.875 1 93.06 341 LEU A O 1
ATOM 2709 N N . ASP A 1 342 ? 7.047 47.031 17.172 1 89.06 342 ASP A N 1
ATOM 2710 C CA . ASP A 1 342 ? 7.898 48.031 16.547 1 89.06 342 ASP A CA 1
ATOM 2711 C C . ASP A 1 342 ? 8.828 48.688 17.562 1 89.06 342 ASP A C 1
ATOM 2713 O O . ASP A 1 342 ? 8.383 49.156 18.609 1 89.06 342 ASP A O 1
ATOM 2717 N N . GLY A 1 343 ? 10.094 48.75 17.219 1 89.31 343 GLY A N 1
ATOM 2718 C CA . GLY A 1 343 ? 11.07 49.375 18.094 1 89.31 343 GLY A CA 1
ATOM 2719 C C . GLY A 1 343 ? 11.539 48.5 19.219 1 89.31 343 GLY A C 1
ATOM 2720 O O . GLY A 1 343 ? 12.414 48.875 20 1 89.31 343 GLY A O 1
ATOM 2721 N N . LYS A 1 344 ? 10.977 47.344 19.344 1 92.12 344 LYS A N 1
ATOM 2722 C CA . LYS A 1 344 ? 11.297 46.469 20.469 1 92.12 344 LYS A CA 1
ATOM 2723 C C . LYS A 1 344 ? 12.117 45.281 20.016 1 92.12 344 LYS A C 1
ATOM 2725 O O . LYS A 1 344 ? 12.625 44.5 20.844 1 92.12 344 LYS A O 1
ATOM 2730 N N . THR A 1 345 ? 12.297 45.125 18.734 1 94.94 345 THR A N 1
ATOM 2731 C CA . THR A 1 345 ? 12.969 43.938 18.219 1 94.94 345 THR A CA 1
ATOM 2732 C C . THR A 1 345 ? 14.484 44.125 18.234 1 94.94 345 THR A C 1
ATOM 2734 O O . THR A 1 345 ? 14.984 45.219 18.016 1 94.94 345 THR A O 1
ATOM 2737 N N . PRO A 1 346 ? 15.242 43.094 18.609 1 95.69 346 PRO A N 1
ATOM 2738 C CA . PRO A 1 346 ? 16.688 43.156 18.406 1 95.69 346 PRO A CA 1
ATOM 2739 C C . PRO A 1 346 ? 17.062 43.375 16.953 1 95.69 346 PRO A C 1
ATOM 2741 O O . PRO A 1 346 ? 16.25 43.156 16.047 1 95.69 346 PRO A O 1
ATOM 2744 N N . PRO A 1 347 ? 18.312 43.75 16.656 1 95.19 347 PRO A N 1
ATOM 2745 C CA . PRO A 1 347 ? 18.719 44.094 15.297 1 95.19 347 PRO A CA 1
ATOM 2746 C C . PRO A 1 347 ? 18.656 42.938 14.32 1 95.19 347 PRO A C 1
ATOM 2748 O O . PRO A 1 347 ? 18.547 43.125 13.109 1 95.19 347 PRO A O 1
ATOM 2751 N N . ASN A 1 348 ? 18.703 41.75 14.828 1 97.69 348 ASN A N 1
ATOM 2752 C CA . ASN A 1 348 ? 18.734 40.625 13.93 1 97.69 348 ASN A CA 1
ATOM 2753 C C . ASN A 1 348 ? 17.328 40.062 13.703 1 97.69 348 ASN A C 1
ATOM 2755 O O . ASN A 1 348 ? 17.172 38.938 13.211 1 97.69 348 ASN A O 1
ATOM 2759 N N . VAL A 1 349 ? 16.281 40.75 14.141 1 97.88 349 VAL A N 1
ATOM 2760 C CA . VAL A 1 349 ? 14.906 40.281 13.938 1 97.88 349 VAL A CA 1
ATOM 2761 C C . VAL A 1 349 ? 14.203 41.219 12.969 1 97.88 349 VAL A C 1
ATOM 2763 O O . VAL A 1 349 ? 14.164 42.438 13.18 1 97.88 349 VAL A O 1
ATOM 2766 N N . HIS A 1 350 ? 13.641 40.656 11.938 1 97 350 HIS A N 1
ATOM 2767 C CA . HIS A 1 350 ? 12.953 41.406 10.898 1 97 350 HIS A CA 1
ATOM 2768 C C . HIS A 1 350 ? 11.484 41 10.805 1 97 350 HIS A C 1
ATOM 2770 O O . HIS A 1 350 ? 11.172 39.906 10.359 1 97 350 HIS A O 1
ATOM 2776 N N . LEU A 1 351 ? 10.602 41.906 11.172 1 95.88 351 LEU A N 1
ATOM 2777 C CA . LEU A 1 351 ? 9.164 41.656 11.102 1 95.88 351 LEU A CA 1
ATOM 2778 C C . LEU A 1 351 ? 8.609 42.062 9.742 1 95.88 351 LEU A C 1
ATOM 2780 O O . LEU A 1 351 ? 8.875 43.188 9.273 1 95.88 351 LEU A O 1
ATOM 2784 N N . LYS A 1 352 ? 7.938 41.125 9.117 1 94.31 352 LYS A N 1
ATOM 2785 C CA . LYS A 1 352 ? 7.312 41.406 7.824 1 94.31 352 LYS A CA 1
ATOM 2786 C C . LYS A 1 352 ? 5.875 40.906 7.797 1 94.31 352 LYS A C 1
ATOM 2788 O O . LYS A 1 352 ? 5.59 39.812 8.289 1 94.31 352 LYS A O 1
ATOM 2793 N N . PRO A 1 353 ? 4.957 41.688 7.289 1 90.69 353 PRO A N 1
ATOM 2794 C CA . PRO A 1 353 ? 3.564 41.25 7.238 1 90.69 353 PRO A CA 1
ATOM 2795 C C . PRO A 1 353 ? 3.355 40.094 6.277 1 90.69 353 PRO A C 1
ATOM 2797 O O . PRO A 1 353 ? 2.406 39.312 6.434 1 90.69 353 PRO A O 1
ATOM 2800 N N . TRP A 1 354 ? 4.16 40.062 5.305 1 89.62 354 TRP A N 1
ATOM 2801 C CA . TRP A 1 354 ? 4.172 38.969 4.332 1 89.62 354 TRP A CA 1
ATOM 2802 C C . TRP A 1 354 ? 5.598 38.5 4.035 1 89.62 354 TRP A C 1
ATOM 2804 O O . TRP A 1 354 ? 6.516 39.344 3.988 1 89.62 354 TRP A O 1
ATOM 2814 N N . ILE A 1 355 ? 5.77 37.156 3.828 1 92.38 355 ILE A N 1
ATOM 2815 C CA . ILE A 1 355 ? 7.102 36.656 3.496 1 92.38 355 ILE A CA 1
ATOM 2816 C C . ILE A 1 355 ? 7.008 35.688 2.344 1 92.38 355 ILE A C 1
ATOM 2818 O O . ILE A 1 355 ? 6.051 34.906 2.264 1 92.38 355 ILE A O 1
ATOM 2822 N N . PRO A 1 356 ? 7.883 35.656 1.417 1 91.75 356 PRO A N 1
ATOM 2823 C CA . PRO A 1 356 ? 7.984 34.594 0.417 1 91.75 356 PRO A CA 1
ATOM 2824 C C . PRO A 1 356 ? 8.609 33.312 0.977 1 91.75 356 PRO A C 1
ATOM 2826 O O . PRO A 1 356 ? 9.742 32.969 0.639 1 91.75 356 PRO A O 1
ATOM 2829 N N . GLN A 1 357 ? 7.848 32.594 1.723 1 91.19 357 GLN A N 1
ATOM 2830 C CA . GLN A 1 357 ? 8.32 31.469 2.551 1 91.19 357 GLN A CA 1
ATOM 2831 C C . GLN A 1 357 ? 9.086 30.453 1.718 1 91.19 357 GLN A C 1
ATOM 2833 O O . GLN A 1 357 ? 10.195 30.062 2.072 1 91.19 357 GLN A O 1
ATOM 2838 N N . THR A 1 358 ? 8.508 30.031 0.59 1 89.5 358 THR A N 1
ATOM 2839 C CA . THR A 1 358 ? 9.125 29 -0.242 1 89.5 358 THR A CA 1
ATOM 2840 C C . THR A 1 358 ? 10.477 29.484 -0.771 1 89.5 358 THR A C 1
ATOM 2842 O O . THR A 1 358 ? 11.469 28.75 -0.706 1 89.5 358 THR A O 1
ATOM 2845 N N . ASP A 1 359 ? 10.508 30.703 -1.227 1 92.38 359 ASP A N 1
ATOM 2846 C CA . ASP A 1 359 ? 11.734 31.25 -1.785 1 92.38 359 ASP A CA 1
ATOM 2847 C C . ASP A 1 359 ? 12.805 31.406 -0.709 1 92.38 359 ASP A C 1
ATOM 2849 O O . ASP A 1 359 ? 13.992 31.172 -0.966 1 92.38 359 ASP A O 1
ATOM 2853 N N . LEU A 1 360 ? 12.398 31.812 0.417 1 95 360 LEU A N 1
ATOM 2854 C CA . LEU A 1 360 ? 13.344 31.953 1.522 1 95 360 LEU A CA 1
ATOM 2855 C C . LEU A 1 360 ? 13.898 30.594 1.928 1 95 360 LEU A C 1
ATOM 2857 O O . LEU A 1 360 ? 15.109 30.453 2.133 1 95 360 LEU A O 1
ATOM 2861 N N . LEU A 1 361 ? 13.016 29.609 1.998 1 95.19 361 LEU A N 1
ATOM 2862 C CA . LEU A 1 361 ? 13.43 28.281 2.426 1 95.19 361 LEU A CA 1
ATOM 2863 C C . LEU A 1 361 ? 14.398 27.656 1.419 1 95.19 361 LEU A C 1
ATOM 2865 O O . LEU A 1 361 ? 15.289 26.906 1.797 1 95.19 361 LEU A O 1
ATOM 2869 N N . LEU A 1 362 ? 14.234 27.984 0.2 1 92.75 362 LEU A N 1
ATOM 2870 C CA . LEU A 1 362 ? 15.055 27.375 -0.848 1 92.75 362 LEU A CA 1
ATOM 2871 C C . LEU A 1 362 ? 16.391 28.094 -0.963 1 92.75 362 LEU A C 1
ATOM 2873 O O . LEU A 1 362 ? 17.281 27.656 -1.703 1 92.75 362 LEU A O 1
ATOM 2877 N N . ASN A 1 363 ? 16.531 29.172 -0.223 1 93.44 363 ASN A N 1
ATOM 2878 C CA . ASN A 1 363 ? 17.812 29.875 -0.204 1 93.44 363 ASN A CA 1
ATOM 2879 C C . ASN A 1 363 ? 18.859 29.125 0.618 1 93.44 363 ASN A C 1
ATOM 2881 O O . ASN A 1 363 ? 18.547 28.609 1.694 1 93.44 363 ASN A O 1
ATOM 2885 N N . ARG A 1 364 ? 20.078 29.094 0.178 1 92.62 364 ARG A N 1
ATOM 2886 C CA . ARG A 1 364 ? 21.125 28.281 0.771 1 92.62 364 ARG A CA 1
ATOM 2887 C C . ARG A 1 364 ? 21.484 28.781 2.17 1 92.62 364 ARG A C 1
ATOM 2889 O O . ARG A 1 364 ? 22 28.016 2.99 1 92.62 364 ARG A O 1
ATOM 2896 N N . LYS A 1 365 ? 21.188 30.031 2.473 1 96.75 365 LYS A N 1
ATOM 2897 C CA . LYS A 1 365 ? 21.562 30.594 3.76 1 96.75 365 LYS A CA 1
ATOM 2898 C C . LYS A 1 365 ? 20.516 30.328 4.82 1 96.75 365 LYS A C 1
ATOM 2900 O O . LYS A 1 365 ? 20.734 30.562 6.008 1 96.75 365 LYS A O 1
ATOM 2905 N N . THR A 1 366 ? 19.344 29.812 4.359 1 97.56 366 THR A N 1
ATOM 2906 C CA . THR A 1 366 ? 18.297 29.484 5.332 1 97.56 366 THR A CA 1
ATOM 2907 C C . THR A 1 366 ? 18.625 28.188 6.055 1 97.56 366 THR A C 1
ATOM 2909 O O . THR A 1 366 ? 18.734 27.125 5.426 1 97.56 366 THR A O 1
ATOM 2912 N N . VAL A 1 367 ? 18.688 28.281 7.375 1 98.19 367 VAL A N 1
ATOM 2913 C CA . VAL A 1 367 ? 19.188 27.141 8.125 1 98.19 367 VAL A CA 1
ATOM 2914 C C . VAL A 1 367 ? 18.094 26.609 9.062 1 98.19 367 VAL A C 1
ATOM 2916 O O . VAL A 1 367 ? 18.266 25.562 9.695 1 98.19 367 VAL A O 1
ATOM 2919 N N . LEU A 1 368 ? 16.953 27.344 9.086 1 98.56 368 LEU A N 1
ATOM 2920 C CA . LEU A 1 368 ? 15.969 26.938 10.078 1 98.56 368 LEU A CA 1
ATOM 2921 C C . LEU A 1 368 ? 14.594 27.516 9.742 1 98.56 368 LEU A C 1
ATOM 2923 O O . LEU A 1 368 ? 14.484 28.672 9.328 1 98.56 368 LEU A O 1
ATOM 2927 N N . LEU A 1 369 ? 13.586 26.734 9.898 1 98.56 369 LEU A N 1
ATOM 2928 C CA . LEU A 1 369 ? 12.195 27.172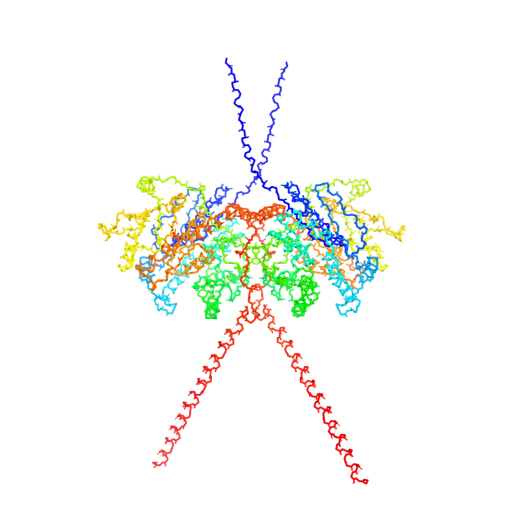 9.891 1 98.56 369 LEU A CA 1
ATOM 2929 C C . LEU A 1 369 ? 11.555 26.984 11.266 1 98.56 369 LEU A C 1
ATOM 2931 O O . LEU A 1 369 ? 11.602 25.891 11.828 1 98.56 369 LEU A O 1
ATOM 2935 N N . ILE A 1 370 ? 11.07 28.016 11.828 1 98.25 370 ILE A N 1
ATOM 2936 C CA . ILE A 1 370 ? 10.25 27.969 13.031 1 98.25 370 ILE A CA 1
ATOM 2937 C C . ILE A 1 370 ? 8.766 28.031 12.656 1 98.25 370 ILE A C 1
ATOM 2939 O O . ILE A 1 370 ? 8.32 29.016 12.055 1 98.25 370 ILE A O 1
ATOM 2943 N N . THR A 1 371 ? 8.008 26.969 12.961 1 96.56 371 THR A N 1
ATOM 2944 C CA . THR A 1 371 ? 6.648 26.875 12.453 1 96.56 371 THR A CA 1
ATOM 2945 C C . THR A 1 371 ? 5.738 26.188 13.469 1 96.56 371 THR A C 1
ATOM 2947 O O . THR A 1 371 ? 6.219 25.547 14.398 1 96.56 371 THR A O 1
ATOM 2950 N N . HIS A 1 372 ? 4.449 26.438 13.344 1 93.75 372 HIS A N 1
ATOM 2951 C CA . HIS A 1 372 ? 3.482 25.719 14.172 1 93.75 372 HIS A CA 1
ATOM 2952 C C . HIS A 1 372 ? 3.289 24.297 13.688 1 93.75 372 HIS A C 1
ATOM 2954 O O . HIS A 1 372 ? 2.576 23.5 14.32 1 93.75 372 HIS A O 1
ATOM 2960 N N . GLY A 1 373 ? 3.881 23.953 12.547 1 93.31 373 GLY A N 1
ATOM 2961 C CA . GLY A 1 373 ? 3.84 22.578 12.086 1 93.31 373 GLY A CA 1
ATOM 2962 C C . GLY A 1 373 ? 2.703 22.297 11.117 1 93.31 373 GLY A C 1
ATOM 2963 O O . GLY A 1 373 ? 2.215 21.172 11.023 1 93.31 373 GLY A O 1
ATOM 2964 N N . GLY A 1 374 ? 2.188 23.375 10.453 1 91.38 374 GLY A N 1
ATOM 2965 C CA . GLY A 1 374 ? 1.271 23.125 9.352 1 91.38 374 GLY A CA 1
ATOM 2966 C C . GLY A 1 374 ? 1.856 22.234 8.273 1 91.38 374 GLY A C 1
ATOM 2967 O O . GLY A 1 374 ? 3.047 22.312 7.969 1 91.38 374 GLY A O 1
ATOM 2968 N N . TYR A 1 375 ? 1.069 21.453 7.73 1 91.06 375 TYR A N 1
ATOM 2969 C CA . TYR A 1 375 ? 1.575 20.406 6.852 1 91.06 375 TYR A CA 1
ATOM 2970 C C . TYR A 1 375 ? 2.238 21 5.617 1 91.06 375 TYR A C 1
ATOM 2972 O O . TYR A 1 375 ? 3.248 20.469 5.137 1 91.06 375 TYR A O 1
ATOM 2980 N N . ASN A 1 376 ? 1.691 22.062 5.062 1 88.19 376 ASN A N 1
ATOM 2981 C CA . ASN A 1 376 ? 2.316 22.719 3.92 1 88.19 376 ASN A CA 1
ATOM 2982 C C . ASN A 1 376 ? 3.713 23.234 4.262 1 88.19 376 ASN A C 1
ATOM 2984 O O . ASN A 1 376 ? 4.652 23.062 3.484 1 88.19 376 ASN A O 1
ATOM 2988 N N . SER A 1 377 ? 3.795 23.891 5.391 1 91.81 377 SER A N 1
ATOM 2989 C CA . SER A 1 377 ? 5.086 24.422 5.824 1 91.81 377 SER A CA 1
ATOM 2990 C C . SER A 1 377 ? 6.086 23.297 6.059 1 91.81 377 SER A C 1
ATOM 2992 O O . SER A 1 377 ? 7.262 23.406 5.703 1 91.81 377 SER A O 1
ATOM 2994 N N . VAL A 1 378 ? 5.602 22.266 6.637 1 94.62 378 VAL A N 1
ATOM 2995 C CA . VAL A 1 378 ? 6.441 21.094 6.906 1 94.62 378 VAL A CA 1
ATOM 2996 C C . VAL A 1 378 ? 6.953 20.516 5.59 1 94.62 378 VAL A C 1
ATOM 2998 O O . VAL A 1 378 ? 8.148 20.234 5.449 1 94.62 378 VAL A O 1
ATOM 3001 N N . GLN A 1 379 ? 6.078 20.391 4.66 1 94.06 379 GLN A N 1
ATOM 3002 C CA . GLN A 1 379 ? 6.465 19.844 3.365 1 94.06 379 GLN A CA 1
ATOM 3003 C C . GLN A 1 379 ? 7.465 20.75 2.66 1 94.06 379 GLN A C 1
ATOM 3005 O O . GLN A 1 379 ? 8.414 20.281 2.033 1 94.06 379 GLN A O 1
ATOM 3010 N N . GLU A 1 380 ? 7.273 22.047 2.725 1 92.69 380 GLU A N 1
ATOM 3011 C CA . GLU A 1 380 ? 8.188 23 2.107 1 92.69 380 GLU A CA 1
ATOM 3012 C C . GLU A 1 380 ? 9.578 22.922 2.727 1 92.69 380 GLU A C 1
ATOM 3014 O O . GLU A 1 380 ? 10.586 22.953 2.012 1 92.69 380 GLU A O 1
ATOM 3019 N N . ALA A 1 381 ? 9.562 22.828 4.023 1 96.38 381 ALA A N 1
ATOM 3020 C CA . ALA A 1 381 ? 10.844 22.719 4.723 1 96.38 381 ALA A CA 1
ATOM 3021 C C . ALA A 1 381 ? 11.578 21.438 4.344 1 96.38 381 ALA A C 1
ATOM 3023 O O . ALA A 1 381 ? 12.789 21.469 4.102 1 96.38 381 ALA A O 1
ATOM 3024 N N . ILE A 1 382 ? 10.883 20.328 4.277 1 96.25 382 ILE A N 1
ATOM 3025 C CA . ILE A 1 382 ? 11.477 19.047 3.902 1 96.25 382 ILE A CA 1
ATOM 3026 C C . ILE A 1 382 ? 12.016 19.141 2.477 1 96.25 382 ILE A C 1
ATOM 3028 O O . ILE A 1 382 ? 13.148 18.719 2.211 1 96.25 382 ILE A O 1
ATOM 3032 N N . ALA A 1 383 ? 11.219 19.672 1.607 1 94.12 383 ALA A N 1
ATOM 3033 C CA . ALA A 1 383 ? 11.609 19.797 0.206 1 94.12 383 ALA A CA 1
ATOM 3034 C C . ALA A 1 383 ? 12.859 20.656 0.061 1 94.12 383 ALA A C 1
ATOM 3036 O O . ALA A 1 383 ? 13.656 20.453 -0.855 1 94.12 383 ALA A O 1
ATOM 3037 N N . ALA A 1 384 ? 13.031 21.594 0.966 1 95.06 384 ALA A N 1
ATOM 3038 C CA . ALA A 1 384 ? 14.156 22.516 0.913 1 95.06 384 ALA A CA 1
ATOM 3039 C C . ALA A 1 384 ? 15.359 21.969 1.676 1 95.06 384 ALA A C 1
ATOM 3041 O O . ALA A 1 384 ? 16.469 22.516 1.591 1 95.06 384 ALA A O 1
ATOM 3042 N N . GLY A 1 385 ? 15.188 20.891 2.42 1 96.62 385 GLY A N 1
ATOM 3043 C CA . GLY A 1 385 ? 16.25 20.344 3.252 1 96.62 385 GLY A CA 1
ATOM 3044 C C . GLY A 1 385 ? 16.594 21.234 4.438 1 96.62 385 GLY A C 1
ATOM 3045 O O . GLY A 1 385 ? 17.75 21.359 4.816 1 96.62 385 GLY A O 1
ATOM 3046 N N . VAL A 1 386 ? 15.578 21.906 4.973 1 98 386 VAL A N 1
ATOM 3047 C CA . VAL A 1 386 ? 15.781 22.844 6.074 1 98 386 VAL A CA 1
ATOM 3048 C C . VAL A 1 386 ? 15.211 22.25 7.363 1 98 386 VAL A C 1
ATOM 3050 O O . VAL A 1 386 ? 14.047 21.844 7.414 1 98 386 VAL A O 1
ATOM 3053 N N . PRO A 1 387 ? 15.984 22.156 8.422 1 98.56 387 PRO A N 1
ATOM 3054 C CA . PRO A 1 387 ? 15.453 21.688 9.711 1 98.56 387 PRO A CA 1
ATOM 3055 C C . PRO A 1 387 ? 14.438 22.641 10.32 1 98.56 387 PRO A C 1
ATOM 3057 O O . PRO A 1 387 ? 14.289 23.766 9.844 1 98.56 387 PRO A O 1
ATOM 3060 N N . MET A 1 388 ? 13.773 22.172 11.438 1 98.81 388 MET A N 1
ATOM 3061 C CA . MET A 1 388 ? 12.641 22.938 11.93 1 98.81 388 MET A CA 1
ATOM 3062 C C . MET A 1 388 ? 12.625 22.969 13.461 1 98.81 388 MET A C 1
ATOM 3064 O O . MET A 1 388 ? 13.195 22.078 14.102 1 98.81 388 MET A O 1
ATOM 3068 N N . VAL A 1 389 ? 12.078 23.953 13.984 1 98.75 389 VAL A N 1
ATOM 3069 C CA . VAL A 1 389 ? 11.508 24 15.32 1 98.75 389 VAL A CA 1
ATOM 3070 C C . VAL A 1 389 ? 9.992 24.141 15.242 1 98.75 389 VAL A C 1
ATOM 3072 O O . VAL A 1 389 ? 9.492 25.109 14.656 1 98.75 389 VAL A O 1
ATOM 3075 N N . THR A 1 390 ? 9.328 23.172 15.758 1 97.94 390 THR A N 1
ATOM 3076 C CA . THR A 1 390 ? 7.875 23.203 15.641 1 97.94 390 THR A CA 1
ATOM 3077 C C . THR A 1 390 ? 7.227 23.484 16.984 1 97.94 390 THR A C 1
ATOM 3079 O O . THR A 1 390 ? 7.719 23.047 18.031 1 97.94 390 THR A O 1
ATOM 3082 N N . ILE A 1 391 ? 6.176 24.234 16.984 1 95.81 391 ILE A N 1
ATOM 3083 C CA . ILE A 1 391 ? 5.297 24.5 18.125 1 95.81 391 ILE A CA 1
ATOM 3084 C C . ILE A 1 391 ? 3.844 24.25 17.719 1 95.81 391 ILE A C 1
ATOM 3086 O O . ILE A 1 391 ? 3.104 25.203 17.438 1 95.81 391 ILE A O 1
ATOM 3090 N N . PRO A 1 392 ? 3.43 22.984 17.781 1 93.62 392 PRO A N 1
ATOM 3091 C CA . PRO A 1 392 ? 2.062 22.688 17.344 1 93.62 392 PRO A CA 1
ATOM 3092 C C . PRO A 1 392 ? 1.006 23.375 18.203 1 93.62 392 PRO A C 1
ATOM 3094 O O . PRO A 1 392 ? 1.146 23.422 19.438 1 93.62 392 PRO A O 1
ATOM 3097 N N . LEU A 1 393 ? -0.019 23.844 17.562 1 88.69 393 LEU A N 1
ATOM 3098 C CA . LEU A 1 393 ? -1.038 24.625 18.266 1 88.69 393 LEU A CA 1
ATOM 3099 C C . LEU A 1 393 ? -2.377 23.891 18.266 1 88.69 393 LEU A C 1
ATOM 3101 O O . LEU A 1 393 ? -3.115 23.922 19.25 1 88.69 393 LEU A O 1
ATOM 3105 N N . PHE A 1 394 ? -2.721 23.266 17.156 1 82.69 394 PHE A N 1
ATOM 3106 C CA . PHE A 1 394 ? -4.031 22.625 17.062 1 82.69 394 PHE A CA 1
ATOM 3107 C C . PHE A 1 394 ? -4.066 21.625 15.906 1 82.69 394 PHE A C 1
ATOM 3109 O O . PHE A 1 394 ? -3.158 21.609 15.07 1 82.69 394 PHE A O 1
ATOM 3116 N N . GLY A 1 395 ? -5.008 20.781 15.922 1 82.56 395 GLY A N 1
ATOM 3117 C CA . GLY A 1 395 ? -5.355 19.922 14.805 1 82.56 395 GLY A CA 1
ATOM 3118 C C . GLY A 1 395 ? -4.281 18.891 14.484 1 82.56 395 GLY A C 1
ATOM 3119 O O . GLY A 1 395 ? -3.807 18.188 15.383 1 82.56 395 GLY A O 1
ATOM 3120 N N . ASP A 1 396 ? -3.939 18.906 13.195 1 88.75 396 ASP A N 1
ATOM 3121 C CA . ASP A 1 396 ? -3.02 17.875 12.719 1 88.75 396 ASP A CA 1
ATOM 3122 C C . ASP A 1 396 ? -1.567 18.281 12.961 1 88.75 396 ASP A C 1
ATOM 3124 O O . ASP A 1 396 ? -0.647 17.516 12.695 1 88.75 396 ASP A O 1
ATOM 3128 N N . GLN A 1 397 ? -1.395 19.453 13.547 1 92.31 397 GLN A N 1
ATOM 3129 C CA . GLN A 1 397 ? -0.047 19.969 13.734 1 92.31 397 GLN A CA 1
ATOM 3130 C C . GLN A 1 397 ? 0.748 19.109 14.711 1 92.31 397 GLN A C 1
ATOM 3132 O O . GLN A 1 397 ? 1.964 18.969 14.57 1 92.31 397 GLN A O 1
ATOM 3137 N N . PHE A 1 398 ? 0.035 18.531 15.656 1 92.81 398 PHE A N 1
ATOM 3138 C CA . PHE A 1 398 ? 0.713 17.672 16.625 1 92.81 398 PHE A CA 1
ATOM 3139 C C . PHE A 1 398 ? 1.32 16.453 15.938 1 92.81 398 PHE A C 1
ATOM 3141 O O . PHE A 1 398 ? 2.486 16.125 16.172 1 92.81 398 PHE A O 1
ATOM 3148 N N . GLY A 1 399 ? 0.542 15.844 15.125 1 93.88 399 GLY A N 1
ATOM 3149 C CA . GLY A 1 399 ? 1.038 14.703 14.367 1 93.88 399 GLY A CA 1
ATOM 3150 C C . GLY A 1 399 ? 2.145 15.07 13.398 1 93.88 399 GLY A C 1
ATOM 3151 O O . GLY A 1 399 ? 3.113 14.328 13.242 1 93.88 399 GLY A O 1
ATOM 3152 N N . ASN A 1 400 ? 2.037 16.219 12.758 1 95.56 400 ASN A N 1
ATOM 3153 C CA . ASN A 1 400 ? 3.064 16.688 11.836 1 95.56 400 ASN A CA 1
ATOM 3154 C C . ASN A 1 400 ? 4.395 16.906 12.547 1 95.56 400 ASN A C 1
ATOM 3156 O O . ASN A 1 400 ? 5.453 16.578 12.008 1 95.56 400 ASN A O 1
ATOM 3160 N N . ALA A 1 401 ? 4.234 17.484 13.711 1 96.62 401 ALA A N 1
ATOM 3161 C CA . ALA A 1 401 ? 5.438 17.734 14.508 1 96.62 401 ALA A CA 1
ATOM 3162 C C . ALA A 1 401 ? 6.121 16.422 14.875 1 96.62 401 ALA A C 1
ATOM 3164 O O . ALA A 1 401 ? 7.344 16.297 14.758 1 96.62 401 ALA A O 1
ATOM 3165 N N . ARG A 1 402 ? 5.332 15.461 15.297 1 96.69 402 ARG A N 1
ATOM 3166 C CA . ARG A 1 402 ? 5.883 14.156 15.648 1 96.69 402 ARG A CA 1
ATOM 3167 C C . ARG A 1 402 ? 6.566 13.508 14.453 1 96.69 402 ARG A C 1
ATOM 3169 O O . ARG A 1 402 ? 7.586 12.828 14.609 1 96.69 402 ARG A O 1
ATOM 3176 N N . LEU A 1 403 ? 6.039 13.695 13.344 1 96.31 403 LEU A N 1
ATOM 3177 C CA . LEU A 1 403 ? 6.555 13.133 12.102 1 96.31 403 LEU A CA 1
ATOM 3178 C C . LEU A 1 403 ? 7.965 13.641 11.82 1 96.31 403 LEU A C 1
ATOM 3180 O O . LEU A 1 403 ? 8.883 12.852 11.586 1 96.31 403 LEU A O 1
ATOM 3184 N N . VAL A 1 404 ? 8.211 14.93 11.836 1 97.38 404 VAL A N 1
ATOM 3185 C CA . VAL A 1 404 ? 9.5 15.5 11.461 1 97.38 404 VAL A CA 1
ATOM 3186 C C . VAL A 1 404 ? 10.508 15.281 12.586 1 97.38 404 VAL A C 1
ATOM 3188 O O . VAL A 1 404 ? 11.711 15.156 12.336 1 97.38 404 VAL A O 1
ATOM 3191 N N . VAL A 1 405 ? 9.992 15.211 13.836 1 97.81 405 VAL A N 1
ATOM 3192 C CA . VAL A 1 405 ? 10.883 14.875 14.945 1 97.81 405 VAL A CA 1
ATOM 3193 C C . VAL A 1 405 ? 11.391 13.445 14.789 1 97.81 405 VAL A C 1
ATOM 3195 O O . VAL A 1 405 ? 12.586 13.18 14.977 1 97.81 405 VAL A O 1
ATOM 3198 N N . LYS A 1 406 ? 10.547 12.578 14.383 1 96.38 406 LYS A N 1
ATOM 3199 C CA . LYS A 1 406 ? 10.93 11.18 14.195 1 96.38 406 LYS A CA 1
ATOM 3200 C C . LYS A 1 406 ? 12.047 11.047 13.164 1 96.38 406 LYS A C 1
ATOM 3202 O O . LYS A 1 406 ? 12.945 10.211 13.32 1 96.38 406 LYS A O 1
ATOM 3207 N N . HIS A 1 407 ? 11.992 11.844 12.172 1 97.25 407 HIS A N 1
ATOM 3208 C CA . HIS A 1 407 ? 12.977 11.758 11.094 1 97.25 407 HIS A CA 1
ATOM 3209 C C . HIS A 1 407 ? 14.242 12.539 11.438 1 97.25 407 HIS A C 1
ATOM 3211 O O . HIS A 1 407 ? 15.172 12.602 10.633 1 97.25 407 HIS A O 1
ATOM 3217 N N . GLY A 1 408 ? 14.273 13.172 12.594 1 97.62 408 GLY A N 1
ATOM 3218 C CA . GLY A 1 408 ? 15.445 13.906 13.047 1 97.62 408 GLY A CA 1
ATOM 3219 C C . GLY A 1 408 ? 15.602 15.258 12.375 1 97.62 408 GLY A C 1
ATOM 3220 O O . GLY A 1 408 ? 16.703 15.805 12.305 1 97.62 408 GLY A O 1
ATOM 3221 N N . CYS A 1 409 ? 14.469 15.797 11.891 1 98.19 409 CYS A N 1
ATOM 3222 C CA . CYS A 1 409 ? 14.531 17.047 11.141 1 98.19 409 CYS A CA 1
ATOM 3223 C C . CYS A 1 409 ? 14.047 18.219 11.984 1 98.19 409 CYS A C 1
ATOM 3225 O O . CYS A 1 409 ? 14.109 19.375 11.547 1 98.19 409 CYS A O 1
ATOM 3227 N N . ALA A 1 410 ? 13.57 17.922 13.219 1 98.62 410 ALA A N 1
ATOM 3228 C CA . ALA A 1 410 ? 13 19.031 13.977 1 98.62 410 ALA A CA 1
ATOM 3229 C C . ALA A 1 410 ? 13.078 18.766 15.477 1 98.62 410 ALA A C 1
ATOM 3231 O O . ALA A 1 410 ? 13.203 17.625 15.906 1 98.62 410 ALA A O 1
ATOM 3232 N N . SER A 1 411 ? 13.133 19.828 16.156 1 98.44 411 SER A N 1
ATOM 3233 C CA . SER A 1 411 ? 12.797 19.859 17.578 1 98.44 411 SER A CA 1
ATOM 3234 C C . SER A 1 411 ? 11.422 20.469 17.812 1 98.44 411 SER A C 1
ATOM 3236 O O . SER A 1 411 ? 11.023 21.391 17.094 1 98.44 411 SER A O 1
ATOM 3238 N N . SER A 1 412 ? 10.688 19.906 18.734 1 98 412 SER A N 1
ATOM 3239 C CA . SER A 1 412 ? 9.328 20.391 18.953 1 98 412 SER A CA 1
ATOM 3240 C C . SER A 1 412 ? 9.141 20.891 20.391 1 98 412 SER A C 1
ATOM 3242 O O . SER A 1 412 ? 9.664 20.297 21.328 1 98 412 SER A O 1
ATOM 3244 N N . ILE A 1 413 ? 8.422 22.016 20.516 1 97.38 413 ILE A N 1
ATOM 3245 C CA . ILE A 1 413 ? 8.086 22.609 21.812 1 97.38 413 ILE A CA 1
ATOM 3246 C C . ILE A 1 413 ? 6.578 22.531 22.031 1 97.38 413 ILE A C 1
ATOM 3248 O O . ILE A 1 413 ? 5.797 22.938 21.172 1 97.38 413 ILE A O 1
ATOM 3252 N N . LYS A 1 414 ? 6.199 22.047 23.156 1 93.25 414 LYS A N 1
ATOM 3253 C CA . LYS A 1 414 ? 4.777 22.031 23.5 1 93.25 414 LYS A CA 1
ATOM 3254 C C . LYS A 1 414 ? 4.301 23.438 23.875 1 93.25 414 LYS A C 1
ATOM 3256 O O . LYS A 1 414 ? 5.062 24.234 24.438 1 93.25 414 LYS A O 1
ATOM 3261 N N . LYS A 1 415 ? 3.1 23.625 23.656 1 89.81 415 LYS A N 1
ATOM 3262 C CA . LYS A 1 415 ? 2.498 24.922 23.938 1 89.81 415 LYS A CA 1
ATOM 3263 C C . LYS A 1 415 ? 2.758 25.344 25.375 1 89.81 415 LYS A C 1
ATOM 3265 O O . LYS A 1 415 ? 3.133 26.5 25.641 1 89.81 415 LYS A O 1
ATOM 3270 N N . LYS A 1 416 ? 2.619 24.453 26.25 1 89.12 416 LYS A N 1
ATOM 3271 C CA . LYS A 1 416 ? 2.705 24.75 27.672 1 89.12 416 LYS A CA 1
ATOM 3272 C C . LYS A 1 416 ? 4.145 25.016 28.094 1 89.12 416 LYS A C 1
ATOM 3274 O O . LYS A 1 416 ? 4.387 25.609 29.156 1 89.12 416 LYS A O 1
ATOM 3279 N N . ASP A 1 417 ? 5.062 24.688 27.25 1 94.62 417 ASP A N 1
ATOM 3280 C CA . ASP A 1 417 ? 6.469 24.75 27.625 1 94.62 417 ASP A CA 1
ATOM 3281 C C . ASP A 1 417 ? 7.156 25.953 26.969 1 94.62 417 ASP A C 1
ATOM 3283 O O . ASP A 1 417 ? 8.359 26.156 27.156 1 94.62 417 ASP A O 1
ATOM 3287 N N . VAL A 1 418 ? 6.461 26.812 26.266 1 95.5 418 VAL A N 1
ATOM 3288 C CA . VAL A 1 418 ? 7.074 27.922 25.531 1 95.5 418 VAL A CA 1
ATOM 3289 C C . VAL A 1 418 ? 7.645 28.938 26.516 1 95.5 418 VAL A C 1
ATOM 3291 O O . VAL A 1 418 ? 6.922 29.469 27.359 1 95.5 418 VAL A O 1
ATOM 3294 N N . SER A 1 419 ? 8.836 29.109 26.453 1 97.56 419 SER A N 1
ATOM 3295 C CA . SER A 1 419 ? 9.602 30.047 27.266 1 97.56 419 SER A CA 1
ATOM 3296 C C . SER A 1 419 ? 10.906 30.438 26.562 1 97.56 419 SER A C 1
ATOM 3298 O O . SER A 1 419 ? 11.297 29.812 25.578 1 97.56 419 SER A O 1
ATOM 3300 N N . THR A 1 420 ? 11.508 31.484 27.094 1 98.25 420 THR A N 1
ATOM 3301 C CA . THR A 1 420 ? 12.797 31.891 26.547 1 98.25 420 THR A CA 1
ATOM 3302 C C . THR A 1 420 ? 13.797 30.734 26.578 1 98.25 420 THR A C 1
ATOM 3304 O O . THR A 1 420 ? 14.523 30.5 25.625 1 98.25 420 THR A O 1
ATOM 3307 N N . GLU A 1 421 ? 13.742 29.969 27.641 1 98.31 421 GLU A N 1
ATOM 3308 C CA . GLU A 1 421 ? 14.68 28.859 27.844 1 98.31 421 GLU A CA 1
ATOM 3309 C C . GLU A 1 421 ? 14.43 27.734 26.844 1 98.31 421 GLU A C 1
ATOM 3311 O O . GLU A 1 421 ? 15.367 27.234 26.219 1 98.31 421 GLU A O 1
ATOM 3316 N N . THR A 1 422 ? 13.211 27.359 26.688 1 98.38 422 THR A N 1
ATOM 3317 C CA . THR A 1 422 ? 12.891 26.234 25.812 1 98.38 422 THR A CA 1
ATOM 3318 C C . THR A 1 422 ? 13.125 26.594 24.344 1 98.38 422 THR A C 1
ATOM 3320 O O . THR A 1 422 ? 13.57 25.75 23.562 1 98.38 422 THR A O 1
ATOM 3323 N N . ILE A 1 423 ? 12.781 27.797 23.984 1 98.56 423 ILE A N 1
ATOM 3324 C CA . ILE A 1 423 ? 13.023 28.234 22.609 1 98.56 423 ILE A CA 1
ATOM 3325 C C . ILE A 1 423 ? 14.523 28.281 22.344 1 98.56 423 ILE A C 1
ATOM 3327 O O . ILE A 1 423 ? 14.984 27.781 21.297 1 98.56 423 ILE A O 1
ATOM 3331 N N . THR A 1 424 ? 15.266 28.875 23.312 1 98.69 424 THR A N 1
ATOM 3332 C CA . THR A 1 424 ? 16.719 28.953 23.156 1 98.69 424 THR A CA 1
ATOM 3333 C C . THR A 1 424 ? 17.328 27.562 23.016 1 98.69 424 THR A C 1
ATOM 3335 O O . THR A 1 424 ? 18.172 27.344 22.141 1 98.69 424 THR A O 1
ATOM 3338 N N . LYS A 1 425 ? 16.875 26.688 23.812 1 98.5 425 LYS A N 1
ATOM 3339 C CA . LYS A 1 425 ? 17.391 25.312 23.766 1 98.5 425 LYS A CA 1
ATOM 3340 C C . LYS A 1 425 ? 17.078 24.641 22.438 1 98.5 425 LYS A C 1
ATOM 3342 O O . LYS A 1 425 ? 17.922 23.953 21.859 1 98.5 425 LYS A O 1
ATOM 3347 N N . ALA A 1 426 ? 15.859 24.797 21.953 1 98.62 426 ALA A N 1
ATOM 3348 C CA . ALA A 1 426 ? 15.453 24.203 20.672 1 98.62 426 ALA A CA 1
ATOM 3349 C C . ALA A 1 426 ? 16.297 24.766 19.531 1 98.62 426 ALA A C 1
ATOM 3351 O O . ALA A 1 426 ? 16.75 24.016 18.656 1 98.62 426 ALA A O 1
ATOM 3352 N N . LEU A 1 427 ? 16.484 26.109 19.547 1 98.56 427 LEU A N 1
ATOM 3353 C CA . LEU A 1 427 ? 17.297 26.75 18.516 1 98.56 427 LEU A CA 1
ATOM 3354 C C . LEU A 1 427 ? 18.734 26.234 18.562 1 98.56 427 LEU A C 1
ATOM 3356 O O . LEU A 1 427 ? 19.297 25.891 17.516 1 98.56 427 LEU A O 1
ATOM 3360 N N . GLN A 1 428 ? 19.25 26.141 19.719 1 98.12 428 GLN A N 1
ATOM 3361 C CA . GLN A 1 428 ? 20.609 25.672 19.891 1 98.12 428 GLN A CA 1
ATOM 3362 C C . GLN A 1 428 ? 20.75 24.234 19.406 1 98.12 428 GLN A C 1
ATOM 3364 O O . GLN A 1 428 ? 21.719 23.891 18.703 1 98.12 428 GLN A O 1
ATOM 3369 N N . THR A 1 429 ? 19.828 23.422 19.781 1 98 429 THR A N 1
ATOM 3370 C CA . THR A 1 429 ? 19.844 22 19.422 1 98 429 THR A CA 1
ATOM 3371 C C . THR A 1 429 ? 19.859 21.828 17.906 1 98 429 THR A C 1
ATOM 3373 O O . THR A 1 429 ? 20.672 21.078 17.359 1 98 429 THR A O 1
ATOM 3376 N N . VAL A 1 430 ? 19.016 22.531 17.188 1 98.38 430 VAL A N 1
ATOM 3377 C CA .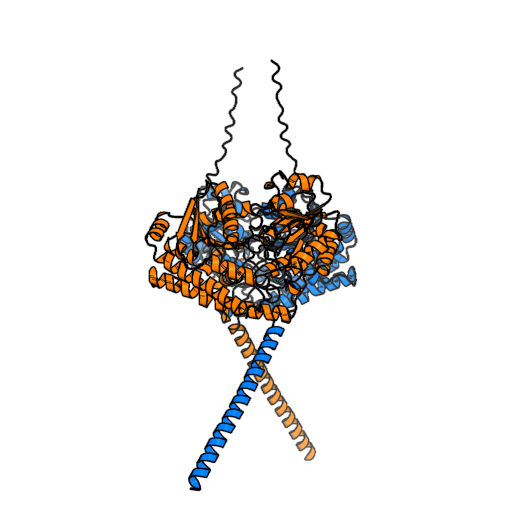 VAL A 1 430 ? 18.828 22.344 15.758 1 98.38 430 VAL A CA 1
ATOM 3378 C C . VAL A 1 430 ? 19.984 23 15.008 1 98.38 430 VAL A C 1
ATOM 3380 O O . VAL A 1 430 ? 20.469 22.453 14 1 98.38 430 VAL A O 1
ATOM 3383 N N . LEU A 1 431 ? 20.484 24.156 15.492 1 97.56 431 LEU A N 1
ATOM 3384 C CA . LEU A 1 431 ? 21.5 24.938 14.773 1 97.56 431 LEU A CA 1
ATOM 3385 C C . LEU A 1 431 ? 22.891 24.391 15.031 1 97.56 431 LEU A C 1
ATOM 3387 O O . LEU A 1 431 ? 23.781 24.484 14.172 1 97.56 431 LEU A O 1
ATOM 3391 N N . SER A 1 432 ? 23.094 23.766 16.156 1 96.44 432 SER A N 1
ATOM 3392 C CA . SER A 1 432 ? 24.438 23.359 16.531 1 96.44 432 SER A CA 1
ATOM 3393 C C . SER A 1 432 ? 24.672 21.875 16.234 1 96.44 432 SER A C 1
ATOM 3395 O O . SER A 1 432 ? 25.812 21.438 16.094 1 96.44 432 SER A O 1
ATOM 3397 N N . ASN A 1 433 ? 23.672 21.078 16.25 1 97.38 433 ASN A N 1
ATOM 3398 C CA . ASN A 1 433 ? 23.781 19.656 15.93 1 97.38 433 ASN A CA 1
ATOM 3399 C C . ASN A 1 433 ? 23.641 19.406 14.438 1 97.38 433 ASN A C 1
ATOM 3401 O O . ASN A 1 433 ? 22.547 19.484 13.891 1 97.38 433 ASN A O 1
ATOM 3405 N N . PRO A 1 434 ? 24.672 19 13.812 1 97.06 434 PRO A N 1
ATOM 3406 C CA . PRO A 1 434 ? 24.641 18.859 12.359 1 97.06 434 PRO A CA 1
ATOM 3407 C C . PRO A 1 434 ? 23.719 17.75 11.883 1 97.06 434 PRO A C 1
ATOM 3409 O O . PRO A 1 434 ? 23.359 17.688 10.703 1 97.06 434 PRO A O 1
ATOM 3412 N N . SER A 1 435 ? 23.344 16.859 12.773 1 98.06 435 SER A N 1
ATOM 3413 C CA . SER A 1 435 ? 22.5 15.727 12.383 1 98.06 435 SER A CA 1
ATOM 3414 C C . SER A 1 435 ? 21.156 16.203 11.852 1 98.06 435 SER A C 1
ATOM 3416 O O . SER A 1 435 ? 20.578 15.586 10.961 1 98.06 435 SER A O 1
ATOM 3418 N N . TYR A 1 436 ? 20.672 17.328 12.383 1 98.25 436 TYR A N 1
ATOM 3419 C CA . TYR A 1 436 ? 19.375 17.844 11.938 1 98.25 436 TYR A CA 1
ATOM 3420 C C . TYR A 1 436 ? 19.438 18.266 10.469 1 98.25 436 TYR A C 1
ATOM 3422 O O . TYR A 1 436 ? 18.578 17.906 9.672 1 98.25 436 TYR A O 1
ATOM 3430 N N . LYS A 1 437 ? 20.469 19 10.156 1 97.94 437 LYS A N 1
ATOM 3431 C CA . LYS A 1 437 ? 20.641 19.438 8.773 1 97.94 437 LYS A CA 1
ATOM 3432 C C . LYS A 1 437 ? 20.922 18.234 7.859 1 97.94 437 LYS A C 1
ATOM 3434 O O . LYS A 1 437 ? 20.375 18.172 6.754 1 97.94 437 LYS A O 1
ATOM 3439 N N . LYS A 1 438 ? 21.734 17.359 8.305 1 97.94 438 LYS A N 1
ATOM 3440 C CA . LYS A 1 438 ? 22.062 16.172 7.52 1 97.94 438 LYS A CA 1
ATOM 3441 C C . LYS A 1 438 ? 20.812 15.352 7.215 1 97.94 438 LYS A C 1
ATOM 3443 O O . LYS A 1 438 ? 20.609 14.914 6.082 1 97.94 438 LYS A O 1
ATOM 3448 N N . ASN A 1 439 ? 19.984 15.18 8.211 1 98.06 439 ASN A N 1
ATOM 3449 C CA . ASN A 1 439 ? 18.734 14.422 8.031 1 98.06 439 ASN A CA 1
ATOM 3450 C C . ASN A 1 439 ? 17.781 15.148 7.094 1 98.06 439 ASN A C 1
ATOM 3452 O O . ASN A 1 439 ? 17.125 14.516 6.266 1 98.06 439 ASN A O 1
ATOM 3456 N N . ALA A 1 440 ? 17.672 16.422 7.223 1 98.06 440 ALA A N 1
ATOM 3457 C CA . ALA A 1 440 ? 16.797 17.203 6.352 1 98.06 440 ALA A CA 1
ATOM 3458 C C . ALA A 1 440 ? 17.25 17.109 4.895 1 98.06 440 ALA A C 1
ATOM 3460 O O . ALA A 1 440 ? 16.438 16.938 3.992 1 98.06 440 ALA A O 1
ATOM 3461 N N . ILE A 1 441 ? 18.516 17.172 4.703 1 97.56 441 ILE A N 1
ATOM 3462 C CA . ILE A 1 441 ? 19.078 17.109 3.357 1 97.56 441 ILE A CA 1
ATOM 3463 C C . ILE A 1 441 ? 18.844 15.711 2.773 1 97.56 441 ILE A C 1
ATOM 3465 O O . ILE A 1 441 ? 18.469 15.578 1.605 1 97.56 441 ILE A O 1
ATOM 3469 N N . ARG A 1 442 ? 19.078 14.695 3.592 1 97.38 442 ARG A N 1
ATOM 3470 C CA . ARG A 1 442 ? 18.828 13.336 3.127 1 97.38 442 ARG A CA 1
ATOM 3471 C C . ARG A 1 442 ? 17.375 13.164 2.68 1 97.38 442 ARG A C 1
ATOM 3473 O O . ARG A 1 442 ? 17.109 12.578 1.629 1 97.38 442 ARG A O 1
ATOM 3480 N N . MET A 1 443 ? 16.469 13.695 3.479 1 96.75 443 MET A N 1
ATOM 3481 C CA . MET A 1 443 ? 15.055 13.602 3.143 1 96.75 443 MET A CA 1
ATOM 3482 C C . MET A 1 443 ? 14.75 14.344 1.848 1 96.75 443 MET A C 1
ATOM 3484 O O . MET A 1 443 ? 14.031 13.836 0.987 1 96.75 443 MET A O 1
ATOM 3488 N N . ARG A 1 444 ? 15.273 15.523 1.719 1 95.69 444 ARG A N 1
ATOM 3489 C CA . ARG A 1 444 ? 15.117 16.297 0.488 1 95.69 444 ARG A CA 1
ATOM 3490 C C . ARG A 1 444 ? 15.625 15.508 -0.717 1 95.69 444 ARG A C 1
ATOM 3492 O O . ARG A 1 444 ? 14.945 15.43 -1.745 1 95.69 444 ARG A O 1
ATOM 3499 N N . ASP A 1 445 ? 16.797 14.938 -0.58 1 96.44 445 ASP A N 1
ATOM 3500 C CA . ASP A 1 445 ? 17.406 14.188 -1.678 1 96.44 445 ASP A CA 1
ATOM 3501 C C . ASP A 1 445 ? 16.562 12.969 -2.045 1 96.44 445 ASP A C 1
ATOM 3503 O O . ASP A 1 445 ? 16.438 12.625 -3.223 1 96.44 445 ASP A O 1
ATOM 3507 N N . MET A 1 446 ? 16 12.297 -1.049 1 96.69 446 MET A N 1
ATOM 3508 C CA . MET A 1 446 ? 15.117 11.164 -1.312 1 96.69 446 MET A CA 1
ATOM 3509 C C . MET A 1 446 ? 13.891 11.609 -2.1 1 96.69 446 MET A C 1
ATOM 3511 O O . MET A 1 446 ? 13.461 10.922 -3.027 1 96.69 446 MET A O 1
ATOM 3515 N N . LEU A 1 447 ? 13.352 12.758 -1.741 1 95.31 447 LEU A N 1
ATOM 3516 C CA . LEU A 1 447 ? 12.18 13.273 -2.443 1 95.31 447 LEU A CA 1
ATOM 3517 C C . LEU A 1 447 ? 12.516 13.586 -3.9 1 95.31 447 LEU A C 1
ATOM 3519 O O . LEU A 1 447 ? 11.719 13.297 -4.797 1 95.31 447 LEU A O 1
ATOM 3523 N N . LEU A 1 448 ? 13.664 14.109 -4.086 1 93.06 448 LEU A N 1
ATOM 3524 C CA . LEU A 1 448 ? 14.086 14.531 -5.418 1 93.06 448 LEU A CA 1
ATOM 3525 C C . LEU A 1 448 ? 14.352 13.328 -6.312 1 93.06 448 LEU A C 1
ATOM 3527 O O . LEU A 1 448 ? 14.125 13.391 -7.523 1 93.06 448 LEU A O 1
ATOM 3531 N N . LYS A 1 449 ? 14.742 12.273 -5.672 1 94.38 449 LYS A N 1
ATOM 3532 C CA . LYS A 1 449 ? 15.234 11.164 -6.48 1 94.38 449 LYS A CA 1
ATOM 3533 C C . LYS A 1 449 ? 14.25 10 -6.469 1 94.38 449 LYS A C 1
ATOM 3535 O O . LYS A 1 449 ? 14.469 8.992 -7.145 1 94.38 449 LYS A O 1
ATOM 3540 N N . LYS A 1 450 ? 13.227 10.094 -5.629 1 93.88 450 LYS A N 1
ATOM 3541 C CA . LYS A 1 450 ? 12.297 8.969 -5.555 1 93.88 450 LYS A CA 1
ATOM 3542 C C . LYS A 1 450 ? 11.727 8.633 -6.93 1 93.88 450 LYS A C 1
ATOM 3544 O O . LYS A 1 450 ? 11.461 9.523 -7.734 1 93.88 450 LYS A O 1
ATOM 3549 N N . PRO A 1 451 ? 11.445 7.273 -7.078 1 93.19 451 PRO A N 1
ATOM 3550 C CA . PRO A 1 451 ? 10.812 6.867 -8.336 1 93.19 451 PRO A CA 1
ATOM 3551 C C . PRO A 1 451 ? 9.406 7.426 -8.5 1 93.19 451 PRO A C 1
ATOM 3553 O O . PRO A 1 451 ? 8.641 7.48 -7.527 1 93.19 451 PRO A O 1
ATOM 3556 N N . SER A 1 452 ? 8.984 7.926 -9.641 1 90.94 452 SER A N 1
ATOM 3557 C CA . SER A 1 452 ? 7.656 8.438 -9.977 1 90.94 452 SER A CA 1
ATOM 3558 C C . SER A 1 452 ? 7.34 9.711 -9.195 1 90.94 452 SER A C 1
ATOM 3560 O O . SER A 1 452 ? 6.766 9.648 -8.102 1 90.94 452 SER A O 1
ATOM 3562 N N . GLN A 1 453 ? 7.523 10.781 -9.711 1 93.12 453 GLN A N 1
ATOM 3563 C CA . GLN A 1 453 ? 7.324 12.086 -9.086 1 93.12 453 GLN A CA 1
ATOM 3564 C C . GLN A 1 453 ? 5.84 12.422 -8.969 1 93.12 453 GLN A C 1
ATOM 3566 O O . GLN A 1 453 ? 5.031 11.969 -9.789 1 93.12 453 GLN A O 1
ATOM 3571 N N . PRO A 1 454 ? 5.473 13.203 -8.031 1 94.88 454 PRO A N 1
ATOM 3572 C CA . PRO A 1 454 ? 4.066 13.477 -7.715 1 94.88 454 PRO A CA 1
ATOM 3573 C C . PRO A 1 454 ? 3.303 14.07 -8.898 1 94.88 454 PRO A C 1
ATOM 3575 O O . PRO A 1 454 ? 2.145 13.711 -9.125 1 94.88 454 PRO A O 1
ATOM 3578 N N . ASP A 1 455 ? 3.861 15.016 -9.617 1 94.38 455 ASP A N 1
ATOM 3579 C CA . ASP A 1 455 ? 3.166 15.648 -10.734 1 94.38 455 ASP A CA 1
ATOM 3580 C C . ASP A 1 455 ? 2.838 14.625 -11.828 1 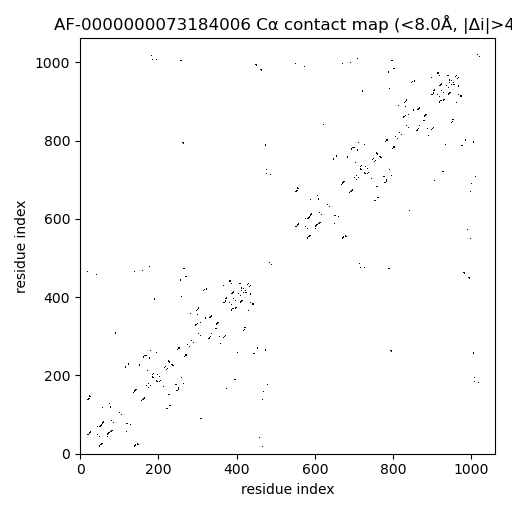94.38 455 ASP A C 1
ATOM 3582 O O . ASP A 1 455 ? 1.724 14.609 -12.352 1 94.38 455 ASP A O 1
ATOM 3586 N N . ARG A 1 456 ? 3.807 13.773 -12.078 1 94.75 456 ARG A N 1
ATOM 3587 C CA . ARG A 1 456 ? 3.582 12.727 -13.07 1 94.75 456 ARG A CA 1
ATOM 3588 C C . ARG A 1 456 ? 2.514 11.742 -12.594 1 94.75 456 ARG A C 1
ATOM 3590 O O . ARG A 1 456 ? 1.636 11.352 -13.367 1 94.75 456 ARG A O 1
ATOM 3597 N N . LEU A 1 457 ? 2.613 11.336 -11.367 1 97 457 LEU A N 1
ATOM 3598 C CA . LEU A 1 457 ? 1.633 10.414 -10.805 1 97 457 LEU A CA 1
ATOM 3599 C C . LEU A 1 457 ? 0.228 11 -10.875 1 97 457 LEU A C 1
ATOM 3601 O O . LEU A 1 457 ? -0.72 10.305 -11.258 1 97 457 LEU A O 1
ATOM 3605 N N . LEU A 1 458 ? 0.123 12.258 -10.5 1 98 458 LEU A N 1
ATOM 3606 C CA . LEU A 1 458 ? -1.168 12.93 -10.523 1 98 458 LEU A CA 1
ATOM 3607 C C . LEU A 1 458 ? -1.787 12.867 -11.914 1 98 458 LEU A C 1
ATOM 3609 O O . LEU A 1 458 ? -2.922 12.406 -12.07 1 98 458 LEU A O 1
ATOM 3613 N N . VAL A 1 459 ? -1.063 13.25 -12.922 1 97.69 459 VAL A N 1
ATOM 3614 C CA . VAL A 1 459 ? -1.583 13.359 -14.273 1 97.69 459 VAL A CA 1
ATOM 3615 C C . VAL A 1 459 ? -1.877 11.969 -14.828 1 97.69 459 VAL A C 1
ATOM 3617 O O . VAL A 1 459 ? -2.98 11.703 -15.32 1 97.69 459 VAL A O 1
ATOM 3620 N N . GLU A 1 460 ? -0.942 11.055 -14.703 1 97.56 460 GLU A N 1
ATOM 3621 C CA . GLU A 1 460 ? -1.068 9.734 -15.312 1 97.56 460 GLU A CA 1
ATOM 3622 C C . GLU A 1 460 ? -2.205 8.938 -14.68 1 97.56 460 GLU A C 1
ATOM 3624 O O . GLU A 1 460 ? -2.973 8.273 -15.375 1 97.56 460 GLU A O 1
ATOM 3629 N N . TRP A 1 461 ? -2.352 9 -13.398 1 98.31 461 TRP A N 1
ATOM 3630 C CA . TRP A 1 461 ? -3.414 8.25 -12.734 1 98.31 461 TRP A CA 1
ATOM 3631 C C . TRP A 1 461 ? -4.777 8.867 -13.016 1 98.31 461 TRP A C 1
ATOM 3633 O O . TRP A 1 461 ? -5.781 8.164 -13.117 1 98.31 461 TRP A O 1
ATOM 3643 N N . THR A 1 462 ? -4.785 10.219 -13.055 1 98.5 462 THR A N 1
ATOM 3644 C CA . THR A 1 462 ? -6.039 10.883 -13.398 1 98.5 462 THR A CA 1
ATOM 3645 C C . THR A 1 462 ? -6.504 10.469 -14.797 1 98.5 462 THR A C 1
ATOM 3647 O O . THR A 1 462 ? -7.668 10.109 -14.984 1 98.5 462 THR A O 1
ATOM 3650 N N . GLU A 1 463 ? -5.617 10.516 -15.742 1 98.19 463 GLU A N 1
ATOM 3651 C CA . GLU A 1 463 ? -5.941 10.125 -17.109 1 98.19 463 GLU A CA 1
ATOM 3652 C C . GLU A 1 463 ? -6.324 8.648 -17.188 1 98.19 463 GLU A C 1
ATOM 3654 O O . GLU A 1 463 ? -7.258 8.281 -17.906 1 98.19 463 GLU A O 1
ATOM 3659 N N . PHE A 1 464 ? -5.57 7.828 -16.469 1 98 464 PHE A N 1
ATOM 3660 C CA . PHE A 1 464 ? -5.875 6.406 -16.406 1 98 464 PHE A CA 1
ATOM 3661 C C . PHE A 1 464 ? -7.297 6.18 -15.906 1 98 464 PHE A C 1
ATOM 3663 O O . PHE A 1 464 ? -8.055 5.414 -16.516 1 98 464 PHE A O 1
ATOM 3670 N N . LEU A 1 465 ? -7.648 6.879 -14.82 1 98.25 465 LEU A N 1
ATOM 3671 C CA . LEU A 1 465 ? -8.977 6.723 -14.242 1 98.25 465 LEU A CA 1
ATOM 3672 C C . LEU A 1 465 ? -10.047 7.27 -15.18 1 98.25 465 LEU A C 1
ATOM 3674 O O . LEU A 1 465 ? -11.125 6.691 -15.305 1 98.25 465 LEU A O 1
ATOM 3678 N N . ALA A 1 466 ? -9.758 8.406 -15.797 1 98 466 ALA A N 1
ATOM 3679 C CA . ALA A 1 466 ? -10.719 8.977 -16.734 1 98 466 ALA A CA 1
ATOM 3680 C C . ALA A 1 466 ? -11.031 8 -17.875 1 98 466 ALA A C 1
ATOM 3682 O O . ALA A 1 466 ? -12.172 7.906 -18.328 1 98 466 ALA A O 1
ATOM 3683 N N . GLU A 1 467 ? -10.062 7.297 -18.281 1 96.94 467 GLU A N 1
ATOM 3684 C CA . GLU A 1 467 ? -10.219 6.367 -19.391 1 96.94 467 GLU A CA 1
ATOM 3685 C C . GLU A 1 467 ? -10.984 5.117 -18.969 1 96.94 467 GLU A C 1
ATOM 3687 O O . GLU A 1 467 ? -11.891 4.668 -19.672 1 96.94 467 GLU A O 1
ATOM 3692 N N . PHE A 1 468 ? -10.625 4.578 -17.797 1 97.12 468 PHE A N 1
ATOM 3693 C CA . PHE A 1 468 ? -11.18 3.283 -17.422 1 97.12 468 PHE A CA 1
ATOM 3694 C C . PHE A 1 468 ? -12.367 3.455 -16.484 1 97.12 468 PHE A C 1
ATOM 3696 O O . PHE A 1 468 ? -13.109 2.504 -16.234 1 97.12 468 PHE A O 1
ATOM 3703 N N . GLN A 1 469 ? -12.523 4.672 -15.898 1 95.5 469 GLN A N 1
ATOM 3704 C CA . GLN A 1 469 ? -13.688 5.141 -15.156 1 95.5 469 GLN A CA 1
ATOM 3705 C C . GLN A 1 469 ? -13.789 4.441 -13.805 1 95.5 469 GLN A C 1
ATOM 3707 O O . GLN A 1 469 ? -13.547 5.055 -12.758 1 95.5 469 GLN A O 1
ATOM 3712 N N . GLN A 1 470 ? -14.086 3.086 -13.812 1 94.44 470 GLN A N 1
ATOM 3713 C CA . GLN A 1 470 ? -14.172 2.334 -12.562 1 94.44 470 GLN A CA 1
ATOM 3714 C C . GLN A 1 470 ? -13.023 1.335 -12.438 1 94.44 470 GLN A C 1
ATOM 3716 O O . GLN A 1 470 ? -12.57 0.781 -13.438 1 94.44 470 GLN A O 1
ATOM 3721 N N . LEU A 1 471 ? -12.562 1.179 -11.172 1 96.56 471 LEU A N 1
ATOM 3722 C CA . LEU A 1 471 ? -11.453 0.273 -10.906 1 96.56 471 LEU A CA 1
ATOM 3723 C C . LEU A 1 471 ? -11.805 -0.713 -9.797 1 96.56 471 LEU A C 1
ATOM 3725 O O . LEU A 1 471 ? -11.133 -0.753 -8.766 1 96.56 471 LEU A O 1
ATOM 3729 N N . PRO A 1 472 ? -12.797 -1.543 -10.039 1 95 472 PRO A N 1
ATOM 3730 C CA . PRO A 1 472 ? -13.188 -2.492 -8.992 1 95 472 PRO A CA 1
ATOM 3731 C C . PRO A 1 472 ? -12.039 -3.404 -8.57 1 95 472 PRO A C 1
ATOM 3733 O O . PRO A 1 472 ? -12.008 -3.877 -7.43 1 95 472 PRO A O 1
ATOM 3736 N N . ASN A 1 473 ? -11.062 -3.617 -9.438 1 95.81 473 ASN A N 1
ATOM 3737 C CA . ASN A 1 473 ? -9.93 -4.488 -9.148 1 95.81 473 ASN A CA 1
ATOM 3738 C C . ASN A 1 473 ? -9.031 -3.904 -8.062 1 95.81 473 ASN A C 1
ATOM 3740 O O . ASN A 1 473 ? -8.188 -4.605 -7.504 1 95.81 473 ASN A O 1
ATOM 3744 N N . LEU A 1 474 ? -9.227 -2.639 -7.703 1 97.06 474 LEU A N 1
ATOM 3745 C CA . LEU A 1 474 ? -8.383 -2.006 -6.691 1 97.06 474 LEU A CA 1
ATOM 3746 C C . LEU A 1 474 ? -9.148 -1.831 -5.383 1 97.06 474 LEU A C 1
ATOM 3748 O O . LEU A 1 474 ? -8.602 -1.297 -4.41 1 97.06 474 LEU A O 1
ATOM 3752 N N . VAL A 1 475 ? -10.422 -2.256 -5.297 1 97 475 VAL A N 1
ATOM 3753 C CA . VAL A 1 475 ? -11.234 -2.133 -4.098 1 97 475 VAL A CA 1
ATOM 3754 C C . VAL A 1 475 ? -11.133 -3.41 -3.268 1 97 475 VAL A C 1
ATOM 3756 O O . VAL A 1 475 ? -11.523 -4.488 -3.723 1 97 475 VAL A O 1
ATOM 3759 N N . PRO A 1 476 ? -10.539 -3.338 -2.096 1 97.19 476 PRO A N 1
ATOM 3760 C CA . PRO A 1 476 ? -10.453 -4.551 -1.281 1 97.19 476 PRO A CA 1
ATOM 3761 C C . PRO A 1 476 ? -11.828 -5.07 -0.853 1 97.19 476 PRO A C 1
ATOM 3763 O O . PRO A 1 476 ? -12.727 -4.281 -0.544 1 97.19 476 PRO A O 1
ATOM 3766 N N . TYR A 1 477 ? -12 -6.355 -0.828 1 97 477 TYR A N 1
ATOM 3767 C CA . TYR A 1 477 ? -13.289 -6.949 -0.493 1 97 477 TYR A CA 1
ATOM 3768 C C . TYR A 1 477 ? -13.648 -6.691 0.966 1 97 477 TYR A C 1
ATOM 3770 O O . TYR A 1 477 ? -14.805 -6.816 1.358 1 97 477 TYR A O 1
ATOM 3778 N N . GLY A 1 478 ? -12.68 -6.328 1.769 1 96.5 478 GLY A N 1
ATOM 3779 C CA . GLY A 1 478 ? -12.891 -6.07 3.184 1 96.5 478 GLY A CA 1
ATOM 3780 C C . GLY A 1 478 ? -13.969 -5.039 3.447 1 96.5 478 GLY A C 1
ATOM 3781 O O . GLY A 1 478 ? -14.633 -5.074 4.488 1 96.5 478 GLY A O 1
ATOM 3782 N N . VAL A 1 479 ? -14.172 -4.129 2.553 1 96.19 479 VAL A N 1
ATOM 3783 C CA . VAL A 1 479 ? -15.117 -3.031 2.76 1 96.19 479 VAL A CA 1
ATOM 3784 C C . VAL A 1 479 ? -16.547 -3.572 2.77 1 96.19 479 VAL A C 1
ATOM 3786 O O . VAL A 1 479 ? -17.469 -2.893 3.223 1 96.19 479 VAL A O 1
ATOM 3789 N N . ASN A 1 480 ? -16.734 -4.801 2.244 1 95.31 480 ASN A N 1
ATOM 3790 C CA . ASN A 1 480 ? -18.062 -5.402 2.164 1 95.31 480 ASN A CA 1
ATOM 3791 C C . ASN A 1 480 ? -18.359 -6.25 3.396 1 95.31 480 ASN A C 1
ATOM 3793 O O . ASN A 1 480 ? -19.453 -6.805 3.52 1 95.31 480 ASN A O 1
ATOM 3797 N N . LEU A 1 481 ? -17.438 -6.383 4.266 1 96.38 481 LEU A N 1
ATOM 3798 C CA . LEU A 1 481 ? -17.578 -7.27 5.414 1 96.38 481 LEU A CA 1
ATOM 3799 C C . LEU A 1 481 ? -18 -6.488 6.656 1 96.38 481 LEU A C 1
ATOM 3801 O O . LEU A 1 481 ? -17.562 -5.355 6.859 1 96.38 481 LEU A O 1
ATOM 3805 N N . ASN A 1 482 ? -18.859 -7.129 7.441 1 94.31 482 ASN A N 1
ATOM 3806 C CA . ASN A 1 482 ? -19.156 -6.52 8.734 1 94.31 482 ASN A CA 1
ATOM 3807 C C . ASN A 1 482 ? -18.047 -6.773 9.75 1 94.31 482 ASN A C 1
ATOM 3809 O O . ASN A 1 482 ? -17.094 -7.508 9.461 1 94.31 482 ASN A O 1
ATOM 3813 N N . PHE A 1 483 ? -18.203 -6.164 10.867 1 92 483 PHE A N 1
ATOM 3814 C CA . PHE A 1 483 ? -17.156 -6.188 11.875 1 92 483 PHE A CA 1
ATOM 3815 C C . PHE A 1 483 ? -16.828 -7.617 12.297 1 92 483 PHE A C 1
ATOM 3817 O O . PHE A 1 483 ? -15.664 -7.984 12.445 1 92 483 PHE A O 1
ATOM 3824 N N . ILE A 1 484 ? -17.781 -8.453 12.469 1 95.81 484 ILE A N 1
ATOM 3825 C CA . ILE A 1 484 ? -17.641 -9.828 12.93 1 95.81 484 ILE A CA 1
ATOM 3826 C C . ILE A 1 484 ? -16.938 -10.664 11.867 1 95.81 484 ILE A C 1
ATOM 3828 O O . ILE A 1 484 ? -15.969 -11.367 12.164 1 95.81 484 ILE A O 1
ATOM 3832 N N . GLN A 1 485 ? -17.328 -10.531 10.609 1 96.88 485 GLN A N 1
ATOM 3833 C CA . GLN A 1 485 ? -16.734 -11.281 9.516 1 96.88 485 GLN A CA 1
ATOM 3834 C C . GLN A 1 485 ? -15.32 -10.812 9.219 1 96.88 485 GLN A C 1
ATOM 3836 O O . GLN A 1 485 ? -14.422 -11.633 9.008 1 96.88 485 GLN A O 1
ATOM 3841 N N . TYR A 1 486 ? -15.172 -9.5 9.25 1 95.94 486 TYR A N 1
ATOM 3842 C CA . TYR A 1 486 ? -13.867 -8.922 8.93 1 95.94 486 TYR A CA 1
ATOM 3843 C C . TYR A 1 486 ? -12.797 -9.445 9.883 1 95.94 486 TYR A C 1
ATOM 3845 O O . TYR A 1 486 ? -11.688 -9.781 9.453 1 95.94 486 TYR A O 1
ATOM 3853 N N . ASN A 1 487 ? -13.172 -9.578 11.164 1 93.81 487 ASN A N 1
ATOM 3854 C CA . ASN A 1 487 ? -12.188 -9.984 12.164 1 93.81 487 ASN A CA 1
ATOM 3855 C C . ASN A 1 487 ? -12.281 -11.477 12.461 1 93.81 487 ASN A C 1
ATOM 3857 O O . ASN A 1 487 ? -11.672 -11.961 13.422 1 93.81 487 ASN A O 1
ATOM 3861 N N . CYS A 1 488 ? -13.055 -12.227 11.727 1 96.94 488 CYS A N 1
ATOM 3862 C CA . CYS A 1 488 ? -13.227 -13.672 11.852 1 96.94 488 CYS A CA 1
ATOM 3863 C C . CYS A 1 488 ? -13.648 -14.039 13.273 1 96.94 488 CYS A C 1
ATOM 3865 O O . CYS A 1 488 ? -13.203 -15.055 13.805 1 96.94 488 CYS A O 1
ATOM 3867 N N . ILE A 1 489 ? -14.422 -13.172 13.883 1 95.56 489 ILE A N 1
ATOM 3868 C CA . ILE A 1 489 ? -14.883 -13.445 15.234 1 95.56 489 ILE A CA 1
ATOM 3869 C C . ILE A 1 489 ? -15.781 -14.688 15.234 1 95.56 489 ILE A C 1
ATOM 3871 O O . ILE A 1 489 ? -15.727 -15.5 16.156 1 95.56 489 ILE A O 1
ATOM 3875 N N . ASP A 1 490 ? -16.641 -14.805 14.242 1 97.12 490 ASP A N 1
ATOM 3876 C CA . ASP A 1 490 ? -17.484 -15.984 14.094 1 97.12 490 ASP A CA 1
ATOM 3877 C C . ASP A 1 490 ? -16.641 -17.25 13.992 1 97.12 490 ASP A C 1
ATOM 3879 O O . ASP A 1 490 ? -16.938 -18.266 14.641 1 97.12 490 ASP A O 1
ATOM 3883 N N . VAL A 1 491 ? -15.539 -17.188 13.227 1 97.5 491 VAL A N 1
ATOM 3884 C CA . VAL A 1 491 ? -14.648 -18.328 13.047 1 97.5 491 VAL A CA 1
ATOM 3885 C C . VAL A 1 491 ? -13.938 -18.641 14.367 1 97.5 491 VAL A C 1
ATOM 3887 O O . VAL A 1 491 ? -13.836 -19.797 14.766 1 97.5 491 VAL A O 1
ATOM 3890 N N . ILE A 1 492 ? -13.453 -17.656 15.039 1 96.12 492 ILE A N 1
ATOM 3891 C CA . ILE A 1 492 ? -12.742 -17.812 16.297 1 96.12 492 ILE A CA 1
ATOM 3892 C C . ILE A 1 492 ? -13.68 -18.391 17.359 1 96.12 492 ILE A C 1
ATOM 3894 O O . ILE A 1 492 ? -13.305 -19.281 18.109 1 96.12 492 ILE A O 1
ATOM 3898 N N . ALA A 1 493 ? -14.867 -17.859 17.406 1 96.5 493 ALA A N 1
ATOM 3899 C CA . ALA A 1 493 ? -15.875 -18.375 18.328 1 96.5 493 ALA A CA 1
ATOM 3900 C C . ALA A 1 493 ? -16.156 -19.844 18.078 1 96.5 493 ALA A C 1
ATOM 3902 O O . ALA A 1 493 ? -16.281 -20.641 19.016 1 96.5 493 ALA A O 1
ATOM 3903 N N . PHE A 1 494 ? -16.312 -20.234 16.859 1 97.38 494 PHE A N 1
ATOM 3904 C CA . PHE A 1 494 ? -16.531 -21.625 16.484 1 97.38 494 PHE A CA 1
ATOM 3905 C C . PHE A 1 494 ? -15.375 -22.5 16.969 1 97.38 494 PHE A C 1
ATOM 3907 O O . PHE A 1 494 ? -15.594 -23.531 17.594 1 97.38 494 PHE A O 1
ATOM 3914 N N . LEU A 1 495 ? -14.141 -22.047 16.656 1 96.62 495 LEU A N 1
ATOM 3915 C CA . LEU A 1 495 ? -12.953 -22.797 17.062 1 96.62 495 LEU A CA 1
ATOM 3916 C C . LEU A 1 495 ? -12.867 -22.891 18.594 1 96.62 495 LEU A C 1
ATOM 3918 O O . LEU A 1 495 ? -12.477 -23.938 19.125 1 96.62 495 LEU A O 1
ATOM 3922 N N . ALA A 1 496 ? -13.18 -21.797 19.266 1 96.06 496 ALA A N 1
ATOM 3923 C CA . ALA A 1 496 ? -13.188 -21.812 20.734 1 96.06 496 ALA A CA 1
ATOM 3924 C C . ALA A 1 496 ? -14.195 -22.812 21.266 1 96.06 496 ALA A C 1
ATOM 3926 O O . ALA A 1 496 ? -13.914 -23.531 22.234 1 96.06 496 ALA A O 1
ATOM 3927 N N . THR A 1 497 ? -15.344 -22.828 20.688 1 97.06 497 THR A N 1
ATOM 3928 C CA . THR A 1 497 ? -16.375 -23.781 21.094 1 97.06 497 THR A CA 1
ATOM 3929 C C . THR A 1 497 ? -15.906 -25.219 20.891 1 97.06 497 THR A C 1
ATOM 3931 O O . THR A 1 497 ? -16.094 -26.062 21.766 1 97.06 497 THR A O 1
ATOM 3934 N N . VAL A 1 498 ? -15.328 -25.453 19.75 1 96.62 498 VAL A N 1
ATOM 3935 C CA . VAL A 1 498 ? -14.805 -26.781 19.453 1 96.62 498 VAL A CA 1
ATOM 3936 C C . VAL A 1 498 ? -13.742 -27.156 20.484 1 96.62 498 VAL A C 1
ATOM 3938 O O . VAL A 1 498 ? -13.734 -28.281 21 1 96.62 498 VAL A O 1
ATOM 3941 N N . ALA A 1 499 ? -12.875 -26.219 20.766 1 96.25 499 ALA A N 1
ATOM 3942 C CA . ALA A 1 499 ? -11.82 -26.469 21.75 1 96.25 499 ALA A CA 1
ATOM 3943 C C . ALA A 1 499 ? -12.406 -26.766 23.125 1 96.25 499 ALA A C 1
ATOM 3945 O O . ALA A 1 499 ? -11.945 -27.688 23.812 1 96.25 499 ALA A O 1
ATOM 3946 N N . ILE A 1 500 ? -13.383 -26.031 23.5 1 96.81 500 ILE A N 1
ATOM 3947 C CA . ILE A 1 500 ? -14.031 -26.219 24.797 1 96.81 500 ILE A CA 1
ATOM 3948 C C . ILE A 1 500 ? -14.688 -27.594 24.844 1 96.81 500 ILE A C 1
ATOM 3950 O O . ILE A 1 500 ? -14.578 -28.297 25.859 1 96.81 500 ILE A O 1
ATOM 3954 N N . VAL A 1 501 ? -15.336 -28 23.812 1 96.88 501 VAL A N 1
ATOM 3955 C CA . VAL A 1 501 ? -15.992 -29.297 23.75 1 96.88 501 VAL A CA 1
ATOM 3956 C C . VAL A 1 501 ? -14.953 -30.422 23.859 1 96.88 501 VAL A C 1
ATOM 3958 O O . VAL A 1 501 ? -15.156 -31.391 24.594 1 96.88 501 VAL A O 1
ATOM 3961 N N . ILE A 1 502 ? -13.852 -30.234 23.203 1 96.81 502 ILE A N 1
ATOM 3962 C CA . ILE A 1 502 ? -12.781 -31.234 23.266 1 96.81 502 ILE A CA 1
ATOM 3963 C C . ILE A 1 502 ? -12.234 -31.312 24.688 1 96.81 502 ILE A C 1
ATOM 3965 O O . ILE A 1 502 ? -12.008 -32.406 25.203 1 96.81 502 ILE A O 1
ATOM 3969 N N . ILE A 1 503 ? -12.07 -30.188 25.281 1 96.81 503 ILE A N 1
ATOM 3970 C CA . ILE A 1 503 ? -11.531 -30.141 26.625 1 96.81 503 ILE A CA 1
ATOM 3971 C C . ILE A 1 503 ? -12.516 -30.797 27.594 1 96.81 503 ILE A C 1
ATOM 3973 O O . ILE A 1 503 ? -12.109 -31.594 28.453 1 96.81 503 ILE A O 1
ATOM 3977 N N . VAL A 1 504 ? -13.75 -30.547 27.438 1 96.81 504 VAL A N 1
ATOM 3978 C CA . VAL A 1 504 ? -14.781 -31.094 28.312 1 96.81 504 VAL A CA 1
ATOM 3979 C C . VAL A 1 504 ? -14.859 -32.625 28.125 1 96.81 504 VAL A C 1
ATOM 3981 O O . VAL A 1 504 ? -14.938 -33.375 29.109 1 96.81 504 VAL A O 1
ATOM 3984 N N . ILE A 1 505 ? -14.828 -33.031 26.906 1 97.06 505 ILE A N 1
ATOM 3985 C CA . ILE A 1 505 ? -14.891 -34.469 26.609 1 97.06 505 ILE A CA 1
ATOM 3986 C C . ILE A 1 505 ? -13.664 -35.156 27.172 1 97.06 505 ILE A C 1
ATOM 3988 O O . ILE A 1 505 ? -13.773 -36.219 27.781 1 97.06 505 ILE A O 1
ATOM 3992 N N . THR A 1 506 ? -12.523 -34.594 26.938 1 96.81 506 THR A N 1
ATOM 3993 C CA . THR A 1 506 ? -11.281 -35.156 27.453 1 96.81 506 THR A CA 1
ATOM 3994 C C . THR A 1 506 ? -11.312 -35.219 28.984 1 96.81 506 THR A C 1
ATOM 3996 O O . THR A 1 506 ? -10.898 -36.219 29.578 1 96.81 506 THR A O 1
ATOM 3999 N N . ALA A 1 507 ? -11.828 -34.219 29.578 1 96.69 507 ALA A N 1
ATOM 4000 C CA . ALA A 1 507 ? -11.945 -34.156 31.031 1 96.69 507 ALA A CA 1
ATOM 4001 C C . ALA A 1 507 ? -12.898 -35.25 31.531 1 96.69 507 ALA A C 1
ATOM 4003 O O . ALA A 1 507 ? -12.633 -35.906 32.531 1 96.69 507 ALA A O 1
ATOM 4004 N N . LYS A 1 508 ? -13.953 -35.469 30.906 1 96.38 508 LYS A N 1
ATOM 4005 C CA . LYS A 1 508 ? -14.922 -36.469 31.266 1 96.38 508 LYS A CA 1
ATOM 4006 C C . LYS A 1 508 ? -14.344 -37.875 31.109 1 96.38 508 LYS A C 1
ATOM 4008 O O . LYS A 1 508 ? -14.594 -38.75 31.938 1 96.38 508 LYS A O 1
ATOM 4013 N N . ILE A 1 509 ? -13.625 -38.031 30.062 1 96.88 509 ILE A N 1
ATOM 4014 C CA . ILE A 1 509 ? -12.984 -39.312 29.812 1 96.88 509 ILE A CA 1
ATOM 4015 C C . ILE A 1 509 ? -11.945 -39.594 30.891 1 96.88 509 ILE A C 1
ATOM 4017 O O . ILE A 1 509 ? -11.867 -40.719 31.422 1 96.88 509 ILE A O 1
ATOM 4021 N N . LEU A 1 510 ? -11.188 -38.625 31.203 1 96.38 510 LEU A N 1
ATOM 4022 C CA . LEU A 1 510 ? -10.172 -38.75 32.25 1 96.38 510 LEU A CA 1
ATOM 4023 C C . LEU A 1 510 ? -10.812 -39.062 33.594 1 96.38 510 LEU A C 1
ATOM 4025 O O . LEU A 1 510 ? -10.281 -39.844 34.375 1 96.38 510 LEU A O 1
ATOM 4029 N N . LYS A 1 511 ? -11.914 -38.406 33.812 1 95.88 511 LYS A N 1
ATOM 4030 C CA . LYS A 1 511 ? -12.648 -38.656 35.031 1 95.88 511 LYS A CA 1
ATOM 4031 C C . LYS A 1 511 ? -13.188 -40.062 35.094 1 95.88 511 LYS A C 1
ATOM 4033 O O . LYS A 1 511 ? -13.148 -40.719 36.125 1 95.88 511 LYS A O 1
ATOM 4038 N N . LEU A 1 512 ? -13.656 -40.594 34.031 1 95.38 512 LEU A N 1
ATOM 4039 C CA . LEU A 1 512 ? -14.164 -41.938 33.938 1 95.38 512 LEU A CA 1
ATOM 4040 C C . LEU A 1 512 ? -13.039 -42.969 34.156 1 95.38 512 LEU A C 1
ATOM 4042 O O . LEU A 1 512 ? -13.227 -43.969 34.844 1 95.38 512 LEU A O 1
ATOM 4046 N N . ILE A 1 513 ? -11.93 -42.688 33.531 1 95.19 513 ILE A N 1
ATOM 4047 C CA . ILE A 1 513 ? -10.773 -43.562 33.656 1 95.19 513 ILE A CA 1
ATOM 4048 C C . ILE A 1 513 ? -10.305 -43.594 35.125 1 95.19 513 ILE A C 1
ATOM 4050 O O . ILE A 1 513 ? -9.992 -44.625 35.656 1 95.19 513 ILE A O 1
ATOM 4054 N N . ALA A 1 514 ? -10.32 -42.375 35.719 1 94.69 514 ALA A N 1
ATOM 4055 C CA . ALA A 1 514 ? -9.922 -42.281 37.125 1 94.69 514 ALA A CA 1
ATOM 4056 C C . ALA A 1 514 ? -10.875 -43.062 38 1 94.69 514 ALA A C 1
ATOM 4058 O O . ALA A 1 514 ? -10.438 -43.719 38.938 1 94.69 514 ALA A O 1
ATOM 4059 N N . ARG A 1 515 ? -12.117 -43.031 37.781 1 93.94 515 ARG A N 1
ATOM 4060 C CA . ARG A 1 515 ? -13.117 -43.781 38.531 1 93.94 515 ARG A CA 1
ATOM 4061 C C . ARG A 1 515 ? -12.938 -45.281 38.375 1 93.94 515 ARG A C 1
ATOM 4063 O O . ARG A 1 515 ? -13.086 -46.031 39.344 1 93.94 515 ARG A O 1
ATOM 4070 N N . LEU A 1 516 ? -12.547 -45.656 37.188 1 93.25 516 LEU A N 1
ATOM 4071 C CA . LEU A 1 516 ? -12.344 -47.094 36.906 1 93.25 516 LEU A CA 1
ATOM 4072 C C . LEU A 1 516 ? -11.094 -47.594 37.625 1 93.25 516 LEU A C 1
ATOM 4074 O O . LEU A 1 516 ? -11.086 -48.719 38.125 1 93.25 516 LEU A O 1
ATOM 4078 N N . ILE A 1 517 ? -10.094 -46.75 37.656 1 92.81 517 ILE A N 1
ATOM 4079 C CA . ILE A 1 517 ? -8.852 -47.125 38.312 1 92.81 517 ILE A CA 1
ATOM 4080 C C . ILE A 1 517 ? -9.062 -47.219 39.844 1 92.81 517 ILE A C 1
ATOM 4082 O O . ILE A 1 517 ? -8.617 -48.156 40.469 1 92.81 517 ILE A O 1
ATOM 4086 N N . ILE A 1 518 ? -9.844 -46.25 40.344 1 91.94 518 ILE A N 1
ATOM 4087 C CA . ILE A 1 518 ? -10.125 -46.25 41.781 1 91.94 518 ILE A CA 1
ATOM 4088 C C . ILE A 1 518 ? -10.977 -47.438 42.156 1 91.94 518 ILE A C 1
ATOM 4090 O O . ILE A 1 518 ? -10.727 -48.094 43.188 1 91.94 518 ILE A O 1
ATOM 4094 N N . ARG A 1 519 ? -11.875 -47.844 41.375 1 90.94 519 ARG A N 1
ATOM 4095 C CA . ARG A 1 519 ? -12.734 -49 41.625 1 90.94 519 ARG A CA 1
ATOM 4096 C C . ARG A 1 519 ? -11.938 -50.281 41.562 1 90.94 519 ARG A C 1
ATOM 4098 O O . ARG A 1 519 ? -12.172 -51.188 42.375 1 90.94 519 ARG A O 1
ATOM 4105 N N . LYS A 1 520 ? -10.984 -50.344 40.719 1 90.19 520 LYS A N 1
ATOM 4106 C CA . LYS A 1 520 ? -10.156 -51.531 40.594 1 90.19 520 LYS A CA 1
ATOM 4107 C C . LYS A 1 520 ? -9.227 -51.688 41.812 1 90.19 520 LYS A C 1
ATOM 4109 O O . LYS A 1 520 ? -9.016 -52.781 42.312 1 90.19 520 LYS A O 1
ATOM 4114 N N . PHE A 1 521 ? -8.789 -50.531 42.312 1 88 521 PHE A N 1
ATOM 4115 C CA . PHE A 1 521 ? -7.902 -50.562 43.469 1 88 521 PHE A CA 1
ATOM 4116 C C . PHE A 1 521 ? -8.68 -50.875 44.719 1 88 521 PHE A C 1
ATOM 4118 O O . PHE A 1 521 ? -8.18 -51.594 45.594 1 88 521 PHE A O 1
ATOM 4125 N N . ILE A 1 522 ? -9.836 -50.438 44.844 1 84.19 522 ILE A N 1
ATOM 4126 C CA . ILE A 1 522 ? -10.664 -50.719 46 1 84.19 522 ILE A CA 1
ATOM 4127 C C . ILE A 1 522 ? -11.086 -52.188 45.969 1 84.19 522 ILE A C 1
ATOM 4129 O O . ILE A 1 522 ? -11.078 -52.875 47.031 1 84.19 522 ILE A O 1
ATOM 4133 N N . ARG A 1 523 ? -11.328 -52.688 44.938 1 80.12 523 ARG A N 1
ATOM 4134 C CA . ARG A 1 523 ? -11.711 -54.094 44.812 1 80.12 523 ARG A CA 1
ATOM 4135 C C . ARG A 1 523 ? -10.539 -55.031 45.094 1 80.12 523 ARG A C 1
ATOM 4137 O O . ARG A 1 523 ? -10.711 -56.094 45.719 1 80.12 523 ARG A O 1
ATOM 4144 N N . LYS A 1 524 ? -9.43 -54.688 44.812 1 80.56 524 LYS A N 1
ATOM 4145 C CA . LYS A 1 524 ? -8.242 -55.469 45.094 1 80.56 524 LYS A CA 1
ATOM 4146 C C . LYS A 1 524 ? -7.93 -55.469 46.594 1 80.56 524 LYS A C 1
ATOM 4148 O O . LYS A 1 524 ? -7.523 -56.5 47.156 1 80.56 524 LYS A O 1
ATOM 4153 N N . ASP A 1 525 ? -8.133 -54.375 47.188 1 77.19 525 ASP A N 1
ATOM 4154 C CA . ASP A 1 525 ? -7.906 -54.312 48.625 1 77.19 525 ASP A CA 1
ATOM 4155 C C . ASP A 1 525 ? -8.953 -55.125 49.406 1 77.19 525 ASP A C 1
ATOM 4157 O O . ASP A 1 525 ? -8.641 -55.719 50.406 1 77.19 525 ASP A O 1
ATOM 4161 N N . ALA A 1 526 ? -9.984 -55.156 48.875 1 69.31 526 ALA A N 1
ATOM 4162 C CA . ALA A 1 526 ? -11.023 -55.938 49.531 1 69.31 526 ALA A CA 1
ATOM 4163 C C . ALA A 1 526 ? -10.781 -57.438 49.344 1 69.31 526 ALA A C 1
ATOM 4165 O O . ALA A 1 526 ? -11.023 -58.25 50.219 1 69.31 526 ALA A O 1
ATOM 4166 N N . LYS A 1 527 ? -10.344 -57.844 48.344 1 69.62 527 LYS A N 1
ATOM 4167 C CA . LYS A 1 527 ? -10 -59.219 48.094 1 69.62 527 LYS A CA 1
ATOM 4168 C C . LYS A 1 527 ? -8.773 -59.656 48.906 1 69.62 527 LYS A C 1
ATOM 4170 O O . LYS A 1 527 ? -8.688 -60.781 49.375 1 69.62 527 LYS A O 1
ATOM 4175 N N . LYS A 1 528 ? -7.91 -58.812 49.156 1 67.38 528 LYS A N 1
ATOM 4176 C CA . LYS A 1 528 ? -6.762 -59.125 50 1 67.38 528 LYS A CA 1
ATOM 4177 C C . LYS A 1 528 ? -7.172 -59.25 51.469 1 67.38 528 LYS A C 1
ATOM 4179 O O . LYS A 1 528 ? -6.617 -60.094 52.188 1 67.38 528 LYS A O 1
ATOM 4184 N N . LYS A 1 529 ? -8.078 -58.531 51.719 1 62.72 529 LYS A N 1
ATOM 4185 C CA . LYS A 1 529 ? -8.484 -58.594 53.125 1 62.72 529 LYS A CA 1
ATOM 4186 C C . LYS A 1 529 ? -9.344 -59.812 53.406 1 62.72 529 LYS A C 1
ATOM 4188 O O . LYS A 1 529 ? -9.57 -60.188 54.562 1 62.72 529 LYS A O 1
ATOM 4193 N N . SER A 1 530 ? -9.93 -60.312 52.5 1 70 530 SER A N 1
ATOM 4194 C CA . SER A 1 530 ? -10.734 -61.5 52.656 1 70 530 SER A CA 1
ATOM 4195 C C . SER A 1 530 ? -9.875 -62.75 52.531 1 70 530 SER A C 1
ATOM 4197 O O . SER A 1 530 ? -10.336 -63.875 52.812 1 70 530 SER A O 1
ATOM 4199 N N . GLU A 1 531 ? -8.68 -62.781 52.25 1 53.56 531 GLU A N 1
ATOM 4200 C CA . GLU A 1 531 ? -7.766 -63.906 52.344 1 53.56 531 GLU A CA 1
ATOM 4201 C C . GLU A 1 531 ? -6.902 -63.812 53.594 1 53.56 531 GLU A C 1
ATOM 4203 O O . GLU A 1 531 ? -6.227 -62.812 53.812 1 53.56 531 GLU A O 1
ATOM 4208 N N . MET B 1 1 ? 30.938 35.75 -46.719 1 26.59 1 MET B N 1
ATOM 4209 C CA . MET B 1 1 ? 29.844 35.531 -45.75 1 26.59 1 MET B CA 1
ATOM 4210 C C . MET B 1 1 ? 29.938 34.125 -45.156 1 26.59 1 MET B C 1
ATOM 4212 O O . MET B 1 1 ? 29.625 33.125 -45.812 1 26.59 1 MET B O 1
ATOM 4216 N N . ARG B 1 2 ? 30.969 33.875 -44.25 1 30.11 2 ARG B N 1
ATOM 4217 C CA . ARG B 1 2 ? 31.484 32.688 -43.562 1 30.11 2 ARG B CA 1
ATOM 4218 C C . ARG B 1 2 ? 30.453 32.156 -42.562 1 30.11 2 ARG B C 1
ATOM 4220 O O . ARG B 1 2 ? 30.047 32.844 -41.625 1 30.11 2 ARG B O 1
ATOM 4227 N N . VAL B 1 3 ? 29.453 31.297 -43.031 1 34.19 3 VAL B N 1
ATOM 4228 C CA . VAL B 1 3 ? 28.391 30.641 -42.281 1 34.19 3 VAL B CA 1
ATOM 4229 C C . VAL B 1 3 ? 28.984 29.891 -41.062 1 34.19 3 VAL B C 1
ATOM 4231 O O . VAL B 1 3 ? 29.781 28.953 -41.25 1 34.19 3 VAL B O 1
ATOM 4234 N N . SER B 1 4 ? 29.359 30.594 -40 1 35.97 4 SER B N 1
ATOM 4235 C CA . SER B 1 4 ? 29.766 29.984 -38.75 1 35.97 4 SER B CA 1
ATOM 4236 C C . SER B 1 4 ? 28.719 29 -38.25 1 35.97 4 SER B C 1
ATOM 4238 O O . SER B 1 4 ? 27.562 29.375 -38 1 35.97 4 SER B O 1
ATOM 4240 N N . GLY B 1 5 ? 28.703 27.766 -38.781 1 34.94 5 GLY B N 1
ATOM 4241 C CA . GLY B 1 5 ? 27.906 26.656 -38.281 1 34.94 5 GLY B CA 1
ATOM 4242 C C . GLY B 1 5 ? 27.953 26.5 -36.75 1 34.94 5 GLY B C 1
ATOM 4243 O O . GLY B 1 5 ? 29.031 26.328 -36.188 1 34.94 5 GLY B O 1
ATOM 4244 N N . LEU B 1 6 ? 27.125 27.234 -36.031 1 35.91 6 LEU B N 1
ATOM 4245 C CA . LEU B 1 6 ? 26.922 27.062 -34.594 1 35.91 6 LEU B CA 1
ATOM 4246 C C . LEU B 1 6 ? 26.672 25.594 -34.25 1 35.91 6 LEU B C 1
ATOM 4248 O O . LEU B 1 6 ? 25.656 25.016 -34.656 1 35.91 6 LEU B O 1
ATOM 4252 N N . LEU B 1 7 ? 27.703 24.812 -34.094 1 36.28 7 LEU B N 1
ATOM 4253 C CA . LEU B 1 7 ? 27.641 23.5 -33.469 1 36.28 7 LEU B CA 1
ATOM 4254 C C . LEU B 1 7 ? 26.922 23.562 -32.094 1 36.28 7 LEU B C 1
ATOM 4256 O O . LEU B 1 7 ? 27.422 24.188 -31.172 1 36.28 7 LEU B O 1
ATOM 4260 N N . CYS B 1 8 ? 25.609 23.625 -32.062 1 34.34 8 CYS B N 1
ATOM 4261 C CA . CYS B 1 8 ? 24.891 23.375 -30.828 1 34.34 8 CYS B CA 1
ATOM 4262 C C . CYS B 1 8 ? 25.375 22.094 -30.172 1 34.34 8 CYS B C 1
ATOM 4264 O O . CYS B 1 8 ? 25.125 21 -30.656 1 34.34 8 CYS B O 1
ATOM 4266 N N . LEU B 1 9 ? 26.422 22.156 -29.469 1 34.72 9 LEU B N 1
ATOM 4267 C CA . LEU B 1 9 ? 26.766 21.094 -28.531 1 34.72 9 LEU B CA 1
ATOM 4268 C C . LEU B 1 9 ? 25.578 20.75 -27.641 1 34.72 9 LEU B C 1
ATOM 4270 O O . LEU B 1 9 ? 25.156 21.562 -26.812 1 34.72 9 LEU B O 1
ATOM 4274 N N . ILE B 1 10 ? 24.625 20.016 -28.062 1 37.47 10 ILE B N 1
ATOM 4275 C CA . ILE B 1 10 ? 23.688 19.344 -27.172 1 37.47 10 ILE B CA 1
ATOM 4276 C C . ILE B 1 10 ? 24.453 18.688 -26.016 1 37.47 10 ILE B C 1
ATOM 4278 O O . ILE B 1 10 ? 25.25 17.781 -26.219 1 37.47 10 ILE B O 1
ATOM 4282 N N . SER B 1 11 ? 24.766 19.422 -25.031 1 35.59 11 SER B N 1
ATOM 4283 C CA . SER B 1 11 ? 25.172 18.812 -23.766 1 35.59 11 SER B CA 1
ATOM 4284 C C . SER B 1 11 ? 24.219 17.688 -23.359 1 35.59 11 SER B C 1
ATOM 4286 O O . SER B 1 11 ? 23.078 17.953 -22.953 1 35.59 11 SER B O 1
ATOM 4288 N N . LEU B 1 12 ? 24.188 16.641 -24.047 1 37.81 12 LEU B N 1
ATOM 4289 C CA . LEU B 1 12 ? 23.672 15.438 -23.406 1 37.81 12 LEU B CA 1
ATOM 4290 C C . LEU B 1 12 ? 24.172 15.328 -21.969 1 37.81 12 LEU B C 1
ATOM 4292 O O . LEU B 1 12 ? 25.344 15.023 -21.734 1 37.81 12 LEU B O 1
ATOM 4296 N N . GLY B 1 13 ? 23.766 16.188 -21.125 1 37.31 13 GLY B N 1
ATOM 4297 C CA . GLY B 1 13 ? 23.984 15.797 -19.75 1 37.31 13 GLY B CA 1
ATOM 4298 C C . GLY B 1 13 ? 23.922 14.297 -19.531 1 37.31 13 GLY B C 1
ATOM 4299 O O . GLY B 1 13 ? 22.859 13.688 -19.703 1 37.31 13 GLY B O 1
ATOM 4300 N N . VAL B 1 14 ? 24.906 13.602 -19.875 1 40.78 14 VAL B N 1
ATOM 4301 C CA . VAL B 1 14 ? 25.141 12.234 -19.422 1 40.78 14 VAL B CA 1
ATOM 4302 C C . VAL B 1 14 ? 24.734 12.094 -17.953 1 40.78 14 VAL B C 1
ATOM 4304 O O . VAL B 1 14 ? 25.359 12.695 -17.078 1 40.78 14 VAL B O 1
ATOM 4307 N N . VAL B 1 15 ? 23.484 12.102 -17.594 1 46.19 15 VAL B N 1
ATOM 4308 C CA . VAL B 1 15 ? 23.141 11.578 -16.266 1 46.19 15 VAL B CA 1
ATOM 4309 C C . VAL B 1 15 ? 24.016 10.367 -15.953 1 46.19 15 VAL B C 1
ATOM 4311 O O . VAL B 1 15 ? 23.906 9.328 -16.609 1 46.19 15 VAL B O 1
ATOM 4314 N N . SER B 1 16 ? 25.25 10.5 -15.719 1 49.41 16 SER B N 1
ATOM 4315 C CA . SER B 1 16 ? 26.125 9.438 -15.25 1 49.41 16 SER B CA 1
ATOM 4316 C C . SER B 1 16 ? 25.391 8.5 -14.289 1 49.41 16 SER B C 1
ATOM 4318 O O . SER B 1 16 ? 25.141 8.859 -13.141 1 49.41 16 SER B O 1
ATOM 4320 N N . SER B 1 17 ? 24.469 7.77 -14.719 1 65.62 17 SER B N 1
ATOM 4321 C CA . SER B 1 17 ? 23.891 6.707 -13.898 1 65.62 17 SER B CA 1
ATOM 4322 C C . SER B 1 17 ? 24.969 5.82 -13.297 1 65.62 17 SER B C 1
ATOM 4324 O O . SER B 1 17 ? 25.891 5.387 -14.008 1 65.62 17 SER B O 1
ATOM 4326 N N . ASN B 1 18 ? 25.25 5.898 -11.938 1 85.06 18 ASN B N 1
ATOM 4327 C CA . ASN B 1 18 ? 26.156 5.031 -11.211 1 85.06 18 ASN B CA 1
ATOM 4328 C C . ASN B 1 18 ? 25.953 3.562 -11.562 1 85.06 18 ASN B C 1
ATOM 4330 O O . ASN B 1 18 ? 24.812 3.104 -11.664 1 85.06 18 ASN B O 1
ATOM 4334 N N . VAL B 1 19 ? 26.984 2.951 -12.125 1 95.62 19 VAL B N 1
ATOM 4335 C CA . VAL B 1 19 ? 26.953 1.513 -12.367 1 95.62 19 VAL B CA 1
ATOM 4336 C C . VAL B 1 19 ? 27.094 0.76 -11.047 1 95.62 19 VAL B C 1
ATOM 4338 O O . VAL B 1 19 ? 28.062 0.947 -10.32 1 95.62 19 VAL B O 1
ATOM 4341 N N . TYR B 1 20 ? 26.109 -0.049 -10.727 1 98 20 TYR B N 1
ATOM 4342 C CA . TYR B 1 20 ? 26.125 -0.794 -9.469 1 98 20 TYR B CA 1
ATOM 4343 C C . TYR B 1 20 ? 26.422 -2.268 -9.711 1 98 20 TYR B C 1
ATOM 4345 O O . TYR B 1 20 ? 26.031 -2.828 -10.742 1 98 20 TYR B O 1
ATOM 4353 N N . LYS B 1 21 ? 27.188 -2.893 -8.805 1 98.25 21 LYS B N 1
ATOM 4354 C CA . LYS B 1 21 ? 27.375 -4.34 -8.766 1 98.25 21 LYS B CA 1
ATOM 4355 C C . LYS B 1 21 ? 26.266 -5.016 -7.973 1 98.25 21 LYS B C 1
ATOM 4357 O O . LYS B 1 21 ? 26.141 -4.812 -6.766 1 98.25 21 LYS B O 1
ATOM 4362 N N . ILE B 1 22 ? 25.516 -5.902 -8.664 1 98.56 22 ILE B N 1
ATOM 4363 C CA . ILE B 1 22 ? 24.312 -6.445 -8.055 1 98.56 22 ILE B CA 1
ATOM 4364 C C . ILE B 1 22 ? 24.391 -7.969 -8.031 1 98.56 22 ILE B C 1
ATOM 4366 O O . ILE B 1 22 ? 24.672 -8.594 -9.055 1 98.56 22 ILE B O 1
ATOM 4370 N N . ALA B 1 23 ? 24.125 -8.57 -6.887 1 98.19 23 ALA B N 1
ATOM 4371 C CA . ALA B 1 23 ? 24.109 -10.023 -6.738 1 98.19 23 ALA B CA 1
ATOM 4372 C C . ALA B 1 23 ? 22.672 -10.547 -6.629 1 98.19 23 ALA B C 1
ATOM 4374 O O . ALA B 1 23 ? 21.828 -9.922 -5.992 1 98.19 23 ALA B O 1
ATOM 4375 N N . PHE B 1 24 ? 22.422 -11.656 -7.27 1 97 24 PHE B N 1
ATOM 4376 C CA . PHE B 1 24 ? 21.156 -12.383 -7.129 1 97 24 PHE B CA 1
ATOM 4377 C C . PHE B 1 24 ? 21.391 -13.742 -6.48 1 97 24 PHE B C 1
ATOM 4379 O O . PHE B 1 24 ? 22.062 -14.602 -7.059 1 97 24 PHE B O 1
ATOM 4386 N N . PHE B 1 25 ? 20.828 -13.961 -5.273 1 95.19 25 PHE B N 1
ATOM 4387 C CA . PHE B 1 25 ? 20.828 -15.289 -4.68 1 95.19 25 PHE B CA 1
ATOM 4388 C C . PHE B 1 25 ? 19.578 -16.062 -5.078 1 95.19 25 PHE B C 1
ATOM 4390 O O . PHE B 1 25 ? 18.453 -15.625 -4.793 1 95.19 25 PHE B O 1
ATOM 4397 N N . VAL B 1 26 ? 19.703 -17.219 -5.73 1 90.06 26 VAL B N 1
ATOM 4398 C CA . VAL B 1 26 ? 18.547 -17.922 -6.258 1 90.06 26 VAL B CA 1
ATOM 4399 C C . VAL B 1 26 ? 18.734 -19.422 -6.102 1 90.06 26 VAL B C 1
ATOM 4401 O O . VAL B 1 26 ? 19.844 -19.938 -6.25 1 90.06 26 VAL B O 1
ATOM 4404 N N . PRO B 1 27 ? 17.625 -20.062 -5.641 1 83.12 27 PRO B N 1
ATOM 4405 C CA . PRO B 1 27 ? 17.688 -21.516 -5.75 1 83.12 27 PRO B CA 1
ATOM 4406 C C . PRO B 1 27 ? 17.672 -22.016 -7.195 1 83.12 27 PRO B C 1
ATOM 4408 O O . PRO B 1 27 ? 16.609 -22.109 -7.809 1 83.12 27 PRO B O 1
ATOM 4411 N N . SER B 1 28 ? 18.734 -22.438 -7.707 1 74.81 28 SER B N 1
ATOM 4412 C CA . SER B 1 28 ? 18.922 -22.625 -9.141 1 74.81 28 SER B CA 1
ATOM 4413 C C . SER B 1 28 ? 18.422 -24 -9.586 1 74.81 28 SER B C 1
ATOM 4415 O O . SER B 1 28 ? 18.484 -24.328 -10.773 1 74.81 28 SER B O 1
ATOM 4417 N N . TRP B 1 29 ? 17.812 -24.734 -8.633 1 72.5 29 TRP B N 1
ATOM 4418 C CA . TRP B 1 29 ? 17.328 -26.047 -9.023 1 72.5 29 TRP B CA 1
ATOM 4419 C C . TRP B 1 29 ? 15.852 -25.984 -9.398 1 72.5 29 TRP B C 1
ATOM 4421 O O . TRP B 1 29 ? 15.281 -26.969 -9.883 1 72.5 29 TRP B O 1
ATOM 4431 N N . ILE B 1 30 ? 15.273 -24.828 -9.234 1 74.62 30 ILE B N 1
ATOM 4432 C CA . ILE B 1 30 ? 13.875 -24.625 -9.602 1 74.62 30 ILE B CA 1
ATOM 4433 C C . ILE B 1 30 ? 13.797 -23.734 -10.844 1 74.62 30 ILE B C 1
ATOM 4435 O O . ILE B 1 30 ? 13.977 -22.531 -10.758 1 74.62 30 ILE B O 1
ATOM 4439 N N . PRO B 1 31 ? 13.492 -24.297 -11.945 1 74.94 31 PRO B N 1
ATOM 4440 C CA . PRO B 1 31 ? 13.586 -23.578 -13.211 1 74.94 31 PRO B CA 1
ATOM 4441 C C . PRO B 1 31 ? 12.703 -22.328 -13.25 1 74.94 31 PRO B C 1
ATOM 4443 O O . PRO B 1 31 ? 13.141 -21.281 -13.719 1 74.94 31 PRO B O 1
ATOM 4446 N N . SER B 1 32 ? 11.453 -22.422 -12.844 1 76.62 32 SER B N 1
ATOM 4447 C CA . SER B 1 32 ? 10.547 -21.281 -12.898 1 76.62 32 SER B CA 1
ATOM 4448 C C . SER B 1 32 ? 11.094 -20.094 -12.102 1 76.62 32 SER B C 1
ATOM 4450 O O . SER B 1 32 ? 10.938 -18.938 -12.508 1 76.62 32 SER B O 1
ATOM 4452 N N . GLN B 1 33 ? 11.812 -20.375 -11.016 1 82.44 33 GLN B N 1
ATOM 4453 C CA . GLN B 1 33 ? 12.406 -19.312 -10.195 1 82.44 33 GLN B CA 1
ATOM 4454 C C . GLN B 1 33 ? 13.594 -18.672 -10.906 1 82.44 33 GLN B C 1
ATOM 4456 O O . GLN B 1 33 ? 13.781 -17.453 -10.836 1 82.44 33 GLN B O 1
ATOM 4461 N N . LEU B 1 34 ? 14.32 -19.531 -11.523 1 82.06 34 LEU B N 1
ATOM 4462 C CA . LEU B 1 34 ? 15.484 -19.047 -12.242 1 82.06 34 LEU B CA 1
ATOM 4463 C C . LEU B 1 34 ? 15.062 -18.172 -13.422 1 82.06 34 LEU B C 1
ATOM 4465 O O . LEU B 1 34 ? 15.672 -17.125 -13.672 1 82.06 34 LEU B O 1
ATOM 4469 N N . ILE B 1 35 ? 14.047 -18.562 -14.117 1 81.44 35 ILE B N 1
ATOM 4470 C CA . ILE B 1 35 ? 13.555 -17.812 -15.266 1 81.44 35 ILE B CA 1
ATOM 4471 C C . ILE B 1 35 ? 13.148 -16.406 -14.82 1 81.44 35 ILE B C 1
ATOM 4473 O O . ILE B 1 35 ? 13.508 -15.414 -15.453 1 81.44 35 ILE B O 1
ATOM 4477 N N . TRP B 1 36 ? 12.43 -16.328 -13.75 1 87.25 36 TRP B N 1
ATOM 4478 C CA . TRP B 1 36 ? 11.992 -15.047 -13.219 1 87.25 36 TRP B CA 1
ATOM 4479 C C . TRP B 1 36 ? 13.195 -14.188 -12.82 1 87.25 36 TRP B C 1
ATOM 4481 O O . TRP B 1 36 ? 13.266 -13.008 -13.172 1 87.25 36 TRP B O 1
ATOM 4491 N N . THR B 1 37 ? 14.094 -14.789 -12.148 1 90.5 37 THR B N 1
ATOM 4492 C CA . THR B 1 37 ? 15.273 -14.07 -11.68 1 90.5 37 THR B CA 1
ATOM 4493 C C . THR B 1 37 ? 16.062 -13.523 -12.859 1 90.5 37 THR B C 1
ATOM 4495 O O . THR B 1 37 ? 16.547 -12.383 -12.82 1 90.5 37 THR B O 1
ATOM 4498 N N . VAL B 1 38 ? 16.156 -14.297 -13.852 1 89.12 38 VAL B N 1
ATOM 4499 C CA . VAL B 1 38 ? 16.906 -13.898 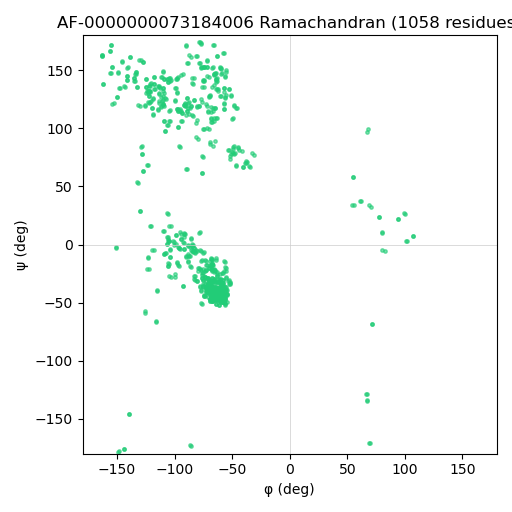-15.031 1 89.12 38 VAL B CA 1
ATOM 4500 C C . VAL B 1 38 ? 16.234 -12.703 -15.703 1 89.12 38 VAL B C 1
ATOM 4502 O O . VAL B 1 38 ? 16.906 -11.781 -16.172 1 89.12 38 VAL B O 1
ATOM 4505 N N . ARG B 1 39 ? 14.922 -12.719 -15.789 1 89.56 39 ARG B N 1
ATOM 4506 C CA . ARG B 1 39 ? 14.195 -11.594 -16.375 1 89.56 39 ARG B CA 1
ATOM 4507 C C . ARG B 1 39 ? 14.484 -10.305 -15.617 1 89.56 39 ARG B C 1
ATOM 4509 O O . ARG B 1 39 ? 14.688 -9.25 -16.234 1 89.56 39 ARG B O 1
ATOM 4516 N N . VAL B 1 40 ? 14.516 -10.383 -14.32 1 95.75 40 VAL B N 1
ATOM 4517 C CA . VAL B 1 40 ? 14.82 -9.227 -13.484 1 95.75 40 VAL B CA 1
ATOM 4518 C C . VAL B 1 40 ? 16.266 -8.773 -13.727 1 95.75 40 VAL B C 1
ATOM 4520 O O . VAL B 1 40 ? 16.516 -7.594 -13.945 1 95.75 40 VAL B O 1
ATOM 4523 N N . ALA B 1 41 ? 17.156 -9.734 -13.758 1 95.25 41 ALA B N 1
ATOM 4524 C CA . ALA B 1 41 ? 18.578 -9.477 -13.945 1 95.25 41 ALA B CA 1
ATOM 4525 C C . ALA B 1 41 ? 18.844 -8.844 -15.312 1 95.25 41 ALA B C 1
ATOM 4527 O O . ALA B 1 41 ? 19.656 -7.914 -15.422 1 95.25 41 ALA B O 1
ATOM 4528 N N . GLU B 1 42 ? 18.156 -9.312 -16.266 1 92.69 42 GLU B N 1
ATOM 4529 C CA . GLU B 1 42 ? 18.344 -8.797 -17.625 1 92.69 42 GLU B CA 1
ATOM 4530 C C . GLU B 1 42 ? 17.953 -7.328 -17.719 1 92.69 42 GLU B C 1
ATOM 4532 O O . GLU B 1 42 ? 18.656 -6.535 -18.359 1 92.69 42 GLU B O 1
ATOM 4537 N N . GLU B 1 43 ? 16.828 -6.992 -17.156 1 94.31 43 GLU B N 1
ATOM 4538 C CA . GLU B 1 43 ? 16.391 -5.602 -17.188 1 94.31 43 GLU B CA 1
ATOM 4539 C C . GLU B 1 43 ? 17.406 -4.68 -16.516 1 94.31 43 GLU B C 1
ATOM 4541 O O . GLU B 1 43 ? 17.641 -3.568 -16.984 1 94.31 43 GLU B O 1
ATOM 4546 N N . LEU B 1 44 ? 18 -5.109 -15.453 1 96.88 44 LEU B N 1
ATOM 4547 C CA . LEU B 1 44 ? 19 -4.309 -14.75 1 96.88 44 LEU B CA 1
ATOM 4548 C C . LEU B 1 44 ? 20.297 -4.242 -15.539 1 96.88 44 LEU B C 1
ATOM 4550 O O . LEU B 1 44 ? 20.969 -3.211 -15.531 1 96.88 44 LEU B O 1
ATOM 4554 N N . ALA B 1 45 ? 20.656 -5.352 -16.203 1 95.62 45 ALA B N 1
ATOM 4555 C CA . ALA B 1 45 ? 21.828 -5.352 -17.062 1 95.62 45 ALA B CA 1
ATOM 4556 C C . ALA B 1 45 ? 21.672 -4.367 -18.219 1 95.62 45 ALA B C 1
ATOM 4558 O O . ALA B 1 45 ? 22.594 -3.637 -18.562 1 95.62 45 ALA B O 1
ATOM 4559 N N . LYS B 1 46 ? 20.5 -4.363 -18.781 1 92.81 46 LYS B N 1
ATOM 4560 C CA . LYS B 1 46 ? 20.188 -3.422 -19.844 1 92.81 46 LYS B CA 1
ATOM 4561 C C . LYS B 1 46 ? 20.359 -1.979 -19.391 1 92.81 46 LYS B C 1
ATOM 4563 O O . LYS B 1 46 ? 20.734 -1.107 -20.172 1 92.81 46 LYS B O 1
ATOM 4568 N N . ALA B 1 47 ? 20.078 -1.77 -18.156 1 95.12 47 ALA B N 1
ATOM 4569 C CA . ALA B 1 47 ? 20.188 -0.428 -17.594 1 95.12 47 ALA B CA 1
ATOM 4570 C C . ALA B 1 47 ? 21.641 -0.074 -17.297 1 95.12 47 ALA B C 1
ATOM 4572 O O . ALA B 1 47 ? 21.922 1.03 -16.828 1 95.12 47 ALA B O 1
ATOM 4573 N N . GLY B 1 48 ? 22.562 -1.002 -17.469 1 95.19 48 GLY B N 1
ATOM 4574 C CA . GLY B 1 48 ? 23.984 -0.694 -17.391 1 95.19 48 GLY B CA 1
ATOM 4575 C C . GLY B 1 48 ? 24.625 -1.212 -16.125 1 95.19 48 GLY B C 1
ATOM 4576 O O . GLY B 1 48 ? 25.812 -0.962 -15.875 1 95.19 48 GLY B O 1
ATOM 4577 N N . HIS B 1 49 ? 23.938 -1.989 -15.32 1 97.5 49 HIS B N 1
ATOM 4578 C CA . HIS B 1 49 ? 24.5 -2.479 -14.07 1 97.5 49 HIS B CA 1
ATOM 4579 C C . HIS B 1 49 ? 25.234 -3.799 -14.266 1 97.5 49 HIS B C 1
ATOM 4581 O O . HIS B 1 49 ? 25.016 -4.484 -15.273 1 97.5 49 HIS B O 1
ATOM 4587 N N . LYS B 1 50 ? 26.172 -4.121 -13.406 1 97.5 50 LYS B N 1
ATOM 4588 C CA . LYS B 1 50 ? 26.891 -5.387 -13.422 1 97.5 50 LYS B CA 1
ATOM 4589 C C . LYS B 1 50 ? 26.188 -6.441 -12.578 1 97.5 50 LYS B C 1
ATOM 4591 O O . LYS B 1 50 ? 26.109 -6.301 -11.352 1 97.5 50 LYS B O 1
ATOM 4596 N N . ILE B 1 51 ? 25.812 -7.484 -13.25 1 97.75 51 ILE B N 1
ATOM 4597 C CA . ILE B 1 51 ? 24.938 -8.445 -12.586 1 97.75 51 ILE B CA 1
ATOM 4598 C C . ILE B 1 51 ? 25.688 -9.766 -12.391 1 97.75 51 ILE B C 1
ATOM 4600 O O . ILE B 1 51 ? 26.375 -10.227 -13.297 1 97.75 51 ILE B O 1
ATOM 4604 N N . THR B 1 52 ? 25.562 -10.344 -11.203 1 97 52 THR B N 1
ATOM 4605 C CA . THR B 1 52 ? 26.031 -11.703 -10.914 1 97 52 THR B CA 1
ATOM 4606 C C . THR B 1 52 ? 24.891 -12.539 -10.328 1 97 52 THR B C 1
ATOM 4608 O O . THR B 1 52 ? 24.344 -12.211 -9.273 1 97 52 THR B O 1
ATOM 4611 N N . ILE B 1 53 ? 24.531 -13.594 -11 1 94.81 53 ILE B N 1
ATOM 4612 C CA . ILE B 1 53 ? 23.562 -14.547 -10.469 1 94.81 53 ILE B CA 1
ATOM 4613 C C . ILE B 1 53 ? 24.297 -15.656 -9.711 1 94.81 53 ILE B C 1
ATOM 4615 O O . ILE B 1 53 ? 25.156 -16.344 -10.281 1 94.81 53 ILE B O 1
ATOM 4619 N N . ILE B 1 54 ? 23.984 -15.773 -8.477 1 94.12 54 ILE B N 1
ATOM 4620 C CA . ILE B 1 54 ? 24.578 -16.797 -7.621 1 94.12 54 ILE B CA 1
ATOM 4621 C C . ILE B 1 54 ? 23.562 -17.906 -7.359 1 94.12 54 ILE B C 1
ATOM 4623 O O . ILE B 1 54 ? 22.672 -17.766 -6.508 1 94.12 54 ILE B O 1
ATOM 4627 N N . GLY B 1 55 ? 23.781 -18.984 -8.078 1 89.81 55 GLY B N 1
ATOM 4628 C CA . GLY B 1 55 ? 22.906 -20.141 -7.938 1 89.81 55 GLY B CA 1
ATOM 4629 C C . GLY B 1 55 ? 23.359 -21.109 -6.871 1 89.81 55 GLY B C 1
ATOM 4630 O O . GLY B 1 55 ? 24.453 -21.672 -6.965 1 89.81 55 GLY B O 1
ATOM 4631 N N . ILE B 1 56 ? 22.562 -21.234 -5.84 1 86.19 56 ILE B N 1
ATOM 4632 C CA . ILE B 1 56 ? 22.781 -22.281 -4.855 1 86.19 56 ILE B CA 1
ATOM 4633 C C . ILE B 1 56 ? 22.141 -23.594 -5.328 1 86.19 56 ILE B C 1
ATOM 4635 O O . ILE B 1 56 ? 20.906 -23.688 -5.41 1 86.19 56 ILE B O 1
ATOM 4639 N N . ARG B 1 57 ? 22.969 -24.516 -5.66 1 82.56 57 ARG B N 1
ATOM 4640 C CA . ARG B 1 57 ? 22.484 -25.75 -6.266 1 82.56 57 ARG B CA 1
ATOM 4641 C C . ARG B 1 57 ? 22.344 -26.859 -5.219 1 82.56 57 ARG B C 1
ATOM 4643 O O . ARG B 1 57 ? 23.344 -27.516 -4.875 1 82.56 57 ARG B O 1
ATOM 4650 N N . GLU B 1 58 ? 21.156 -27.047 -4.828 1 77.88 58 GLU B N 1
ATOM 4651 C CA . GLU B 1 58 ? 20.891 -28.078 -3.834 1 77.88 58 GLU B CA 1
ATOM 4652 C C . GLU B 1 58 ? 20.688 -29.453 -4.492 1 77.88 58 GLU B C 1
ATOM 4654 O O . GLU B 1 58 ? 20.719 -30.484 -3.816 1 77.88 58 GLU B O 1
ATOM 4659 N N . ALA B 1 59 ? 20.422 -29.359 -5.75 1 76.25 59 ALA B N 1
ATOM 4660 C CA . ALA B 1 59 ? 20.297 -30.594 -6.527 1 76.25 59 ALA B CA 1
ATOM 4661 C C . ALA B 1 59 ? 21.062 -30.484 -7.844 1 76.25 59 ALA B C 1
ATOM 4663 O O . ALA B 1 59 ? 21.25 -29.391 -8.375 1 76.25 59 ALA B O 1
ATOM 4664 N N . GLU B 1 60 ? 21.562 -31.656 -8.195 1 69.5 60 GLU B N 1
ATOM 4665 C CA . GLU B 1 60 ? 22.234 -31.672 -9.492 1 69.5 60 GLU B CA 1
ATOM 4666 C C . GLU B 1 60 ? 21.25 -31.5 -10.641 1 69.5 60 GLU B C 1
ATOM 4668 O O . GLU B 1 60 ? 20.266 -32.219 -10.727 1 69.5 60 GLU B O 1
ATOM 4673 N N . SER B 1 61 ? 21.031 -30.25 -10.945 1 63.38 61 SER B N 1
ATOM 4674 C CA . SER B 1 61 ? 20.094 -30.016 -12.031 1 63.38 61 SER B CA 1
ATOM 4675 C C . SER B 1 61 ? 20.812 -29.734 -13.344 1 63.38 61 SER B C 1
ATOM 4677 O O . SER B 1 61 ? 21.906 -29.172 -13.344 1 63.38 61 SER B O 1
ATOM 4679 N N . THR B 1 62 ? 20.297 -30.422 -14.414 1 56.88 62 THR B N 1
ATOM 4680 C CA . THR B 1 62 ? 20.781 -30.156 -15.766 1 56.88 62 THR B CA 1
ATOM 4681 C C . THR B 1 62 ? 20.156 -28.891 -16.328 1 56.88 62 THR B C 1
ATOM 4683 O O . THR B 1 62 ? 20.234 -28.625 -17.531 1 56.88 62 THR B O 1
ATOM 4686 N N . ILE B 1 63 ? 19.5 -28.219 -15.406 1 59.22 63 ILE B N 1
ATOM 4687 C CA . ILE B 1 63 ? 18.844 -27.047 -15.977 1 59.22 63 ILE B CA 1
ATOM 4688 C C . ILE B 1 63 ? 19.906 -26.078 -16.516 1 59.22 63 ILE B C 1
ATOM 4690 O O . ILE B 1 63 ? 20.828 -25.688 -15.789 1 59.22 63 ILE B O 1
ATOM 4694 N N . LYS B 1 64 ? 19.984 -25.984 -17.875 1 56.94 64 LYS B N 1
ATOM 4695 C CA . LYS B 1 64 ? 20.875 -25.031 -18.516 1 56.94 64 LYS B CA 1
ATOM 4696 C C . LYS B 1 64 ? 20.375 -23.594 -18.312 1 56.94 64 LYS B C 1
ATOM 4698 O O . LYS B 1 64 ? 19.281 -23.25 -18.75 1 56.94 64 LYS B O 1
ATOM 4703 N N . THR B 1 65 ? 20.938 -22.891 -17.375 1 62.34 65 THR B N 1
ATOM 4704 C CA . THR B 1 65 ? 20.672 -21.469 -17.266 1 62.34 65 THR B CA 1
ATOM 4705 C C . THR B 1 65 ? 21.031 -20.75 -18.562 1 62.34 65 THR B C 1
ATOM 4707 O O . THR B 1 65 ? 22.094 -20.984 -19.125 1 62.34 65 THR B O 1
ATOM 4710 N N . PRO B 1 66 ? 19.969 -20.094 -19.141 1 62.53 66 PRO B N 1
ATOM 4711 C CA . PRO B 1 66 ? 20.344 -19.359 -20.344 1 62.53 66 PRO B CA 1
ATOM 4712 C C . PRO B 1 66 ? 21.594 -18.5 -20.141 1 62.53 66 PRO B C 1
ATOM 4714 O O . PRO B 1 66 ? 21.75 -17.859 -19.094 1 62.53 66 PRO B O 1
ATOM 4717 N N . VAL B 1 67 ? 22.562 -18.781 -20.891 1 66.44 67 VAL B N 1
ATOM 4718 C CA . VAL B 1 67 ? 23.766 -17.969 -20.844 1 66.44 67 VAL B CA 1
ATOM 4719 C C . VAL B 1 67 ? 23.469 -16.578 -21.406 1 66.44 67 VAL B C 1
ATOM 4721 O O . VAL B 1 67 ? 23.062 -16.438 -22.562 1 66.44 67 VAL B O 1
ATOM 4724 N N . ILE B 1 68 ? 23.438 -15.695 -20.5 1 73.19 68 ILE B N 1
ATOM 4725 C CA . ILE B 1 68 ? 23.297 -14.305 -20.906 1 73.19 68 ILE B CA 1
ATOM 4726 C C . ILE B 1 68 ? 24.641 -13.586 -20.797 1 73.19 68 ILE B C 1
ATOM 4728 O O . ILE B 1 68 ? 25.219 -13.516 -19.719 1 73.19 68 ILE B O 1
ATOM 4732 N N . GLU B 1 69 ? 25.203 -13.141 -21.875 1 75.12 69 GLU B N 1
ATOM 4733 C CA . GLU B 1 69 ? 26.547 -12.586 -21.984 1 75.12 69 GLU B CA 1
ATOM 4734 C C . GLU B 1 69 ? 26.781 -11.461 -20.969 1 75.12 69 GLU B C 1
ATOM 4736 O O . GLU B 1 69 ? 27.844 -11.359 -20.375 1 75.12 69 GLU B O 1
ATOM 4741 N N . GLU B 1 70 ? 25.797 -10.688 -20.656 1 86 70 GLU B N 1
ATOM 4742 C CA . GLU B 1 70 ? 25.984 -9.5 -19.812 1 86 70 GLU B CA 1
ATOM 4743 C C . GLU B 1 70 ? 25.781 -9.836 -18.344 1 86 70 GLU B C 1
ATOM 4745 O O . GLU B 1 70 ? 25.891 -8.961 -17.469 1 86 70 GLU B O 1
ATOM 4750 N N . ILE B 1 71 ? 25.656 -11.117 -18.031 1 92.12 71 ILE B N 1
ATOM 4751 C CA . ILE B 1 71 ? 25.359 -11.516 -16.656 1 92.12 71 ILE B CA 1
ATOM 4752 C C . ILE B 1 71 ? 26.344 -12.602 -16.219 1 92.12 71 ILE B C 1
ATOM 4754 O O . ILE B 1 71 ? 26.484 -13.625 -16.891 1 92.12 71 ILE B O 1
ATOM 4758 N N . GLU B 1 72 ? 27.078 -12.328 -15.219 1 94.19 72 GLU B N 1
ATOM 4759 C CA . GLU B 1 72 ? 27.969 -13.328 -14.633 1 94.19 72 GLU B CA 1
ATOM 4760 C C . GLU B 1 72 ? 27.188 -14.344 -13.805 1 94.19 72 GLU B C 1
ATOM 4762 O O . GLU B 1 72 ? 26.234 -13.984 -13.109 1 94.19 72 GLU B O 1
ATOM 4767 N N . GLN B 1 73 ? 27.609 -15.625 -13.914 1 92.12 73 GLN B N 1
ATOM 4768 C CA . GLN B 1 73 ? 26.938 -16.688 -13.164 1 92.12 73 GLN B CA 1
ATOM 4769 C C . GLN B 1 73 ? 27.906 -17.438 -12.258 1 92.12 73 GLN B C 1
ATOM 4771 O O . GLN B 1 73 ? 28.984 -17.828 -12.703 1 92.12 73 GLN B O 1
ATOM 4776 N N . TRP B 1 74 ? 27.547 -17.406 -10.945 1 92.12 74 TRP B N 1
ATOM 4777 C CA . TRP B 1 74 ? 28.25 -18.25 -9.969 1 92.12 74 TRP B CA 1
ATOM 4778 C C . TRP B 1 74 ? 27.391 -19.438 -9.57 1 92.12 74 TRP B C 1
ATOM 4780 O O . TRP B 1 74 ? 26.156 -19.344 -9.539 1 92.12 74 TRP B O 1
ATOM 4790 N N . HIS B 1 75 ? 28.047 -20.547 -9.383 1 88.5 75 HIS B N 1
ATOM 4791 C CA . HIS B 1 75 ? 27.375 -21.719 -8.844 1 88.5 75 HIS B CA 1
ATOM 4792 C C . HIS B 1 75 ? 28.062 -22.219 -7.578 1 88.5 75 HIS B C 1
ATOM 4794 O O . HIS B 1 75 ? 29.297 -22.203 -7.496 1 88.5 75 HIS B O 1
ATOM 4800 N N . VAL B 1 76 ? 27.234 -22.453 -6.617 1 88 76 VAL B N 1
ATOM 4801 C CA . VAL B 1 76 ? 27.75 -23.094 -5.41 1 88 76 VAL B CA 1
ATOM 4802 C C . VAL B 1 76 ? 27.031 -24.422 -5.195 1 88 76 VAL B C 1
ATOM 4804 O O . VAL B 1 76 ? 25.812 -24.469 -5.059 1 88 76 VAL B O 1
ATOM 4807 N N . ASP B 1 77 ? 27.844 -25.469 -5.246 1 83.38 77 ASP B N 1
ATOM 4808 C CA . ASP B 1 77 ? 27.281 -26.812 -5.133 1 83.38 77 ASP B CA 1
ATOM 4809 C C . ASP B 1 77 ? 26.969 -27.156 -3.68 1 83.38 77 ASP B C 1
ATOM 4811 O O . ASP B 1 77 ? 27.828 -27.016 -2.803 1 83.38 77 ASP B O 1
ATOM 4815 N N . ALA B 1 78 ? 25.703 -27.406 -3.414 1 80.25 78 ALA B N 1
ATOM 4816 C CA . ALA B 1 78 ? 25.203 -27.891 -2.135 1 80.25 78 ALA B CA 1
ATOM 4817 C C . ALA B 1 78 ? 24.25 -29.078 -2.336 1 80.25 78 ALA B C 1
ATOM 4819 O O . ALA B 1 78 ? 23.125 -29.062 -1.818 1 80.25 78 ALA B O 1
ATOM 4820 N N . PHE B 1 79 ? 24.75 -30.031 -3.047 1 75.44 79 PHE B N 1
ATOM 4821 C CA . PHE B 1 79 ? 23.938 -31.156 -3.514 1 75.44 79 PHE B CA 1
ATOM 4822 C C . PHE B 1 79 ? 23.453 -32 -2.342 1 75.44 79 PHE B C 1
ATOM 4824 O O . PHE B 1 79 ? 24.25 -32.625 -1.657 1 75.44 79 PHE B O 1
ATOM 4831 N N . VAL B 1 80 ? 22.141 -31.812 -2.098 1 77.19 80 VAL B N 1
ATOM 4832 C CA . VAL B 1 80 ? 21.547 -32.562 -0.992 1 77.19 80 VAL B CA 1
ATOM 4833 C C . VAL B 1 80 ? 20.375 -33.406 -1.501 1 77.19 80 VAL B C 1
ATOM 4835 O O . VAL B 1 80 ? 19.984 -34.375 -0.86 1 77.19 80 VAL B O 1
ATOM 4838 N N . LEU B 1 81 ? 19.875 -32.938 -2.684 1 77.62 81 LEU B N 1
ATOM 4839 C CA . LEU B 1 81 ? 18.656 -33.562 -3.191 1 77.62 81 LEU B CA 1
ATOM 4840 C C . LEU B 1 81 ? 18.938 -34.344 -4.477 1 77.62 81 LEU B C 1
ATOM 4842 O O . LEU B 1 81 ? 19.703 -33.875 -5.328 1 77.62 81 LEU B O 1
ATOM 4846 N N . ASN B 1 82 ? 18.375 -35.5 -4.461 1 74.38 82 ASN B N 1
ATOM 4847 C CA . ASN B 1 82 ? 18.312 -36.188 -5.734 1 74.38 82 ASN B CA 1
ATOM 4848 C C . ASN B 1 82 ? 17.172 -35.688 -6.613 1 74.38 82 ASN B C 1
ATOM 4850 O O . ASN B 1 82 ? 16.016 -35.969 -6.355 1 74.38 82 ASN B O 1
ATOM 4854 N N . LEU B 1 83 ? 17.531 -34.938 -7.66 1 74.75 83 LEU B N 1
ATOM 4855 C CA . LEU B 1 83 ? 16.562 -34.25 -8.492 1 74.75 83 LEU B CA 1
ATOM 4856 C C . LEU B 1 83 ? 15.625 -35.25 -9.172 1 74.75 83 LEU B C 1
ATOM 4858 O O . LEU B 1 83 ? 14.422 -35 -9.289 1 74.75 83 LEU B O 1
ATOM 4862 N N . THR B 1 84 ? 16.203 -36.281 -9.609 1 69.88 84 THR B N 1
ATOM 4863 C CA . THR B 1 84 ? 15.406 -37.281 -10.305 1 69.88 84 THR B CA 1
ATOM 4864 C C . THR B 1 84 ? 14.32 -37.844 -9.383 1 69.88 84 THR B C 1
ATOM 4866 O O . THR B 1 84 ? 13.164 -37.969 -9.781 1 69.88 84 THR B O 1
ATOM 4869 N N . GLU B 1 85 ? 14.75 -38.125 -8.211 1 69.81 85 GLU B N 1
ATOM 4870 C CA . GLU B 1 85 ? 13.797 -38.656 -7.238 1 69.81 85 GLU B CA 1
ATOM 4871 C C . GLU B 1 85 ? 12.734 -37.625 -6.887 1 69.81 85 GLU B C 1
ATOM 4873 O O . GLU B 1 85 ? 11.555 -37.938 -6.777 1 69.81 85 GLU B O 1
ATOM 4878 N N . PHE B 1 86 ? 13.211 -36.5 -6.785 1 73.19 86 PHE B N 1
ATOM 4879 C CA . PHE B 1 86 ? 12.312 -35.406 -6.441 1 73.19 86 PHE B CA 1
ATOM 4880 C C . PHE B 1 86 ? 11.281 -35.188 -7.539 1 73.19 86 PHE B C 1
ATOM 4882 O O . PHE B 1 86 ? 10.086 -35.062 -7.266 1 73.19 86 PHE B O 1
ATOM 4889 N N . GLU B 1 87 ? 11.711 -35.156 -8.734 1 70.56 87 GLU B N 1
ATOM 4890 C CA . GLU B 1 87 ? 10.828 -34.906 -9.875 1 70.56 87 GLU B CA 1
ATOM 4891 C C . GLU B 1 87 ? 9.852 -36.062 -10.062 1 70.56 87 GLU B C 1
ATOM 4893 O O . GLU B 1 87 ? 8.688 -35.875 -10.422 1 70.56 87 GLU B O 1
ATOM 4898 N N . SER B 1 88 ? 10.398 -37.25 -9.867 1 67.25 88 SER B N 1
ATOM 4899 C CA . SER B 1 88 ? 9.539 -38.406 -9.984 1 67.25 88 SER B CA 1
ATOM 4900 C C . SER B 1 88 ? 8.422 -38.375 -8.945 1 67.25 88 SER B C 1
ATOM 4902 O O . SER B 1 88 ? 7.266 -38.656 -9.258 1 67.25 88 SER B O 1
ATOM 4904 N N . ARG B 1 89 ? 8.742 -38.031 -7.793 1 69.25 89 ARG B N 1
ATOM 4905 C CA . ARG B 1 89 ? 7.762 -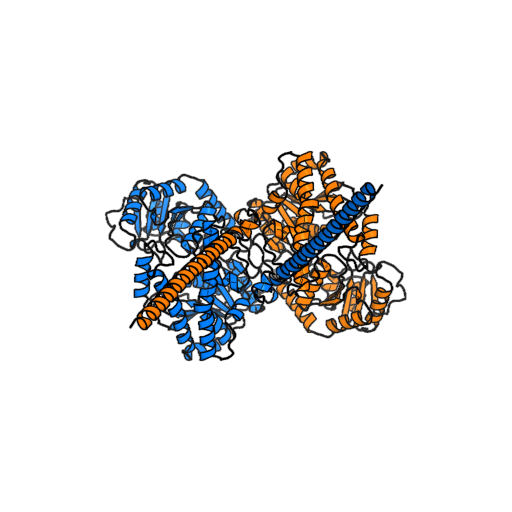37.938 -6.715 1 69.25 89 ARG B CA 1
ATOM 4906 C C . ARG B 1 89 ? 6.75 -36.812 -6.988 1 69.25 89 ARG B C 1
ATOM 4908 O O . ARG B 1 89 ? 5.551 -37 -6.785 1 69.25 89 ARG B O 1
ATOM 4915 N N . LYS B 1 90 ? 7.289 -35.812 -7.441 1 71.38 90 LYS B N 1
ATOM 4916 C CA . LYS B 1 90 ? 6.438 -34.656 -7.762 1 71.38 90 LYS B CA 1
ATOM 4917 C C . LYS B 1 90 ? 5.441 -35 -8.867 1 71.38 90 LYS B C 1
ATOM 4919 O O . LYS B 1 90 ? 4.254 -34.688 -8.758 1 71.38 90 LYS B O 1
ATOM 4924 N N . SER B 1 91 ? 5.945 -35.656 -9.883 1 66.94 91 SER B N 1
ATOM 4925 C CA . SER B 1 91 ? 5.109 -35.969 -11.031 1 66.94 91 SER B CA 1
ATOM 4926 C C . SER B 1 91 ? 3.973 -36.906 -10.633 1 66.94 91 SER B C 1
ATOM 4928 O O . SER B 1 91 ? 2.871 -36.844 -11.18 1 66.94 91 SER B O 1
ATOM 4930 N N . ARG B 1 92 ? 4.254 -37.75 -9.633 1 64.81 92 ARG B N 1
ATOM 4931 C CA . ARG B 1 92 ? 3.242 -38.719 -9.18 1 64.81 92 ARG B CA 1
ATOM 4932 C C . ARG B 1 92 ? 2.178 -38 -8.336 1 64.81 92 ARG B C 1
ATOM 4934 O O . ARG B 1 92 ? 1.011 -38.406 -8.352 1 64.81 92 ARG B O 1
ATOM 4941 N N . LEU B 1 93 ? 2.59 -36.969 -7.781 1 71.75 93 LEU B N 1
ATOM 4942 C CA . LEU B 1 93 ? 1.715 -36.344 -6.785 1 71.75 93 LEU B CA 1
ATOM 4943 C C . LEU B 1 93 ? 0.895 -35.219 -7.398 1 71.75 93 LEU B C 1
ATOM 4945 O O . LEU B 1 93 ? -0.208 -34.906 -6.934 1 71.75 93 LEU B O 1
ATOM 4949 N N . ILE B 1 94 ? 1.326 -34.75 -8.5 1 75.81 94 ILE B N 1
ATOM 4950 C CA . ILE B 1 94 ? 0.762 -33.531 -9.016 1 75.81 94 ILE B CA 1
ATOM 4951 C C . ILE B 1 94 ? -0.652 -33.781 -9.531 1 75.81 94 ILE B C 1
ATOM 4953 O O . ILE B 1 94 ? -1.523 -32.906 -9.422 1 75.81 94 ILE B O 1
ATOM 4957 N N . TYR B 1 95 ? -0.963 -35 -9.992 1 74.69 95 TYR B N 1
ATOM 4958 C CA . TYR B 1 95 ? -2.266 -35.219 -10.602 1 74.69 95 TYR B CA 1
ATOM 4959 C C . TYR B 1 95 ? -3.207 -35.906 -9.617 1 74.69 95 TYR B C 1
ATOM 4961 O O . TYR B 1 95 ? -4.383 -36.125 -9.922 1 74.69 95 TYR B O 1
ATOM 4969 N N . LYS B 1 96 ? -2.635 -36.094 -8.359 1 71.44 96 LYS B N 1
ATOM 4970 C CA . LYS B 1 96 ? -3.465 -36.719 -7.336 1 71.44 96 LYS B CA 1
ATOM 4971 C C . LYS B 1 96 ? -4.102 -35.656 -6.43 1 71.44 96 LYS B C 1
ATOM 4973 O O . LYS B 1 96 ? -3.549 -34.594 -6.25 1 71.44 96 LYS B O 1
ATOM 4978 N N . GLU B 1 97 ? -5.324 -36 -6.047 1 67.69 97 GLU B N 1
ATOM 4979 C CA . GLU B 1 97 ? -5.969 -35.125 -5.055 1 67.69 97 GLU B CA 1
ATOM 4980 C C . GLU B 1 97 ? -5.379 -35.344 -3.666 1 67.69 97 GLU B C 1
ATOM 4982 O O . GLU B 1 97 ? -5.469 -36.438 -3.113 1 67.69 97 GLU B O 1
ATOM 4987 N N . MET B 1 98 ? -4.5 -34.5 -3.277 1 62.78 98 MET B N 1
ATOM 4988 C CA . MET B 1 98 ? -3.902 -34.75 -1.973 1 62.78 98 MET B CA 1
ATOM 4989 C C . MET B 1 98 ? -4.125 -33.594 -1.022 1 62.78 98 MET B C 1
ATOM 4991 O O . MET B 1 98 ? -4.164 -32.438 -1.453 1 62.78 98 MET B O 1
ATOM 4995 N N . SER B 1 99 ? -4.48 -33.969 0.217 1 62.66 99 SER B N 1
ATOM 4996 C CA . SER B 1 99 ? -4.574 -33 1.295 1 62.66 99 SER B CA 1
ATOM 4997 C C . SER B 1 99 ? -3.195 -32.625 1.827 1 62.66 99 SER B C 1
ATOM 4999 O O . SER B 1 99 ? -2.225 -33.344 1.609 1 62.66 99 SER B O 1
ATOM 5001 N N . ILE B 1 100 ? -3.076 -31.516 2.318 1 63.69 100 ILE B N 1
ATOM 5002 C CA . ILE B 1 100 ? -1.825 -31.078 2.934 1 63.69 100 ILE B CA 1
ATOM 5003 C C . ILE B 1 100 ? -1.431 -32.062 4.039 1 63.69 100 ILE B C 1
ATOM 5005 O O . ILE B 1 100 ? -0.256 -32.156 4.398 1 63.69 100 ILE B O 1
ATOM 5009 N N . LEU B 1 101 ? -2.434 -32.906 4.422 1 63.31 101 LEU B N 1
ATOM 5010 C CA . LEU B 1 101 ? -2.178 -33.844 5.5 1 63.31 101 LEU B CA 1
ATOM 5011 C C . LEU B 1 101 ? -1.684 -35.188 4.949 1 63.31 101 LEU B C 1
ATOM 5013 O O . LEU B 1 101 ? -1.291 -36.062 5.715 1 63.31 101 LEU B O 1
ATOM 5017 N N . ASP B 1 102 ? -1.578 -35.156 3.68 1 70.19 102 ASP B N 1
ATOM 5018 C CA . ASP B 1 102 ? -1.117 -36.375 3.047 1 70.19 102 ASP B CA 1
ATOM 5019 C C . ASP B 1 102 ? 0.356 -36.625 3.354 1 70.19 102 ASP B C 1
ATOM 5021 O O . ASP B 1 102 ? 1.186 -35.719 3.248 1 70.19 102 ASP B O 1
ATOM 5025 N N . PRO B 1 103 ? 0.655 -37.812 3.838 1 72.5 103 PRO B N 1
ATOM 5026 C CA . PRO B 1 103 ? 2.037 -38.156 4.188 1 72.5 103 PRO B CA 1
ATOM 5027 C C . PRO B 1 103 ? 3.018 -37.875 3.051 1 72.5 103 PRO B C 1
ATOM 5029 O O . PRO B 1 103 ? 4.156 -37.469 3.299 1 72.5 103 PRO B O 1
ATOM 5032 N N . ASP B 1 104 ? 2.535 -38.031 1.874 1 71 104 ASP B N 1
ATOM 5033 C CA . ASP B 1 104 ? 3.408 -37.812 0.731 1 71 104 ASP B CA 1
ATOM 5034 C C . ASP B 1 104 ? 3.725 -36.312 0.595 1 71 104 ASP B C 1
ATOM 5036 O O . ASP B 1 104 ? 4.859 -35.938 0.293 1 71 104 ASP B O 1
ATOM 5040 N N . MET B 1 105 ? 2.73 -35.562 0.862 1 71.06 105 MET B N 1
ATOM 5041 C CA . MET B 1 105 ? 2.93 -34.094 0.8 1 71.06 105 MET B CA 1
ATOM 5042 C C . MET B 1 105 ? 3.84 -33.625 1.928 1 71.06 105 MET B C 1
ATOM 5044 O O . MET B 1 105 ? 4.711 -32.781 1.715 1 71.06 105 MET B O 1
ATOM 5048 N N . ARG B 1 106 ? 3.662 -34.219 3.018 1 71.94 106 ARG B N 1
ATOM 5049 C CA . ARG B 1 106 ? 4.5 -33.875 4.16 1 71.94 106 ARG B CA 1
ATOM 5050 C C . ARG B 1 106 ? 5.957 -34.25 3.9 1 71.94 106 ARG B C 1
ATOM 5052 O O . ARG B 1 106 ? 6.863 -33.469 4.242 1 71.94 106 ARG B O 1
ATOM 5059 N N . GLU B 1 107 ? 6.105 -35.438 3.369 1 72.38 107 GLU B N 1
ATOM 5060 C CA . GLU B 1 107 ? 7.457 -35.875 3.049 1 72.38 107 GLU B CA 1
ATOM 5061 C C . GLU B 1 107 ? 8.102 -34.969 1.998 1 72.38 107 GLU B C 1
ATOM 5063 O O . GLU B 1 107 ? 9.297 -34.656 2.076 1 72.38 107 GLU B O 1
ATOM 5068 N N . PHE B 1 108 ? 7.262 -34.625 1.104 1 72 108 PHE B N 1
ATOM 5069 C CA . PHE B 1 108 ? 7.746 -33.75 0.05 1 72 108 PHE B CA 1
ATOM 5070 C C . PHE B 1 108 ? 8.195 -32.406 0.628 1 72 108 PHE B C 1
ATOM 5072 O O . PHE B 1 108 ? 9.281 -31.906 0.311 1 72 108 PHE B O 1
ATOM 5079 N N . PHE B 1 109 ? 7.457 -31.875 1.487 1 72.19 109 PHE B N 1
ATOM 5080 C CA . PHE B 1 109 ? 7.773 -30.578 2.086 1 72.19 109 PHE B CA 1
ATOM 5081 C C . PHE B 1 109 ? 8.984 -30.703 3.008 1 72.19 109 PHE B C 1
ATOM 5083 O O . PHE B 1 109 ? 9.828 -29.797 3.049 1 72.19 109 PHE B O 1
ATOM 5090 N N . SER B 1 110 ? 8.992 -31.812 3.729 1 73.25 110 SER B N 1
ATOM 5091 C CA . SER B 1 110 ? 10.133 -32.062 4.617 1 73.25 110 SER B CA 1
ATOM 5092 C C . SER B 1 110 ? 11.43 -32.188 3.828 1 73.25 110 SER B C 1
ATOM 5094 O O . SER B 1 110 ? 12.469 -31.672 4.258 1 73.25 110 SER B O 1
ATOM 5096 N N . MET B 1 111 ? 11.336 -32.812 2.736 1 74.06 111 MET B N 1
ATOM 5097 C CA . MET B 1 111 ? 12.508 -32.969 1.88 1 74.06 111 MET B CA 1
ATOM 5098 C C . MET B 1 111 ? 12.953 -31.609 1.319 1 74.06 111 MET B C 1
ATOM 5100 O O . MET B 1 111 ? 14.141 -31.297 1.311 1 74.06 111 MET B O 1
ATOM 5104 N N . ALA B 1 112 ? 11.977 -30.906 0.943 1 73.19 112 ALA B N 1
ATOM 5105 C CA . ALA B 1 112 ? 12.281 -29.609 0.354 1 73.19 112 ALA B CA 1
ATOM 5106 C C . ALA B 1 112 ? 12.906 -28.672 1.383 1 73.19 112 ALA B C 1
ATOM 5108 O O . ALA B 1 112 ? 13.945 -28.062 1.122 1 73.19 112 ALA B O 1
ATOM 5109 N N . THR B 1 113 ? 12.344 -28.609 2.529 1 75.88 113 THR B N 1
ATOM 5110 C CA . THR B 1 113 ? 12.836 -27.703 3.557 1 75.88 113 THR B CA 1
ATOM 5111 C C . THR B 1 113 ? 14.156 -28.203 4.133 1 75.88 113 THR B C 1
ATOM 5113 O O . THR B 1 113 ? 15.062 -27.406 4.398 1 75.88 113 THR B O 1
ATOM 5116 N N . GLY B 1 114 ? 14.25 -29.516 4.355 1 76.19 114 GLY B N 1
ATOM 5117 C CA . GLY B 1 114 ? 15.5 -30.094 4.836 1 76.19 114 GLY B CA 1
ATOM 5118 C C . GLY B 1 114 ? 16.672 -29.859 3.898 1 76.19 114 GLY B C 1
ATOM 5119 O O . GLY B 1 114 ? 17.781 -29.609 4.344 1 76.19 114 GLY B O 1
ATOM 5120 N N . SER B 1 115 ? 16.375 -29.828 2.705 1 78.81 115 SER B N 1
ATOM 5121 C CA . SER B 1 115 ? 17.438 -29.625 1.712 1 78.81 115 SER B CA 1
ATOM 5122 C C . SER B 1 115 ? 17.922 -28.172 1.722 1 78.81 115 SER B C 1
ATOM 5124 O O . SER B 1 115 ? 19.109 -27.922 1.484 1 78.81 115 SER B O 1
ATOM 5126 N N . LEU B 1 116 ? 17.016 -27.266 1.979 1 80.94 116 LEU B N 1
ATOM 5127 C CA . LEU B 1 116 ? 17.438 -25.875 2.033 1 80.94 116 LEU B CA 1
ATOM 5128 C C . LEU B 1 116 ? 18.359 -25.625 3.225 1 80.94 116 LEU B C 1
ATOM 5130 O O . LEU B 1 116 ? 19.344 -24.906 3.109 1 80.94 116 LEU B O 1
ATOM 5134 N N . ASN B 1 117 ? 18.062 -26.281 4.352 1 86.06 117 ASN B N 1
ATOM 5135 C CA . ASN B 1 117 ? 18.906 -26.141 5.535 1 86.06 117 ASN B CA 1
ATOM 5136 C C . ASN B 1 117 ? 20.266 -26.766 5.328 1 86.06 117 ASN B C 1
ATOM 5138 O O . ASN B 1 117 ? 21.297 -26.141 5.613 1 86.06 117 ASN B O 1
ATOM 5142 N N . LYS B 1 118 ? 20.219 -27.922 4.836 1 87.88 118 LYS B N 1
ATOM 5143 C CA . LYS B 1 118 ? 21.484 -28.625 4.594 1 87.88 118 LYS B CA 1
ATOM 5144 C C . LYS B 1 118 ? 22.297 -27.922 3.508 1 87.88 118 LYS B C 1
ATOM 5146 O O . LYS B 1 118 ? 23.516 -27.875 3.58 1 87.88 118 LYS B O 1
ATOM 5151 N N . GLY B 1 119 ? 21.609 -27.5 2.523 1 88.5 119 GLY B N 1
ATOM 5152 C CA . GLY B 1 119 ? 22.281 -26.719 1.488 1 88.5 119 GLY B CA 1
ATOM 5153 C C . GLY B 1 119 ? 22.984 -25.484 2.023 1 88.5 119 GLY B C 1
ATOM 5154 O O . GLY B 1 119 ? 24.125 -25.219 1.662 1 88.5 119 GLY B O 1
ATOM 5155 N N . CYS B 1 120 ? 22.312 -24.766 2.885 1 92.31 120 CYS B N 1
ATOM 5156 C CA . CYS B 1 120 ? 22.906 -23.562 3.486 1 92.31 120 CYS B CA 1
ATOM 5157 C C . CYS B 1 120 ? 24.125 -23.922 4.32 1 92.31 120 CYS B C 1
ATOM 5159 O O . CYS B 1 120 ? 25.125 -23.203 4.301 1 92.31 120 CYS B O 1
ATOM 5161 N N . GLU B 1 121 ? 24.031 -25.031 5.02 1 94.19 121 GLU B N 1
ATOM 5162 C CA . GLU B 1 121 ? 25.156 -25.484 5.824 1 94.19 121 GLU B CA 1
ATOM 5163 C C . GLU B 1 121 ? 26.375 -25.75 4.957 1 94.19 121 GLU B C 1
ATOM 5165 O O . GLU B 1 121 ? 27.484 -25.344 5.297 1 94.19 121 GLU B O 1
ATOM 5170 N N . LEU B 1 122 ? 26.156 -26.375 3.883 1 93.56 122 LEU B N 1
ATOM 5171 C CA . LEU B 1 122 ? 27.25 -26.703 2.973 1 93.56 122 LEU B CA 1
ATOM 5172 C C . LEU B 1 122 ? 27.844 -25.438 2.354 1 93.56 122 LEU B C 1
ATOM 5174 O O . LEU B 1 122 ? 29.062 -25.328 2.176 1 93.56 122 LEU B O 1
ATOM 5178 N N . VAL B 1 123 ? 27 -24.516 2.057 1 94.75 123 VAL B N 1
ATOM 5179 C CA . VAL B 1 123 ? 27.453 -23.234 1.494 1 94.75 123 VAL B CA 1
ATOM 5180 C C . VAL B 1 123 ? 28.359 -22.531 2.498 1 94.75 123 VAL B C 1
ATOM 5182 O O . VAL B 1 123 ? 29.422 -22 2.133 1 94.75 123 VAL B O 1
ATOM 5185 N N . LEU B 1 124 ? 28 -22.531 3.787 1 96.06 124 LEU B N 1
ATOM 5186 C CA . LEU B 1 124 ? 28.734 -21.828 4.832 1 96.06 124 LEU B CA 1
ATOM 5187 C C . LEU B 1 124 ? 30.078 -22.5 5.098 1 96.06 124 LEU B C 1
ATOM 5189 O O . LEU B 1 124 ? 31 -21.859 5.582 1 96.06 124 LEU B O 1
ATOM 5193 N N . GLN B 1 125 ? 30.156 -23.766 4.691 1 95.56 125 GLN B N 1
ATOM 5194 C CA . GLN B 1 125 ? 31.391 -24.516 4.879 1 95.56 125 GLN B CA 1
ATOM 5195 C C . GLN B 1 125 ? 32.344 -24.328 3.689 1 95.56 125 GLN B C 1
ATOM 5197 O O . GLN B 1 125 ? 33.5 -24.688 3.758 1 95.56 125 GLN B O 1
ATOM 5202 N N . ASN B 1 126 ? 31.781 -23.797 2.623 1 95.69 126 ASN B N 1
ATOM 5203 C CA . ASN B 1 126 ? 32.594 -23.547 1.436 1 95.69 126 ASN B CA 1
ATOM 5204 C C . ASN B 1 126 ? 33.375 -22.25 1.562 1 95.69 126 ASN B C 1
ATOM 5206 O O . ASN B 1 126 ? 32.969 -21.219 1.06 1 95.69 126 ASN B O 1
ATOM 5210 N N . LYS B 1 127 ? 34.562 -22.375 2.043 1 95.88 127 LYS B N 1
ATOM 5211 C CA . LYS B 1 127 ? 35.375 -21.219 2.357 1 95.88 127 LYS B CA 1
ATOM 5212 C C . LYS B 1 127 ? 35.781 -20.453 1.091 1 95.88 127 LYS B C 1
ATOM 5214 O O . LYS B 1 127 ? 35.844 -19.234 1.089 1 95.88 127 LYS B O 1
ATOM 5219 N N . THR B 1 128 ? 36 -21.188 0.101 1 96.19 128 THR B N 1
ATOM 5220 C CA . THR B 1 128 ? 36.375 -20.562 -1.165 1 96.19 128 THR B CA 1
ATOM 5221 C C . THR B 1 128 ? 35.25 -19.656 -1.684 1 96.19 128 THR B C 1
ATOM 5223 O O . THR B 1 128 ? 35.5 -18.531 -2.113 1 96.19 128 THR B O 1
ATOM 5226 N N . PHE B 1 129 ? 34.125 -20.141 -1.632 1 96 129 PHE B N 1
ATOM 5227 C CA . PHE B 1 129 ? 32.969 -19.375 -2.09 1 96 129 PHE B CA 1
ATOM 5228 C C . PHE B 1 129 ? 32.781 -18.141 -1.213 1 96 129 PHE B C 1
ATOM 5230 O O . PHE B 1 129 ? 32.531 -17.047 -1.72 1 96 129 PHE B O 1
ATOM 5237 N N . ILE B 1 130 ? 32.844 -18.312 0.101 1 97.31 130 ILE B N 1
ATOM 5238 C CA . ILE B 1 130 ? 32.594 -17.219 1.043 1 97.31 130 ILE B CA 1
ATOM 5239 C C . ILE B 1 130 ? 33.625 -16.109 0.823 1 97.31 130 ILE B C 1
ATOM 5241 O O . ILE B 1 130 ? 33.25 -14.93 0.82 1 97.31 130 ILE B O 1
ATOM 5245 N N . ASP B 1 131 ? 34.844 -16.516 0.621 1 97.62 131 ASP B N 1
ATOM 5246 C CA . ASP B 1 131 ? 35.906 -15.531 0.386 1 97.62 131 ASP B CA 1
ATOM 5247 C C . ASP B 1 131 ? 35.656 -14.766 -0.915 1 97.62 131 ASP B C 1
ATOM 5249 O O . ASP B 1 131 ? 35.875 -13.555 -0.973 1 97.62 131 ASP B O 1
ATOM 5253 N N . ARG B 1 132 ? 35.281 -15.5 -1.93 1 97.5 132 ARG B N 1
ATOM 5254 C CA . ARG B 1 132 ? 34.938 -14.875 -3.207 1 97.5 132 ARG B CA 1
ATOM 5255 C C . ARG B 1 132 ? 33.781 -13.875 -3.051 1 97.5 132 ARG B C 1
ATOM 5257 O O . ARG B 1 132 ? 33.844 -12.781 -3.617 1 97.5 132 ARG B O 1
ATOM 5264 N N . LEU B 1 133 ? 32.781 -14.266 -2.342 1 98.06 133 LEU B N 1
ATOM 5265 C CA . LEU B 1 133 ? 31.609 -13.422 -2.111 1 98.06 133 LEU B CA 1
ATOM 5266 C C . LEU B 1 133 ? 32 -12.141 -1.389 1 98.06 133 LEU B C 1
ATOM 5268 O O . LEU B 1 133 ? 31.562 -11.055 -1.775 1 98.06 133 LEU B O 1
ATOM 5272 N N . LYS B 1 134 ? 32.844 -12.25 -0.367 1 98.06 134 LYS B N 1
ATOM 5273 C CA . LYS B 1 134 ? 33.312 -11.086 0.385 1 98.06 134 LYS B CA 1
ATOM 5274 C C . LYS B 1 134 ? 34.156 -10.164 -0.491 1 98.06 134 LYS B C 1
ATOM 5276 O O . LYS B 1 134 ? 34.031 -8.938 -0.409 1 98.06 134 LYS B O 1
ATOM 5281 N N . ALA B 1 135 ? 34.906 -10.719 -1.332 1 98.12 135 ALA B N 1
ATOM 5282 C CA . ALA B 1 135 ? 35.844 -9.961 -2.16 1 98.12 135 ALA B CA 1
ATOM 5283 C C . ALA B 1 135 ? 35.125 -9.227 -3.281 1 98.12 135 ALA B C 1
ATOM 5285 O O . ALA B 1 135 ? 35.625 -8.227 -3.803 1 98.12 135 ALA B O 1
ATOM 5286 N N . ALA B 1 136 ? 33.938 -9.672 -3.637 1 97.81 136 ALA B N 1
ATOM 5287 C CA . ALA B 1 136 ? 33.219 -9.109 -4.77 1 97.81 136 ALA B CA 1
ATOM 5288 C C . ALA B 1 136 ? 32.719 -7.699 -4.461 1 97.81 136 ALA B C 1
ATOM 5290 O O . ALA B 1 136 ? 32.594 -6.871 -5.363 1 97.81 136 ALA B O 1
ATOM 5291 N N . LYS B 1 137 ? 32.438 -7.414 -3.266 1 98.06 137 LYS B N 1
ATOM 5292 C CA . LYS B 1 137 ? 32 -6.102 -2.801 1 98.06 137 LYS B CA 1
ATOM 5293 C C . LYS B 1 137 ? 30.781 -5.625 -3.578 1 98.06 137 LYS B C 1
ATOM 5295 O O . LYS B 1 137 ? 30.781 -4.52 -4.125 1 98.06 137 LYS B O 1
ATOM 5300 N N . PHE B 1 138 ? 29.719 -6.391 -3.549 1 98.62 138 PHE B N 1
ATOM 5301 C CA . PHE B 1 138 ? 28.469 -6.023 -4.184 1 98.62 138 PHE B CA 1
ATOM 5302 C C . PHE B 1 138 ? 27.844 -4.809 -3.498 1 98.62 138 PHE B C 1
ATOM 5304 O O . PHE B 1 138 ? 28.016 -4.621 -2.291 1 98.62 138 PHE B O 1
ATOM 5311 N N . ASP B 1 139 ? 27.172 -3.988 -4.32 1 98.44 139 ASP B N 1
ATOM 5312 C CA . ASP B 1 139 ? 26.484 -2.814 -3.789 1 98.44 139 ASP B CA 1
ATOM 5313 C C . ASP B 1 139 ? 25.109 -3.188 -3.25 1 98.44 139 ASP B C 1
ATOM 5315 O O . ASP B 1 139 ? 24.578 -2.521 -2.354 1 98.44 139 ASP B O 1
ATOM 5319 N N . LEU B 1 140 ? 24.531 -4.211 -3.842 1 98.44 140 LEU B N 1
ATOM 5320 C CA . LEU B 1 140 ? 23.156 -4.59 -3.561 1 98.44 140 LEU B CA 1
ATOM 5321 C C . LEU B 1 140 ? 22.922 -6.062 -3.873 1 98.44 140 LEU B C 1
ATOM 5323 O O . LEU B 1 140 ? 23.516 -6.605 -4.805 1 98.44 140 LEU B O 1
ATOM 5327 N N . ALA B 1 141 ? 22.047 -6.676 -3.104 1 98.5 141 ALA B N 1
ATOM 5328 C CA . ALA B 1 141 ? 21.688 -8.062 -3.363 1 98.5 141 ALA B CA 1
ATOM 5329 C C . ALA B 1 141 ? 20.188 -8.219 -3.535 1 98.5 141 ALA B C 1
ATOM 5331 O O . ALA B 1 141 ? 19.406 -7.504 -2.904 1 98.5 141 ALA B O 1
ATOM 5332 N N . PHE B 1 142 ? 19.812 -9.086 -4.441 1 98.38 142 PHE B N 1
ATOM 5333 C CA . PHE B 1 142 ? 18.469 -9.609 -4.508 1 98.38 142 PHE B CA 1
ATOM 5334 C C . PHE B 1 142 ? 18.391 -10.992 -3.871 1 98.38 142 PHE B C 1
ATOM 5336 O O . PHE B 1 142 ? 19.156 -11.891 -4.234 1 98.38 142 PHE B O 1
ATOM 5343 N N . ASN B 1 143 ? 17.516 -11.125 -2.908 1 97 143 ASN B N 1
ATOM 5344 C CA . ASN B 1 143 ? 17.297 -12.414 -2.266 1 97 143 ASN B CA 1
ATOM 5345 C C . ASN B 1 143 ? 15.93 -12.992 -2.621 1 97 143 ASN B C 1
ATOM 5347 O O . ASN B 1 143 ? 14.914 -12.297 -2.547 1 97 143 ASN B O 1
ATOM 5351 N N . HIS B 1 144 ? 15.938 -14.203 -2.938 1 92.81 144 HIS B N 1
ATOM 5352 C CA . HIS B 1 144 ? 14.711 -14.891 -3.318 1 92.81 144 HIS B CA 1
ATOM 5353 C C . HIS B 1 144 ? 13.812 -15.125 -2.109 1 92.81 144 HIS B C 1
ATOM 5355 O O . HIS B 1 144 ? 14.305 -15.297 -0.991 1 92.81 144 HIS B O 1
ATOM 5361 N N . MET B 1 145 ? 12.539 -15.219 -2.271 1 89.81 145 MET B N 1
ATOM 5362 C CA . MET B 1 145 ? 11.516 -15.344 -1.24 1 89.81 145 MET B CA 1
ATOM 5363 C C . MET B 1 145 ? 11.766 -16.578 -0.375 1 89.81 145 MET B C 1
ATOM 5365 O O . MET B 1 145 ? 11.508 -16.562 0.83 1 89.81 145 MET B O 1
ATOM 5369 N N . GLY B 1 146 ? 12.234 -17.609 -0.937 1 82.44 146 GLY B N 1
ATOM 5370 C CA . GLY B 1 146 ? 12.383 -18.875 -0.225 1 82.44 146 GLY B CA 1
ATOM 5371 C C . GLY B 1 146 ? 13.812 -19.172 0.171 1 82.44 146 GLY B C 1
ATOM 5372 O O . GLY B 1 146 ? 14.078 -20.141 0.888 1 82.44 146 GLY B O 1
ATOM 5373 N N . GLN B 1 147 ? 14.727 -18.438 -0.326 1 79.81 147 GLN B N 1
ATOM 5374 C CA . GLN B 1 147 ? 16.141 -18.672 -0.045 1 79.81 147 GLN B CA 1
ATOM 5375 C C . GLN B 1 147 ? 16.625 -17.781 1.103 1 79.81 147 GLN B C 1
ATOM 5377 O O . GLN B 1 147 ? 17.359 -16.812 0.881 1 79.81 147 GLN B O 1
ATOM 5382 N N . LEU B 1 148 ? 16.422 -18.234 2.283 1 88.62 148 LEU B N 1
ATOM 5383 C CA . LEU B 1 148 ? 16.734 -17.422 3.459 1 88.62 148 LEU B CA 1
ATOM 5384 C C . LEU B 1 148 ? 18.234 -17.422 3.729 1 88.62 148 LEU B C 1
ATOM 5386 O O . LEU B 1 148 ? 18.75 -16.484 4.352 1 88.62 148 LEU B O 1
ATOM 5390 N N . CYS B 1 149 ? 18.859 -18.469 3.168 1 93.12 149 CYS B N 1
ATOM 5391 C CA . CYS B 1 149 ? 20.312 -18.5 3.271 1 93.12 149 CYS B CA 1
ATOM 5392 C C . CYS B 1 149 ? 20.922 -17.25 2.633 1 93.12 149 CYS B C 1
ATOM 5394 O O . CYS B 1 149 ? 21.906 -16.703 3.145 1 93.12 149 CYS B O 1
ATOM 5396 N N . GLY B 1 150 ? 20.359 -16.812 1.542 1 95.19 150 GLY B N 1
ATOM 5397 C CA . GLY B 1 150 ? 20.828 -15.633 0.845 1 95.19 150 GLY B CA 1
ATOM 5398 C C . GLY B 1 150 ? 20.812 -14.383 1.709 1 95.19 150 GLY B C 1
ATOM 5399 O O . GLY B 1 150 ? 21.703 -13.539 1.604 1 95.19 150 GLY B O 1
ATOM 5400 N N . VAL B 1 151 ? 19.844 -14.242 2.598 1 96.56 151 VAL B N 1
ATOM 5401 C CA . VAL B 1 151 ? 19.734 -13.102 3.496 1 96.56 151 VAL B CA 1
ATOM 5402 C C . VAL B 1 151 ? 20.922 -13.07 4.449 1 96.56 151 VAL B C 1
ATOM 5404 O O . VAL B 1 151 ? 21.547 -12.016 4.637 1 96.56 151 VAL B O 1
ATOM 5407 N N . GLY B 1 152 ? 21.234 -14.242 4.996 1 97.31 152 GLY B N 1
ATOM 5408 C CA . GLY B 1 152 ? 22.391 -14.32 5.867 1 97.31 152 GLY B CA 1
ATOM 5409 C C . GLY B 1 152 ? 23.703 -14.031 5.148 1 97.31 152 GLY B C 1
ATOM 5410 O O . GLY B 1 152 ? 24.578 -13.367 5.691 1 97.31 152 GLY B O 1
ATOM 5411 N N . LEU B 1 153 ? 23.812 -14.539 3.941 1 97.69 153 LEU B N 1
ATOM 5412 C CA . LEU B 1 153 ? 25.016 -14.336 3.143 1 97.69 153 LEU B CA 1
ATOM 5413 C C . LEU B 1 153 ? 25.203 -12.852 2.816 1 97.69 153 LEU B C 1
ATOM 5415 O O . LEU B 1 153 ? 26.328 -12.367 2.742 1 97.69 153 LEU B O 1
ATOM 5419 N N . THR B 1 154 ? 24.094 -12.195 2.572 1 98.06 154 THR B N 1
ATOM 5420 C CA . THR B 1 154 ? 24.125 -10.758 2.32 1 98.06 154 THR B CA 1
ATOM 5421 C C . THR B 1 154 ? 24.75 -10.016 3.502 1 98.06 154 THR B C 1
ATOM 5423 O O . THR B 1 154 ? 25.609 -9.148 3.316 1 98.06 154 THR B O 1
ATOM 5426 N N . ARG B 1 155 ? 24.312 -10.375 4.684 1 97.62 155 ARG B N 1
ATOM 5427 C CA . ARG B 1 155 ? 24.859 -9.781 5.902 1 97.62 155 ARG B CA 1
ATOM 5428 C C . ARG B 1 155 ? 26.312 -10.195 6.098 1 97.62 155 ARG B C 1
ATOM 5430 O O . ARG B 1 155 ? 27.156 -9.367 6.457 1 97.62 155 ARG B O 1
ATOM 5437 N N . LEU B 1 156 ? 26.594 -11.477 5.883 1 97.88 156 LEU B N 1
ATOM 5438 C CA . LEU B 1 156 ? 27.922 -12.031 6.059 1 97.88 156 LEU B CA 1
ATOM 5439 C C . LEU B 1 156 ? 28.938 -11.312 5.16 1 97.88 156 LEU B C 1
ATOM 5441 O O . LEU B 1 156 ? 30.062 -11.031 5.582 1 97.88 156 LEU B O 1
ATOM 5445 N N . ALA B 1 157 ? 28.547 -10.984 3.953 1 98.19 157 ALA B N 1
ATOM 5446 C CA . ALA B 1 157 ? 29.438 -10.383 2.965 1 98.19 157 ALA B CA 1
ATOM 5447 C C . ALA B 1 157 ? 29.453 -8.867 3.086 1 98.19 157 ALA B C 1
ATOM 5449 O O . ALA B 1 157 ? 30.094 -8.172 2.291 1 98.19 157 ALA B O 1
ATOM 5450 N N . ASN B 1 158 ? 28.719 -8.32 3.961 1 97.56 158 ASN B N 1
ATOM 5451 C CA . ASN B 1 158 ? 28.625 -6.883 4.207 1 97.56 158 ASN B CA 1
ATOM 5452 C C . ASN B 1 158 ? 28.109 -6.137 2.982 1 97.56 158 ASN B C 1
ATOM 5454 O O . ASN B 1 158 ? 28.641 -5.086 2.619 1 97.56 158 ASN B O 1
ATOM 5458 N N . ILE B 1 159 ? 27.203 -6.762 2.318 1 98.38 159 ILE B N 1
ATOM 5459 C CA . ILE B 1 159 ? 26.5 -6.043 1.256 1 98.38 159 ILE B CA 1
ATOM 5460 C C . ILE B 1 159 ? 25.594 -4.973 1.862 1 98.38 159 ILE B C 1
ATOM 5462 O O . ILE B 1 159 ? 24.75 -5.27 2.711 1 98.38 159 ILE B O 1
ATOM 5466 N N . PRO B 1 160 ? 25.719 -3.744 1.398 1 97.75 160 PRO B N 1
ATOM 5467 C CA . PRO B 1 160 ? 25.141 -2.609 2.119 1 97.75 160 PRO B CA 1
ATOM 5468 C C . PRO B 1 160 ? 23.609 -2.654 2.162 1 97.75 160 PRO B C 1
ATOM 5470 O O . PRO B 1 160 ? 23 -2.07 3.059 1 97.75 160 PRO B O 1
ATOM 5473 N N . THR B 1 161 ? 23 -3.26 1.104 1 98.25 161 THR B N 1
ATOM 5474 C CA . THR B 1 161 ? 21.547 -3.27 1.045 1 98.25 161 THR B CA 1
ATOM 5475 C C . THR B 1 161 ? 21.047 -4.441 0.208 1 98.25 161 THR B C 1
ATOM 5477 O O . THR B 1 161 ? 21.844 -5.191 -0.362 1 98.25 161 THR B O 1
ATOM 5480 N N . TRP B 1 162 ? 19.703 -4.633 0.242 1 98.25 162 TRP B N 1
ATOM 5481 C CA . TRP B 1 162 ? 19.172 -5.77 -0.504 1 98.25 162 TRP B CA 1
ATOM 5482 C C . TRP B 1 162 ? 17.672 -5.625 -0.719 1 98.25 162 TRP B C 1
ATOM 5484 O O . TRP B 1 162 ? 17.031 -4.781 -0.095 1 98.25 162 TRP B O 1
ATOM 5494 N N . ILE B 1 163 ? 17.172 -6.375 -1.66 1 98.62 163 ILE B N 1
ATOM 5495 C CA . ILE B 1 163 ? 15.758 -6.434 -2.031 1 98.62 163 ILE B CA 1
ATOM 5496 C C . ILE B 1 163 ? 15.25 -7.867 -1.908 1 98.62 163 ILE B C 1
ATOM 5498 O O . ILE B 1 163 ? 15.906 -8.805 -2.367 1 98.62 163 ILE B O 1
ATOM 5502 N N . TRP B 1 164 ? 14.133 -8.055 -1.164 1 98.19 164 TRP B N 1
ATOM 5503 C CA . TRP B 1 164 ? 13.469 -9.352 -1.108 1 98.19 164 TRP B CA 1
ATOM 5504 C C . TRP B 1 164 ? 12.586 -9.562 -2.332 1 98.19 164 TRP B C 1
ATOM 5506 O O . TRP B 1 164 ? 11.68 -8.766 -2.598 1 98.19 164 TRP B O 1
ATOM 5516 N N . LEU B 1 165 ? 12.867 -10.586 -3.127 1 97.56 165 LEU B N 1
ATOM 5517 C CA . LEU B 1 165 ? 12.25 -10.781 -4.434 1 97.56 165 LEU B CA 1
ATOM 5518 C C . LEU B 1 165 ? 11.297 -11.969 -4.414 1 97.56 165 LEU B C 1
ATOM 5520 O O . LEU B 1 165 ? 11.695 -13.086 -4.082 1 97.56 165 LEU B O 1
ATOM 5524 N N . SER B 1 166 ? 10.055 -11.664 -4.711 1 95.69 166 SER B N 1
ATOM 5525 C CA . SER B 1 166 ? 9.055 -12.719 -4.828 1 95.69 166 SER B CA 1
ATOM 5526 C C . SER B 1 166 ? 8.828 -13.109 -6.285 1 95.69 166 SER B C 1
ATOM 5528 O O . SER B 1 166 ? 8.609 -12.25 -7.137 1 95.69 166 SER B O 1
ATOM 5530 N N . SER B 1 167 ? 8.852 -14.383 -6.609 1 92.31 167 SER B N 1
ATOM 5531 C CA . SER B 1 167 ? 8.695 -14.852 -7.98 1 92.31 167 SER B CA 1
ATOM 5532 C C . SER B 1 167 ? 7.223 -14.969 -8.367 1 92.31 167 SER B C 1
ATOM 5534 O O . SER B 1 167 ? 6.895 -15.211 -9.523 1 92.31 167 SER B O 1
ATOM 5536 N N . GLY B 1 168 ? 6.348 -14.781 -7.492 1 92.44 168 GLY B N 1
ATOM 5537 C CA . GLY B 1 168 ? 4.902 -14.719 -7.664 1 92.44 168 GLY B CA 1
ATOM 5538 C C . GLY B 1 168 ? 4.246 -13.633 -6.832 1 92.44 168 GLY B C 1
ATOM 5539 O O . GLY B 1 168 ? 4.816 -12.555 -6.652 1 92.44 168 GLY B O 1
ATOM 5540 N N . GLN B 1 169 ? 3.07 -13.93 -6.406 1 93.81 169 GLN B N 1
ATOM 5541 C CA . GLN B 1 169 ? 2.395 -13 -5.508 1 93.81 169 GLN B CA 1
ATOM 5542 C C . GLN B 1 169 ? 3.158 -12.852 -4.195 1 93.81 169 GLN B C 1
ATOM 5544 O O . GLN B 1 169 ? 4.055 -13.641 -3.898 1 93.81 169 GLN B O 1
ATOM 5549 N N . LEU B 1 170 ? 2.85 -11.805 -3.498 1 95.81 170 LEU B N 1
ATOM 5550 C CA . LEU B 1 170 ? 3.461 -11.625 -2.186 1 95.81 170 LEU B CA 1
ATOM 5551 C C . LEU B 1 170 ? 3.18 -12.82 -1.284 1 95.81 170 LEU B C 1
ATOM 5553 O O . LEU B 1 170 ? 2.023 -13.102 -0.96 1 95.81 170 LEU B O 1
ATOM 5557 N N . VAL B 1 171 ? 4.203 -13.5 -0.9 1 93.81 171 VAL B N 1
ATOM 5558 C CA . VAL B 1 171 ? 4.027 -14.734 -0.139 1 93.81 171 VAL B CA 1
ATOM 5559 C C . VAL B 1 171 ? 3.723 -14.406 1.319 1 93.81 171 VAL B C 1
ATOM 5561 O O . VAL B 1 171 ? 4.094 -13.336 1.811 1 93.81 171 VAL B O 1
ATOM 5564 N N . ASP B 1 172 ? 3.092 -15.328 1.986 1 94.75 172 ASP B N 1
ATOM 5565 C CA . ASP B 1 172 ? 2.531 -15.109 3.316 1 94.75 172 ASP B CA 1
ATOM 5566 C C . ASP B 1 172 ? 3.625 -14.742 4.316 1 94.75 172 ASP B C 1
ATOM 5568 O O . ASP B 1 172 ? 3.475 -13.789 5.086 1 94.75 172 ASP B O 1
ATOM 5572 N N . HIS B 1 173 ? 4.684 -15.5 4.312 1 94.5 173 HIS B N 1
ATOM 5573 C CA . HIS B 1 173 ? 5.707 -15.242 5.316 1 94.5 173 HIS B CA 1
ATOM 5574 C C . HIS B 1 173 ? 6.395 -13.906 5.074 1 94.5 173 HIS B C 1
ATOM 5576 O O . HIS B 1 173 ? 6.762 -13.203 6.023 1 94.5 173 HIS B O 1
ATOM 5582 N N . MET B 1 174 ? 6.617 -13.531 3.809 1 96.25 174 MET B N 1
ATOM 5583 C CA . MET B 1 174 ? 7.18 -12.219 3.514 1 96.25 174 MET B CA 1
ATOM 5584 C C . MET B 1 174 ? 6.281 -11.109 4.051 1 96.25 174 MET B C 1
ATOM 5586 O O . MET B 1 174 ? 6.754 -10.195 4.727 1 96.25 174 MET B O 1
ATOM 5590 N N . ALA B 1 175 ? 4.973 -11.242 3.715 1 96.69 175 ALA B N 1
ATOM 5591 C CA . ALA B 1 175 ? 4.008 -10.25 4.184 1 96.69 175 ALA B CA 1
ATOM 5592 C C . ALA B 1 175 ? 4.039 -10.133 5.703 1 96.69 175 ALA B C 1
ATOM 5594 O O . ALA B 1 175 ? 4.039 -9.031 6.246 1 96.69 175 ALA B O 1
ATOM 5595 N N . GLU B 1 176 ? 4.09 -11.227 6.305 1 94.81 176 GLU B N 1
ATOM 5596 C CA . GLU B 1 176 ? 4.074 -11.266 7.762 1 94.81 176 GLU B CA 1
ATOM 5597 C C . GLU B 1 176 ? 5.312 -10.594 8.344 1 94.81 176 GLU B C 1
ATOM 5599 O O . GLU B 1 176 ? 5.203 -9.734 9.219 1 94.81 176 GLU B O 1
ATOM 5604 N N . TYR B 1 177 ? 6.461 -10.953 7.91 1 95.69 177 TYR B N 1
ATOM 5605 C CA . TYR B 1 177 ? 7.707 -10.477 8.5 1 95.69 177 TYR B CA 1
ATOM 5606 C C . TYR B 1 177 ? 7.918 -8.992 8.203 1 95.69 177 TYR B C 1
ATOM 5608 O O . TYR B 1 177 ? 8.477 -8.266 9.023 1 95.69 177 TYR B O 1
ATOM 5616 N N . ILE B 1 178 ? 7.457 -8.523 7.066 1 96.56 178 ILE B N 1
ATOM 5617 C CA . ILE B 1 178 ? 7.723 -7.133 6.719 1 96.56 178 ILE B CA 1
ATOM 5618 C C . ILE B 1 178 ? 6.617 -6.242 7.285 1 96.56 178 ILE B C 1
ATOM 5620 O O . ILE B 1 178 ? 6.68 -5.016 7.156 1 96.56 178 ILE B O 1
ATOM 5624 N N . GLY B 1 179 ? 5.605 -6.801 7.789 1 95.44 179 GLY B N 1
ATOM 5625 C CA . GLY B 1 179 ? 4.633 -6.043 8.555 1 95.44 179 GLY B CA 1
ATOM 5626 C C . GLY B 1 179 ? 3.4 -5.668 7.754 1 95.44 179 GLY B C 1
ATOM 5627 O O . GLY B 1 179 ? 2.752 -4.66 8.039 1 95.44 179 GLY B O 1
ATOM 5628 N N . VAL B 1 180 ? 3.01 -6.383 6.75 1 96.62 180 VAL B N 1
ATOM 5629 C CA . VAL B 1 180 ? 1.802 -6.145 5.965 1 96.62 180 VAL B CA 1
ATOM 5630 C C . VAL B 1 180 ? 0.619 -6.867 6.609 1 96.62 180 VAL B C 1
ATOM 5632 O O . VAL B 1 180 ? 0.648 -8.086 6.781 1 96.62 180 VAL B O 1
ATOM 5635 N N . PRO B 1 181 ? -0.426 -6.07 6.961 1 95.75 181 PRO B N 1
ATOM 5636 C CA . PRO B 1 181 ? -1.622 -6.773 7.434 1 95.75 181 PRO B CA 1
ATOM 5637 C C . PRO B 1 181 ? -2.252 -7.656 6.359 1 95.75 181 PRO B C 1
ATOM 5639 O O . PRO B 1 181 ? -2.348 -7.25 5.199 1 95.75 181 PRO B O 1
ATOM 5642 N N . SER B 1 182 ? -2.584 -8.883 6.746 1 96.25 182 SER B N 1
ATOM 5643 C CA . SER B 1 182 ? -3.268 -9.82 5.863 1 96.25 182 SER B CA 1
ATOM 5644 C C . SER B 1 182 ? -4.512 -10.398 6.531 1 96.25 182 SER B C 1
ATOM 5646 O O . SER B 1 182 ? -4.512 -11.555 6.961 1 96.25 182 SER B O 1
ATOM 5648 N N . PRO B 1 183 ? -5.59 -9.609 6.57 1 96.5 183 PRO B N 1
ATOM 5649 C CA . PRO B 1 183 ? -6.805 -10.141 7.195 1 96.5 183 PRO B CA 1
ATOM 5650 C C . PRO B 1 183 ? -7.27 -11.453 6.57 1 96.5 183 PRO B C 1
ATOM 5652 O O . PRO B 1 183 ? -7.5 -11.516 5.359 1 96.5 183 PRO B O 1
ATOM 5655 N N . PRO B 1 184 ? -7.457 -12.445 7.398 1 96.12 184 PRO B N 1
ATOM 5656 C CA . PRO B 1 184 ? -7.832 -13.75 6.848 1 96.12 184 PRO B CA 1
ATOM 5657 C C . PRO B 1 184 ? -9.234 -13.758 6.246 1 96.12 184 PRO B C 1
ATOM 5659 O O . PRO B 1 184 ? -9.602 -14.695 5.535 1 96.12 184 PRO B O 1
ATOM 5662 N N . SER B 1 185 ? -9.969 -12.742 6.52 1 97.44 185 SER B N 1
ATOM 5663 C CA . SER B 1 185 ? -11.352 -12.68 6.062 1 97.44 185 SER B CA 1
ATOM 5664 C C . SER B 1 185 ? -11.43 -12.43 4.559 1 97.44 185 SER B C 1
ATOM 5666 O O . SER B 1 185 ? -12.438 -12.734 3.924 1 97.44 185 SER B O 1
ATOM 5668 N N . TYR B 1 186 ? -10.344 -11.859 3.971 1 97.75 186 TYR B N 1
ATOM 5669 C CA . TYR B 1 186 ? -10.484 -11.578 2.547 1 97.75 186 TYR B CA 1
ATOM 5670 C C . TYR B 1 186 ? -9.133 -11.641 1.841 1 97.75 186 TYR B C 1
ATOM 5672 O O . TYR B 1 186 ? -9.047 -11.406 0.633 1 97.75 186 TYR B O 1
ATOM 5680 N N . VAL B 1 187 ? -8.031 -11.867 2.549 1 97.69 187 VAL B N 1
ATOM 5681 C CA . VAL B 1 187 ? -6.723 -12.078 1.945 1 97.69 187 VAL B CA 1
ATOM 5682 C C . VAL B 1 187 ? -6.359 -13.562 2.002 1 97.69 187 VAL B C 1
ATOM 5684 O O . VAL B 1 187 ? -5.965 -14.07 3.055 1 97.69 187 VAL B O 1
ATOM 5687 N N . PRO B 1 188 ? -6.418 -14.203 0.938 1 96.31 188 PRO B N 1
ATOM 5688 C CA . PRO B 1 188 ? -6.105 -15.633 0.944 1 96.31 188 PRO B CA 1
ATOM 5689 C C . PRO B 1 188 ? -4.617 -15.914 1.14 1 96.31 188 PRO B C 1
ATOM 5691 O O . PRO B 1 188 ? -3.787 -15.031 0.933 1 96.31 188 PRO B O 1
ATOM 5694 N N . THR B 1 189 ? -4.344 -17.094 1.576 1 93.75 189 THR B N 1
ATOM 5695 C CA . THR B 1 189 ? -2.953 -17.531 1.607 1 93.75 189 THR B CA 1
ATOM 5696 C C . THR B 1 189 ? -2.508 -18.016 0.23 1 93.75 189 THR B C 1
ATOM 5698 O O . THR B 1 189 ? -3.34 -18.281 -0.642 1 93.75 189 THR B O 1
ATOM 5701 N N . LEU B 1 190 ? -1.295 -18.094 0.035 1 84.19 190 LEU B N 1
ATOM 5702 C CA . LEU B 1 190 ? -0.727 -18.453 -1.261 1 84.19 190 LEU B CA 1
ATOM 5703 C C . LEU B 1 190 ? -1.239 -19.812 -1.722 1 84.19 190 LEU B C 1
ATOM 5705 O O . LEU B 1 190 ? -1.435 -20.031 -2.918 1 84.19 190 LEU B O 1
ATOM 5709 N N . PHE B 1 191 ? -1.555 -20.75 -0.792 1 82.06 191 PHE B N 1
ATOM 5710 C CA . PHE B 1 191 ? -1.887 -22.125 -1.178 1 82.06 191 PHE B CA 1
ATOM 5711 C C . PHE B 1 191 ? -3.383 -22.375 -1.042 1 82.06 191 PHE B C 1
ATOM 5713 O O . PHE B 1 191 ? -3.854 -23.484 -1.278 1 82.06 191 PHE B O 1
ATOM 5720 N N . SER B 1 192 ? -4.031 -21.312 -0.762 1 87 192 SER B N 1
ATOM 5721 C CA . SER B 1 192 ? -5.461 -21.516 -0.559 1 87 192 SER B CA 1
ATOM 5722 C C . SER B 1 192 ? -6.215 -21.5 -1.885 1 87 192 SER B C 1
ATOM 5724 O O . SER B 1 192 ? -5.816 -20.812 -2.824 1 87 192 SER B O 1
ATOM 5726 N N . ASP B 1 193 ? -7.203 -22.344 -1.933 1 89.62 193 ASP B N 1
ATOM 5727 C CA . ASP B 1 193 ? -8.156 -22.328 -3.035 1 89.62 193 ASP B CA 1
ATOM 5728 C C . ASP B 1 193 ? -9.336 -21.406 -2.721 1 89.62 193 ASP B C 1
ATOM 5730 O O . ASP B 1 193 ? -10.469 -21.859 -2.562 1 89.62 193 ASP B O 1
ATOM 5734 N N . SER B 1 194 ? -9.062 -20.156 -2.607 1 92.62 194 SER B N 1
ATOM 5735 C CA . SER B 1 194 ? -10.094 -19.156 -2.303 1 92.62 194 SER B CA 1
ATOM 5736 C C . SER B 1 194 ? -9.766 -17.812 -2.938 1 92.62 194 SER B C 1
ATOM 5738 O O . SER B 1 194 ? -8.594 -17.484 -3.137 1 92.62 194 SER B O 1
ATOM 5740 N N . SER B 1 195 ? -10.789 -17.125 -3.289 1 95.12 195 SER B N 1
ATOM 5741 C CA . SER B 1 195 ? -10.664 -15.727 -3.68 1 95.12 195 SER B CA 1
ATOM 5742 C C . SER B 1 195 ? -10.711 -14.805 -2.463 1 95.12 195 SER B C 1
ATOM 5744 O O . SER B 1 195 ? -10.609 -15.266 -1.325 1 95.12 195 SER B O 1
ATOM 5746 N N . ASP B 1 196 ? -10.742 -13.516 -2.709 1 96.38 196 ASP B N 1
ATOM 5747 C CA . ASP B 1 196 ? -10.875 -12.547 -1.623 1 96.38 196 ASP B CA 1
ATOM 5748 C C . ASP B 1 196 ? -12.312 -12.5 -1.104 1 96.38 196 ASP B C 1
ATOM 5750 O O . ASP B 1 196 ? -12.586 -11.875 -0.076 1 96.38 196 ASP B O 1
ATOM 5754 N N . GLU B 1 197 ? -13.25 -13.07 -1.825 1 96.81 197 GLU B N 1
ATOM 5755 C CA . GLU B 1 197 ? -14.609 -13.312 -1.351 1 96.81 197 GLU B CA 1
ATOM 5756 C C . GLU B 1 197 ? -14.75 -14.719 -0.776 1 96.81 197 GLU B C 1
ATOM 5758 O O . GLU B 1 197 ? -14.883 -15.688 -1.524 1 96.81 197 GLU B O 1
ATOM 5763 N N . MET B 1 198 ? -14.828 -14.812 0.522 1 97.12 198 MET B N 1
ATOM 5764 C CA . MET B 1 198 ? -14.688 -16.125 1.148 1 97.12 198 MET B CA 1
ATOM 5765 C C . MET B 1 198 ? -15.953 -16.516 1.9 1 97.12 198 MET B C 1
ATOM 5767 O O . MET B 1 198 ? -16.594 -15.664 2.523 1 97.12 198 MET B O 1
ATOM 5771 N N . SER B 1 199 ? -16.234 -17.797 1.848 1 96.69 199 SER B N 1
ATOM 5772 C CA . SER B 1 199 ? -17.234 -18.375 2.734 1 96.69 199 SER B CA 1
ATOM 5773 C C . SER B 1 199 ? -16.672 -18.562 4.145 1 96.69 199 SER B C 1
ATOM 5775 O O . SER B 1 199 ? -15.492 -18.328 4.387 1 96.69 199 SER B O 1
ATOM 5777 N N . PHE B 1 200 ? -17.625 -18.969 5.07 1 97.19 200 PHE B N 1
ATOM 5778 C CA . PHE B 1 200 ? -17.203 -19.234 6.438 1 97.19 200 PHE B CA 1
ATOM 5779 C C . PHE B 1 200 ? -16.094 -20.281 6.465 1 97.19 200 PHE B C 1
ATOM 5781 O O . PHE B 1 200 ? -15.07 -20.109 7.137 1 97.19 200 PHE B O 1
ATOM 5788 N N . THR B 1 201 ? -16.266 -21.375 5.723 1 96.62 201 THR B N 1
ATOM 5789 C CA . THR B 1 201 ? -15.305 -22.484 5.707 1 96.62 201 THR B CA 1
ATOM 5790 C C . THR B 1 201 ? -13.969 -22.031 5.121 1 96.62 201 THR B C 1
ATOM 5792 O O . THR B 1 201 ? -12.914 -22.453 5.586 1 96.62 201 THR B O 1
ATOM 5795 N N . GLU B 1 202 ? -14.008 -21.219 4.102 1 96.25 202 GLU B N 1
ATOM 5796 C CA . GLU B 1 202 ? -12.773 -20.719 3.5 1 96.25 202 GLU B CA 1
ATOM 5797 C C . GLU B 1 202 ? -12.008 -19.828 4.469 1 96.25 202 GLU B C 1
ATOM 5799 O O . GLU B 1 202 ? -10.789 -19.922 4.582 1 96.25 202 GLU B O 1
ATOM 5804 N N . ARG B 1 203 ? -12.734 -18.922 5.176 1 97.31 203 ARG B N 1
ATOM 5805 C CA . ARG B 1 203 ? -12.094 -18.078 6.184 1 97.31 203 ARG B CA 1
ATOM 5806 C C . ARG B 1 203 ? -11.469 -18.922 7.285 1 97.31 203 ARG B C 1
ATOM 5808 O O . ARG B 1 203 ? -10.375 -18.609 7.773 1 97.31 203 ARG B O 1
ATOM 5815 N N . LEU B 1 204 ? -12.242 -19.969 7.656 1 96.75 204 LEU B N 1
ATOM 5816 C CA . LEU B 1 204 ? -11.734 -20.891 8.664 1 96.75 204 LEU B CA 1
ATOM 5817 C C . LEU B 1 204 ? -10.406 -21.5 8.219 1 96.75 204 LEU B C 1
ATOM 5819 O O . LEU B 1 204 ? -9.43 -21.5 8.969 1 96.75 204 LEU B O 1
ATOM 5823 N N . LYS B 1 205 ? -10.344 -22.016 7.016 1 94.19 205 LYS B N 1
ATOM 5824 C CA . LYS B 1 205 ? -9.141 -22.641 6.477 1 94.19 205 LYS B CA 1
ATOM 5825 C C . LYS B 1 205 ? -7.992 -21.625 6.379 1 94.19 205 LYS B C 1
ATOM 5827 O O . LYS B 1 205 ? -6.844 -21.953 6.691 1 94.19 205 LYS B O 1
ATOM 5832 N N . VAL B 1 206 ? -8.328 -20.438 5.941 1 95.88 206 VAL B N 1
ATOM 5833 C CA . VAL B 1 206 ? -7.309 -19.406 5.754 1 95.88 206 VAL B CA 1
ATOM 5834 C C . VAL B 1 206 ? -6.73 -19 7.105 1 95.88 206 VAL B C 1
ATOM 5836 O O . VAL B 1 206 ? -5.516 -18.844 7.25 1 95.88 206 VAL B O 1
ATOM 5839 N N . LEU B 1 207 ? -7.613 -18.828 8.086 1 96 207 LEU B N 1
ATOM 5840 C CA . LEU B 1 207 ? -7.16 -18.453 9.414 1 96 207 LEU B CA 1
ATOM 5841 C C . LEU B 1 207 ? -6.227 -19.5 9.992 1 96 207 LEU B C 1
ATOM 5843 O O . LEU B 1 207 ? -5.141 -19.188 10.484 1 96 207 LEU B O 1
ATOM 5847 N N . ILE B 1 208 ? -6.598 -20.75 9.914 1 93.38 208 ILE B N 1
ATOM 5848 C CA . ILE B 1 208 ? -5.785 -21.844 10.422 1 93.38 208 ILE B CA 1
ATOM 5849 C C . ILE B 1 208 ? -4.477 -21.922 9.641 1 93.38 208 ILE B C 1
ATOM 5851 O O . ILE B 1 208 ? -3.404 -22.078 10.227 1 93.38 208 ILE B O 1
ATOM 5855 N N . GLY B 1 209 ? -4.605 -21.859 8.289 1 91.56 209 GLY B N 1
ATOM 5856 C CA . GLY B 1 209 ? -3.428 -21.906 7.438 1 91.56 209 GLY B CA 1
ATOM 5857 C C . GLY B 1 209 ? -2.406 -20.844 7.773 1 91.56 209 GLY B C 1
ATOM 5858 O O . GLY B 1 209 ? -1.202 -21.094 7.781 1 91.56 209 GLY B O 1
ATOM 5859 N N . ARG B 1 210 ? -2.84 -19.688 8.062 1 92.88 210 ARG B N 1
ATOM 5860 C CA . ARG B 1 210 ? -1.943 -18.578 8.367 1 92.88 210 ARG B CA 1
ATOM 5861 C C . ARG B 1 210 ? -1.163 -18.828 9.648 1 92.88 210 ARG B C 1
ATOM 5863 O O . ARG B 1 210 ? 0.03 -18.531 9.734 1 92.88 210 ARG B O 1
ATOM 5870 N N . VAL B 1 211 ? -1.832 -19.328 10.641 1 90.62 211 VAL B N 1
ATOM 5871 C CA . VAL B 1 211 ? -1.175 -19.641 11.906 1 90.62 211 VAL B CA 1
ATOM 5872 C C . VAL B 1 211 ? -0.137 -20.75 11.68 1 90.62 211 VAL B C 1
ATOM 5874 O O . VAL B 1 211 ? 0.999 -20.641 12.148 1 90.62 211 VAL B O 1
ATOM 5877 N N . ILE B 1 212 ? -0.479 -21.719 10.922 1 89.06 212 ILE B N 1
ATOM 5878 C CA . ILE B 1 212 ? 0.401 -22.859 10.68 1 89.06 212 ILE B CA 1
ATOM 5879 C C . ILE B 1 212 ? 1.624 -22.406 9.883 1 89.06 212 ILE B C 1
ATOM 5881 O O . ILE B 1 212 ? 2.756 -22.766 10.211 1 89.06 212 ILE B O 1
ATOM 5885 N N . ILE B 1 213 ? 1.415 -21.625 8.836 1 89.56 213 ILE B N 1
ATOM 5886 C CA . ILE B 1 213 ? 2.504 -21.172 7.98 1 89.56 213 ILE B CA 1
ATOM 5887 C C . ILE B 1 213 ? 3.52 -20.391 8.812 1 89.56 213 ILE B C 1
ATOM 5889 O O . ILE B 1 213 ? 4.727 -20.594 8.68 1 89.56 213 ILE B O 1
ATOM 5893 N N . ARG B 1 214 ? 3.066 -19.531 9.633 1 89.19 214 ARG B N 1
ATOM 5894 C CA . ARG B 1 214 ? 3.965 -18.734 10.469 1 89.19 214 ARG B CA 1
ATOM 5895 C C . ARG B 1 214 ? 4.816 -19.625 11.359 1 89.19 214 ARG B C 1
ATOM 5897 O O . ARG B 1 214 ? 6.031 -19.453 11.445 1 89.19 214 ARG B O 1
ATOM 5904 N N . LEU B 1 215 ? 4.207 -20.594 12.008 1 89.81 215 LEU B N 1
ATOM 5905 C CA . LEU B 1 215 ? 4.902 -21.484 12.93 1 89.81 215 LEU B CA 1
ATOM 5906 C C . LEU B 1 215 ? 5.898 -22.375 12.188 1 89.81 215 LEU B C 1
ATOM 5908 O O . LEU B 1 215 ? 7.031 -22.562 12.648 1 89.81 215 LEU B O 1
ATOM 5912 N N . VAL B 1 216 ? 5.504 -22.844 11.086 1 86.62 216 VAL B N 1
ATOM 5913 C CA . VAL B 1 216 ? 6.324 -23.781 10.312 1 86.62 216 VAL B CA 1
ATOM 5914 C C . VAL B 1 216 ? 7.543 -23.047 9.75 1 86.62 216 VAL B C 1
ATOM 5916 O O . VAL B 1 216 ? 8.672 -23.547 9.852 1 86.62 216 VAL B O 1
ATOM 5919 N N . VAL B 1 217 ? 7.348 -21.906 9.18 1 89.31 217 VAL B N 1
ATOM 5920 C CA . VAL B 1 217 ? 8.453 -21.156 8.586 1 89.31 217 VAL B CA 1
ATOM 5921 C C . VAL B 1 217 ? 9.461 -20.781 9.672 1 89.31 217 VAL B C 1
ATOM 5923 O O . VAL B 1 217 ? 10.672 -20.891 9.469 1 89.31 217 VAL B O 1
ATOM 5926 N N . GLU B 1 218 ? 9 -20.375 10.789 1 91.81 218 GLU B N 1
ATOM 5927 C CA . GLU B 1 218 ? 9.891 -19.984 11.883 1 91.81 218 GLU B CA 1
ATOM 5928 C C . GLU B 1 218 ? 10.688 -21.188 12.391 1 91.81 218 GLU B C 1
ATOM 5930 O O . GLU B 1 218 ? 11.914 -21.109 12.539 1 91.81 218 GLU B O 1
ATOM 5935 N N . LYS B 1 219 ? 10.031 -22.328 12.578 1 89.5 219 LYS B N 1
ATOM 5936 C CA . LYS B 1 219 ? 10.641 -23.484 13.219 1 89.5 219 LYS B CA 1
ATOM 5937 C C . LYS B 1 219 ? 11.516 -24.266 12.234 1 89.5 219 LYS B C 1
ATOM 5939 O O . LYS B 1 219 ? 12.555 -24.812 12.609 1 89.5 219 LYS B O 1
ATOM 5944 N N . ILE B 1 220 ? 11.133 -24.234 11.016 1 88.06 220 ILE B N 1
ATOM 5945 C CA . ILE B 1 220 ? 11.773 -25.172 10.094 1 88.06 220 ILE B CA 1
ATOM 5946 C C . ILE B 1 220 ? 12.758 -24.406 9.203 1 88.06 220 ILE B C 1
ATOM 5948 O O . ILE B 1 220 ? 13.641 -25.016 8.586 1 88.06 220 ILE B O 1
ATOM 5952 N N . SER B 1 221 ? 12.602 -23.109 9.133 1 89.38 221 SER B N 1
ATOM 5953 C CA . SER B 1 221 ? 13.453 -22.391 8.195 1 89.38 221 SER B CA 1
ATOM 5954 C C . SER B 1 221 ? 14.219 -21.266 8.891 1 89.38 221 SER B C 1
ATOM 5956 O O . SER B 1 221 ? 15.438 -21.344 9.047 1 89.38 221 SER B O 1
ATOM 5958 N N . MET B 1 222 ? 13.562 -20.312 9.539 1 92.25 222 MET B N 1
ATOM 5959 C CA . MET B 1 222 ? 14.203 -19.109 10.078 1 92.25 222 MET B CA 1
ATOM 5960 C C . MET B 1 222 ? 15.141 -19.469 11.227 1 92.25 222 MET B C 1
ATOM 5962 O O . MET B 1 222 ? 16.297 -19.062 11.227 1 92.25 222 MET B O 1
ATOM 5966 N N . ASN B 1 223 ? 14.648 -20.25 12.141 1 94.06 223 ASN B N 1
ATOM 5967 C CA . ASN B 1 223 ? 15.453 -20.578 13.32 1 94.06 223 ASN B CA 1
ATOM 5968 C C . ASN B 1 223 ? 16.656 -21.438 12.953 1 94.06 223 ASN B C 1
ATOM 5970 O O . ASN B 1 223 ? 17.781 -21.125 13.328 1 94.06 223 ASN B O 1
ATOM 5974 N N . PRO B 1 224 ? 16.422 -22.484 12.188 1 93.25 224 PRO B N 1
ATOM 5975 C CA . PRO B 1 224 ? 17.578 -23.312 11.82 1 93.25 224 PRO B CA 1
ATOM 5976 C C . PRO B 1 224 ? 18.625 -22.531 11.023 1 93.25 224 PRO B C 1
ATOM 5978 O O . PRO B 1 224 ? 19.828 -22.719 11.234 1 93.25 224 PRO B O 1
ATOM 5981 N N . HIS B 1 225 ? 18.25 -21.656 10.148 1 94.62 225 HIS B N 1
ATOM 5982 C CA . HIS B 1 225 ? 19.219 -20.859 9.398 1 94.62 225 HIS B CA 1
ATOM 5983 C C . HIS B 1 225 ? 19.984 -19.922 10.32 1 94.62 225 HIS B C 1
ATOM 5985 O O . HIS B 1 225 ? 21.203 -19.766 10.172 1 94.62 225 HIS B O 1
ATOM 5991 N N . THR B 1 226 ? 19.266 -19.266 11.234 1 96.88 226 THR B N 1
ATOM 5992 C CA . THR B 1 226 ? 19.938 -18.406 12.211 1 96.88 226 THR B CA 1
ATOM 5993 C C . THR B 1 226 ? 21 -19.188 12.977 1 96.88 226 THR B C 1
ATOM 5995 O O . THR B 1 226 ? 22.125 -18.703 13.148 1 96.88 226 THR B O 1
ATOM 5998 N N . GLU B 1 227 ? 20.656 -20.422 13.375 1 96.94 227 GLU B N 1
ATOM 5999 C CA . GLU B 1 227 ? 21.594 -21.266 14.133 1 96.94 227 GLU B CA 1
ATOM 6000 C C . GLU B 1 227 ? 22.812 -21.625 13.297 1 96.94 227 GLU B C 1
ATOM 6002 O O . GLU B 1 227 ? 23.922 -21.703 13.812 1 96.94 227 GLU B O 1
ATOM 6007 N N . LEU B 1 228 ? 22.609 -21.906 12.039 1 96.69 228 LEU B N 1
ATOM 6008 C CA . LEU B 1 228 ? 23.719 -22.25 11.148 1 96.69 228 LEU B CA 1
ATOM 6009 C C . LEU B 1 228 ? 24.688 -21.078 11.039 1 96.69 228 LEU B C 1
ATOM 6011 O O . LEU B 1 228 ? 25.906 -21.266 11.109 1 96.69 228 LEU B O 1
ATOM 6015 N N . PHE B 1 229 ? 24.188 -19.875 10.891 1 97.88 229 PHE B N 1
ATOM 6016 C CA . PHE B 1 229 ? 25.047 -18.703 10.773 1 97.88 229 PHE B CA 1
ATOM 6017 C C . PHE B 1 229 ? 25.766 -18.422 12.094 1 97.88 229 PHE B C 1
ATOM 6019 O O . PHE B 1 229 ? 26.906 -17.984 12.102 1 97.88 229 PHE B O 1
ATOM 6026 N N . ARG B 1 230 ? 25.109 -18.656 13.188 1 97.94 230 ARG B N 1
ATOM 6027 C CA . ARG B 1 230 ? 25.734 -18.469 14.492 1 97.94 230 ARG B CA 1
ATOM 6028 C C . ARG B 1 230 ? 26.812 -19.516 14.727 1 97.94 230 ARG B C 1
ATOM 6030 O O . ARG B 1 230 ? 27.828 -19.25 15.367 1 97.94 230 ARG B O 1
ATOM 6037 N N . LYS B 1 231 ? 26.625 -20.719 14.195 1 97.75 231 LYS B N 1
ATOM 6038 C CA . LYS B 1 231 ? 27.562 -21.812 14.344 1 97.75 231 LYS B CA 1
ATOM 6039 C C . LYS B 1 231 ? 28.797 -21.609 13.469 1 97.75 231 LYS B C 1
ATOM 6041 O O . LYS B 1 231 ? 29.938 -21.812 13.914 1 97.75 231 LYS B O 1
ATOM 6046 N N . TYR B 1 232 ? 28.641 -21.172 12.203 1 97 232 TYR B N 1
ATOM 6047 C CA . TYR B 1 232 ? 29.719 -21.234 11.227 1 97 232 TYR B CA 1
ATOM 6048 C C . TYR B 1 232 ? 30.297 -19.844 10.977 1 97 232 TYR B C 1
ATOM 6050 O O . TYR B 1 232 ? 31.391 -19.719 10.406 1 97 232 TYR B O 1
ATOM 6058 N N . VAL B 1 233 ? 29.594 -18.797 11.367 1 96.75 233 VAL B N 1
ATOM 6059 C CA . VAL B 1 233 ? 30.047 -17.438 11.039 1 96.75 233 VAL B CA 1
ATOM 6060 C C . VAL B 1 233 ? 30.375 -16.688 12.32 1 96.75 233 VAL B C 1
ATOM 6062 O O . VAL B 1 233 ? 31.531 -16.297 12.539 1 96.75 233 VAL B O 1
ATOM 6065 N N . ASP B 1 234 ? 29.375 -16.422 13.133 1 97.06 234 ASP B N 1
ATOM 6066 C CA . ASP B 1 234 ? 29.5 -15.617 14.344 1 97.06 234 ASP B CA 1
ATOM 6067 C C . ASP B 1 234 ? 28.422 -15.984 15.359 1 97.06 234 ASP B C 1
ATOM 6069 O O . ASP B 1 234 ? 27.219 -15.867 15.07 1 97.06 234 ASP B O 1
ATOM 6073 N N . PRO B 1 235 ? 28.828 -16.406 16.531 1 97.38 235 PRO B N 1
ATOM 6074 C CA . PRO B 1 235 ? 27.828 -16.766 17.547 1 97.38 235 PRO B CA 1
ATOM 6075 C C . PRO B 1 235 ? 26.844 -15.625 17.828 1 97.38 235 PRO B C 1
ATOM 6077 O O . PRO B 1 235 ? 25.75 -15.867 18.328 1 97.38 235 PRO B O 1
ATOM 6080 N N . ASN B 1 236 ? 27.234 -14.422 17.484 1 97.38 236 ASN B N 1
ATOM 6081 C CA . ASN B 1 236 ? 26.375 -13.273 17.719 1 97.38 236 ASN B CA 1
ATOM 6082 C C . ASN B 1 236 ? 25.703 -12.812 16.422 1 97.38 236 ASN B C 1
ATOM 6084 O O . ASN B 1 236 ? 25.25 -11.672 16.328 1 97.38 236 ASN B O 1
ATOM 6088 N N . PHE B 1 237 ? 25.734 -13.672 15.422 1 97.69 237 PHE B N 1
ATOM 6089 C CA . PHE B 1 237 ? 25.047 -13.336 14.18 1 97.69 237 PHE B CA 1
ATOM 6090 C C . PHE B 1 237 ? 23.594 -12.953 14.445 1 97.69 237 PHE B C 1
ATOM 6092 O O . PHE B 1 237 ? 22.922 -13.586 15.258 1 97.69 237 PHE B O 1
ATOM 6099 N N . PRO B 1 238 ? 23.109 -11.875 13.867 1 97 238 PRO B N 1
ATOM 6100 C CA . PRO B 1 238 ? 21.734 -11.445 14.117 1 97 238 PRO B CA 1
ATOM 6101 C C . PRO B 1 238 ? 20.719 -12.5 13.695 1 97 238 PRO B C 1
ATOM 6103 O O . PRO B 1 238 ? 20.969 -13.289 12.789 1 97 238 PRO B O 1
ATOM 6106 N N . ASP B 1 239 ? 19.547 -12.445 14.406 1 96.75 239 ASP B N 1
ATOM 6107 C CA . ASP B 1 239 ? 18.438 -13.297 14 1 96.75 239 ASP B CA 1
ATOM 6108 C C . ASP B 1 239 ? 17.969 -12.953 12.586 1 96.75 239 ASP B C 1
ATOM 6110 O O . ASP B 1 239 ? 17.797 -11.773 12.25 1 96.75 239 ASP B O 1
ATOM 6114 N N . LEU B 1 240 ? 17.781 -14 11.797 1 96.25 240 LEU B N 1
ATOM 6115 C CA . LEU B 1 240 ? 17.344 -13.766 10.422 1 96.25 240 LEU B CA 1
ATOM 6116 C C . LEU B 1 240 ? 16 -13.055 10.398 1 96.25 240 LEU B C 1
ATOM 6118 O O . LEU B 1 240 ? 15.719 -12.273 9.484 1 96.25 240 LEU B O 1
ATOM 6122 N N . ILE B 1 241 ? 15.164 -13.273 11.375 1 95.38 241 ILE B N 1
ATOM 6123 C CA . ILE B 1 241 ? 13.867 -12.617 11.453 1 95.38 241 ILE B CA 1
ATOM 6124 C C . ILE B 1 241 ? 14.062 -11.109 11.586 1 95.38 241 ILE B C 1
ATOM 6126 O O . ILE B 1 241 ? 13.375 -10.328 10.922 1 95.38 241 ILE B O 1
ATOM 6130 N N . ASP B 1 242 ? 15.008 -10.695 12.398 1 95.56 242 ASP B N 1
ATOM 6131 C CA . ASP B 1 242 ? 15.312 -9.273 12.547 1 95.56 242 ASP B CA 1
ATOM 6132 C C . ASP B 1 242 ? 15.789 -8.68 11.227 1 95.56 242 ASP B C 1
ATOM 6134 O O . ASP B 1 242 ? 15.43 -7.547 10.891 1 95.56 242 ASP B O 1
ATOM 6138 N N . LEU B 1 243 ? 16.562 -9.461 10.531 1 96.12 243 LEU B N 1
ATOM 6139 C CA . LEU B 1 243 ? 17.109 -8.984 9.266 1 96.12 243 LEU B CA 1
ATOM 6140 C C . LEU B 1 243 ? 16.016 -8.789 8.234 1 96.12 243 LEU B C 1
ATOM 6142 O O . LEU B 1 243 ? 15.984 -7.777 7.531 1 96.12 243 LEU B O 1
ATOM 6146 N N . VAL B 1 244 ? 15.086 -9.75 8.141 1 96.44 244 VAL B N 1
ATOM 6147 C CA . VAL B 1 244 ? 14.062 -9.656 7.102 1 96.44 244 VAL B CA 1
ATOM 6148 C C . VAL B 1 244 ? 13.023 -8.609 7.496 1 96.44 244 VAL B C 1
ATOM 6150 O O . VAL B 1 244 ? 12.438 -7.957 6.629 1 96.44 244 VAL B O 1
ATOM 6153 N N . GLN B 1 245 ? 12.789 -8.414 8.789 1 95.94 245 GLN B N 1
ATOM 6154 C CA . GLN B 1 245 ? 11.875 -7.375 9.25 1 95.94 245 GLN B CA 1
ATOM 6155 C C . GLN B 1 245 ? 12.383 -5.984 8.867 1 95.94 245 GLN B C 1
ATOM 6157 O O . GLN B 1 245 ? 11.586 -5.07 8.641 1 95.94 245 GLN B O 1
ATOM 6162 N N . ALA B 1 246 ? 13.656 -5.863 8.734 1 95.38 246 ALA B N 1
ATOM 6163 C CA . ALA B 1 246 ? 14.273 -4.586 8.406 1 95.38 246 ALA B CA 1
ATOM 6164 C C . ALA B 1 246 ? 14.484 -4.453 6.898 1 95.38 246 ALA B C 1
ATOM 6166 O O . ALA B 1 246 ? 15.062 -3.469 6.43 1 95.38 246 ALA B O 1
ATOM 6167 N N . CYS B 1 247 ? 14.008 -5.414 6.137 1 96 247 CYS B N 1
ATOM 6168 C CA . CYS B 1 247 ? 14.172 -5.383 4.688 1 96 247 CYS B CA 1
ATOM 6169 C C . CYS B 1 247 ? 13.727 -4.043 4.113 1 96 247 CYS B C 1
ATOM 6171 O O . CYS B 1 247 ? 12.617 -3.59 4.383 1 96 247 CYS B O 1
ATOM 6173 N N . PRO B 1 248 ? 14.555 -3.398 3.326 1 97.25 248 PRO B N 1
ATOM 6174 C CA . PRO B 1 248 ? 14.219 -2.045 2.875 1 97.25 248 PRO B CA 1
ATOM 6175 C C . PRO B 1 248 ? 13.18 -2.033 1.759 1 97.25 248 PRO B C 1
ATOM 6177 O O . PRO B 1 248 ? 12.312 -1.155 1.726 1 97.25 248 PRO B O 1
ATOM 6180 N N . LEU B 1 249 ? 13.297 -3.012 0.817 1 98.19 249 LEU B N 1
ATOM 6181 C CA . LEU B 1 249 ? 12.383 -3.059 -0.318 1 98.19 249 LEU B CA 1
ATOM 6182 C C . LEU B 1 249 ? 12.016 -4.496 -0.657 1 98.19 249 LEU B C 1
ATOM 6184 O O . LEU B 1 249 ? 12.828 -5.406 -0.504 1 98.19 249 LEU B O 1
ATOM 6188 N N . VAL B 1 250 ? 10.82 -4.621 -1.062 1 98.5 250 VAL B N 1
ATOM 6189 C CA . VAL B 1 250 ? 10.297 -5.887 -1.567 1 98.5 250 VAL B CA 1
ATOM 6190 C C . VAL B 1 250 ? 9.781 -5.703 -2.992 1 98.5 250 VAL B C 1
ATOM 6192 O O . VAL B 1 250 ? 9.109 -4.711 -3.291 1 98.5 250 VAL B O 1
ATOM 6195 N N . MET B 1 251 ? 10.164 -6.57 -3.857 1 98.44 251 MET B N 1
ATOM 6196 C CA . MET B 1 251 ? 9.625 -6.562 -5.215 1 98.44 251 MET B CA 1
ATOM 6197 C C . MET B 1 251 ? 8.867 -7.852 -5.508 1 98.44 251 MET B C 1
ATOM 6199 O O . MET B 1 251 ? 9.32 -8.938 -5.148 1 98.44 251 MET B O 1
ATOM 6203 N N . VAL B 1 252 ? 7.73 -7.688 -6.074 1 97.56 252 VAL B N 1
ATOM 6204 C CA . VAL B 1 252 ? 6.789 -8.797 -6.234 1 97.56 252 VAL B CA 1
ATOM 6205 C C . VAL B 1 252 ? 6.477 -9 -7.711 1 97.56 252 VAL B C 1
ATOM 6207 O O . VAL B 1 252 ? 6.172 -8.039 -8.43 1 97.56 252 VAL B O 1
ATOM 6210 N N . ASN B 1 253 ? 6.566 -10.297 -8.117 1 96.38 253 ASN B N 1
ATOM 6211 C CA . ASN B 1 253 ? 6.191 -10.656 -9.484 1 96.38 253 ASN B CA 1
ATOM 6212 C C . ASN B 1 253 ? 4.672 -10.688 -9.656 1 96.38 253 ASN B C 1
ATOM 6214 O O . ASN B 1 253 ? 4.098 -11.734 -9.945 1 96.38 253 ASN B O 1
ATOM 6218 N N . SER B 1 254 ? 4.035 -9.602 -9.461 1 96 254 SER B N 1
ATOM 6219 C CA . SER B 1 254 ? 2.604 -9.414 -9.664 1 96 254 SER B CA 1
ATOM 6220 C C . SER B 1 254 ? 2.287 -7.98 -10.094 1 96 254 SER B C 1
ATOM 6222 O O . SER B 1 254 ? 3.191 -7.215 -10.438 1 96 254 SER B O 1
ATOM 6224 N N . ASN B 1 255 ? 1.023 -7.738 -10.25 1 96.56 255 ASN B N 1
ATOM 6225 C CA . ASN B 1 255 ? 0.559 -6.426 -10.695 1 96.56 255 ASN B CA 1
ATOM 6226 C C . ASN B 1 255 ? -0.726 -6.016 -9.977 1 96.56 255 ASN B C 1
ATOM 6228 O O . ASN B 1 255 ? -1.613 -6.844 -9.766 1 96.56 255 ASN B O 1
ATOM 6232 N N . GLU B 1 256 ? -0.814 -4.758 -9.664 1 95.44 256 GLU B N 1
ATOM 6233 C CA . GLU B 1 256 ? -1.947 -4.277 -8.875 1 95.44 256 GLU B CA 1
ATOM 6234 C C . GLU B 1 256 ? -3.246 -4.363 -9.672 1 95.44 256 GLU B C 1
ATOM 6236 O O . GLU B 1 256 ? -4.336 -4.398 -9.094 1 95.44 256 GLU B O 1
ATOM 6241 N N . MET B 1 257 ? -3.172 -4.422 -10.984 1 96.56 257 MET B N 1
ATOM 6242 C CA . MET B 1 257 ? -4.379 -4.441 -11.805 1 96.56 257 MET B CA 1
ATOM 6243 C C . MET B 1 257 ? -5.07 -5.797 -11.727 1 96.56 257 MET B C 1
ATOM 6245 O O . MET B 1 257 ? -6.289 -5.891 -11.891 1 96.56 257 MET B O 1
ATOM 6249 N N . TYR B 1 258 ? -4.293 -6.805 -11.484 1 96.25 258 TYR B N 1
ATOM 6250 C CA . TYR B 1 258 ? -4.992 -8.086 -11.516 1 96.25 258 TYR B CA 1
ATOM 6251 C C . TYR B 1 258 ? -4.82 -8.836 -10.203 1 96.25 258 TYR B C 1
ATOM 6253 O O . TYR B 1 258 ? -5.527 -9.805 -9.938 1 96.25 258 TYR B O 1
ATOM 6261 N N . ASN B 1 259 ? -3.947 -8.438 -9.328 1 96.25 259 ASN B N 1
ATOM 6262 C CA . ASN B 1 259 ? -3.852 -9.062 -8.016 1 96.25 259 ASN B CA 1
ATOM 6263 C C . ASN B 1 259 ? -5.094 -8.797 -7.172 1 96.25 259 ASN B C 1
ATOM 6265 O O . ASN B 1 259 ? -5.781 -7.793 -7.375 1 96.25 259 ASN B O 1
ATOM 6269 N N . PHE B 1 260 ? -5.371 -9.773 -6.227 1 95.69 260 PHE B N 1
ATOM 6270 C CA . PHE B 1 260 ? -6.41 -9.414 -5.27 1 95.69 260 PHE B CA 1
ATOM 6271 C C . PHE B 1 260 ? -6.055 -8.133 -4.535 1 95.69 260 PHE B C 1
ATOM 6273 O O . PHE B 1 260 ? -4.902 -7.93 -4.145 1 95.69 260 PHE B O 1
ATOM 6280 N N . ALA B 1 261 ? -7.086 -7.254 -4.449 1 96.5 261 ALA B N 1
ATOM 6281 C CA . ALA B 1 261 ? -6.844 -6.031 -3.688 1 96.5 261 ALA B CA 1
ATOM 6282 C C . ALA B 1 261 ? -6.605 -6.344 -2.213 1 96.5 261 ALA B C 1
ATOM 6284 O O . ALA B 1 261 ? -7.457 -6.945 -1.553 1 96.5 261 ALA B O 1
ATOM 6285 N N . ARG B 1 262 ? -5.453 -6.039 -1.716 1 96.81 262 ARG B N 1
ATOM 6286 C CA . ARG B 1 262 ? -5.035 -6.293 -0.341 1 96.81 262 ARG B CA 1
ATOM 6287 C C . ARG B 1 262 ? -4.254 -5.113 0.225 1 96.81 262 ARG B C 1
ATOM 6289 O O . ARG B 1 262 ? -3.771 -4.266 -0.527 1 96.81 262 ARG B O 1
ATOM 6296 N N . PRO B 1 263 ? -4.172 -5.078 1.586 1 97.94 263 PRO B N 1
ATOM 6297 C CA . PRO B 1 263 ? -3.25 -4.094 2.158 1 97.94 263 PRO B CA 1
ATOM 6298 C C . PRO B 1 263 ? -1.809 -4.293 1.693 1 97.94 263 PRO B C 1
ATOM 6300 O O . PRO B 1 263 ? -1.398 -5.422 1.411 1 97.94 263 PRO B O 1
ATOM 6303 N N . THR B 1 264 ? -1.117 -3.256 1.572 1 98.25 264 THR B N 1
ATOM 6304 C CA . THR B 1 264 ? 0.285 -3.27 1.173 1 98.25 264 THR B CA 1
ATOM 6305 C C . THR B 1 264 ? 1.065 -2.178 1.899 1 98.25 264 THR B C 1
ATOM 6307 O O . THR B 1 264 ? 0.596 -1.635 2.9 1 98.25 264 THR B O 1
ATOM 6310 N N . LEU B 1 265 ? 2.314 -2.016 1.578 1 98.12 265 LEU B N 1
ATOM 6311 C CA . LEU B 1 265 ? 3.205 -0.965 2.059 1 98.12 265 LEU B CA 1
ATOM 6312 C C . LEU B 1 265 ? 3.879 -0.248 0.894 1 98.12 265 LEU B C 1
ATOM 6314 O O . LEU B 1 265 ? 4.004 -0.809 -0.197 1 98.12 265 LEU B O 1
ATOM 6318 N N . HIS B 1 266 ? 4.297 0.917 1.15 1 97.44 266 HIS B N 1
ATOM 6319 C CA . HIS B 1 266 ? 4.949 1.679 0.093 1 97.44 266 HIS B CA 1
ATOM 6320 C C . HIS B 1 266 ? 6.27 1.031 -0.317 1 97.44 266 HIS B C 1
ATOM 6322 O O . HIS B 1 266 ? 6.738 1.226 -1.44 1 97.44 266 HIS B O 1
ATOM 6328 N N . LYS B 1 267 ? 6.883 0.197 0.545 1 97.69 267 LYS B N 1
ATOM 6329 C CA . LYS B 1 267 ? 8.156 -0.433 0.207 1 97.69 267 LYS B CA 1
ATOM 6330 C C . LYS B 1 267 ? 7.941 -1.685 -0.64 1 97.69 267 LYS B C 1
ATOM 6332 O O . LYS B 1 267 ? 8.906 -2.34 -1.04 1 97.69 267 LYS B O 1
ATOM 6337 N N . ILE B 1 268 ? 6.73 -2.082 -0.912 1 98.38 268 ILE B N 1
ATOM 6338 C CA . ILE B 1 268 ? 6.426 -3.229 -1.759 1 98.38 268 ILE B CA 1
ATOM 6339 C C . ILE B 1 268 ? 6.121 -2.756 -3.178 1 98.38 268 ILE B C 1
ATOM 6341 O O . ILE B 1 268 ? 5.117 -2.074 -3.408 1 98.38 268 ILE B O 1
ATOM 6345 N N . ILE B 1 269 ? 6.992 -3.145 -4.121 1 98.19 269 ILE B N 1
ATOM 6346 C CA . ILE B 1 269 ? 6.875 -2.697 -5.504 1 98.19 269 ILE B CA 1
ATOM 6347 C C . ILE B 1 269 ? 6.465 -3.867 -6.395 1 98.19 269 ILE B C 1
ATOM 6349 O O . ILE B 1 269 ? 7.152 -4.891 -6.438 1 98.19 269 ILE B O 1
ATOM 6353 N N . TYR B 1 270 ? 5.352 -3.717 -7.051 1 97.62 270 TYR B N 1
ATOM 6354 C CA . TYR B 1 270 ? 4.91 -4.734 -7.996 1 97.62 270 TYR B CA 1
ATOM 6355 C C . TYR B 1 270 ? 5.582 -4.543 -9.352 1 97.62 270 TYR B C 1
ATOM 6357 O O . TYR B 1 270 ? 5.488 -3.473 -9.953 1 97.62 270 TYR B O 1
ATOM 6365 N N . ILE B 1 271 ? 6.246 -5.598 -9.82 1 97.06 271 ILE B N 1
ATOM 6366 C CA . ILE B 1 271 ? 6.996 -5.48 -11.07 1 97.06 271 ILE B CA 1
ATOM 6367 C C . ILE B 1 271 ? 6.637 -6.633 -12 1 97.06 271 ILE B C 1
ATOM 6369 O O . ILE B 1 271 ? 7.477 -7.109 -12.766 1 97.06 271 ILE B O 1
ATOM 6373 N N . GLY B 1 272 ? 5.434 -7.125 -11.852 1 94.44 272 GLY B N 1
ATOM 6374 C CA . GLY B 1 272 ? 4.977 -8.195 -12.727 1 94.44 272 GLY B CA 1
ATOM 6375 C C . GLY B 1 272 ? 4.867 -7.77 -14.18 1 94.44 272 GLY B C 1
ATOM 6376 O O . GLY B 1 272 ? 4.527 -6.617 -14.469 1 94.44 272 GLY B O 1
ATOM 6377 N N . GLY B 1 273 ? 5.141 -8.75 -15.109 1 89 273 GLY B N 1
ATOM 6378 C CA . GLY B 1 273 ? 4.992 -8.508 -16.531 1 89 273 GLY B CA 1
ATOM 6379 C C . GLY B 1 273 ? 6.312 -8.25 -17.234 1 89 273 GLY B C 1
ATOM 6380 O O . GLY B 1 273 ? 6.344 -8.031 -18.453 1 89 273 GLY B O 1
ATOM 6381 N N . LEU B 1 274 ? 7.379 -8.328 -16.516 1 90 274 LEU B N 1
ATOM 6382 C CA . LEU B 1 274 ? 8.688 -8.133 -17.125 1 90 274 LEU B CA 1
ATOM 6383 C C . LEU B 1 274 ? 8.938 -9.164 -18.219 1 90 274 LEU B C 1
ATOM 6385 O O . LEU B 1 274 ? 8.695 -10.359 -18.016 1 90 274 LEU B O 1
ATOM 6389 N N . GLY B 1 275 ? 9.289 -8.781 -19.375 1 77.19 275 GLY B N 1
ATOM 6390 C CA . GLY B 1 275 ? 9.648 -9.672 -20.469 1 77.19 275 GLY B CA 1
ATOM 6391 C C . GLY B 1 275 ? 8.445 -10.258 -21.188 1 77.19 275 GLY B C 1
ATOM 6392 O O . GLY B 1 275 ? 8.57 -11.234 -21.922 1 77.19 275 GLY B O 1
ATOM 6393 N N . MET B 1 276 ? 7.254 -9.773 -20.906 1 76.25 276 MET B N 1
ATOM 6394 C CA . MET B 1 276 ? 6.055 -10.391 -21.469 1 76.25 276 MET B CA 1
ATOM 6395 C C . MET B 1 276 ? 5.27 -9.383 -22.312 1 76.25 276 MET B C 1
ATOM 6397 O O . MET B 1 276 ? 4.129 -9.641 -22.688 1 76.25 276 MET B O 1
ATOM 6401 N N . THR B 1 277 ? 5.871 -8.352 -22.641 1 68.25 277 THR B N 1
ATOM 6402 C CA . THR B 1 277 ? 5.113 -7.328 -23.359 1 68.25 277 THR B CA 1
ATOM 6403 C C . THR B 1 277 ? 5.113 -7.609 -24.859 1 68.25 277 THR B C 1
ATOM 6405 O O . THR B 1 277 ? 5.863 -8.461 -25.328 1 68.25 277 THR B O 1
ATOM 6408 N N . ILE B 1 278 ? 4.195 -7.02 -25.562 1 67 278 ILE B N 1
ATOM 6409 C CA . ILE B 1 278 ? 4.02 -7.141 -27 1 67 278 ILE B CA 1
ATOM 6410 C C . ILE B 1 278 ? 5.336 -6.832 -27.719 1 67 278 ILE B C 1
ATOM 6412 O O . ILE B 1 278 ? 5.633 -7.402 -28.766 1 67 278 ILE B O 1
ATOM 6416 N N . LYS B 1 279 ? 6.039 -6.008 -27.094 1 62.84 279 LYS B N 1
ATOM 6417 C CA . LYS B 1 279 ? 7.312 -5.609 -27.672 1 62.84 279 LYS B CA 1
ATOM 6418 C C . LYS B 1 279 ? 8.273 -6.789 -27.766 1 62.84 279 LYS B C 1
ATOM 6420 O O . LYS B 1 279 ? 9.211 -6.777 -28.562 1 62.84 279 LYS B O 1
ATOM 6425 N N . SER B 1 280 ? 7.824 -7.785 -27.062 1 68.12 280 SER B N 1
ATOM 6426 C CA . SER B 1 280 ? 8.703 -8.945 -26.969 1 68.12 280 SER B CA 1
ATOM 6427 C C . SER B 1 280 ? 8.289 -10.031 -27.953 1 68.12 280 SER B C 1
ATOM 6429 O O . SER B 1 280 ? 8.984 -11.039 -28.094 1 68.12 280 SER B O 1
ATOM 6431 N N . ALA B 1 281 ? 7.242 -9.75 -28.719 1 77.81 281 ALA B N 1
ATOM 6432 C CA . ALA B 1 281 ? 6.688 -10.781 -29.578 1 77.81 281 ALA B CA 1
ATOM 6433 C C . ALA B 1 281 ? 7.562 -10.992 -30.812 1 77.81 281 ALA B C 1
ATOM 6435 O O . ALA B 1 281 ? 8.016 -10.023 -31.438 1 77.81 281 ALA B O 1
ATOM 6436 N N . LYS B 1 282 ? 7.797 -12.203 -31.141 1 84.5 282 LYS B N 1
ATOM 6437 C CA . LYS B 1 282 ? 8.5 -12.594 -32.375 1 84.5 282 LYS B CA 1
ATOM 6438 C C . LYS B 1 282 ? 7.551 -13.258 -33.375 1 84.5 282 LYS B C 1
ATOM 6440 O O . LYS B 1 282 ? 6.598 -13.93 -32.969 1 84.5 282 LYS B O 1
ATOM 6445 N N . PRO B 1 283 ? 7.895 -13.039 -34.625 1 90.5 283 PRO B N 1
ATOM 6446 C CA . PRO B 1 283 ? 7.047 -13.711 -35.625 1 90.5 283 PRO B CA 1
ATOM 6447 C C . PRO B 1 283 ? 7.133 -15.234 -35.531 1 90.5 283 PRO B C 1
ATOM 6449 O O . PRO B 1 283 ? 8.211 -15.781 -35.281 1 90.5 283 PRO B O 1
ATOM 6452 N N . LEU B 1 284 ? 5.941 -15.836 -35.75 1 93.75 284 LEU B N 1
ATOM 6453 C CA . LEU B 1 284 ? 5.91 -17.297 -35.75 1 93.75 284 LEU B CA 1
ATOM 6454 C C . LEU B 1 284 ? 6.605 -17.859 -36.969 1 93.75 284 LEU B C 1
ATOM 6456 O O . LEU B 1 284 ? 6.566 -17.25 -38.031 1 93.75 284 LEU B O 1
ATOM 6460 N N . THR B 1 285 ? 7.273 -18.953 -36.812 1 93 285 THR B N 1
ATOM 6461 C CA . THR B 1 285 ? 7.996 -19.594 -37.906 1 93 285 THR B CA 1
ATOM 6462 C C . THR B 1 285 ? 7.641 -21.062 -38 1 93 285 THR B C 1
ATOM 6464 O O . THR B 1 285 ? 6.977 -21.609 -37.125 1 93 285 THR B O 1
ATOM 6467 N N . GLY B 1 286 ? 7.875 -21.625 -39.188 1 94.12 286 GLY B N 1
ATOM 6468 C CA . GLY B 1 286 ? 7.746 -23.062 -39.375 1 94.12 286 GLY B CA 1
ATOM 6469 C C . GLY B 1 286 ? 6.316 -23.547 -39.25 1 94.12 286 GLY B C 1
ATOM 6470 O O . GLY B 1 286 ? 5.402 -22.969 -39.844 1 94.12 286 GLY B O 1
ATOM 6471 N N . ASP B 1 287 ? 6.199 -24.656 -38.5 1 94.25 287 ASP B N 1
ATOM 6472 C CA . ASP B 1 287 ? 4.914 -25.344 -38.344 1 94.25 287 ASP B CA 1
ATOM 6473 C C . ASP B 1 287 ? 3.889 -24.438 -37.656 1 94.25 287 ASP B C 1
ATOM 6475 O O . ASP B 1 287 ? 2.711 -24.438 -38.031 1 94.25 287 ASP B O 1
ATOM 6479 N N . PHE B 1 288 ? 4.363 -23.703 -36.781 1 96.75 288 PHE B N 1
ATOM 6480 C CA . PHE B 1 288 ? 3.451 -22.844 -36.031 1 96.75 288 PHE B CA 1
ATOM 6481 C C . PHE B 1 288 ? 2.852 -21.766 -36.938 1 96.75 288 PHE B C 1
ATOM 6483 O O . PHE B 1 288 ? 1.658 -21.469 -36.844 1 96.75 288 PHE B O 1
ATOM 6490 N N . LYS B 1 289 ? 3.73 -21.156 -37.75 1 96.12 289 LYS B N 1
ATOM 6491 C CA . LYS B 1 289 ? 3.234 -20.188 -38.719 1 96.12 289 LYS B CA 1
ATOM 6492 C C . LYS B 1 289 ? 2.186 -20.797 -39.656 1 96.12 289 LYS B C 1
ATOM 6494 O O . LYS B 1 289 ? 1.143 -20.188 -39.906 1 96.12 289 LYS B O 1
ATOM 6499 N N . SER B 1 290 ? 2.504 -21.938 -40.125 1 96.56 290 SER B N 1
ATOM 6500 C CA . SER B 1 290 ? 1.601 -22.625 -41.031 1 96.56 290 SER B CA 1
ATOM 6501 C C . SER B 1 290 ? 0.258 -22.922 -40.375 1 96.56 290 SER B C 1
ATOM 6503 O O . SER B 1 290 ? -0.797 -22.688 -40.969 1 96.56 290 SER B O 1
ATOM 6505 N N . ILE B 1 291 ? 0.277 -23.422 -39.156 1 97 291 ILE B N 1
ATOM 6506 C CA . ILE B 1 291 ? -0.938 -23.766 -38.406 1 97 291 ILE B CA 1
ATOM 6507 C C . ILE B 1 291 ? -1.783 -22.516 -38.219 1 97 291 ILE B C 1
ATOM 6509 O O . ILE B 1 291 ? -2.982 -22.5 -38.5 1 97 291 ILE B O 1
ATOM 6513 N N . VAL B 1 292 ? -1.159 -21.438 -37.781 1 97.06 292 VAL B N 1
ATOM 6514 C CA . VAL B 1 292 ? -1.864 -20.219 -37.406 1 97.06 292 VAL B CA 1
ATOM 6515 C C . VAL B 1 292 ? -2.41 -19.531 -38.656 1 97.06 292 VAL B C 1
ATOM 6517 O O . VAL B 1 292 ? -3.539 -19.031 -38.656 1 97.06 292 VAL B O 1
ATOM 6520 N N . ASP B 1 293 ? -1.625 -19.547 -39.719 1 95.81 293 ASP B N 1
ATOM 6521 C CA . ASP B 1 293 ? -2.051 -18.906 -40.969 1 95.81 293 ASP B CA 1
ATOM 6522 C C . ASP B 1 293 ? -3.312 -19.562 -41.531 1 95.81 293 ASP B C 1
ATOM 6524 O O . ASP B 1 293 ? -4.164 -18.891 -42.094 1 95.81 293 ASP B O 1
ATOM 6528 N N . ASN B 1 294 ? -3.412 -20.766 -41.312 1 95.69 294 ASN B N 1
ATOM 6529 C CA . ASN B 1 294 ? -4.52 -21.516 -41.906 1 95.69 294 ASN B CA 1
ATOM 6530 C C . ASN B 1 294 ? -5.676 -21.672 -40.906 1 95.69 294 ASN B C 1
ATOM 6532 O O . ASN B 1 294 ? -6.711 -22.25 -41.25 1 95.69 294 ASN B O 1
ATOM 6536 N N . ALA B 1 295 ? -5.512 -21.188 -39.719 1 97.12 295 ALA B N 1
ATOM 6537 C CA . ALA B 1 295 ? -6.527 -21.344 -38.688 1 97.12 295 ALA B CA 1
ATOM 6538 C C . ALA B 1 295 ? -7.473 -20.156 -38.656 1 97.12 295 ALA B C 1
ATOM 6540 O O . ALA B 1 295 ? -7.078 -19.031 -38.969 1 97.12 295 ALA B O 1
ATOM 6541 N N . LYS B 1 296 ? -8.688 -20.391 -38.344 1 96.81 296 LYS B N 1
ATOM 6542 C CA . LYS B 1 296 ? -9.602 -19.312 -38 1 96.81 296 LYS B CA 1
ATOM 6543 C C . LYS B 1 296 ? -9.352 -18.812 -36.562 1 96.81 296 LYS B C 1
ATOM 6545 O O . LYS B 1 296 ? -9.242 -17.609 -36.344 1 96.81 296 LYS B O 1
ATOM 6550 N N . GLN B 1 297 ? -9.312 -19.703 -35.719 1 97.94 297 GLN B N 1
ATOM 6551 C CA . GLN B 1 297 ? -9 -19.469 -34.312 1 97.94 297 GLN B CA 1
ATOM 6552 C C . GLN B 1 297 ? -7.984 -20.484 -33.781 1 97.94 297 GLN B C 1
ATOM 6554 O O . GLN B 1 297 ? -7.922 -21.609 -34.281 1 97.94 297 GLN B O 1
ATOM 6559 N N . VAL B 1 298 ? -7.199 -20.016 -32.844 1 98.5 298 VAL B N 1
ATOM 6560 C CA . VAL B 1 298 ? -6.172 -20.875 -32.281 1 98.5 298 VAL B CA 1
ATOM 6561 C C . VAL B 1 298 ? -6.336 -20.938 -30.75 1 98.5 298 VAL B C 1
ATOM 6563 O O . VAL B 1 298 ? -6.633 -19.922 -30.109 1 98.5 298 VAL B O 1
ATOM 6566 N N . ALA B 1 299 ? -6.246 -22.078 -30.188 1 98.69 299 ALA B N 1
ATOM 6567 C CA . ALA B 1 299 ? -6.148 -22.281 -28.75 1 98.69 299 ALA B CA 1
ATOM 6568 C C . ALA B 1 299 ? -4.828 -22.953 -28.375 1 98.69 299 ALA B C 1
ATOM 6570 O O . ALA B 1 299 ? -4.363 -23.859 -29.078 1 98.69 299 ALA B O 1
ATOM 6571 N N . VAL B 1 300 ? -4.25 -22.469 -27.328 1 98.19 300 VAL B N 1
ATOM 6572 C CA . VAL B 1 300 ? -2.979 -23 -26.859 1 98.19 300 VAL B CA 1
ATOM 6573 C C . VAL B 1 300 ? -3.188 -23.766 -25.547 1 98.19 300 VAL B C 1
ATOM 6575 O O . VAL B 1 300 ? -3.869 -23.266 -24.641 1 98.19 300 VAL B O 1
ATOM 6578 N N . MET B 1 301 ? -2.66 -24.969 -25.484 1 97.44 301 MET B N 1
ATOM 6579 C CA . MET B 1 301 ? -2.723 -25.734 -24.234 1 97.44 301 MET B CA 1
ATOM 6580 C C . MET B 1 301 ? -1.324 -26.078 -23.734 1 97.44 301 MET B C 1
ATOM 6582 O O . MET B 1 301 ? -0.552 -26.719 -24.453 1 97.44 301 MET B O 1
ATOM 6586 N N . THR B 1 302 ? -1.074 -25.656 -22.531 1 93.56 302 THR B N 1
ATOM 6587 C CA . THR B 1 302 ? 0.201 -25.953 -21.891 1 93.56 302 THR B CA 1
ATOM 6588 C C . THR B 1 302 ? 0.033 -26.094 -20.375 1 93.56 302 THR B C 1
ATOM 6590 O O . THR B 1 302 ? -0.708 -25.344 -19.766 1 93.56 302 THR B O 1
ATOM 6593 N N . PHE B 1 303 ? 0.634 -27.125 -19.812 1 85.56 303 PHE B N 1
ATOM 6594 C CA . PHE B 1 303 ? 0.648 -27.281 -18.359 1 85.56 303 PHE B CA 1
ATOM 6595 C C . PHE B 1 303 ? 2.029 -26.969 -17.797 1 85.56 303 PHE B C 1
ATOM 6597 O O . PHE B 1 303 ? 2.439 -27.547 -16.781 1 85.56 303 PHE B O 1
ATOM 6604 N N . GLY B 1 304 ? 2.74 -26.141 -18.5 1 72.94 304 GLY B N 1
ATOM 6605 C CA . GLY B 1 304 ? 3.982 -25.562 -18.016 1 72.94 304 GLY B CA 1
ATOM 6606 C C . GLY B 1 304 ? 5.109 -26.562 -17.891 1 72.94 304 GLY B C 1
ATOM 6607 O O . GLY B 1 304 ? 4.992 -27.688 -18.375 1 72.94 304 GLY B O 1
ATOM 6608 N N . SER B 1 305 ? 6.184 -26.125 -17.281 1 63.62 305 SER B N 1
ATOM 6609 C CA . SER B 1 305 ? 7.41 -26.891 -17.156 1 63.62 305 SER B CA 1
ATOM 6610 C C . SER B 1 305 ? 7.305 -27.922 -16.047 1 63.62 305 SER B C 1
ATOM 6612 O O . SER B 1 305 ? 7.996 -28.953 -16.062 1 63.62 305 SER B O 1
ATOM 6614 N N . HIS B 1 306 ? 6.355 -27.656 -15.164 1 64.88 306 HIS B N 1
ATOM 6615 C CA . HIS B 1 306 ? 6.316 -28.5 -13.977 1 64.88 306 HIS B CA 1
ATOM 6616 C C . HIS B 1 306 ? 5.371 -29.672 -14.172 1 64.88 306 HIS B C 1
ATOM 6618 O O . HIS B 1 306 ? 5.59 -30.75 -13.617 1 64.88 306 HIS B O 1
ATOM 6624 N N . ALA B 1 307 ? 4.324 -29.297 -14.898 1 66.5 307 ALA B N 1
ATOM 6625 C CA . ALA B 1 307 ? 3.355 -30.359 -15.164 1 66.5 307 ALA B CA 1
ATOM 6626 C C . ALA B 1 307 ? 3.412 -30.797 -16.625 1 66.5 307 ALA B C 1
ATOM 6628 O O . ALA B 1 307 ? 2.924 -30.078 -17.516 1 66.5 307 ALA B O 1
ATOM 6629 N N . ASN B 1 308 ? 4.121 -31.859 -16.797 1 72.31 308 ASN B N 1
ATOM 6630 C CA . ASN B 1 308 ? 4.184 -32.406 -18.156 1 72.31 308 ASN B CA 1
ATOM 6631 C C . ASN B 1 308 ? 2.838 -32.938 -18.609 1 72.31 308 ASN B C 1
ATOM 6633 O O . ASN B 1 308 ? 2.334 -33.906 -18.016 1 72.31 308 ASN B O 1
ATOM 6637 N N . SER B 1 309 ? 2.289 -32.312 -19.594 1 80 309 SER B N 1
ATOM 6638 C CA . SER B 1 309 ? 0.985 -32.719 -20.109 1 80 309 SER B CA 1
ATOM 6639 C C . SER B 1 309 ? 1.001 -34.188 -20.547 1 80 309 SER B C 1
ATOM 6641 O O . SER B 1 309 ? -0.035 -34.844 -20.531 1 80 309 SER B O 1
ATOM 6643 N N . SER B 1 310 ? 2.172 -34.625 -20.828 1 81.12 310 SER B N 1
ATOM 6644 C CA . SER B 1 310 ? 2.275 -36.031 -21.266 1 81.12 310 SER B CA 1
ATOM 6645 C C . SER B 1 310 ? 2.045 -37 -20.109 1 81.12 310 SER B C 1
ATOM 6647 O O . SER B 1 310 ? 1.798 -38.188 -20.328 1 81.12 310 SER B O 1
ATOM 6649 N N . ALA B 1 311 ? 2.168 -36.438 -18.891 1 80.19 311 ALA B N 1
ATOM 6650 C CA . ALA B 1 311 ? 2.016 -37.281 -17.719 1 80.19 311 ALA B CA 1
ATOM 6651 C C . ALA B 1 311 ? 0.567 -37.281 -17.234 1 80.19 311 ALA B C 1
ATOM 6653 O O . ALA B 1 311 ? 0.245 -37.938 -16.234 1 80.19 311 ALA B O 1
ATOM 6654 N N . MET B 1 312 ? -0.301 -36.719 -17.984 1 87.5 312 MET B N 1
ATOM 6655 C CA . MET B 1 312 ? -1.718 -36.719 -17.625 1 87.5 312 MET B CA 1
ATOM 6656 C C . MET B 1 312 ? -2.27 -38.156 -17.656 1 87.5 312 MET B C 1
ATOM 6658 O O . MET B 1 312 ? -1.869 -38.938 -18.484 1 87.5 312 MET B O 1
ATOM 6662 N N . PRO B 1 313 ? -3.186 -38.344 -16.766 1 88.06 313 PRO B N 1
ATOM 6663 C CA . PRO B 1 313 ? -3.863 -39.625 -16.859 1 88.06 313 PRO B CA 1
ATOM 6664 C C . PRO B 1 313 ? -4.559 -39.844 -18.203 1 88.06 313 PRO B C 1
ATOM 6666 O O . PRO B 1 313 ? -5.02 -38.875 -18.812 1 88.06 313 PRO B O 1
ATOM 6669 N N . GLU B 1 314 ? -4.672 -41.094 -18.594 1 91.5 314 GLU B N 1
ATOM 6670 C CA . GLU B 1 314 ? -5.289 -41.469 -19.859 1 91.5 314 GLU B CA 1
ATOM 6671 C C . GLU B 1 314 ? -6.699 -40.875 -19.969 1 91.5 314 GLU B C 1
ATOM 6673 O O . GLU B 1 314 ? -7.117 -40.438 -21.031 1 91.5 314 GLU B O 1
ATOM 6678 N N . LYS B 1 315 ? -7.344 -40.906 -18.859 1 93.44 315 LYS B N 1
ATOM 6679 C CA . LYS B 1 315 ? -8.703 -40.375 -18.828 1 93.44 315 LYS B CA 1
ATOM 6680 C C . LYS B 1 315 ? -8.727 -38.906 -19.219 1 93.44 315 LYS B C 1
ATOM 6682 O O . LYS B 1 315 ? -9.633 -38.469 -19.922 1 93.44 315 LYS B O 1
ATOM 6687 N N . TRP B 1 316 ? -7.785 -38.125 -18.781 1 94.5 316 TRP B N 1
ATOM 6688 C CA . TRP B 1 316 ? -7.703 -36.688 -19.125 1 94.5 316 TRP B CA 1
ATOM 6689 C C . TRP B 1 316 ? -7.371 -36.5 -20.594 1 94.5 316 TRP B C 1
ATOM 6691 O O . TRP B 1 316 ? -7.977 -35.656 -21.266 1 94.5 316 TRP B O 1
ATOM 6701 N N . LYS B 1 317 ? -6.426 -37.281 -21.062 1 95.06 317 LYS B N 1
ATOM 6702 C CA . LYS B 1 317 ? -6.023 -37.188 -22.453 1 95.06 317 LYS B CA 1
ATOM 6703 C C . LYS B 1 317 ? -7.219 -37.406 -23.391 1 95.06 317 LYS B C 1
ATOM 6705 O O . LYS B 1 317 ? -7.453 -36.594 -24.297 1 95.06 317 LYS B O 1
ATOM 6710 N N . ASN B 1 318 ? -7.914 -38.438 -23.078 1 96.06 318 ASN B N 1
ATOM 6711 C CA . ASN B 1 318 ? -9.094 -38.75 -23.875 1 96.06 318 ASN B CA 1
ATOM 6712 C C . ASN B 1 318 ? -10.156 -37.656 -23.766 1 96.06 318 ASN B C 1
ATOM 6714 O O . ASN B 1 318 ? -10.797 -37.312 -24.75 1 96.06 318 ASN B O 1
ATOM 6718 N N . ALA B 1 319 ? -10.32 -37.188 -22.594 1 97.38 319 ALA B N 1
ATOM 6719 C CA . ALA B 1 319 ? -11.32 -36.156 -22.359 1 97.38 319 ALA B CA 1
ATOM 6720 C C . ALA B 1 319 ? -11.008 -34.906 -23.172 1 97.38 319 ALA B C 1
ATOM 6722 O O . ALA B 1 319 ? -11.898 -34.312 -23.766 1 97.38 319 ALA B O 1
ATOM 6723 N N . PHE B 1 320 ? -9.766 -34.469 -23.219 1 97.56 320 PHE B N 1
ATOM 6724 C CA . PHE B 1 320 ? -9.359 -33.312 -23.969 1 97.56 320 PHE B CA 1
ATOM 6725 C C . PHE B 1 320 ? -9.578 -33.531 -25.469 1 97.56 320 PHE B C 1
ATOM 6727 O O . PHE B 1 320 ? -10.156 -32.656 -26.141 1 97.56 320 PHE B O 1
ATOM 6734 N N . LEU B 1 321 ? -9.133 -34.688 -25.953 1 97.56 321 LEU B N 1
ATOM 6735 C CA . LEU B 1 321 ? -9.25 -34.969 -27.375 1 97.56 321 LEU B CA 1
ATOM 6736 C C . LEU B 1 321 ? -10.719 -35 -27.812 1 97.56 321 LEU B C 1
ATOM 6738 O O . LEU B 1 321 ? -11.078 -34.438 -28.844 1 97.56 321 LEU B O 1
ATOM 6742 N N . ASP B 1 322 ? -11.492 -35.656 -26.969 1 97.94 322 ASP B N 1
ATOM 6743 C CA . ASP B 1 322 ? -12.922 -35.719 -27.266 1 97.94 322 ASP B CA 1
ATOM 6744 C C . ASP B 1 322 ? -13.562 -34.344 -27.25 1 97.94 322 ASP B C 1
ATOM 6746 O O . ASP B 1 322 ? -14.414 -34.031 -28.094 1 97.94 322 ASP B O 1
ATOM 6750 N N . ALA B 1 323 ? -13.188 -33.531 -26.328 1 98.5 323 ALA B N 1
ATOM 6751 C CA . ALA B 1 323 ? -13.719 -32.156 -26.234 1 98.5 323 ALA B CA 1
ATOM 6752 C C . ALA B 1 323 ? -13.266 -31.328 -27.438 1 98.5 323 ALA B C 1
ATOM 6754 O O . ALA B 1 323 ? -14.07 -30.594 -28.031 1 98.5 323 ALA B O 1
ATOM 6755 N N . PHE B 1 324 ? -12 -31.438 -27.844 1 98.5 324 PHE B N 1
ATOM 6756 C CA . PHE B 1 324 ? -11.438 -30.641 -28.922 1 98.5 324 PHE B CA 1
ATOM 6757 C C . PHE B 1 324 ? -12.141 -30.953 -30.234 1 98.5 324 PHE B C 1
ATOM 6759 O O . PHE B 1 324 ? -12.305 -30.062 -31.078 1 98.5 324 PHE B O 1
ATOM 6766 N N . ARG B 1 325 ? -12.586 -32.188 -30.406 1 97.38 325 ARG B N 1
ATOM 6767 C CA . ARG B 1 325 ? -13.273 -32.625 -31.609 1 97.38 325 ARG B CA 1
ATOM 6768 C C . ARG B 1 325 ? -14.562 -31.828 -31.828 1 97.38 325 ARG B C 1
ATOM 6770 O O . ARG B 1 325 ? -15.008 -31.641 -32.969 1 97.38 325 ARG B O 1
ATOM 6777 N N . LYS B 1 326 ? -15.047 -31.359 -30.812 1 97.69 326 LYS B N 1
ATOM 6778 C CA . LYS B 1 326 ? -16.344 -30.688 -30.875 1 97.69 326 LYS B CA 1
ATOM 6779 C C . LYS B 1 326 ? -16.172 -29.234 -31.312 1 97.69 326 LYS B C 1
ATOM 6781 O O . LYS B 1 326 ? -17.156 -28.531 -31.531 1 97.69 326 LYS B O 1
ATOM 6786 N N . PHE B 1 327 ? -14.992 -28.703 -31.469 1 98 327 PHE B N 1
ATOM 6787 C CA . PHE B 1 327 ? -14.703 -27.328 -31.891 1 98 327 PHE B CA 1
ATOM 6788 C C . PHE B 1 327 ? -13.82 -27.328 -33.125 1 98 327 PHE B C 1
ATOM 6790 O O . PHE B 1 327 ? -12.688 -26.844 -33.094 1 98 327 PHE B O 1
ATOM 6797 N N . PRO B 1 328 ? -14.305 -27.75 -34.25 1 95.94 328 PRO B N 1
ATOM 6798 C CA . PRO B 1 328 ? -13.492 -27.922 -35.469 1 95.94 328 PRO B CA 1
ATOM 6799 C C . PRO B 1 328 ? -12.914 -26.609 -35.969 1 95.94 328 PRO B C 1
ATOM 6801 O O . PRO B 1 328 ? -11.914 -26.609 -36.688 1 95.94 328 PRO B O 1
ATOM 6804 N N . ASP B 1 329 ? -13.516 -25.484 -35.625 1 96.12 329 ASP B N 1
ATOM 6805 C CA . ASP B 1 329 ? -13.055 -24.188 -36.094 1 96.12 329 ASP B CA 1
ATOM 6806 C C . ASP B 1 329 ? -11.867 -23.672 -35.281 1 96.12 329 ASP B C 1
ATOM 6808 O O . ASP B 1 329 ? -11.281 -22.641 -35.594 1 96.12 329 ASP B O 1
ATOM 6812 N N . VAL B 1 330 ? -11.523 -24.406 -34.219 1 98.31 330 VAL B N 1
ATOM 6813 C CA . VAL B 1 330 ? -10.398 -24.031 -33.375 1 98.31 330 VAL B CA 1
ATOM 6814 C C . VAL B 1 330 ? -9.25 -25.016 -33.562 1 98.31 330 VAL B C 1
ATOM 6816 O O . VAL B 1 330 ? -9.438 -26.219 -33.438 1 98.31 330 VAL B O 1
ATOM 6819 N N . GLN B 1 331 ? -8.117 -24.484 -33.906 1 98.5 331 GLN B N 1
ATOM 6820 C CA . GLN B 1 331 ? -6.906 -25.297 -33.938 1 98.5 331 GLN B CA 1
ATOM 6821 C C . GLN B 1 331 ? -6.215 -25.312 -32.594 1 98.5 331 GLN B C 1
ATOM 6823 O O . GLN B 1 331 ? -5.793 -24.266 -32.094 1 98.5 331 GLN B O 1
ATOM 6828 N N . PHE B 1 332 ? -6.117 -26.469 -32 1 98.38 332 PHE B N 1
ATOM 6829 C CA . PHE B 1 332 ? -5.516 -26.609 -30.688 1 98.38 332 PHE B CA 1
ATOM 6830 C C . PHE B 1 332 ? -4.039 -26.969 -30.797 1 98.38 332 PHE B C 1
ATOM 6832 O O . PHE B 1 332 ? -3.695 -28.031 -31.312 1 98.38 332 PHE B O 1
ATOM 6839 N N . ILE B 1 333 ? -3.199 -26.078 -30.359 1 97.88 333 ILE B N 1
ATOM 6840 C CA . ILE B 1 333 ? -1.771 -26.359 -30.25 1 97.88 333 ILE B CA 1
ATOM 6841 C C . ILE B 1 333 ? -1.438 -26.797 -28.828 1 97.88 333 ILE B C 1
ATOM 6843 O O . ILE B 1 333 ? -1.563 -26 -27.891 1 97.88 333 ILE B O 1
ATOM 6847 N N . VAL B 1 334 ? -0.984 -28.031 -28.688 1 96.44 334 VAL B N 1
ATOM 6848 C CA . VAL B 1 334 ? -0.824 -28.625 -27.375 1 96.44 334 VAL B CA 1
ATOM 6849 C C . VAL B 1 334 ? 0.642 -28.984 -27.141 1 96.44 334 VAL B C 1
ATOM 6851 O O . VAL B 1 334 ? 1.25 -29.688 -27.953 1 96.44 334 VAL B O 1
ATOM 6854 N N . ARG B 1 335 ? 1.194 -28.484 -26.047 1 94.62 335 ARG B N 1
ATOM 6855 C CA . ARG B 1 335 ? 2.525 -28.953 -25.656 1 94.62 335 ARG B CA 1
ATOM 6856 C C . ARG B 1 335 ? 2.482 -30.391 -25.156 1 94.62 335 ARG B C 1
ATOM 6858 O O . ARG B 1 335 ? 1.863 -30.672 -24.125 1 94.62 335 ARG B O 1
ATOM 6865 N N . TYR B 1 336 ? 3.08 -31.219 -25.828 1 92.12 336 TYR B N 1
ATOM 6866 C CA . TYR B 1 336 ? 3.055 -32.656 -25.562 1 92.12 336 TYR B CA 1
ATOM 6867 C C . TYR B 1 336 ? 4.352 -33.312 -26.016 1 92.12 336 TYR B C 1
ATOM 6869 O O . TYR B 1 336 ? 4.754 -33.188 -27.172 1 92.12 336 TYR B O 1
ATOM 6877 N N . THR B 1 337 ? 5.027 -34.062 -25.141 1 88.31 337 THR B N 1
ATOM 6878 C CA . THR B 1 337 ? 6.395 -34.5 -25.422 1 88.31 337 THR B CA 1
ATOM 6879 C C . THR B 1 337 ? 6.434 -35.969 -25.812 1 88.31 337 THR B C 1
ATOM 6881 O O . THR B 1 337 ? 7.332 -36.406 -26.547 1 88.31 337 THR B O 1
ATOM 6884 N N . THR B 1 338 ? 5.465 -36.812 -25.344 1 88.75 338 THR B N 1
ATOM 6885 C CA . THR B 1 338 ? 5.492 -38.219 -25.641 1 88.75 338 THR B CA 1
ATOM 6886 C C . THR B 1 338 ? 4.73 -38.531 -26.922 1 88.75 338 THR B C 1
ATOM 6888 O O . THR B 1 338 ? 4.062 -37.656 -27.469 1 88.75 338 THR B O 1
ATOM 6891 N N . LYS B 1 339 ? 4.855 -39.812 -27.391 1 92.06 339 LYS B N 1
ATOM 6892 C CA . LYS B 1 339 ? 4.301 -40.188 -28.688 1 92.06 339 LYS B CA 1
ATOM 6893 C C . LYS B 1 339 ? 3.092 -41.094 -28.531 1 92.06 339 LYS B C 1
ATOM 6895 O O . LYS B 1 339 ? 2.604 -41.656 -29.516 1 92.06 339 LYS B O 1
ATOM 6900 N N . ASP B 1 340 ? 2.645 -41.188 -27.406 1 91.44 340 ASP B N 1
ATOM 6901 C CA . ASP B 1 340 ? 1.568 -42.156 -27.125 1 91.44 340 ASP B CA 1
ATOM 6902 C C . ASP B 1 340 ? 0.266 -41.719 -27.781 1 91.44 340 ASP B C 1
ATOM 6904 O O . ASP B 1 340 ? -0.646 -42.5 -27.969 1 91.44 340 ASP B O 1
ATOM 6908 N N . LEU B 1 341 ? 0.181 -40.469 -28.234 1 93.06 341 LEU B N 1
ATOM 6909 C CA . LEU B 1 341 ? -1.046 -39.969 -28.844 1 93.06 341 LEU B CA 1
ATOM 6910 C C . LEU B 1 341 ? -0.898 -39.844 -30.359 1 93.06 341 LEU B C 1
ATOM 6912 O O . LEU B 1 341 ? -1.814 -39.375 -31.047 1 93.06 341 LEU B O 1
ATOM 6916 N N . ASP B 1 342 ? 0.182 -40.219 -30.844 1 89 342 ASP B N 1
ATOM 6917 C CA . ASP B 1 342 ? 0.396 -40.188 -32.281 1 89 342 ASP B CA 1
ATOM 6918 C C . ASP B 1 342 ? -0.677 -40.969 -33.031 1 89 342 ASP B C 1
ATOM 6920 O O . ASP B 1 342 ? -0.938 -42.125 -32.719 1 89 342 ASP B O 1
ATOM 6924 N N . GLY B 1 343 ? -1.258 -40.344 -34 1 89.12 343 GLY B N 1
ATOM 6925 C CA . GLY B 1 343 ? -2.262 -41 -34.812 1 89.12 343 GLY B CA 1
ATOM 6926 C C . GLY B 1 343 ? -3.639 -41 -34.188 1 89.12 343 GLY B C 1
ATOM 6927 O O . GLY B 1 343 ? -4.605 -41.469 -34.781 1 89.12 343 GLY B O 1
ATOM 6928 N N . LYS B 1 344 ? -3.738 -40.531 -33 1 92.06 344 LYS B N 1
ATOM 6929 C CA . LYS B 1 344 ? -5.008 -40.594 -32.281 1 92.06 344 LYS B CA 1
ATOM 6930 C C . LYS B 1 344 ? -5.652 -39.219 -32.188 1 92.06 344 LYS B C 1
ATOM 6932 O O . LYS B 1 344 ? -6.805 -39.094 -31.75 1 92.06 344 LYS B O 1
ATOM 6937 N N . THR B 1 345 ? -4.965 -38.219 -32.594 1 94.94 345 THR B N 1
ATOM 6938 C CA . THR B 1 345 ? -5.457 -36.875 -32.438 1 94.94 345 THR B CA 1
ATOM 6939 C C . THR B 1 345 ? -6.402 -36.469 -33.562 1 94.94 345 THR B C 1
ATOM 6941 O O . THR B 1 345 ? -6.207 -36.875 -34.719 1 94.94 345 THR B O 1
ATOM 6944 N N . PRO B 1 346 ? -7.5 -35.781 -33.281 1 95.69 346 PRO B N 1
ATOM 6945 C CA . PRO B 1 346 ? -8.297 -35.188 -34.344 1 95.69 346 PRO B CA 1
ATOM 6946 C C . PRO B 1 346 ? -7.488 -34.219 -35.219 1 95.69 346 PRO B C 1
ATOM 6948 O O . PRO B 1 346 ? -6.422 -33.75 -34.781 1 95.69 346 PRO B O 1
ATOM 6951 N N . PRO B 1 347 ? -7.977 -33.844 -36.375 1 95.19 347 PRO B N 1
ATOM 6952 C CA . PRO B 1 347 ? -7.207 -33.031 -37.344 1 95.19 347 PRO B CA 1
ATOM 6953 C C . PRO B 1 347 ? -6.906 -31.625 -36.812 1 95.19 347 PRO B C 1
ATOM 6955 O O . PRO B 1 347 ? -5.949 -30.984 -37.25 1 95.19 347 PRO B O 1
ATOM 6958 N N . ASN B 1 348 ? -7.684 -31.172 -35.906 1 97.69 348 ASN B N 1
ATOM 6959 C CA . ASN B 1 348 ? -7.484 -29.812 -35.438 1 97.69 348 ASN B CA 1
ATOM 6960 C C . ASN B 1 348 ? -6.617 -29.766 -34.188 1 97.69 348 ASN B C 1
ATOM 6962 O O . ASN B 1 348 ? -6.578 -28.75 -33.469 1 97.69 348 ASN B O 1
ATOM 6966 N N . VAL B 1 349 ? -6.004 -30.891 -33.781 1 97.88 349 VAL B N 1
ATOM 6967 C CA . VAL B 1 349 ? -5.117 -30.922 -32.625 1 97.88 349 VAL B CA 1
ATOM 6968 C C . VAL B 1 349 ? -3.678 -31.141 -33.094 1 97.88 349 VAL B C 1
ATOM 6970 O O . VAL B 1 349 ? -3.381 -32.094 -33.812 1 97.88 349 VAL B O 1
ATOM 6973 N N . HIS B 1 350 ? -2.812 -30.281 -32.656 1 97 350 HIS B N 1
ATOM 6974 C CA . HIS B 1 350 ? -1.399 -30.312 -33 1 97 350 HIS B CA 1
ATOM 6975 C C . HIS B 1 350 ? -0.52 -30.484 -31.781 1 97 350 HIS B C 1
ATOM 6977 O O . HIS B 1 350 ? -0.403 -29.562 -30.969 1 97 350 HIS B O 1
ATOM 6983 N N . LEU B 1 351 ? 0.126 -31.625 -31.672 1 95.81 351 LEU B N 1
ATOM 6984 C CA . LEU B 1 351 ? 1.027 -31.906 -30.562 1 95.81 351 LEU B CA 1
ATOM 6985 C C . LEU B 1 351 ? 2.449 -31.453 -30.891 1 95.81 351 LEU B C 1
ATOM 6987 O O . LEU B 1 351 ? 2.971 -31.781 -31.953 1 95.81 351 LEU B O 1
ATOM 6991 N N . LYS B 1 352 ? 2.986 -30.656 -30.016 1 94.31 352 LYS B N 1
ATOM 6992 C CA . LYS B 1 352 ? 4.359 -30.188 -30.172 1 94.31 352 LYS B CA 1
ATOM 6993 C C . LYS B 1 352 ? 5.141 -30.328 -28.875 1 94.31 352 LYS B C 1
ATOM 6995 O O . LYS B 1 352 ? 4.625 -30.031 -27.797 1 94.31 352 LYS B O 1
ATOM 7000 N N . PRO B 1 353 ? 6.363 -30.828 -28.953 1 90.69 353 PRO B N 1
ATOM 7001 C CA . PRO B 1 353 ? 7.152 -30.984 -27.719 1 90.69 353 PRO B CA 1
ATOM 7002 C C . PRO B 1 353 ? 7.535 -29.641 -27.109 1 90.69 353 PRO B C 1
ATOM 7004 O O . PRO B 1 353 ? 7.785 -29.562 -25.891 1 90.69 353 PRO B O 1
ATOM 7007 N N . TRP B 1 354 ? 7.652 -28.703 -27.938 1 89.62 354 TRP B N 1
ATOM 7008 C CA . TRP B 1 354 ? 7.926 -27.328 -27.516 1 89.62 354 TRP B CA 1
ATOM 7009 C C . TRP B 1 354 ? 7.039 -26.344 -28.266 1 89.62 354 TRP B C 1
ATOM 7011 O O . TRP B 1 354 ? 6.75 -26.531 -29.453 1 89.62 354 TRP B O 1
ATOM 7021 N N . ILE B 1 355 ? 6.605 -25.266 -27.547 1 92.38 355 ILE B N 1
ATOM 7022 C CA . ILE B 1 355 ? 5.789 -24.25 -28.219 1 92.38 355 ILE B CA 1
ATOM 7023 C C . ILE B 1 355 ? 6.289 -22.859 -27.844 1 92.38 355 ILE B C 1
ATOM 7025 O O . ILE B 1 355 ? 6.703 -22.609 -26.719 1 92.38 355 ILE B O 1
ATOM 7029 N N . PRO B 1 356 ? 6.332 -21.922 -28.703 1 91.69 356 PRO B N 1
ATOM 7030 C CA . PRO B 1 356 ? 6.574 -20.516 -28.391 1 91.69 356 PRO B CA 1
ATOM 7031 C C . PRO B 1 356 ? 5.352 -19.828 -27.766 1 91.69 356 PRO B C 1
ATOM 7033 O O . PRO B 1 356 ? 4.723 -19 -28.422 1 91.69 356 PRO B O 1
ATOM 7036 N N . GLN B 1 357 ? 5.094 -20.109 -26.531 1 91.25 357 GLN B N 1
ATOM 7037 C CA . GLN B 1 357 ? 3.848 -19.781 -25.859 1 91.25 357 GLN B CA 1
ATOM 7038 C C . GLN B 1 357 ? 3.559 -18.281 -25.938 1 91.25 357 GLN B C 1
ATOM 7040 O O . GLN B 1 357 ? 2.457 -17.875 -26.328 1 91.25 357 GLN B O 1
ATOM 7045 N N . THR B 1 358 ? 4.543 -17.438 -25.641 1 89.44 358 THR B N 1
ATOM 7046 C CA . THR B 1 358 ? 4.348 -15.992 -25.625 1 89.44 358 THR B CA 1
ATOM 7047 C C . THR B 1 358 ? 3.984 -15.492 -27.016 1 89.44 358 THR B C 1
ATOM 7049 O O . THR B 1 358 ? 3.041 -14.719 -27.188 1 89.44 358 THR B O 1
ATOM 7052 N N . ASP B 1 359 ? 4.699 -16 -28 1 92.25 359 ASP B N 1
ATOM 7053 C CA . ASP B 1 359 ? 4.461 -15.57 -29.375 1 92.25 359 ASP B CA 1
ATOM 7054 C C . ASP B 1 359 ? 3.082 -16.016 -29.859 1 92.25 359 ASP B C 1
ATOM 7056 O O . ASP B 1 359 ? 2.398 -15.281 -30.578 1 92.25 359 ASP B O 1
ATOM 7060 N N . LEU B 1 360 ? 2.73 -17.172 -29.5 1 95 360 LEU B N 1
ATOM 7061 C CA . LEU B 1 360 ? 1.413 -17.688 -29.891 1 95 360 LEU B CA 1
ATOM 7062 C C . LEU B 1 360 ? 0.311 -16.859 -29.219 1 95 360 LEU B C 1
ATOM 7064 O O . LEU B 1 360 ? -0.667 -16.484 -29.875 1 95 360 LEU B O 1
ATOM 7068 N N . LEU B 1 361 ? 0.505 -16.562 -27.953 1 95.25 361 LEU B N 1
ATOM 7069 C CA . LEU B 1 361 ? -0.509 -15.82 -27.203 1 95.25 361 LEU B CA 1
ATOM 7070 C C . LEU B 1 361 ? -0.674 -14.406 -27.766 1 95.25 361 LEU B C 1
ATOM 7072 O O . LEU B 1 361 ? -1.774 -13.852 -27.734 1 95.25 361 LEU B O 1
ATOM 7076 N N . LEU B 1 362 ? 0.368 -13.867 -28.25 1 92.75 362 LEU B N 1
ATOM 7077 C CA . LEU B 1 362 ? 0.333 -12.492 -28.734 1 92.75 362 LEU B CA 1
ATOM 7078 C C . LEU B 1 362 ? -0.221 -12.422 -30.141 1 92.75 362 LEU B C 1
ATOM 7080 O O . LEU B 1 362 ? -0.448 -11.336 -30.672 1 92.75 362 LEU B O 1
ATOM 7084 N N . ASN B 1 363 ? -0.445 -13.586 -30.734 1 93.5 363 ASN B N 1
ATOM 7085 C CA . ASN B 1 363 ? -1.056 -13.625 -32.062 1 93.5 363 ASN B CA 1
ATOM 7086 C C . ASN B 1 363 ? -2.549 -13.312 -31.984 1 93.5 363 ASN B C 1
ATOM 7088 O O . ASN B 1 363 ? -3.25 -13.797 -31.094 1 93.5 363 ASN B O 1
ATOM 7092 N N . ARG B 1 364 ? -3.055 -12.586 -32.938 1 92.62 364 ARG B N 1
ATOM 7093 C CA . ARG B 1 364 ? -4.422 -12.078 -32.938 1 92.62 364 ARG B CA 1
ATOM 7094 C C . ARG B 1 364 ? -5.43 -13.219 -33.062 1 92.62 364 ARG B C 1
ATOM 7096 O O . ARG B 1 364 ? -6.582 -13.086 -32.625 1 92.62 364 ARG B O 1
ATOM 7103 N N . LYS B 1 365 ? -5.012 -14.344 -33.594 1 96.75 365 LYS B N 1
ATOM 7104 C CA . LYS B 1 365 ? -5.938 -15.453 -33.844 1 96.75 365 LYS B CA 1
ATOM 7105 C C . LYS B 1 365 ? -6.051 -16.344 -32.594 1 96.75 365 LYS B C 1
ATOM 7107 O O . LYS B 1 365 ? -6.918 -17.219 -32.531 1 96.75 365 LYS B O 1
ATOM 7112 N N . THR B 1 366 ? -5.156 -16.094 -31.609 1 97.62 366 THR B N 1
ATOM 7113 C CA . THR B 1 366 ? -5.246 -16.891 -30.391 1 97.62 366 THR B CA 1
ATOM 7114 C C . THR B 1 366 ? -6.395 -16.391 -29.516 1 97.62 366 THR B C 1
ATOM 7116 O O . THR B 1 366 ? -6.398 -15.242 -29.062 1 97.62 366 THR B O 1
ATOM 7119 N N . VAL B 1 367 ? -7.281 -17.328 -29.188 1 98.19 367 VAL B N 1
ATOM 7120 C CA . VAL B 1 367 ? -8.508 -16.906 -28.531 1 98.19 367 VAL B CA 1
ATOM 7121 C C . VAL B 1 367 ? -8.609 -17.562 -27.156 1 98.19 367 VAL B C 1
ATOM 7123 O O . VAL B 1 367 ? -9.508 -17.234 -26.375 1 98.19 367 VAL B O 1
ATOM 7126 N N . LEU B 1 368 ? -7.621 -18.453 -26.875 1 98.56 368 LEU B N 1
ATOM 7127 C CA . LEU B 1 368 ? -7.781 -19.188 -25.625 1 98.56 368 LEU B CA 1
ATOM 7128 C C . LEU B 1 368 ? -6.461 -19.812 -25.188 1 98.56 368 LEU B C 1
ATOM 7130 O O . LEU B 1 368 ? -5.715 -20.344 -26.016 1 98.56 368 LEU B O 1
ATOM 7134 N N . LEU B 1 369 ? -6.172 -19.734 -23.938 1 98.56 369 LEU B N 1
ATOM 7135 C CA . LEU B 1 369 ? -5.105 -20.516 -23.297 1 98.56 369 LEU B CA 1
ATOM 7136 C C . LEU B 1 369 ? -5.676 -21.516 -22.312 1 98.56 369 LEU B C 1
ATOM 7138 O O . LEU B 1 369 ? -6.469 -21.156 -21.438 1 98.56 369 LEU B O 1
ATOM 7142 N N . ILE B 1 370 ? -5.383 -22.75 -22.484 1 98.31 370 ILE B N 1
ATOM 7143 C CA . ILE B 1 370 ? -5.676 -23.812 -21.531 1 98.31 370 ILE B CA 1
ATOM 7144 C C . ILE B 1 370 ? -4.434 -24.109 -20.688 1 98.31 370 ILE B C 1
ATOM 7146 O O . ILE B 1 370 ? -3.398 -24.5 -21.234 1 98.31 370 ILE B O 1
ATOM 7150 N N . THR B 1 371 ? -4.504 -23.875 -19.375 1 96.56 371 THR B N 1
ATOM 7151 C CA . THR B 1 371 ? -3.305 -23.922 -18.547 1 96.56 371 THR B CA 1
ATOM 7152 C C . THR B 1 371 ? -3.633 -24.469 -17.156 1 96.56 371 THR B C 1
ATOM 7154 O O . THR B 1 371 ? -4.801 -24.5 -16.766 1 96.56 371 THR B O 1
ATOM 7157 N N . HIS B 1 372 ? -2.627 -25 -16.5 1 93.81 372 HIS B N 1
ATOM 7158 C CA . HIS B 1 372 ? -2.797 -25.422 -15.109 1 93.81 372 HIS B CA 1
ATOM 7159 C C . HIS B 1 372 ? -2.834 -24.219 -14.172 1 93.81 372 HIS B C 1
ATOM 7161 O O . HIS B 1 372 ? -3.045 -24.375 -12.961 1 93.81 372 HIS B O 1
ATOM 7167 N N . GLY B 1 373 ? -2.576 -23.031 -14.695 1 93.25 373 GLY B N 1
ATOM 7168 C CA . GLY B 1 373 ? -2.711 -21.828 -13.891 1 93.25 373 GLY B CA 1
ATOM 7169 C C . GLY B 1 373 ? -1.407 -21.391 -13.25 1 93.25 373 GLY B C 1
ATOM 7170 O O . GLY B 1 373 ? -1.411 -20.766 -12.188 1 93.25 373 GLY B O 1
ATOM 7171 N N . GLY B 1 374 ? -0.248 -21.828 -13.828 1 91.44 374 GLY B N 1
ATOM 7172 C CA . GLY B 1 374 ? 1.009 -21.25 -13.383 1 91.44 374 GLY B CA 1
ATOM 7173 C C . GLY B 1 374 ? 1.041 -19.734 -13.516 1 91.44 374 GLY B C 1
ATOM 7174 O O . GLY B 1 374 ? 0.501 -19.172 -14.469 1 91.44 374 GLY B O 1
ATOM 7175 N N . TYR B 1 375 ? 1.656 -19.125 -12.641 1 91.12 375 TYR B N 1
ATOM 7176 C CA . TYR B 1 375 ? 1.559 -17.672 -12.555 1 91.12 375 TYR B CA 1
ATOM 7177 C C . TYR B 1 375 ? 2.16 -17.016 -13.789 1 91.12 375 TYR B C 1
ATOM 7179 O O . TYR B 1 375 ? 1.646 -16 -14.266 1 91.12 375 TYR B O 1
ATOM 7187 N N . ASN B 1 376 ? 3.262 -17.531 -14.312 1 88.31 376 ASN B N 1
ATOM 7188 C CA . ASN B 1 376 ? 3.85 -16.984 -15.531 1 88.31 376 ASN B CA 1
ATOM 7189 C C . ASN B 1 376 ? 2.881 -17.078 -16.703 1 88.31 376 ASN B C 1
ATOM 7191 O O . ASN B 1 376 ? 2.729 -16.109 -17.469 1 88.31 376 ASN B O 1
ATOM 7195 N N . SER B 1 377 ? 2.291 -18.234 -16.844 1 91.88 377 SER B N 1
ATOM 7196 C CA . SER B 1 377 ? 1.331 -18.422 -17.938 1 91.88 377 SER B CA 1
ATOM 7197 C C . SER B 1 377 ? 0.133 -17.484 -17.781 1 91.88 377 SER B C 1
ATOM 7199 O O . SER B 1 377 ? -0.348 -16.922 -18.766 1 91.88 377 SER B O 1
ATOM 7201 N N . VAL B 1 378 ? -0.292 -17.375 -16.578 1 94.62 378 VAL B N 1
ATOM 7202 C CA . VAL B 1 378 ? -1.421 -16.5 -16.297 1 94.62 378 VAL B CA 1
ATOM 7203 C C . VAL B 1 378 ? -1.067 -15.055 -16.656 1 94.62 378 VAL B C 1
ATOM 7205 O O . VAL B 1 378 ? -1.85 -14.367 -17.312 1 94.62 378 VAL B O 1
ATOM 7208 N N . GLN B 1 379 ? 0.083 -14.641 -16.266 1 94.12 379 GLN B N 1
ATOM 7209 C CA . GLN B 1 379 ? 0.513 -13.281 -16.562 1 94.12 379 GLN B CA 1
ATOM 7210 C C . GLN B 1 379 ? 0.649 -13.07 -18.062 1 94.12 379 GLN B C 1
ATOM 7212 O O . GLN B 1 379 ? 0.289 -12.008 -18.578 1 94.12 379 GLN B O 1
ATOM 7217 N N . GLU B 1 380 ? 1.178 -14.031 -18.781 1 92.75 380 GLU B N 1
ATOM 7218 C CA . GLU B 1 380 ? 1.322 -13.938 -20.234 1 92.75 380 GLU B CA 1
ATOM 7219 C C . GLU B 1 380 ? -0.036 -13.812 -20.922 1 92.75 380 GLU B C 1
ATOM 7221 O O . GLU B 1 380 ? -0.2 -13.008 -21.844 1 92.75 380 GLU B O 1
ATOM 7226 N N . ALA B 1 381 ? -0.932 -14.617 -20.438 1 96.44 381 ALA B N 1
ATOM 7227 C CA . ALA B 1 381 ? -2.273 -14.586 -21.016 1 96.44 381 ALA B CA 1
ATOM 7228 C C . ALA B 1 381 ? -2.938 -13.234 -20.781 1 96.44 381 ALA B C 1
ATOM 7230 O O . ALA B 1 381 ? -3.555 -12.664 -21.688 1 96.44 381 ALA B O 1
ATOM 7231 N N . ILE B 1 382 ? -2.816 -12.695 -19.578 1 96.25 382 ILE B N 1
ATOM 7232 C CA . ILE B 1 382 ? -3.389 -11.398 -19.234 1 96.25 382 ILE B CA 1
ATOM 7233 C C . ILE B 1 382 ? -2.754 -10.312 -20.109 1 96.25 382 ILE B C 1
ATOM 7235 O O . ILE B 1 382 ? -3.455 -9.477 -20.672 1 96.25 382 ILE B O 1
ATOM 7239 N N . ALA B 1 383 ? -1.465 -10.359 -20.203 1 94.19 383 ALA B N 1
ATOM 7240 C CA . ALA B 1 383 ? -0.735 -9.367 -20.984 1 94.19 383 ALA B CA 1
ATOM 7241 C C . ALA B 1 383 ? -1.153 -9.414 -22.453 1 94.19 383 ALA B C 1
ATOM 7243 O O . ALA B 1 383 ? -1.129 -8.398 -23.156 1 94.19 383 ALA B O 1
ATOM 7244 N N . ALA B 1 384 ? -1.557 -10.57 -22.922 1 95.06 384 ALA B N 1
ATOM 7245 C CA . ALA B 1 384 ? -1.938 -10.766 -24.312 1 95.06 384 ALA B CA 1
ATOM 7246 C C . ALA B 1 384 ? -3.428 -10.492 -24.516 1 95.06 384 ALA B C 1
ATOM 7248 O O . ALA B 1 384 ? -3.9 -10.414 -25.656 1 95.06 384 ALA B O 1
ATOM 7249 N N . GLY B 1 385 ? -4.18 -10.344 -23.438 1 96.62 385 GLY B N 1
ATOM 7250 C CA . GLY B 1 385 ? -5.621 -10.18 -23.547 1 96.62 385 GLY B CA 1
ATOM 7251 C C . GLY B 1 385 ? -6.336 -11.438 -23.984 1 96.62 385 GLY B C 1
ATOM 7252 O O . GLY B 1 385 ? -7.305 -11.375 -24.75 1 96.62 385 GLY B O 1
ATOM 7253 N N . VAL B 1 386 ? -5.812 -12.578 -23.594 1 98.06 386 VAL B N 1
ATOM 7254 C CA . VAL B 1 386 ? -6.359 -13.867 -24 1 98.06 386 VAL B CA 1
ATOM 7255 C C . VAL B 1 386 ? -7.066 -14.531 -22.828 1 98.06 386 VAL B C 1
ATOM 7257 O O . VAL B 1 386 ? -6.477 -14.695 -21.75 1 98.06 386 VAL B O 1
ATOM 7260 N N . PRO B 1 387 ? -8.32 -14.922 -22.953 1 98.56 387 PRO B N 1
ATOM 7261 C CA . PRO B 1 387 ? -9.008 -15.648 -21.875 1 98.56 387 PRO B CA 1
ATOM 7262 C C . PRO B 1 387 ? -8.422 -17.047 -21.641 1 98.56 387 PRO B C 1
ATOM 7264 O O . PRO B 1 387 ? -7.617 -17.516 -22.438 1 98.56 387 PRO B O 1
ATOM 7267 N N . MET B 1 388 ? -8.898 -17.703 -20.531 1 98.81 388 MET B N 1
ATOM 7268 C CA . MET B 1 388 ? -8.227 -18.938 -20.125 1 98.81 388 MET B CA 1
ATOM 7269 C C . MET B 1 388 ? -9.234 -19.969 -19.641 1 98.81 388 MET B C 1
ATOM 7271 O O . MET B 1 388 ? -10.344 -19.625 -19.234 1 98.81 388 MET B O 1
ATOM 7275 N N . VAL B 1 389 ? -8.898 -21.156 -19.781 1 98.75 389 VAL B N 1
ATOM 7276 C CA . VAL B 1 389 ? -9.414 -22.281 -19 1 98.75 389 VAL B CA 1
ATOM 7277 C C . VAL B 1 389 ? -8.312 -22.844 -18.109 1 98.75 389 VAL B C 1
ATOM 7279 O O . VAL B 1 389 ? -7.262 -23.266 -18.594 1 98.75 389 VAL B O 1
ATOM 7282 N N . THR B 1 390 ? -8.57 -22.781 -16.844 1 97.94 390 THR B N 1
ATOM 7283 C CA . THR B 1 390 ? -7.523 -23.219 -15.922 1 97.94 390 THR B CA 1
ATOM 7284 C C . THR B 1 390 ? -7.906 -24.531 -15.25 1 97.94 390 THR B C 1
ATOM 7286 O O . THR B 1 390 ? -9.078 -24.766 -14.961 1 97.94 390 THR B O 1
ATOM 7289 N N . ILE B 1 391 ? -6.961 -25.391 -15.055 1 95.81 391 ILE B N 1
ATOM 7290 C CA . ILE B 1 391 ? -7.059 -26.625 -14.273 1 95.81 391 ILE B CA 1
ATOM 7291 C C . ILE B 1 391 ? -5.918 -26.688 -13.266 1 95.81 391 ILE B C 1
ATOM 7293 O O . ILE B 1 391 ? -4.922 -27.375 -13.484 1 95.81 391 ILE B O 1
ATOM 7297 N N . PRO B 1 392 ? -6.129 -26.047 -12.117 1 93.62 392 PRO B N 1
ATOM 7298 C CA . PRO B 1 392 ? -5.047 -26.016 -11.125 1 93.62 392 PRO B CA 1
ATOM 7299 C C . PRO B 1 392 ? -4.703 -27.422 -10.602 1 93.62 392 PRO B C 1
ATOM 7301 O O . PRO B 1 392 ? -5.602 -28.219 -10.352 1 93.62 392 PRO B O 1
ATOM 7304 N N . LEU B 1 393 ? -3.436 -27.656 -10.43 1 88.62 393 LEU B N 1
ATOM 7305 C CA . LEU B 1 393 ? -2.979 -28.984 -10.039 1 88.62 393 LEU B CA 1
ATOM 7306 C C . LEU B 1 393 ? -2.342 -28.953 -8.648 1 88.62 393 LEU B C 1
ATOM 7308 O O . LEU B 1 393 ? -2.514 -29.891 -7.867 1 88.62 393 LEU B O 1
ATOM 7312 N N . PHE B 1 394 ? -1.594 -27.906 -8.352 1 82.69 394 PHE B N 1
ATOM 7313 C CA . PHE B 1 394 ? -0.889 -27.875 -7.078 1 82.69 394 PHE B CA 1
ATOM 7314 C C . PHE B 1 394 ? -0.434 -26.469 -6.742 1 82.69 394 PHE B C 1
ATOM 7316 O O . PHE B 1 394 ? -0.48 -25.578 -7.594 1 82.69 394 PHE B O 1
ATOM 7323 N N . GLY B 1 395 ? -0.116 -26.25 -5.531 1 82.56 395 GLY B N 1
ATOM 7324 C CA . GLY B 1 395 ? 0.564 -25.047 -5.066 1 82.56 395 GLY B CA 1
ATOM 7325 C C . GLY B 1 395 ? -0.274 -23.797 -5.211 1 82.56 395 GLY B C 1
ATOM 7326 O O . GLY B 1 395 ? -1.432 -23.766 -4.789 1 82.56 395 GLY B O 1
ATOM 7327 N N . ASP B 1 396 ? 0.379 -22.828 -5.852 1 88.69 396 ASP B N 1
ATOM 7328 C CA . ASP B 1 396 ? -0.245 -21.5 -5.938 1 88.69 396 ASP B CA 1
ATOM 7329 C C . ASP B 1 396 ? -1.224 -21.438 -7.105 1 88.69 396 ASP B C 1
ATOM 7331 O O . ASP B 1 396 ? -1.909 -20.422 -7.293 1 88.69 396 ASP B O 1
ATOM 7335 N N . GLN B 1 397 ? -1.332 -22.531 -7.82 1 92.31 397 GLN B N 1
ATOM 7336 C CA . GLN B 1 397 ? -2.166 -22.547 -9.016 1 92.31 397 GLN B CA 1
ATOM 7337 C C . GLN B 1 397 ? -3.637 -22.344 -8.664 1 92.31 397 GLN B C 1
ATOM 7339 O O . GLN B 1 397 ? -4.387 -21.734 -9.43 1 92.31 397 GLN B O 1
ATOM 7344 N N . PHE B 1 398 ? -4.012 -22.844 -7.508 1 92.75 398 PHE B N 1
ATOM 7345 C CA . PHE B 1 398 ? -5.398 -22.703 -7.086 1 92.75 398 PHE B CA 1
ATOM 7346 C C . PHE B 1 398 ? -5.75 -21.234 -6.898 1 92.75 398 PHE B C 1
ATOM 7348 O O . PHE B 1 398 ? -6.781 -20.766 -7.387 1 92.75 398 PHE B O 1
ATOM 7355 N N . GLY B 1 399 ? -4.906 -20.547 -6.227 1 93.88 399 GLY B N 1
ATOM 7356 C CA . GLY B 1 399 ? -5.109 -19.125 -6.035 1 93.88 399 GLY B CA 1
ATOM 7357 C C . GLY B 1 399 ? -5.055 -18.328 -7.332 1 93.88 399 GLY B C 1
ATOM 7358 O O . GLY B 1 399 ? -5.84 -17.406 -7.535 1 93.88 399 GLY B O 1
ATOM 7359 N N . ASN B 1 400 ? -4.156 -18.703 -8.227 1 95.56 400 ASN B N 1
ATOM 7360 C CA . ASN B 1 400 ? -4.047 -18.047 -9.523 1 95.56 400 ASN B CA 1
ATOM 7361 C C . ASN B 1 400 ? -5.324 -18.203 -10.344 1 95.56 400 ASN B C 1
ATOM 7363 O O . ASN B 1 400 ? -5.77 -17.266 -11 1 95.56 400 ASN B O 1
ATOM 7367 N N . ALA B 1 401 ? -5.809 -19.422 -10.25 1 96.62 401 ALA B N 1
ATOM 7368 C CA . ALA B 1 401 ? -7.047 -19.703 -10.969 1 96.62 401 ALA B CA 1
ATOM 7369 C C . ALA B 1 401 ? -8.195 -18.844 -10.438 1 96.62 401 ALA B C 1
ATOM 7371 O O . ALA B 1 401 ? -8.953 -18.266 -11.219 1 96.62 401 ALA B O 1
ATOM 7372 N N . ARG B 1 402 ? -8.289 -18.766 -9.133 1 96.75 402 ARG B N 1
ATOM 7373 C CA . ARG B 1 402 ? -9.336 -17.953 -8.523 1 96.75 402 ARG B CA 1
ATOM 7374 C C . ARG B 1 402 ? -9.195 -16.484 -8.93 1 96.75 402 ARG B C 1
ATOM 7376 O O . ARG B 1 402 ? -10.195 -15.789 -9.117 1 96.75 402 ARG B O 1
ATOM 7383 N N . LEU B 1 403 ? -8.031 -16.047 -9.047 1 96.38 403 LEU B N 1
ATOM 7384 C CA . LEU B 1 403 ? -7.73 -14.664 -9.406 1 96.38 403 LEU B CA 1
ATOM 7385 C C . LEU B 1 403 ? -8.289 -14.328 -10.781 1 96.38 403 LEU B C 1
ATOM 7387 O O . LEU B 1 403 ? -9.008 -13.336 -10.945 1 96.38 403 LEU B O 1
ATOM 7391 N N . VAL B 1 404 ? -8.016 -15.109 -11.805 1 97.44 404 VAL B N 1
ATOM 7392 C CA . VAL B 1 404 ? -8.414 -14.789 -13.18 1 97.44 404 VAL B CA 1
ATOM 7393 C C . VAL B 1 404 ? -9.914 -15.055 -13.352 1 97.44 404 VAL B C 1
ATOM 7395 O O . VAL B 1 404 ? -10.57 -14.391 -14.156 1 97.44 404 VAL B O 1
ATOM 7398 N N . VAL B 1 405 ? -10.438 -16.016 -12.57 1 97.88 405 VAL B N 1
ATOM 7399 C CA . VAL B 1 405 ? -11.883 -16.234 -12.586 1 97.88 405 VAL B CA 1
ATOM 7400 C C . VAL B 1 405 ? -12.602 -15.016 -12.031 1 97.88 405 VAL B C 1
ATOM 7402 O O . VAL B 1 405 ? -13.594 -14.555 -12.594 1 97.88 405 VAL B O 1
ATOM 7405 N N . LYS B 1 406 ? -12.07 -14.461 -11.008 1 96.44 406 LYS B N 1
ATOM 7406 C CA . LYS B 1 406 ? -12.672 -13.281 -10.383 1 96.44 406 LYS B CA 1
ATOM 7407 C C . LYS B 1 406 ? -12.75 -12.125 -11.375 1 96.44 406 LYS B C 1
ATOM 7409 O O . LYS B 1 406 ? -13.727 -11.367 -11.375 1 96.44 406 LYS B O 1
ATOM 7414 N N . HIS B 1 407 ? -11.773 -12.008 -12.188 1 97.25 407 HIS B N 1
ATOM 7415 C CA . HIS B 1 407 ? -11.719 -10.891 -13.125 1 97.25 407 HIS B CA 1
ATOM 7416 C C . HIS B 1 407 ? -12.516 -11.203 -14.391 1 97.25 407 HIS B C 1
ATOM 7418 O O . HIS B 1 407 ? -12.562 -10.383 -15.312 1 97.25 407 HIS B O 1
ATOM 7424 N N . GLY B 1 408 ? -13.094 -12.375 -14.477 1 97.69 408 GLY B N 1
ATOM 7425 C CA . GLY B 1 408 ? -13.914 -12.758 -15.617 1 97.69 408 GLY B CA 1
ATOM 7426 C C . GLY B 1 408 ? -13.094 -13.148 -16.828 1 97.69 408 GLY B C 1
ATOM 7427 O O . GLY B 1 408 ? -13.586 -13.086 -17.953 1 97.69 408 GLY B O 1
ATOM 7428 N N . CYS B 1 409 ? -11.844 -13.57 -16.594 1 98.19 409 CYS B N 1
ATOM 7429 C CA . CYS B 1 409 ? -10.953 -13.867 -17.703 1 98.19 409 CYS B CA 1
ATOM 7430 C C . CYS B 1 409 ? -10.805 -15.375 -17.906 1 98.19 409 CYS B C 1
ATOM 7432 O O . CYS B 1 409 ? -10.156 -15.82 -18.844 1 98.19 409 CYS B O 1
ATOM 7434 N N . ALA B 1 410 ? -11.422 -16.172 -16.984 1 98.62 410 ALA B N 1
ATOM 7435 C CA . ALA B 1 410 ? -11.172 -17.594 -17.109 1 98.62 410 ALA B CA 1
ATOM 7436 C C . ALA B 1 410 ? -12.328 -18.406 -16.516 1 98.62 410 ALA B C 1
ATOM 7438 O O . ALA B 1 410 ? -13.094 -17.906 -15.695 1 98.62 410 ALA B O 1
ATOM 7439 N N . SER B 1 411 ? -12.469 -19.547 -17.047 1 98.44 411 SER B N 1
ATOM 7440 C CA . SER B 1 411 ? -13.195 -20.625 -16.406 1 98.44 411 SER B CA 1
ATOM 7441 C C . SER B 1 411 ? -12.242 -21.656 -15.812 1 98.44 411 SER B C 1
ATOM 7443 O O . SER B 1 411 ? -11.188 -21.938 -16.391 1 98.44 411 SER B O 1
ATOM 7445 N N . SER B 1 412 ? -12.586 -22.172 -14.648 1 98 412 SER B N 1
ATOM 7446 C CA . SER B 1 412 ? -11.68 -23.094 -13.977 1 98 412 SER B CA 1
ATOM 7447 C C . SER B 1 412 ? -12.344 -24.438 -13.742 1 98 412 SER B C 1
ATOM 7449 O O . SER B 1 412 ? -13.531 -24.516 -13.406 1 98 412 SER B O 1
ATOM 7451 N N . ILE B 1 413 ? -11.578 -25.516 -13.969 1 97.38 413 ILE B N 1
ATOM 7452 C CA . ILE B 1 413 ? -12.023 -26.891 -13.734 1 97.38 413 ILE B CA 1
ATOM 7453 C C . ILE B 1 413 ? -11.211 -27.516 -12.602 1 97.38 413 ILE B C 1
ATOM 7455 O O . ILE B 1 413 ? -9.977 -27.469 -12.617 1 97.38 413 ILE B O 1
ATOM 7459 N N . LYS B 1 414 ? -11.898 -28.078 -11.664 1 93.25 414 LYS B N 1
ATOM 7460 C CA . LYS B 1 414 ? -11.203 -28.781 -10.594 1 93.25 414 LYS B CA 1
ATOM 7461 C C . LYS B 1 414 ? -10.664 -30.125 -11.094 1 93.25 414 LYS B C 1
ATOM 7463 O O . LYS B 1 414 ? -11.266 -30.766 -11.961 1 93.25 414 LYS B O 1
ATOM 7468 N N . LYS B 1 415 ? -9.664 -30.516 -10.484 1 89.69 415 LYS B N 1
ATOM 7469 C CA . LYS B 1 415 ? -9.016 -31.766 -10.859 1 89.69 415 LYS B CA 1
ATOM 7470 C C . LYS B 1 415 ? -10.008 -32.938 -10.867 1 89.69 415 LYS B C 1
ATOM 7472 O O . LYS B 1 415 ? -10.031 -33.719 -11.812 1 89.69 415 LYS B O 1
ATOM 7477 N N . LYS B 1 416 ? -10.82 -32.969 -9.891 1 89.06 416 LYS B N 1
ATOM 7478 C CA . LYS B 1 416 ? -11.734 -34.094 -9.703 1 89.06 416 LYS B CA 1
ATOM 7479 C C . LYS B 1 416 ? -12.867 -34.062 -10.734 1 89.06 416 LYS B C 1
ATOM 7481 O O . LYS B 1 416 ? -13.539 -35.062 -10.953 1 89.06 416 LYS B O 1
ATOM 7486 N N . ASP B 1 417 ? -13 -32.938 -11.391 1 94.62 417 ASP B N 1
ATOM 7487 C CA . ASP B 1 417 ? -14.148 -32.75 -12.273 1 94.62 417 ASP B CA 1
ATOM 7488 C C . ASP B 1 417 ? -13.742 -32.875 -13.742 1 94.62 417 ASP B C 1
ATOM 7490 O O . ASP B 1 417 ? -14.578 -32.688 -14.633 1 94.62 417 ASP B O 1
ATOM 7494 N N . VAL B 1 418 ? -12.508 -33.188 -14.062 1 95.5 418 VAL B N 1
ATOM 7495 C CA . VAL B 1 418 ? -12.031 -33.219 -15.445 1 95.5 418 VAL B CA 1
ATOM 7496 C C . VAL B 1 418 ? -12.719 -34.344 -16.203 1 95.5 418 VAL B C 1
ATOM 7498 O O . VAL B 1 418 ? -12.641 -35.531 -15.812 1 95.5 418 VAL B O 1
ATOM 7501 N N . SER B 1 419 ? -13.406 -34.031 -17.141 1 97.56 419 SER B N 1
ATOM 7502 C CA . SER B 1 419 ? -14.125 -34.906 -18.031 1 97.56 419 SER B CA 1
ATOM 7503 C C . SER B 1 419 ? -14.383 -34.25 -19.391 1 97.56 419 SER B C 1
ATOM 7505 O O . SER B 1 419 ? -14.188 -33.062 -19.547 1 97.56 419 SER B O 1
ATOM 7507 N N . THR B 1 420 ? -14.773 -35.094 -20.328 1 98.25 420 THR B N 1
ATOM 7508 C CA . THR B 1 420 ? -15.109 -34.531 -21.641 1 98.25 420 THR B CA 1
ATOM 7509 C C . THR B 1 420 ? -16.188 -33.469 -21.531 1 98.25 420 THR B C 1
ATOM 7511 O O . THR B 1 420 ? -16.094 -32.406 -22.172 1 98.25 420 THR B O 1
ATOM 7514 N N . GLU B 1 421 ? -17.125 -33.688 -20.641 1 98.38 421 GLU B N 1
ATOM 7515 C CA . GLU B 1 421 ? -18.25 -32.781 -20.484 1 98.38 421 GLU B CA 1
ATOM 7516 C C . GLU B 1 421 ? -17.812 -31.453 -19.859 1 98.38 421 GLU B C 1
ATOM 7518 O O . GLU B 1 421 ? -18.172 -30.375 -20.359 1 98.38 421 GLU B O 1
ATOM 7523 N N . THR B 1 422 ? -17.031 -31.516 -18.844 1 98.38 422 THR B N 1
ATOM 7524 C CA . THR B 1 422 ? -16.625 -30.297 -18.141 1 98.38 422 THR B CA 1
ATOM 7525 C C . THR B 1 422 ? -15.664 -29.469 -19 1 98.38 422 THR B C 1
ATOM 7527 O O . THR B 1 422 ? -15.711 -28.234 -18.984 1 98.38 422 THR B O 1
ATOM 7530 N N . ILE B 1 423 ? -14.781 -30.141 -19.688 1 98.56 423 ILE B N 1
ATOM 7531 C CA . ILE B 1 423 ? -13.859 -29.438 -20.578 1 98.56 423 ILE B CA 1
ATOM 7532 C C . ILE B 1 423 ? -14.641 -28.766 -21.703 1 98.56 423 ILE B C 1
ATOM 7534 O O . ILE B 1 423 ? -14.414 -27.594 -22 1 98.56 423 ILE B O 1
ATOM 7538 N N . THR B 1 424 ? -15.586 -29.531 -22.297 1 98.69 424 THR B N 1
ATOM 7539 C CA . THR B 1 424 ? -16.406 -29 -23.375 1 98.69 424 THR B CA 1
ATOM 7540 C C . THR B 1 424 ? -17.172 -27.766 -22.891 1 98.69 424 THR B C 1
ATOM 7542 O O . THR B 1 424 ? -17.219 -26.75 -23.594 1 98.69 424 THR B O 1
ATOM 7545 N N . LYS B 1 425 ? -17.719 -27.875 -21.766 1 98.56 425 LYS B N 1
ATOM 7546 C CA . LYS B 1 425 ? -18.5 -26.766 -21.203 1 98.56 425 LYS B CA 1
ATOM 7547 C C . LYS B 1 425 ? -17.625 -25.547 -20.953 1 98.56 425 LYS B C 1
ATOM 7549 O O . LYS B 1 425 ? -18.016 -24.422 -21.234 1 98.56 425 LYS B O 1
ATOM 7554 N N . ALA B 1 426 ? -16.453 -25.75 -20.391 1 98.62 426 ALA B N 1
ATOM 7555 C CA . ALA B 1 426 ? -15.531 -24.641 -20.125 1 98.62 426 ALA B CA 1
ATOM 7556 C C . ALA B 1 426 ? -15.109 -23.953 -21.422 1 98.62 426 ALA B C 1
ATOM 7558 O O . ALA B 1 426 ? -15.078 -22.734 -21.5 1 98.62 426 ALA B O 1
ATOM 7559 N N . LEU B 1 427 ? -14.781 -24.781 -22.453 1 98.56 427 LEU B N 1
ATOM 7560 C CA . LEU B 1 427 ? -14.398 -24.234 -23.75 1 98.56 427 LEU B CA 1
ATOM 7561 C C . LEU B 1 427 ? -15.547 -23.438 -24.359 1 98.56 427 LEU B C 1
ATOM 7563 O O . LEU B 1 427 ? -15.336 -22.312 -24.828 1 98.56 427 LEU B O 1
ATOM 7567 N N . GLN B 1 428 ? -16.688 -23.984 -24.281 1 98.12 428 GLN B N 1
ATOM 7568 C CA . GLN B 1 428 ? -17.875 -23.312 -24.828 1 98.12 428 GLN B CA 1
ATOM 7569 C C . GLN B 1 428 ? -18.125 -21.984 -24.109 1 98.12 428 GLN B C 1
ATOM 7571 O O . GLN B 1 428 ? -18.406 -20.969 -24.75 1 98.12 428 GLN B O 1
ATOM 7576 N N . THR B 1 429 ? -18.047 -22.031 -22.828 1 98 429 THR B N 1
ATOM 7577 C CA . THR B 1 429 ? -18.297 -20.844 -22 1 98 429 THR B CA 1
ATOM 7578 C C . THR B 1 429 ? -17.344 -19.719 -22.375 1 98 429 THR B C 1
ATOM 7580 O O . THR B 1 429 ? -17.781 -18.578 -22.594 1 98 429 THR B O 1
ATOM 7583 N N . VAL B 1 430 ? -16.078 -20 -22.5 1 98.38 430 VAL B N 1
ATOM 7584 C CA . VAL B 1 430 ? -15.062 -18.969 -22.703 1 98.38 430 VAL B CA 1
ATOM 7585 C C . VAL B 1 430 ? -15.078 -18.5 -24.156 1 98.38 430 VAL B C 1
ATOM 7587 O O . VAL B 1 430 ? -14.906 -17.312 -24.422 1 98.38 430 VAL B O 1
ATOM 7590 N N . LEU B 1 431 ? -15.344 -19.422 -25.109 1 97.56 431 LEU B N 1
ATOM 7591 C CA . LEU B 1 431 ? -15.25 -19.094 -26.531 1 97.56 431 LEU B CA 1
ATOM 7592 C C . LEU B 1 431 ? -16.531 -18.422 -27.016 1 97.56 431 LEU B C 1
ATOM 7594 O O . LEU B 1 431 ? -16.5 -17.625 -27.953 1 97.56 431 LEU B O 1
ATOM 7598 N N . SER B 1 432 ? -17.641 -18.703 -26.391 1 96.44 432 SER B N 1
ATOM 7599 C CA . SER B 1 432 ? -18.906 -18.219 -26.906 1 96.44 432 SER B CA 1
ATOM 7600 C C . SER B 1 432 ? -19.375 -16.984 -26.156 1 96.44 432 SER B C 1
ATOM 7602 O O . SER B 1 432 ? -20.188 -16.203 -26.672 1 96.44 432 SER B O 1
ATOM 7604 N N . ASN B 1 433 ? -18.984 -16.797 -24.969 1 97.44 433 ASN B N 1
ATOM 7605 C CA . ASN B 1 433 ? -19.344 -15.617 -24.188 1 97.44 433 ASN B CA 1
ATOM 7606 C C . ASN B 1 433 ? -18.328 -14.492 -24.375 1 97.44 433 ASN B C 1
ATOM 7608 O O . ASN B 1 433 ? -17.203 -14.562 -23.859 1 97.44 433 ASN B O 1
ATOM 7612 N N . PRO B 1 434 ? -18.703 -13.469 -25 1 97.12 434 PRO B N 1
ATOM 7613 C CA . PRO B 1 434 ? -17.75 -12.414 -25.359 1 97.12 434 PRO B CA 1
ATOM 7614 C C . PRO B 1 434 ? -17.219 -11.68 -24.125 1 97.12 434 PRO B C 1
ATOM 7616 O O . PRO B 1 434 ? -16.203 -10.969 -24.219 1 97.12 434 PRO B O 1
ATOM 7619 N N . SER B 1 435 ? -17.891 -11.805 -23 1 98.06 435 SER B N 1
ATOM 7620 C CA . SER B 1 435 ? -17.453 -11.094 -21.797 1 98.06 435 SER B CA 1
ATOM 7621 C C . SER B 1 435 ? -16.047 -11.523 -21.375 1 98.06 435 SER B C 1
ATOM 7623 O O . SER B 1 435 ? -15.281 -10.711 -20.844 1 98.06 435 SER B O 1
ATOM 7625 N N . TYR B 1 436 ? -15.711 -12.781 -21.625 1 98.25 436 TYR B N 1
ATOM 7626 C CA . TYR B 1 436 ? -14.391 -13.266 -21.25 1 98.25 436 TYR B CA 1
ATOM 7627 C C . TYR B 1 436 ? -13.297 -12.547 -22.031 1 98.25 436 TYR B C 1
ATOM 7629 O O . TYR B 1 436 ? -12.32 -12.07 -21.453 1 98.25 436 TYR B O 1
ATOM 7637 N N . LYS B 1 437 ? -13.508 -12.461 -23.312 1 97.94 437 LYS B N 1
ATOM 7638 C CA . LYS B 1 437 ? -12.539 -11.758 -24.156 1 97.94 437 LYS B CA 1
ATOM 7639 C C . LYS B 1 437 ? -12.516 -10.273 -23.828 1 97.94 437 LYS B C 1
ATOM 7641 O O . LYS B 1 437 ? -11.438 -9.664 -23.75 1 97.94 437 LYS B O 1
ATOM 7646 N N . LYS B 1 438 ? -13.656 -9.695 -23.641 1 97.94 438 LYS B N 1
ATOM 7647 C CA . LYS B 1 438 ? -13.75 -8.273 -23.312 1 97.94 438 LYS B CA 1
ATOM 7648 C C . LYS B 1 438 ? -13.008 -7.961 -22.016 1 97.94 438 LYS B C 1
ATOM 7650 O O . LYS B 1 438 ? -12.258 -6.984 -21.953 1 97.94 438 LYS B O 1
ATOM 7655 N N . ASN B 1 439 ? -13.18 -8.797 -21.031 1 98.12 439 ASN B N 1
ATOM 7656 C CA . ASN B 1 439 ? -12.516 -8.609 -19.75 1 98.12 439 ASN B CA 1
ATOM 7657 C C . ASN B 1 439 ? -11 -8.789 -19.875 1 98.12 439 ASN B C 1
ATOM 7659 O O . ASN B 1 439 ? -10.234 -8.047 -19.266 1 98.12 439 ASN B O 1
ATOM 7663 N N . ALA B 1 440 ? -10.586 -9.758 -20.625 1 98.06 440 ALA B N 1
ATOM 7664 C CA . ALA B 1 440 ? -9.156 -9.992 -20.844 1 98.06 440 ALA B CA 1
ATOM 7665 C C . ALA B 1 440 ? -8.508 -8.797 -21.531 1 98.06 440 ALA B C 1
ATOM 7667 O O . ALA B 1 440 ? -7.418 -8.367 -21.156 1 98.06 440 ALA B O 1
ATOM 7668 N N . ILE B 1 441 ? -9.18 -8.273 -22.484 1 97.56 441 ILE B N 1
ATOM 7669 C CA . ILE B 1 441 ? -8.656 -7.137 -23.234 1 97.56 441 ILE B CA 1
ATOM 7670 C C . ILE B 1 441 ? -8.586 -5.91 -22.328 1 97.56 441 ILE B C 1
ATOM 7672 O O . ILE B 1 441 ? -7.605 -5.164 -22.359 1 97.56 441 ILE B O 1
ATOM 7676 N N . ARG B 1 442 ? -9.641 -5.711 -21.547 1 97.38 442 ARG B N 1
ATOM 7677 C CA . ARG B 1 442 ? -9.633 -4.59 -20.625 1 97.38 442 ARG B CA 1
ATOM 7678 C C . ARG B 1 442 ? -8.445 -4.676 -19.672 1 97.38 442 ARG B C 1
ATOM 7680 O O . ARG B 1 442 ? -7.766 -3.68 -19.422 1 97.38 442 ARG B O 1
ATOM 7687 N N . MET B 1 443 ? -8.203 -5.867 -19.156 1 96.81 443 MET B N 1
ATOM 7688 C CA . MET B 1 443 ? -7.086 -6.066 -18.25 1 96.81 443 MET B CA 1
ATOM 7689 C C . MET B 1 443 ? -5.758 -5.797 -18.938 1 96.81 443 MET B C 1
ATOM 7691 O O . MET B 1 443 ? -4.883 -5.129 -18.391 1 96.81 443 MET B O 1
ATOM 7695 N N . ARG B 1 444 ? -5.613 -6.305 -20.125 1 95.69 444 ARG B N 1
ATOM 7696 C CA . ARG B 1 444 ? -4.414 -6.047 -20.906 1 95.69 444 ARG B CA 1
ATOM 7697 C C . ARG B 1 444 ? -4.203 -4.551 -21.109 1 95.69 444 ARG B C 1
ATOM 7699 O O . ARG B 1 444 ? -3.092 -4.047 -20.922 1 95.69 444 ARG B O 1
ATOM 7706 N N . ASP B 1 445 ? -5.27 -3.852 -21.484 1 96.5 445 ASP B N 1
ATOM 7707 C CA . ASP B 1 445 ? -5.18 -2.416 -21.734 1 96.5 445 ASP B CA 1
ATOM 7708 C C . ASP B 1 445 ? -4.801 -1.658 -20.469 1 96.5 445 ASP B C 1
ATOM 7710 O O . ASP B 1 445 ? -4.043 -0.687 -20.516 1 96.5 445 ASP B O 1
ATOM 7714 N N . MET B 1 446 ? -5.336 -2.074 -19.328 1 96.75 446 MET B N 1
ATOM 7715 C CA . MET B 1 446 ? -4.965 -1.459 -18.047 1 96.75 446 MET B CA 1
ATOM 7716 C C . MET B 1 446 ? -3.479 -1.65 -17.766 1 96.75 446 MET B C 1
ATOM 7718 O O . MET B 1 446 ? -2.807 -0.725 -17.312 1 96.75 446 MET B O 1
ATOM 7722 N N . LEU B 1 447 ? -2.977 -2.834 -18.062 1 95.38 447 LEU B N 1
ATOM 7723 C CA . LEU B 1 447 ? -1.562 -3.113 -17.844 1 95.38 447 LEU B CA 1
ATOM 7724 C C . LEU B 1 447 ? -0.69 -2.227 -18.719 1 95.38 447 LEU B C 1
ATOM 7726 O O . LEU B 1 447 ? 0.339 -1.715 -18.281 1 95.38 447 LEU B O 1
ATOM 7730 N N . LEU B 1 448 ? -1.135 -2.045 -19.906 1 93.19 448 LEU B N 1
ATOM 7731 C CA . LEU B 1 448 ? -0.366 -1.291 -20.891 1 93.19 448 LEU B CA 1
ATOM 7732 C C . LEU B 1 448 ? -0.349 0.194 -20.547 1 93.19 448 LEU B C 1
ATOM 7734 O O . LEU B 1 448 ? 0.634 0.887 -20.812 1 93.19 448 LEU B O 1
ATOM 7738 N N . LYS B 1 449 ? -1.401 0.595 -19.906 1 94.5 449 LYS B N 1
ATOM 7739 C CA . LYS B 1 449 ? -1.563 2.037 -19.75 1 94.5 449 LYS B CA 1
ATOM 7740 C C . LYS B 1 449 ? -1.332 2.467 -18.297 1 94.5 449 LYS B C 1
ATOM 7742 O O . LYS B 1 449 ? -1.365 3.66 -17.984 1 94.5 449 LYS B O 1
ATOM 7747 N N . LYS B 1 450 ? -1.192 1.484 -17.406 1 93.94 450 LYS B N 1
ATOM 7748 C CA . LYS B 1 450 ? -1.021 1.864 -16 1 93.94 450 LYS B CA 1
ATOM 7749 C C . LYS B 1 450 ? 0.158 2.818 -15.836 1 93.94 450 LYS B C 1
ATOM 7751 O O . LYS B 1 450 ? 1.177 2.682 -16.516 1 93.94 450 LYS B O 1
ATOM 7756 N N . PRO B 1 451 ? -0.028 3.699 -14.758 1 93.06 451 PRO B N 1
ATOM 7757 C CA . PRO B 1 451 ? 1.091 4.598 -14.469 1 93.06 451 PRO B CA 1
ATOM 7758 C C . PRO B 1 451 ? 2.324 3.859 -13.953 1 93.06 451 PRO B C 1
ATOM 7760 O O . PRO B 1 451 ? 2.199 2.916 -13.172 1 93.06 451 PRO B O 1
ATOM 7763 N N . SER B 1 452 ? 3.535 4.121 -14.375 1 90.94 452 SER B N 1
ATOM 7764 C CA . SER B 1 452 ? 4.812 3.557 -13.953 1 90.94 452 SER B CA 1
ATOM 7765 C C . SER B 1 452 ? 4.926 2.088 -14.344 1 90.94 452 SER B C 1
ATOM 7767 O O . SER B 1 452 ? 4.5 1.205 -13.594 1 90.94 452 SER B O 1
ATOM 7769 N N . GLN B 1 453 ? 5.539 1.791 -15.32 1 93.12 453 GLN B N 1
ATOM 7770 C CA . GLN B 1 453 ? 5.695 0.444 -15.859 1 93.12 453 GLN B CA 1
ATOM 7771 C C . GLN B 1 453 ? 6.703 -0.362 -15.047 1 93.12 453 GLN B C 1
ATOM 7773 O O . GLN B 1 453 ? 7.625 0.204 -14.461 1 93.12 453 GLN B O 1
ATOM 7778 N N . PRO B 1 454 ? 6.574 -1.644 -15.031 1 94.94 454 PRO B N 1
ATOM 7779 C CA . PRO B 1 454 ? 7.371 -2.514 -14.172 1 94.94 454 PRO B CA 1
ATOM 7780 C C . PRO B 1 454 ? 8.875 -2.377 -14.414 1 94.94 454 PRO B C 1
ATOM 7782 O O . PRO B 1 454 ? 9.664 -2.381 -13.469 1 94.94 454 PRO B O 1
ATOM 7785 N N . ASP B 1 455 ? 9.32 -2.32 -15.648 1 94.44 455 ASP B N 1
ATOM 7786 C CA . ASP B 1 455 ? 10.75 -2.229 -15.953 1 94.44 455 ASP B CA 1
ATOM 7787 C C . ASP B 1 455 ? 11.344 -0.939 -15.391 1 94.44 455 ASP B C 1
ATOM 7789 O O . ASP B 1 455 ? 12.43 -0.958 -14.797 1 94.44 455 ASP B O 1
ATOM 7793 N N . ARG B 1 456 ? 10.586 0.128 -15.555 1 94.88 456 ARG B N 1
ATOM 7794 C CA . ARG B 1 456 ? 11.039 1.404 -15.008 1 94.88 456 ARG B CA 1
ATOM 7795 C C . ARG B 1 456 ? 11.078 1.366 -13.484 1 94.88 456 ARG B C 1
ATOM 7797 O O . ARG B 1 456 ? 12.039 1.837 -12.867 1 94.88 456 ARG B O 1
ATOM 7804 N N . LEU B 1 457 ? 10.047 0.848 -12.891 1 97 457 LEU B N 1
ATOM 7805 C CA . LEU B 1 457 ? 9.984 0.743 -11.438 1 97 457 LEU B CA 1
ATOM 7806 C C . LEU B 1 457 ? 11.156 -0.076 -10.906 1 97 457 LEU B C 1
ATOM 7808 O O . LEU B 1 457 ? 11.797 0.309 -9.922 1 97 457 LEU B O 1
ATOM 7812 N N . LEU B 1 458 ? 11.406 -1.196 -11.555 1 98 458 LEU B N 1
ATOM 7813 C CA . LEU B 1 458 ? 12.5 -2.068 -11.148 1 98 458 LEU B CA 1
ATOM 7814 C C . LEU B 1 458 ? 13.82 -1.305 -11.125 1 98 458 LEU B C 1
ATOM 7816 O O . LEU B 1 458 ? 14.508 -1.282 -10.102 1 98 458 LEU B O 1
ATOM 7820 N N . VAL B 1 459 ? 14.156 -0.64 -12.18 1 97.75 459 VAL B N 1
ATOM 7821 C CA . VAL B 1 459 ? 15.445 0.02 -12.328 1 97.75 459 VAL B CA 1
ATOM 7822 C C . VAL B 1 459 ? 15.531 1.208 -11.375 1 97.75 459 VAL B C 1
ATOM 7824 O O . VAL B 1 459 ? 16.5 1.33 -10.609 1 97.75 459 VAL B O 1
ATOM 7827 N N . GLU B 1 460 ? 14.516 2.043 -11.352 1 97.56 460 GLU B N 1
ATOM 7828 C CA . GLU B 1 460 ? 14.555 3.277 -10.57 1 97.56 460 GLU B CA 1
ATOM 7829 C C . GLU B 1 460 ? 14.602 2.986 -9.078 1 97.56 460 GLU B C 1
ATOM 7831 O O . GLU B 1 460 ? 15.352 3.629 -8.336 1 97.56 460 GLU B O 1
ATOM 7836 N N . TRP B 1 461 ? 13.867 2.037 -8.617 1 98.31 461 TRP B N 1
ATOM 7837 C CA . TRP B 1 461 ? 13.852 1.726 -7.195 1 98.31 461 TRP B CA 1
ATOM 7838 C C . TRP B 1 461 ? 15.148 1.036 -6.777 1 98.31 461 TRP B C 1
ATOM 7840 O O . TRP B 1 461 ? 15.633 1.23 -5.66 1 98.31 461 TRP B O 1
ATOM 7850 N N . THR B 1 462 ? 15.648 0.17 -7.68 1 98.5 462 THR B N 1
ATOM 7851 C CA . THR B 1 462 ? 16.922 -0.464 -7.383 1 98.5 462 THR B CA 1
ATOM 7852 C C . THR B 1 462 ? 18.031 0.582 -7.234 1 98.5 462 THR B C 1
ATOM 7854 O O . THR B 1 462 ? 18.797 0.548 -6.273 1 98.5 462 THR B O 1
ATOM 7857 N N . GLU B 1 463 ? 18.094 1.493 -8.164 1 98.19 463 GLU B N 1
ATOM 7858 C CA . GLU B 1 463 ? 19.094 2.557 -8.117 1 98.19 463 GLU B CA 1
ATOM 7859 C C . GLU B 1 463 ? 18.891 3.449 -6.895 1 98.19 463 GLU B C 1
ATOM 7861 O O . GLU B 1 463 ? 19.859 3.855 -6.246 1 98.19 463 GLU B O 1
ATOM 7866 N N . PHE B 1 464 ? 17.641 3.768 -6.629 1 98 464 PHE B N 1
ATOM 7867 C CA . PHE B 1 464 ? 17.312 4.562 -5.449 1 98 464 PHE B CA 1
ATOM 7868 C C . PHE B 1 464 ? 17.812 3.889 -4.184 1 98 464 PHE B C 1
ATOM 7870 O O . PHE B 1 464 ? 18.453 4.535 -3.348 1 98 464 PHE B O 1
ATOM 7877 N N . LEU B 1 465 ? 17.547 2.578 -4.07 1 98.25 465 LEU B N 1
ATOM 7878 C CA . LEU B 1 465 ? 17.984 1.839 -2.889 1 98.25 465 LEU B CA 1
ATOM 7879 C C . LEU B 1 465 ? 19.5 1.738 -2.83 1 98.25 465 LEU B C 1
ATOM 7881 O O . LEU B 1 465 ? 20.094 1.835 -1.754 1 98.25 465 LEU B O 1
ATOM 7885 N N . ALA B 1 466 ? 20.125 1.501 -3.971 1 98 466 ALA B N 1
ATOM 7886 C CA . ALA B 1 466 ? 21.578 1.423 -4.004 1 98 466 ALA B CA 1
ATOM 7887 C C . ALA B 1 466 ? 22.203 2.719 -3.498 1 98 466 ALA B C 1
ATOM 7889 O O . ALA B 1 466 ? 23.219 2.691 -2.803 1 98 466 ALA B O 1
ATOM 7890 N N . GLU B 1 467 ? 21.609 3.789 -3.811 1 96.94 467 GLU B N 1
ATOM 7891 C CA . GLU B 1 467 ? 22.141 5.094 -3.434 1 96.94 467 GLU B CA 1
ATOM 7892 C C . GLU B 1 467 ? 21.922 5.371 -1.949 1 96.94 467 GLU B C 1
ATOM 7894 O O . GLU B 1 467 ? 22.844 5.828 -1.258 1 96.94 467 GLU B O 1
ATOM 7899 N N . PHE B 1 468 ? 20.719 5.07 -1.46 1 97.19 468 PHE B N 1
ATOM 7900 C CA . PHE B 1 468 ? 20.375 5.48 -0.104 1 97.19 468 PHE B CA 1
ATOM 7901 C C . PHE B 1 468 ? 20.578 4.332 0.877 1 97.19 468 PHE B C 1
ATOM 7903 O O . PHE B 1 468 ? 20.578 4.539 2.092 1 97.19 468 PHE B O 1
ATOM 7910 N N . GLN B 1 469 ? 20.703 3.084 0.351 1 95.5 469 GLN B N 1
ATOM 7911 C CA . GLN B 1 469 ? 21.125 1.876 1.056 1 95.5 469 GLN B CA 1
ATOM 7912 C C . GLN B 1 469 ? 20.047 1.396 2.018 1 95.5 469 GLN B C 1
ATOM 7914 O O . GLN B 1 469 ? 19.391 0.382 1.768 1 95.5 469 GLN B O 1
ATOM 7919 N N . GLN B 1 470 ? 19.781 2.188 3.125 1 94.44 470 GLN B N 1
ATOM 7920 C CA . GLN B 1 470 ? 18.734 1.82 4.078 1 94.44 470 GLN B CA 1
ATOM 7921 C C . GLN B 1 470 ? 17.562 2.793 4.012 1 94.44 470 GLN B C 1
ATOM 7923 O O . GLN B 1 470 ? 17.75 3.984 3.762 1 94.44 470 GLN B O 1
ATOM 7928 N N . LEU B 1 471 ? 16.359 2.207 4.199 1 96.62 471 LEU B N 1
ATOM 7929 C CA . LEU B 1 471 ? 15.141 3.012 4.141 1 96.62 471 LEU B CA 1
ATOM 7930 C C . LEU B 1 471 ? 14.281 2.797 5.383 1 96.62 471 LEU B C 1
ATOM 7932 O O . LEU B 1 471 ? 13.133 2.363 5.281 1 96.62 471 LEU B O 1
ATOM 7936 N N . PRO B 1 472 ? 14.812 3.162 6.535 1 95.06 472 PRO B N 1
ATOM 7937 C CA . PRO B 1 472 ? 14.039 2.953 7.762 1 95.06 472 PRO B CA 1
ATOM 7938 C C . PRO B 1 472 ? 12.688 3.666 7.734 1 95.06 472 PRO B C 1
ATOM 7940 O O . PRO B 1 472 ? 11.742 3.225 8.391 1 95.06 472 PRO B O 1
ATOM 7943 N N . ASN B 1 473 ? 12.57 4.715 6.949 1 95.81 473 ASN B N 1
ATOM 7944 C CA . ASN B 1 473 ? 11.336 5.492 6.852 1 95.81 473 ASN B CA 1
ATOM 7945 C C . ASN B 1 473 ? 10.219 4.688 6.203 1 95.81 473 ASN B C 1
ATOM 7947 O O . ASN B 1 473 ? 9.047 5.07 6.277 1 95.81 473 ASN B O 1
ATOM 7951 N N . LEU B 1 474 ? 10.523 3.549 5.598 1 97.12 474 LEU B N 1
ATOM 7952 C CA . LEU B 1 474 ? 9.508 2.748 4.926 1 97.12 474 LEU B CA 1
ATOM 7953 C C . LEU B 1 474 ? 9.18 1.494 5.727 1 97.12 474 LEU B C 1
ATOM 7955 O O . LEU B 1 474 ? 8.359 0.681 5.309 1 97.12 474 LEU B O 1
ATOM 7959 N N . VAL B 1 475 ? 9.812 1.28 6.891 1 97.06 475 VAL B N 1
ATOM 7960 C CA . VAL B 1 475 ? 9.578 0.113 7.734 1 97.06 475 VAL B CA 1
ATOM 7961 C C . VAL B 1 475 ? 8.516 0.435 8.781 1 97.06 475 VAL B C 1
ATOM 7963 O O . VAL B 1 475 ? 8.711 1.315 9.625 1 97.06 475 VAL B O 1
ATOM 7966 N N . PRO B 1 476 ? 7.363 -0.195 8.695 1 97.19 476 PRO B N 1
ATOM 7967 C CA . PRO B 1 476 ? 6.34 0.087 9.711 1 97.19 476 PRO B CA 1
ATOM 7968 C C . PRO B 1 476 ? 6.766 -0.329 11.117 1 97.19 476 PRO B C 1
ATOM 7970 O O . PRO B 1 476 ? 7.41 -1.367 11.281 1 97.19 476 PRO B O 1
ATOM 7973 N N . TYR B 1 477 ? 6.418 0.452 12.094 1 97 477 TYR B N 1
ATOM 7974 C CA . TYR B 1 477 ? 6.832 0.177 13.469 1 97 477 TYR B CA 1
ATOM 7975 C C . TYR B 1 477 ? 6.172 -1.094 13.992 1 97 477 TYR B C 1
ATOM 7977 O O . TYR B 1 477 ? 6.629 -1.674 14.984 1 97 477 TYR B O 1
ATOM 7985 N N . GLY B 1 478 ? 5.117 -1.538 13.344 1 96.5 478 GLY B N 1
ATOM 7986 C CA . GLY B 1 478 ? 4.391 -2.727 13.766 1 96.5 478 GLY B CA 1
ATOM 7987 C C . GLY B 1 478 ? 5.27 -3.957 13.875 1 96.5 478 GLY B C 1
ATOM 7988 O O . GLY B 1 478 ? 4.988 -4.855 14.672 1 96.5 478 GLY B O 1
ATOM 7989 N N . VAL B 1 479 ? 6.324 -4.039 13.125 1 96.19 479 VAL B N 1
ATOM 7990 C CA . VAL B 1 479 ? 7.176 -5.227 13.086 1 96.19 479 VAL B CA 1
ATOM 7991 C C . VAL B 1 479 ? 7.918 -5.371 14.414 1 96.19 479 VAL B C 1
ATOM 7993 O O . VAL B 1 479 ? 8.445 -6.441 14.719 1 96.19 479 VAL B O 1
ATOM 7996 N N . ASN B 1 480 ? 7.98 -4.27 15.203 1 95.31 480 ASN B N 1
ATOM 7997 C CA . ASN B 1 480 ? 8.688 -4.281 16.469 1 95.31 480 ASN B CA 1
ATOM 7998 C C . ASN B 1 480 ? 7.766 -4.648 17.625 1 95.31 480 ASN B C 1
ATOM 8000 O O . ASN B 1 480 ? 8.203 -4.742 18.781 1 95.31 480 ASN B O 1
ATOM 8004 N N . LEU B 1 481 ? 6.527 -4.82 17.375 1 96.31 481 LEU B N 1
ATOM 8005 C CA . LEU B 1 481 ? 5.543 -5.051 18.422 1 96.31 481 LEU B CA 1
ATOM 8006 C C . LEU B 1 481 ? 5.242 -6.539 18.562 1 96.31 481 LEU B C 1
ATOM 8008 O O . LEU B 1 481 ? 5.207 -7.27 17.578 1 96.31 481 LEU B O 1
ATOM 8012 N N . ASN B 1 482 ? 5.062 -6.941 19.812 1 94.31 482 ASN B N 1
ATOM 8013 C CA . ASN B 1 482 ? 4.594 -8.312 20.016 1 94.31 482 ASN B CA 1
ATOM 8014 C C . ASN B 1 482 ? 3.098 -8.438 19.75 1 94.31 482 ASN B C 1
ATOM 8016 O O . ASN B 1 482 ? 2.42 -7.434 19.516 1 94.31 482 ASN B O 1
ATOM 8020 N N . PHE B 1 483 ? 2.641 -9.641 19.797 1 92.06 483 PHE B N 1
ATOM 8021 C CA . PHE B 1 483 ? 1.265 -9.945 19.406 1 92.06 483 PHE B CA 1
ATOM 8022 C C . PHE B 1 483 ? 0.283 -9.172 20.281 1 92.06 483 PHE B C 1
ATOM 8024 O O . PHE B 1 483 ? -0.709 -8.633 19.797 1 92.06 483 PHE B O 1
ATOM 8031 N N . ILE B 1 484 ? 0.511 -9.062 21.547 1 95.88 484 ILE B N 1
ATOM 8032 C CA . ILE B 1 484 ? -0.367 -8.414 22.516 1 95.88 484 ILE B CA 1
ATOM 8033 C C . ILE B 1 484 ? -0.401 -6.91 22.266 1 95.88 484 ILE B C 1
ATOM 8035 O O . ILE B 1 484 ? -1.477 -6.312 22.172 1 95.88 484 ILE B O 1
ATOM 8039 N N . GLN B 1 485 ? 0.738 -6.293 22.047 1 96.88 485 GLN B N 1
ATOM 8040 C CA . GLN B 1 485 ? 0.834 -4.855 21.812 1 96.88 485 GLN B CA 1
ATOM 8041 C C . GLN B 1 485 ? 0.267 -4.477 20.453 1 96.88 485 GLN B C 1
ATOM 8043 O O . GLN B 1 485 ? -0.463 -3.492 20.328 1 96.88 485 GLN B O 1
ATOM 8048 N N . TYR B 1 486 ? 0.608 -5.32 19.484 1 96 486 TYR B N 1
ATOM 8049 C CA . TYR B 1 486 ? 0.174 -5.039 18.109 1 96 486 TYR B CA 1
ATOM 8050 C C . TYR B 1 486 ? -1.346 -4.961 18.031 1 96 486 TYR B C 1
ATOM 8052 O O . TYR B 1 486 ? -1.893 -4.074 17.375 1 96 486 TYR B O 1
ATOM 8060 N N . ASN B 1 487 ? -2.012 -5.855 18.781 1 93.81 487 ASN B N 1
ATOM 8061 C CA . ASN B 1 487 ? -3.469 -5.922 18.703 1 93.81 487 ASN B CA 1
ATOM 8062 C C . ASN B 1 487 ? -4.125 -5.168 19.859 1 93.81 487 ASN B C 1
ATOM 8064 O O . ASN B 1 487 ? -5.336 -5.281 20.062 1 93.81 487 ASN B O 1
ATOM 8068 N N . CYS B 1 488 ? -3.381 -4.445 20.641 1 96.94 488 CYS B N 1
ATOM 8069 C CA . CYS B 1 488 ? -3.85 -3.645 21.766 1 96.94 488 CYS B CA 1
ATOM 8070 C C . CYS B 1 488 ? -4.66 -4.492 22.734 1 96.94 488 CYS B C 1
ATOM 8072 O O . CYS B 1 488 ? -5.656 -4.027 23.297 1 96.94 488 CYS B O 1
ATOM 8074 N N . ILE B 1 489 ? -4.273 -5.738 22.859 1 95.62 489 ILE B N 1
ATOM 8075 C CA . ILE B 1 489 ? -4.977 -6.625 23.781 1 95.62 489 ILE B CA 1
ATOM 8076 C C . ILE B 1 489 ? -4.812 -6.121 25.219 1 95.62 489 ILE B C 1
ATOM 8078 O O . ILE B 1 489 ? -5.754 -6.184 26.016 1 95.62 489 ILE B O 1
ATOM 8082 N N . ASP B 1 490 ? -3.627 -5.676 25.562 1 97.12 490 ASP B N 1
ATOM 8083 C CA . ASP B 1 490 ? -3.379 -5.094 26.875 1 97.12 490 ASP B CA 1
ATOM 8084 C C . ASP B 1 490 ? -4.293 -3.898 27.125 1 97.12 490 ASP B C 1
ATOM 8086 O O . ASP B 1 490 ? -4.879 -3.775 28.203 1 97.12 490 ASP B O 1
ATOM 8090 N N . VAL B 1 491 ? -4.473 -3.053 26.094 1 97.5 491 VAL B N 1
ATOM 8091 C CA . VAL B 1 491 ? -5.324 -1.875 26.219 1 97.5 491 VAL B CA 1
ATOM 8092 C C . VAL B 1 491 ? -6.785 -2.305 26.359 1 97.5 491 VAL B C 1
ATOM 8094 O O . VAL B 1 491 ? -7.52 -1.774 27.188 1 97.5 491 VAL B O 1
ATOM 8097 N N . ILE B 1 492 ? -7.219 -3.234 25.562 1 96.19 492 ILE B N 1
ATOM 8098 C CA . ILE B 1 492 ? -8.594 -3.725 25.594 1 96.19 492 ILE B CA 1
ATOM 8099 C C . ILE B 1 492 ? -8.883 -4.371 26.953 1 96.19 492 ILE B C 1
ATOM 8101 O O . ILE B 1 492 ? -9.953 -4.16 27.531 1 96.19 492 ILE B O 1
ATOM 8105 N N . ALA B 1 493 ? -7.965 -5.176 27.406 1 96.62 493 ALA B N 1
ATOM 8106 C CA . ALA B 1 493 ? -8.109 -5.805 28.719 1 96.62 493 ALA B CA 1
ATOM 8107 C C . ALA B 1 493 ? -8.266 -4.758 29.812 1 96.62 493 ALA B C 1
ATOM 8109 O O . ALA B 1 493 ? -9.094 -4.918 30.719 1 96.62 493 ALA B O 1
ATOM 8110 N N . PHE B 1 494 ? -7.453 -3.746 29.781 1 97.44 494 PHE B N 1
ATOM 8111 C CA . PHE B 1 494 ? -7.547 -2.654 30.734 1 97.44 494 PHE B CA 1
ATOM 8112 C C . PHE B 1 494 ? -8.922 -2.002 30.688 1 97.44 494 PHE B C 1
ATOM 8114 O O . PHE B 1 494 ? -9.562 -1.812 31.719 1 97.44 494 PHE B O 1
ATOM 8121 N N . LEU B 1 495 ? -9.383 -1.67 29.484 1 96.56 495 LEU B N 1
ATOM 8122 C CA . LEU B 1 495 ? -10.688 -1.04 29.312 1 96.56 495 LEU B CA 1
ATOM 8123 C C . LEU B 1 495 ? -11.797 -1.963 29.797 1 96.56 495 LEU B C 1
ATOM 8125 O O . LEU B 1 495 ? -12.773 -1.504 30.391 1 96.56 495 LEU B O 1
ATOM 8129 N N . ALA B 1 496 ? -11.688 -3.242 29.484 1 96 496 ALA B N 1
ATOM 8130 C CA . ALA B 1 496 ? -12.672 -4.215 29.953 1 96 496 ALA B CA 1
ATOM 8131 C C . ALA B 1 496 ? -12.711 -4.266 31.484 1 96 496 ALA B C 1
ATOM 8133 O O . ALA B 1 496 ? -13.797 -4.336 32.062 1 96 496 ALA B O 1
ATOM 8134 N N . THR B 1 497 ? -11.57 -4.258 32.094 1 97.06 497 THR B N 1
ATOM 8135 C CA . THR B 1 497 ? -11.492 -4.262 33.531 1 97.06 497 THR B CA 1
ATOM 8136 C C . THR B 1 497 ? -12.156 -3.016 34.125 1 97.06 497 THR B C 1
ATOM 8138 O O . THR B 1 497 ? -12.914 -3.104 35.094 1 97.06 497 THR B O 1
ATOM 8141 N N . VAL B 1 498 ? -11.852 -1.891 33.531 1 96.62 498 VAL B N 1
ATOM 8142 C CA . VAL B 1 498 ? -12.461 -0.636 33.969 1 96.62 498 VAL B CA 1
ATOM 8143 C C . VAL B 1 498 ? -13.977 -0.712 33.844 1 96.62 498 VAL B C 1
ATOM 8145 O O . VAL B 1 498 ? -14.711 -0.305 34.719 1 96.62 498 VAL B O 1
ATOM 8148 N N . ALA B 1 499 ? -14.422 -1.219 32.688 1 96.25 499 ALA B N 1
ATOM 8149 C CA . ALA B 1 499 ? -15.852 -1.354 32.469 1 96.25 499 ALA B CA 1
ATOM 8150 C C . ALA B 1 499 ? -16.5 -2.275 33.5 1 96.25 499 ALA B C 1
ATOM 8152 O O . ALA B 1 499 ? -17.578 -1.979 34 1 96.25 499 ALA B O 1
ATOM 8153 N N . ILE B 1 500 ? -15.859 -3.359 33.75 1 96.81 500 ILE B N 1
ATOM 8154 C CA . ILE B 1 500 ? -16.375 -4.324 34.719 1 96.81 500 ILE B CA 1
ATOM 8155 C C . ILE B 1 500 ? -16.453 -3.676 36.125 1 96.81 500 ILE B C 1
ATOM 8157 O O . ILE B 1 500 ? -17.453 -3.844 36.812 1 96.81 500 ILE B O 1
ATOM 8161 N N . VAL B 1 501 ? -15.492 -2.93 36.5 1 96.88 501 VAL B N 1
ATOM 8162 C CA . VAL B 1 501 ? -15.461 -2.248 37.781 1 96.88 501 VAL B CA 1
ATOM 8163 C C . VAL B 1 501 ? -16.609 -1.238 37.875 1 96.88 501 VAL B C 1
ATOM 8165 O O . VAL B 1 501 ? -17.297 -1.147 38.906 1 96.88 501 VAL B O 1
ATOM 8168 N N . ILE B 1 502 ? -16.812 -0.532 36.812 1 96.75 502 ILE B N 1
ATOM 8169 C CA . ILE B 1 502 ? -17.891 0.447 36.75 1 96.75 502 ILE B CA 1
ATOM 8170 C C . ILE B 1 502 ? -19.234 -0.264 36.906 1 96.75 502 ILE B C 1
ATOM 8172 O O . ILE B 1 502 ? -20.109 0.189 37.625 1 96.75 502 ILE B O 1
ATOM 8176 N N . ILE B 1 503 ? -19.359 -1.343 36.219 1 96.81 503 ILE B N 1
ATOM 8177 C CA . ILE B 1 503 ? -20.609 -2.102 36.25 1 96.81 503 ILE B CA 1
ATOM 8178 C C . ILE B 1 503 ? -20.844 -2.645 37.656 1 96.81 503 ILE B C 1
ATOM 8180 O O . ILE B 1 503 ? -21.953 -2.561 38.188 1 96.81 503 ILE B O 1
ATOM 8184 N N . VAL B 1 504 ? -19.844 -3.133 38.281 1 96.75 504 VAL B N 1
ATOM 8185 C CA . VAL B 1 504 ? -19.953 -3.703 39.594 1 96.75 504 VAL B CA 1
ATOM 8186 C C . VAL B 1 504 ? -20.297 -2.605 40.625 1 96.75 504 VAL B C 1
ATOM 8188 O O . VAL B 1 504 ? -21.156 -2.791 41.469 1 96.75 504 VAL B O 1
ATOM 8191 N N . ILE B 1 505 ? -19.641 -1.499 40.5 1 97 505 ILE B N 1
ATOM 8192 C CA . ILE B 1 505 ? -19.891 -0.376 41.375 1 97 505 ILE B CA 1
ATOM 8193 C C . ILE B 1 505 ? -21.312 0.132 41.219 1 97 505 ILE B C 1
ATOM 8195 O O . ILE B 1 505 ? -22.016 0.396 42.188 1 97 505 ILE B O 1
ATOM 8199 N N . THR B 1 506 ? -21.703 0.298 39.969 1 96.75 506 THR B N 1
ATOM 8200 C CA . THR B 1 506 ? -23.062 0.75 39.688 1 96.75 506 THR B CA 1
ATOM 8201 C C . THR B 1 506 ? -24.094 -0.231 40.219 1 96.75 506 THR B C 1
ATOM 8203 O O . THR B 1 506 ? -25.109 0.18 40.781 1 96.75 506 THR B O 1
ATOM 8206 N N . ALA B 1 507 ? -23.797 -1.483 40.062 1 96.62 507 ALA B N 1
ATOM 8207 C CA . ALA B 1 507 ? -24.703 -2.516 40.594 1 96.62 507 ALA B CA 1
ATOM 8208 C C . ALA B 1 507 ? -24.781 -2.455 42.125 1 96.62 507 ALA B C 1
ATOM 8210 O O . ALA B 1 507 ? -25.875 -2.602 42.688 1 96.62 507 ALA B O 1
ATOM 8211 N N . LYS B 1 508 ? -23.75 -2.262 42.75 1 96.25 508 LYS B N 1
ATOM 8212 C CA . LYS B 1 508 ? -23.703 -2.158 44.219 1 96.25 508 LYS B CA 1
ATOM 8213 C C . LYS B 1 508 ? -24.469 -0.924 44.688 1 96.25 508 LYS B C 1
ATOM 8215 O O . LYS B 1 508 ? -25.172 -0.976 45.719 1 96.25 508 LYS B O 1
ATOM 8220 N N . ILE B 1 509 ? -24.281 0.127 43.969 1 96.75 509 ILE B N 1
ATOM 8221 C CA . ILE B 1 509 ? -24.969 1.365 44.312 1 96.75 509 ILE B CA 1
ATOM 8222 C C . ILE B 1 509 ? -26.484 1.183 44.156 1 96.75 509 ILE B C 1
ATOM 8224 O O . ILE B 1 509 ? -27.266 1.594 45 1 96.75 509 ILE B O 1
ATOM 8228 N N . LEU B 1 510 ? -26.859 0.577 43.062 1 96.38 510 LEU B N 1
ATOM 8229 C CA . LEU B 1 510 ? -28.266 0.323 42.812 1 96.38 510 LEU B CA 1
ATOM 8230 C C . LEU B 1 510 ? -28.859 -0.604 43.875 1 96.38 510 LEU B C 1
ATOM 8232 O O . LEU B 1 510 ? -30.016 -0.42 44.281 1 96.38 510 LEU B O 1
ATOM 8236 N N . LYS B 1 511 ? -28.078 -1.553 44.25 1 95.88 511 LYS B N 1
ATOM 8237 C CA . LYS B 1 511 ? -28.516 -2.463 45.312 1 95.88 511 LYS B CA 1
ATOM 8238 C C . LYS B 1 511 ? -28.688 -1.729 46.625 1 95.88 511 LYS B C 1
ATOM 8240 O O . LYS B 1 511 ? -29.641 -1.981 47.375 1 95.88 511 LYS B O 1
ATOM 8245 N N . LEU B 1 512 ? -27.828 -0.854 46.938 1 95.44 512 LEU B N 1
ATOM 8246 C CA . LEU B 1 512 ? -27.906 -0.056 48.156 1 95.44 512 LEU B CA 1
ATOM 8247 C C . LEU B 1 512 ? -29.125 0.863 48.156 1 95.44 512 LEU B C 1
ATOM 8249 O O . LEU B 1 512 ? -29.812 1.005 49.156 1 95.44 512 LEU B O 1
ATOM 8253 N N . ILE B 1 513 ? -29.344 1.472 47 1 95.25 513 ILE B N 1
ATOM 8254 C CA . ILE B 1 513 ? -30.484 2.363 46.844 1 95.25 513 ILE B CA 1
ATOM 8255 C C . ILE B 1 513 ? -31.781 1.57 47 1 95.25 513 ILE B C 1
ATOM 8257 O O . ILE B 1 513 ? -32.719 2.018 47.656 1 95.25 513 ILE B O 1
ATOM 8261 N N . ALA B 1 514 ? -31.766 0.365 46.406 1 94.69 514 ALA B N 1
ATOM 8262 C CA . ALA B 1 514 ? -32.938 -0.504 46.5 1 94.69 514 ALA B CA 1
ATOM 8263 C C . ALA B 1 514 ? -33.188 -0.911 47.938 1 94.69 514 ALA B C 1
ATOM 8265 O O . ALA B 1 514 ? -34.344 -0.934 48.406 1 94.69 514 ALA B O 1
ATOM 8266 N N . ARG B 1 515 ? -32.219 -1.168 48.719 1 93.94 515 ARG B N 1
ATOM 8267 C CA . ARG B 1 515 ? -32.344 -1.537 50.125 1 93.94 515 ARG B CA 1
ATOM 8268 C C . ARG B 1 515 ? -32.844 -0.37 50.969 1 93.94 515 ARG B C 1
ATOM 8270 O O . ARG B 1 515 ? -33.688 -0.56 51.844 1 93.94 515 ARG B O 1
ATOM 8277 N N . LEU B 1 516 ? -32.438 0.804 50.562 1 93.31 516 LEU B N 1
ATOM 8278 C CA . LEU B 1 516 ? -32.875 2 51.281 1 93.31 516 LEU B CA 1
ATOM 8279 C C . LEU B 1 516 ? -34.344 2.303 51 1 93.31 516 LEU B C 1
ATOM 8281 O O . LEU B 1 516 ? -35.094 2.701 51.906 1 93.31 516 LEU B O 1
ATOM 8285 N N . ILE B 1 517 ? -34.719 2.045 49.75 1 92.94 517 ILE B N 1
ATOM 8286 C CA . ILE B 1 517 ? -36.125 2.279 49.375 1 92.94 517 ILE B CA 1
ATOM 8287 C C . ILE B 1 517 ? -37.031 1.265 50.062 1 92.94 517 ILE B C 1
ATOM 8289 O O . ILE B 1 517 ? -38.062 1.626 50.594 1 92.94 517 ILE B O 1
ATOM 8293 N N . ILE B 1 518 ? -36.562 0.01 50.125 1 92.06 518 ILE B N 1
ATOM 8294 C CA . ILE B 1 518 ? -37.344 -1.057 50.75 1 92.06 518 ILE B CA 1
ATOM 8295 C C . ILE B 1 518 ? -37.438 -0.798 52.25 1 92.06 518 ILE B C 1
ATOM 8297 O O . ILE B 1 518 ? -38.531 -0.959 52.812 1 92.06 518 ILE B O 1
ATOM 8301 N N . ARG B 1 519 ? -36.469 -0.302 52.875 1 91 519 ARG B N 1
ATOM 8302 C CA . ARG B 1 519 ? -36.469 0.009 54.312 1 91 519 ARG B CA 1
ATOM 8303 C C . ARG B 1 519 ? -37.406 1.168 54.625 1 91 519 ARG B C 1
ATOM 8305 O O . ARG B 1 519 ? -38.125 1.15 55.625 1 91 519 ARG B O 1
ATOM 8312 N N . LYS B 1 520 ? -37.469 2.1 53.719 1 90 520 LYS B N 1
ATOM 8313 C CA . LYS B 1 520 ? -38.344 3.252 53.906 1 90 520 LYS B CA 1
ATOM 8314 C C . LYS B 1 520 ? -39.812 2.859 53.75 1 90 520 LYS B C 1
ATOM 8316 O O . LYS B 1 520 ? -40.656 3.342 54.5 1 90 520 LYS B O 1
ATOM 8321 N N . PHE B 1 521 ? -40.031 1.905 52.844 1 88.12 521 PHE B N 1
ATOM 8322 C CA . PHE B 1 521 ? -41.406 1.448 52.625 1 88.12 521 PHE B CA 1
ATOM 8323 C C . PHE B 1 521 ? -41.844 0.558 53.781 1 88.12 521 PHE B C 1
ATOM 8325 O O . PHE B 1 521 ? -43 0.625 54.188 1 88.12 521 PHE B O 1
ATOM 8332 N N . ILE B 1 522 ? -41.031 -0.199 54.312 1 84.56 522 ILE B N 1
ATOM 8333 C CA . ILE B 1 522 ? -41.375 -1.061 55.438 1 84.56 522 ILE B CA 1
ATOM 8334 C C . ILE B 1 522 ? -41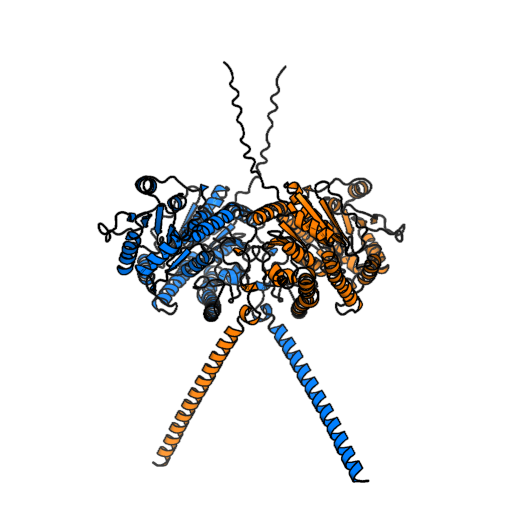.594 -0.213 56.688 1 84.56 522 ILE B C 1
ATOM 8336 O O . ILE B 1 522 ? -42.531 -0.455 57.438 1 84.56 522 ILE B O 1
ATOM 8340 N N . ARG B 1 523 ? -40.906 0.728 56.844 1 79.75 523 ARG B N 1
ATOM 8341 C CA . ARG B 1 523 ? -41.062 1.615 58 1 79.75 523 ARG B CA 1
ATOM 8342 C C . ARG B 1 523 ? -42.344 2.432 57.906 1 79.75 523 ARG B C 1
ATOM 8344 O O . ARG B 1 523 ? -43 2.678 58.906 1 79.75 523 ARG B O 1
ATOM 8351 N N . LYS B 1 524 ? -42.719 2.791 56.812 1 80.81 524 LYS B N 1
ATOM 8352 C CA . LYS B 1 524 ? -43.969 3.529 56.625 1 80.81 524 LYS B CA 1
ATOM 8353 C C . LYS B 1 524 ? -45.188 2.641 56.906 1 80.81 524 LYS B C 1
ATOM 8355 O O . LYS B 1 524 ? -46.188 3.092 57.469 1 80.81 524 LYS B O 1
ATOM 8360 N N . ASP B 1 525 ? -45.094 1.422 56.5 1 77.31 525 ASP B N 1
ATOM 8361 C CA . ASP B 1 525 ? -46.188 0.486 56.75 1 77.31 525 ASP B CA 1
ATOM 8362 C C . ASP B 1 525 ? -46.312 0.167 58.25 1 77.31 525 ASP B C 1
ATOM 8364 O O . ASP B 1 525 ? -47.406 0.002 58.75 1 77.31 525 ASP B O 1
ATOM 8368 N N . ALA B 1 526 ? -45.312 0.193 58.844 1 69.25 526 ALA B N 1
ATOM 8369 C CA . ALA B 1 526 ? -45.344 -0.049 60.281 1 69.25 526 ALA B CA 1
ATOM 8370 C C . ALA B 1 526 ? -45.875 1.167 61.031 1 69.25 526 ALA B C 1
ATOM 8372 O O . ALA B 1 526 ? -46.594 1.024 62 1 69.25 526 ALA B O 1
ATOM 8373 N N . LYS B 1 527 ? -45.656 2.234 60.656 1 69.75 527 LYS B N 1
ATOM 8374 C CA . LYS B 1 527 ? -46.188 3.445 61.25 1 69.75 527 LYS B CA 1
ATOM 8375 C C . LYS B 1 527 ? -47.688 3.598 60.969 1 69.75 527 LYS B C 1
ATOM 8377 O O . LYS B 1 527 ? -48.438 4.066 61.812 1 69.75 527 LYS B O 1
ATOM 8382 N N . LYS B 1 528 ? -48.125 3.168 59.875 1 67.25 528 LYS B N 1
ATOM 8383 C CA . LYS B 1 528 ? -49.562 3.199 59.562 1 67.25 528 LYS B CA 1
ATOM 8384 C C . LYS B 1 528 ? -50.312 2.178 60.406 1 67.25 528 LYS B C 1
ATOM 8386 O O . LYS B 1 528 ? -51.469 2.416 60.781 1 67.25 528 LYS B O 1
ATOM 8391 N N . LYS B 1 529 ? -49.688 1.17 60.625 1 64.31 529 LYS B N 1
ATOM 8392 C CA . LYS B 1 529 ? -50.375 0.15 61.406 1 64.31 529 LYS B CA 1
ATOM 8393 C C . LYS B 1 529 ? -50.438 0.511 62.875 1 64.31 529 LYS B C 1
ATOM 8395 O O . LYS B 1 529 ? -51.219 -0.063 63.656 1 64.31 529 LYS B O 1
ATOM 8400 N N . SER B 1 530 ? -49.625 1.254 63.344 1 71.56 530 SER B N 1
ATOM 8401 C CA . SER B 1 530 ? -49.625 1.691 64.75 1 71.56 530 SER B CA 1
ATOM 8402 C C . SER B 1 530 ? -50.5 2.916 64.938 1 71.56 530 SER B C 1
ATOM 8404 O O . SER B 1 530 ? -50.781 3.311 66.062 1 71.56 530 SER B O 1
ATOM 8406 N N . GLU B 1 531 ? -51.094 3.473 64 1 54.88 531 GLU B N 1
ATOM 8407 C CA . GLU B 1 531 ? -52.125 4.484 64.125 1 54.88 531 GLU B CA 1
ATOM 8408 C C . GLU B 1 531 ? -53.531 3.895 63.906 1 54.88 531 GLU B C 1
ATOM 8410 O O . GLU B 1 531 ? -53.719 3.109 62.969 1 54.88 531 GLU B O 1
#

Secondary structure (DSSP, 8-state):
--------------------EEEEEEETT-HHHHHHHHHHHHHHHHTT-EEEEEEEEEE---------TTEEEEEEEEEEE-HHHHHHHHHHHHTS---TT-HHHHHHHHHHHHHHHHHHHHHHH-HHHHHHHHHH--SEEEEETT-HHHHHHHHHTT-S-EEEEESSSPPHHHHHHHT----TTT---TT-S--SS--HHHHHHHHHHHHHHHHHHIIIIIHHHHHHHHHHT-TTPPPHHHHHHT--EEEES--TTTSPP--B-TTEEE-TTTT-SGGG-----HHHHHHHHT-SEEEEEE-TTTS-GGGS-HHHHHHHHHHHHT-TTEEEEEE---STTTTTS-TTEEEESS--HHHHHTSTTEEEEEE---HHHHHHHHHHT--EEE---STTHHHHHHHHHHTTSEEE--GGG-SHHHHHHHHHHHHH-HHHHHHHHHHHHHHHHSSS-HHHHHHHHHHHHHHH---GGGS-GGGGS-HHHHTTHHHHHHHHHHHHHHHHHHHHHHHHHHHHHHHHHHHHHHHHHH-/--------------------EEEEEEETT-HHHHHHHHHHHHHHHHTT-EEEEEEEEEE---------TTEEEEEEEEEEE-HHHHHHHHHHHHTS---TT-HHHHHHHHHHHHHHHHHHHHHHH-HHHHHHHHHH--SEEEEETT-HHHHHHHHHTT-S-EEEEESSSPPHHHHHHHT----TTT---TT-S--SS--HHHHHHHHHHHHHHHHHHIIIIIHHHHHHHHHHT-TTPPPHHHHHHT--EEEES--TTTSPP--B-TTEEE-TTTT-SGGG-----HHHHHHHHT-SEEEEEE-TTTS-GGGS-HHHHHHHHHHHHT-TTEEEEEE---STTTTTS-TTEEEESS--HHHHHTSTTEEEEEE---HHHHHHHHHHT--EEE---STTHHHHHHHHHHTTSEEE--GGG-SHHHHHHHHHHHHH-HHHHHHHHHHHHHHHHSSS-HHHHHHHHHHHHHHH---GGGS-GGGGS-HHHHTTHHHHHHHHHHHHHHHHHHHHHHHHHHHHHHHHHHHHHHHHHH-

Organism: Anisakis simplex (NCBI:txid6269)

InterPro domains:
  IPR002213 UDP-glucuronosyl/UDP-glucosyltransferase [PF00201] (39-520)
  IPR002213 UDP-glucuronosyl/UDP-glucosyltransferase [cd03784] (20-461)
  IPR035595 UDP-glycosyltransferase family, conserved site [PS00375] (354-397)
  IPR050271 UDP-glycosyltransferase [PTHR48043] (32-502)

Nearest PDB structures (foldseek):
  8sfw-assembly1_A  TM=7.679E-01  e=1.457E-19  Tetranychus urticae
  2o6l-assembly1_B  TM=9.342E-01  e=7.011E-12  Homo sapiens
  7yan-assembly2_D-2  TM=9.179E-01  e=3.706E-12  Homo sapiens
  2o6l-assembly1_A  TM=9.302E-01  e=1.640E-11  Homo sapiens
  7cjx-assembly2_B  TM=9.189E-01  e=1.326E-11  Homo sapiens

Sequence (1062 aa):
MRVSGLLCLISLGVVSSNVYKIAFFVPSWIPSQLIWTVRVAEELAKAGHKITIIGIREAESTIKTPVIEEIEQWHVDAFVLNLTEFESRKSRLIYKEMSILDPDMREFFSMATGSLNKGCELVLQNKTFIDRLKAAKFDLAFNHMGQLCGVGLTRLANIPTWIWLSSGQLVDHMAEYIGVPSPPSYVPTLFSDSSDEMSFTERLKVLIGRVIIRLVVEKISMNPHTELFRKYVDPNFPDLIDLVQACPLVMVNSNEMYNFARPTLHKIIYIGGLGMTIKSAKPLTGDFKSIVDNAKQVAVMTFGSHANSSAMPEKWKNAFLDAFRKFPDVQFIVRYTTKDLDGKTPPNVHLKPWIPQTDLLLNRKTVLLITHGGYNSVQEAIAAGVPMVTIPLFGDQFGNARLVVKHGCASSIKKKDVSTETITKALQTVLSNPSYKKNAIRMRDMLLKKPSQPDRLLVEWTEFLAEFQQLPNLVPYGVNLNFIQYNCIDVIAFLATVAIVIIVITAKILKLIARLIIRKFIRKDAKKKSEMRVSGLLCLISLGVVSSNVYKIAFFVPSWIPSQLIWTVRVAEELAKAGHKITIIGIREAESTIKTPVIEEIEQWHVDAFVLNLTEFESRKSRLIYKEMSILDPDMREFFSMATGSLNKGCELVLQNKTFIDRLKAAKFDLAFNHMGQLCGVGLTRLANIPTWIWLSSGQLVDHMAEYIGVPSPPSYVPTLFSDSSDEMSFTERLKVLIGRVIIRLVVEKISMNPHTELFRKYVDPNFPDLIDLVQACPLVMVNSNEMYNFARPTLHKIIYIGGLGMTIKSAKPLTGDFKSIVDNAKQVAVMTFGSHANSSAMPEKWKNAFLDAFRKFPDVQFIVRYTTKDLDGKTPPNVHLKPWIPQTDLLLNRKTVLLITHGGYNSVQEAIAAGVPMVTIPLFGDQFGNARLVVKHGCASSIKKKDVSTETITKALQTVLSNPSYKKNAIRMRDMLLKKPSQPDRLLVEWTEFLAEFQQLPNLVPYGVNLNFIQYNCIDVIAFLATVAIVIIVITAKILKLIARLIIRKFIRKDAKKKSE